Protein AF-0000000073388020 (afdb_homodimer)

Solvent-accessible surface area (backbone atoms only — not comparable to full-atom values): 51069 Å² total; per-residue (Å²): 132,77,73,74,80,65,69,72,65,64,50,61,71,69,60,57,74,54,66,70,73,31,70,64,48,46,31,50,29,31,36,74,65,31,29,63,50,74,63,83,86,48,72,43,29,38,35,32,52,59,41,50,45,26,50,40,59,52,45,38,38,22,41,37,61,72,28,40,35,35,32,27,21,66,46,59,68,28,42,53,48,30,51,49,52,33,56,62,16,66,54,81,40,62,50,75,39,76,39,52,58,81,57,51,60,77,54,95,66,74,66,21,45,31,39,34,31,67,74,43,65,21,48,41,50,73,68,51,47,51,32,47,44,50,28,46,48,74,29,45,36,87,52,12,36,36,38,44,22,31,42,16,42,45,40,38,33,69,44,53,50,56,30,52,51,41,38,47,32,63,74,72,65,50,62,88,83,50,51,62,59,52,46,41,52,50,37,51,51,57,51,47,57,40,46,66,13,78,69,1,44,45,60,72,32,65,69,47,52,52,48,53,54,47,37,66,71,68,29,37,47,54,37,46,50,73,31,48,45,92,42,72,44,69,37,45,56,50,57,54,50,54,59,38,39,78,50,49,29,43,84,66,37,54,44,50,45,37,75,71,35,49,89,80,70,46,54,69,60,39,49,54,52,40,71,72,37,80,54,64,56,58,27,55,35,48,47,25,35,29,55,30,31,40,65,47,43,36,29,30,22,22,68,69,47,74,44,53,70,69,55,29,52,48,54,55,32,63,38,30,29,21,45,63,47,53,79,91,62,60,78,91,46,70,48,58,54,50,37,26,68,73,64,30,58,66,31,40,51,52,52,52,55,56,20,54,76,31,75,38,35,42,50,61,54,37,65,33,82,72,32,52,87,52,59,62,64,59,54,50,47,42,49,30,35,28,34,72,71,59,47,28,38,63,32,51,58,67,71,51,34,62,71,11,48,64,40,31,41,27,39,31,48,39,39,39,73,53,37,28,76,85,49,47,34,60,39,40,22,41,42,38,41,42,65,47,79,53,52,46,69,53,32,38,46,54,49,28,39,70,77,38,80,76,40,31,62,57,24,23,50,46,38,48,59,70,59,66,72,72,72,76,66,52,67,66,56,38,26,52,50,32,45,48,36,63,68,53,50,47,58,48,34,47,65,33,39,42,102,133,78,73,75,77,65,70,73,65,66,51,62,70,69,59,58,74,53,66,69,73,31,68,65,46,47,31,51,28,31,35,76,65,30,29,61,49,73,64,82,88,48,71,44,30,36,36,32,51,59,40,50,45,27,49,39,61,50,46,39,38,22,40,37,61,72,28,41,34,36,33,26,21,66,46,60,68,27,42,52,48,31,53,49,52,32,57,62,17,67,54,82,41,62,49,74,38,75,39,53,59,81,55,51,60,76,53,95,66,74,65,21,45,31,40,36,32,67,74,42,65,21,49,42,49,72,70,52,47,51,30,46,43,49,27,46,48,74,29,45,35,85,53,13,37,35,39,45,22,30,42,16,42,45,39,39,34,68,45,54,50,54,29,50,51,42,38,47,31,62,74,72,65,50,61,88,83,51,52,61,60,52,45,43,50,49,37,50,51,58,52,48,56,40,45,66,12,79,69,1,45,44,60,70,30,63,68,47,52,52,49,53,54,46,37,66,70,69,31,39,47,55,37,44,50,74,31,48,46,90,42,71,45,66,38,42,56,50,58,54,50,54,60,38,39,77,49,50,30,43,86,66,36,54,45,51,46,36,74,71,34,48,88,80,72,46,56,68,59,41,47,54,52,40,72,71,37,79,53,65,57,58,27,56,37,49,48,25,35,31,55,30,30,40,65,47,45,36,29,29,22,23,67,68,48,75,44,54,70,69,55,30,52,50,53,55,33,62,40,30,30,22,45,62,48,52,79,91,62,59,79,91,46,69,48,58,55,49,37,25,67,73,65,30,59,66,30,39,50,52,51,51,55,56,21,56,76,31,74,39,33,41,50,60,54,37,65,33,82,71,29,52,86,51,58,61,64,59,54,49,48,41,49,30,35,28,34,70,72,58,47,28,39,60,34,51,58,67,71,52,33,63,70,10,47,64,40,30,43,28,40,31,49,39,38,40,74,53,35,30,76,84,50,48,34,61,39,41,23,42,41,39,42,42,63,46,79,52,52,45,70,54,32,37,47,53,50,28,38,70,76,37,81,78,41,32,62,57,24,23,50,47,38,49,59,72,60,66,73,71,71,76,64,52,66,66,55,39,26,51,49,32,45,48,35,62,70,53,50,47,58,48,34,47,64,34,38,42,103

Structure (mmCIF, N/CA/C/O backbone):
data_AF-0000000073388020-model_v1
#
loop_
_entity.id
_entity.type
_entity.pdbx_description
1 polymer 'Methyltransferase regulatory domain-containing protein'
#
loop_
_atom_site.group_PDB
_atom_site.id
_atom_site.type_symbol
_atom_site.label_atom_id
_atom_site.label_alt_id
_atom_site.label_comp_id
_atom_site.label_asym_id
_atom_site.label_entity_id
_atom_site.label_seq_id
_atom_site.pdbx_PDB_ins_code
_atom_site.Cartn_x
_atom_site.Cartn_y
_atom_site.Cartn_z
_atom_site.occupancy
_atom_site.B_iso_or_equiv
_atom_site.auth_seq_id
_atom_site.auth_comp_id
_atom_site.auth_asym_id
_atom_site.auth_atom_id
_atom_site.pdbx_PDB_model_num
ATOM 1 N N . MET A 1 1 ? -10.3 -6.869 19.739 1 16.86 1 MET A N 1
ATOM 2 C CA . MET A 1 1 ? -11.425 -7.793 19.623 1 16.86 1 MET A CA 1
ATOM 3 C C . MET A 1 1 ? -11.156 -8.844 18.551 1 16.86 1 MET A C 1
ATOM 5 O O . MET A 1 1 ? -10.805 -8.507 17.419 1 16.86 1 MET A O 1
ATOM 9 N N . SER A 1 2 ? -10.896 -10.079 18.998 1 19.26 2 SER A N 1
ATOM 10 C CA . SER A 1 2 ? -10.616 -11.387 18.414 1 19.26 2 SER A CA 1
ATOM 11 C C . SER A 1 2 ? -11.673 -11.769 17.383 1 19.26 2 SER A C 1
ATOM 13 O O . SER A 1 2 ? -12.868 -11.781 17.686 1 19.26 2 SER A O 1
ATOM 15 N N . LEU A 1 3 ? -11.606 -11.279 16.283 1 25.08 3 LEU A N 1
ATOM 16 C CA . LEU A 1 3 ? -12.665 -11.763 15.405 1 25.08 3 LEU A CA 1
ATOM 17 C C . LEU A 1 3 ? -12.874 -13.263 15.58 1 25.08 3 LEU A C 1
ATOM 19 O O . LEU A 1 3 ? -11.929 -13.995 15.883 1 25.08 3 LEU A O 1
ATOM 23 N N . PRO A 1 4 ? -14.239 -13.668 15.937 1 24.26 4 PRO A N 1
ATOM 24 C CA . PRO A 1 4 ? -14.56 -15.077 16.176 1 24.26 4 PRO A CA 1
ATOM 25 C C . PRO A 1 4 ? -13.849 -16.017 15.205 1 24.26 4 PRO A C 1
ATOM 27 O O . PRO A 1 4 ? -13.556 -15.633 14.07 1 24.26 4 PRO A O 1
ATOM 30 N N . ARG A 1 5 ? -13.22 -17.159 15.616 1 25.04 5 ARG A N 1
ATOM 31 C CA . ARG A 1 5 ? -12.599 -18.397 15.158 1 25.04 5 ARG A CA 1
ATOM 32 C C . ARG A 1 5 ? -13.426 -19.049 14.054 1 25.04 5 ARG A C 1
ATOM 34 O O . ARG A 1 5 ? -13.02 -20.065 13.485 1 25.04 5 ARG A O 1
ATOM 41 N N . THR A 1 6 ? -14.818 -18.812 14.178 1 23.27 6 THR A N 1
ATOM 42 C CA . THR A 1 6 ? -15.771 -19.585 13.39 1 23.27 6 THR A CA 1
ATOM 43 C C . THR A 1 6 ? -15.618 -19.28 11.903 1 23.27 6 THR A C 1
ATOM 45 O O . THR A 1 6 ? -16.074 -20.051 11.056 1 23.27 6 THR A O 1
ATOM 48 N N . ALA A 1 7 ? -15.666 -17.97 11.576 1 26.54 7 ALA A N 1
ATOM 49 C CA . ALA A 1 7 ? -15.976 -17.601 10.197 1 26.54 7 ALA A CA 1
ATOM 50 C C . ALA A 1 7 ? -14.814 -17.935 9.266 1 26.54 7 ALA A C 1
ATOM 52 O O . ALA A 1 7 ? -14.901 -17.721 8.054 1 26.54 7 ALA A O 1
ATOM 53 N N . ALA A 1 8 ? -13.659 -17.934 9.757 1 29.98 8 ALA A N 1
ATOM 54 C CA . ALA A 1 8 ? -12.449 -18.296 9.023 1 29.98 8 ALA A CA 1
ATOM 55 C C . ALA A 1 8 ? -12.564 -19.699 8.435 1 29.98 8 ALA A C 1
ATOM 57 O O . ALA A 1 8 ? -11.867 -20.036 7.475 1 29.98 8 ALA A O 1
ATOM 58 N N . ASN A 1 9 ? -13.119 -20.527 9.146 1 28.51 9 ASN A N 1
ATOM 59 C CA . ASN A 1 9 ? -13.231 -21.965 8.93 1 28.51 9 ASN A CA 1
ATOM 60 C C . ASN A 1 9 ? -14.068 -22.283 7.694 1 28.51 9 ASN A C 1
ATOM 62 O O . ASN A 1 9 ? -13.976 -23.381 7.143 1 28.51 9 ASN A O 1
ATOM 66 N N . GLU A 1 10 ? -15.205 -21.576 7.547 1 31.95 10 GLU A N 1
ATOM 67 C CA . GLU A 1 10 ? -16.181 -22.026 6.559 1 31.95 10 GLU A CA 1
ATOM 68 C C . GLU A 1 10 ? -15.801 -21.56 5.157 1 31.95 10 GLU A C 1
ATOM 70 O O . GLU A 1 10 ? -16.549 -21.777 4.201 1 31.95 10 GLU A O 1
ATOM 75 N N . LEU A 1 11 ? -14.942 -20.605 4.959 1 35.87 11 LEU A N 1
ATOM 76 C CA . LEU A 1 11 ? -14.73 -20.192 3.576 1 35.87 11 LEU A CA 1
ATOM 77 C C . LEU A 1 11 ? -14.03 -21.29 2.783 1 35.87 11 LEU A C 1
ATOM 79 O O . LEU A 1 11 ? -12.851 -21.571 3.011 1 35.87 11 LEU A O 1
ATOM 83 N N . VAL A 1 12 ? -14.728 -22.34 2.461 1 40.34 12 VAL A N 1
ATOM 84 C CA . VAL A 1 12 ? -14.442 -23.487 1.607 1 40.34 12 VAL A CA 1
ATOM 85 C C . VAL A 1 12 ? -13.618 -23.041 0.401 1 40.34 12 VAL A C 1
ATOM 87 O O . VAL A 1 12 ? -14.038 -22.163 -0.356 1 40.34 12 VAL A O 1
ATOM 90 N N . TYR A 1 13 ? -12.346 -23.086 0.399 1 50.29 13 TYR A N 1
ATOM 91 C CA . TYR A 1 13 ? -11.445 -22.942 -0.739 1 50.29 13 TYR A CA 1
ATOM 92 C C . TYR A 1 13 ? -11.975 -23.694 -1.954 1 50.29 13 TYR A C 1
ATOM 94 O O . TYR A 1 13 ? -12.773 -24.625 -1.816 1 50.29 13 TYR A O 1
ATOM 102 N N . THR A 1 14 ? -11.961 -23.25 -3.16 1 57.71 14 THR A N 1
ATOM 103 C CA . THR A 1 14 ? -12.372 -23.821 -4.438 1 57.71 14 THR A CA 1
ATOM 104 C C . THR A 1 14 ? -11.682 -25.161 -4.678 1 57.71 14 THR A C 1
ATOM 106 O O . THR A 1 14 ? -10.647 -25.449 -4.075 1 57.71 14 THR A O 1
ATOM 109 N N . HIS A 1 15 ? -12.39 -26.187 -5.207 1 70.35 15 HIS A N 1
ATOM 110 C CA . HIS A 1 15 ? -11.866 -27.454 -5.705 1 70.35 15 HIS A CA 1
ATOM 111 C C . HIS A 1 15 ? -10.887 -27.232 -6.853 1 70.35 15 HIS A C 1
ATOM 113 O O . HIS A 1 15 ? -10.95 -27.925 -7.871 1 70.35 15 HIS A O 1
ATOM 119 N N . GLY A 1 16 ? -9.933 -26.266 -6.602 1 80.89 16 GLY A N 1
ATOM 120 C CA . GLY A 1 16 ? -9.077 -25.805 -7.684 1 80.89 16 GLY A CA 1
ATOM 121 C C . GLY A 1 16 ? -7.883 -26.709 -7.927 1 80.89 16 GLY A C 1
ATOM 122 O O . GLY A 1 16 ? -7.485 -27.472 -7.044 1 80.89 16 GLY A O 1
ATOM 123 N N . TYR A 1 17 ? -7.391 -26.821 -9.208 1 92.51 17 TYR A N 1
ATOM 124 C CA . TYR A 1 17 ? -6.175 -27.49 -9.654 1 92.51 17 TYR A CA 1
ATOM 125 C C . TYR A 1 17 ? -5.118 -26.476 -10.075 1 92.51 17 TYR A C 1
ATOM 127 O O . TYR A 1 17 ? -5.41 -25.539 -10.822 1 92.51 17 TYR A O 1
ATOM 135 N N . TYR A 1 18 ? -3.932 -26.732 -9.596 1 93.39 18 TYR A N 1
ATOM 136 C CA . TYR A 1 18 ? -2.82 -25.848 -9.927 1 93.39 18 TYR A CA 1
ATOM 137 C C . TYR A 1 18 ? -1.692 -26.618 -10.603 1 93.39 18 TYR A C 1
ATOM 139 O O . TYR A 1 18 ? -0.887 -27.269 -9.933 1 93.39 18 TYR A O 1
ATOM 147 N N . GLU A 1 19 ? -1.571 -26.364 -11.839 1 94.1 19 GLU A N 1
ATOM 148 C CA . GLU A 1 19 ? -0.618 -27.117 -12.648 1 94.1 19 GLU A CA 1
ATOM 149 C C . GLU A 1 19 ? 0.818 -26.837 -12.214 1 94.1 19 GLU A C 1
ATOM 151 O O . GLU A 1 19 ? 1.689 -27.702 -12.335 1 94.1 19 GLU A O 1
ATOM 156 N N . ILE A 1 20 ? 1.042 -25.718 -11.657 1 94.89 20 ILE A N 1
ATOM 157 C CA . ILE A 1 20 ? 2.39 -25.272 -11.321 1 94.89 20 ILE A CA 1
ATOM 158 C C . ILE A 1 20 ? 2.939 -26.11 -10.169 1 94.89 20 ILE A C 1
ATOM 160 O O . ILE A 1 20 ? 4.151 -26.147 -9.943 1 94.89 20 ILE A O 1
ATOM 164 N N . LEU A 1 21 ? 2.089 -26.787 -9.487 1 97.23 21 LEU A N 1
ATOM 165 C CA . LEU A 1 21 ? 2.49 -27.622 -8.36 1 97.23 21 LEU A CA 1
ATOM 166 C C . LEU A 1 21 ? 2.987 -28.982 -8.84 1 97.23 21 LEU A C 1
ATOM 168 O O . LEU A 1 21 ? 3.567 -29.745 -8.064 1 97.23 21 LEU A O 1
ATOM 172 N N . SER A 1 22 ? 2.853 -29.324 -10.078 1 97.12 22 SER A N 1
ATOM 173 C CA . SER A 1 22 ? 3.216 -30.633 -10.612 1 97.12 22 SER A CA 1
ATOM 174 C C . SER A 1 22 ? 4.722 -30.861 -10.542 1 97.12 22 SER A C 1
ATOM 176 O O . SER A 1 22 ? 5.505 -29.998 -10.946 1 97.12 22 SER A O 1
ATOM 178 N N . PRO A 1 23 ? 5.132 -32.044 -10.082 1 97.69 23 PRO A N 1
ATOM 179 C CA . PRO A 1 23 ? 6.562 -32.358 -10.122 1 97.69 23 PRO A CA 1
ATOM 180 C C . PRO A 1 23 ? 7.165 -32.188 -11.514 1 97.69 23 PRO A C 1
ATOM 182 O O . PRO A 1 23 ? 8.3 -31.723 -11.647 1 97.69 23 PRO A O 1
ATOM 185 N N . GLY A 1 24 ? 6.402 -32.529 -12.501 1 96.39 24 GLY A N 1
ATOM 186 C CA . GLY A 1 24 ? 6.874 -32.396 -13.87 1 96.39 24 GLY A CA 1
ATOM 187 C C . GLY A 1 24 ? 7.134 -30.958 -14.275 1 96.39 24 GLY A C 1
ATOM 188 O O . GLY A 1 24 ? 8.149 -30.659 -14.908 1 96.39 24 GLY A O 1
ATOM 189 N N . VAL A 1 25 ? 6.23 -30.105 -13.966 1 96.4 25 VAL A N 1
ATOM 190 C CA . VAL A 1 25 ? 6.369 -28.692 -14.304 1 96.4 25 VAL A CA 1
ATOM 191 C C . VAL A 1 25 ? 7.521 -28.081 -13.509 1 96.4 25 VAL A C 1
ATOM 193 O O . VAL A 1 25 ? 8.306 -27.296 -14.046 1 96.4 25 VAL A O 1
ATOM 196 N N . ILE A 1 26 ? 7.636 -28.438 -12.26 1 98 26 ILE A N 1
ATOM 197 C CA . ILE A 1 26 ? 8.708 -27.952 -11.398 1 98 26 ILE A CA 1
ATOM 198 C C . ILE A 1 26 ? 10.061 -28.367 -11.973 1 98 26 ILE A C 1
ATOM 200 O O . ILE A 1 26 ? 10.975 -27.546 -12.079 1 98 26 ILE A O 1
ATOM 204 N N . ALA A 1 27 ? 10.157 -29.604 -12.368 1 96.89 27 ALA A N 1
ATOM 205 C CA . ALA A 1 27 ? 11.398 -30.092 -12.965 1 96.89 27 ALA A CA 1
ATOM 206 C C . ALA A 1 27 ? 11.724 -29.335 -14.249 1 96.89 27 ALA A C 1
ATOM 208 O O . ALA A 1 27 ? 12.868 -28.93 -14.465 1 96.89 27 ALA A O 1
ATOM 209 N N . ALA A 1 28 ? 10.715 -29.165 -15.063 1 95.8 28 ALA A N 1
ATOM 210 C CA . ALA A 1 28 ? 10.912 -28.44 -16.315 1 95.8 28 ALA A CA 1
ATOM 211 C C . ALA A 1 28 ? 11.383 -27.012 -16.055 1 95.8 28 ALA A C 1
ATOM 213 O O . ALA A 1 28 ? 12.268 -26.507 -16.749 1 95.8 28 ALA A O 1
ATOM 214 N N . ALA A 1 29 ? 10.781 -26.367 -15.132 1 97.1 29 ALA A N 1
ATOM 215 C CA . ALA A 1 29 ? 11.122 -24.985 -14.808 1 97.1 29 ALA A CA 1
ATOM 216 C C . ALA A 1 29 ? 12.561 -24.876 -14.313 1 97.1 29 ALA A C 1
ATOM 218 O O . ALA A 1 29 ? 13.308 -23.995 -14.746 1 97.1 29 ALA A O 1
ATOM 219 N N . LEU A 1 30 ? 12.956 -25.756 -13.434 1 98 30 LEU A N 1
ATOM 220 C CA . LEU A 1 30 ? 14.313 -25.745 -12.899 1 98 30 LEU A CA 1
ATOM 221 C C . LEU A 1 30 ? 15.335 -26.003 -14.002 1 98 30 LEU A C 1
ATOM 223 O O . LEU A 1 30 ? 16.304 -25.254 -14.144 1 98 30 LEU A O 1
ATOM 227 N N . GLU A 1 31 ? 15.086 -26.946 -14.775 1 96.34 31 GLU A N 1
ATOM 228 C CA . GLU A 1 31 ? 16.038 -27.353 -15.803 1 96.34 31 GLU A CA 1
ATOM 229 C C . GLU A 1 31 ? 16.17 -26.286 -16.887 1 96.34 31 GLU A C 1
ATOM 231 O O . GLU A 1 31 ? 17.25 -26.096 -17.45 1 96.34 31 GLU A O 1
ATOM 236 N N . SER A 1 32 ? 15.056 -25.669 -17.149 1 95.3 32 SER A N 1
ATOM 237 C CA . SER A 1 32 ? 15.094 -24.595 -18.137 1 95.3 32 SER A CA 1
ATOM 238 C C . SER A 1 32 ? 16.029 -23.474 -17.698 1 95.3 32 SER A C 1
ATOM 240 O O . SER A 1 32 ? 16.586 -22.759 -18.534 1 95.3 32 SER A O 1
ATOM 242 N N . ARG A 1 33 ? 16.273 -23.352 -16.428 1 95.32 33 ARG A N 1
ATOM 243 C CA . ARG A 1 33 ? 17.137 -22.301 -15.9 1 95.32 33 ARG A CA 1
ATOM 244 C C . ARG A 1 33 ? 18.494 -22.862 -15.488 1 95.32 33 ARG A C 1
ATOM 246 O O . ARG A 1 33 ? 19.256 -22.201 -14.78 1 95.32 33 ARG A O 1
ATOM 253 N N . GLY A 1 34 ? 18.73 -24.059 -15.864 1 96.1 34 GLY A N 1
ATOM 254 C CA . GLY A 1 34 ? 20.032 -24.668 -15.646 1 96.1 34 GLY A CA 1
ATOM 255 C C . GLY A 1 34 ? 20.226 -25.169 -14.227 1 96.1 34 GLY A C 1
ATOM 256 O O . GLY A 1 34 ? 21.355 -25.24 -13.737 1 96.1 34 GLY A O 1
ATOM 257 N N . GLN A 1 35 ? 19.157 -25.441 -13.569 1 97.08 35 GLN A N 1
ATOM 258 C CA . GLN A 1 35 ? 19.213 -25.989 -12.218 1 97.08 35 GLN A CA 1
ATOM 259 C C . GLN A 1 35 ? 18.861 -27.474 -12.211 1 97.08 35 GLN A C 1
ATOM 261 O O . GLN A 1 35 ? 17.959 -27.907 -12.931 1 97.08 35 GLN A O 1
ATOM 266 N N . ARG A 1 36 ? 19.545 -28.202 -11.451 1 96.97 36 ARG A N 1
ATOM 267 C CA . ARG A 1 36 ? 19.23 -29.6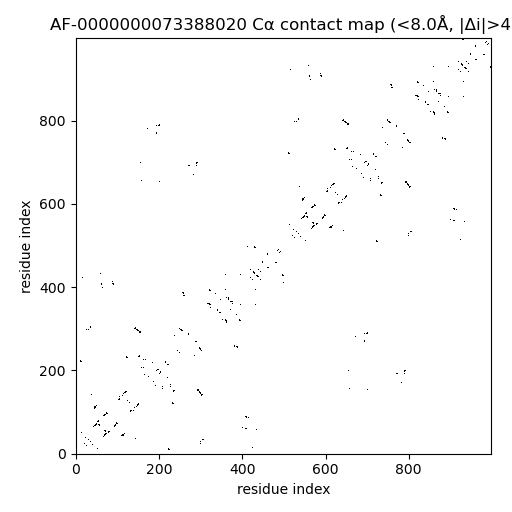2 -11.317 1 96.97 36 ARG A CA 1
ATOM 268 C C . ARG A 1 36 ? 17.922 -29.822 -10.559 1 96.97 36 ARG A C 1
ATOM 270 O O . ARG A 1 36 ? 17.717 -29.231 -9.497 1 96.97 36 ARG A O 1
ATOM 277 N N . ALA A 1 37 ? 17.067 -30.613 -11.135 1 96.73 37 ALA A N 1
ATOM 278 C CA . ALA A 1 37 ? 15.798 -30.963 -10.502 1 96.73 37 ALA A CA 1
ATOM 279 C C . ALA A 1 37 ? 15.846 -32.372 -9.918 1 96.73 37 ALA A C 1
ATOM 281 O O . ALA A 1 37 ? 16.695 -33.18 -10.3 1 96.73 37 ALA A O 1
ATOM 282 N N . PRO A 1 38 ? 14.93 -32.603 -8.98 1 95.79 38 PRO A N 1
ATOM 283 C CA . PRO A 1 38 ? 14.799 -34 -8.559 1 95.79 38 PRO A CA 1
ATOM 284 C C . PRO A 1 38 ? 14.472 -34.937 -9.72 1 95.79 38 PRO A C 1
ATOM 286 O O . PRO A 1 38 ? 13.702 -34.574 -10.613 1 95.79 38 PRO A O 1
ATOM 289 N N . ASP A 1 39 ? 15.044 -36.058 -9.708 1 95.49 39 ASP A N 1
ATOM 290 C CA . ASP A 1 39 ? 14.786 -37.039 -10.758 1 95.49 39 ASP A CA 1
ATOM 291 C C . ASP A 1 39 ? 13.395 -37.651 -10.608 1 95.49 39 ASP A C 1
ATOM 293 O O . ASP A 1 39 ? 13.147 -38.421 -9.678 1 95.49 39 ASP A O 1
ATOM 297 N N . LEU A 1 40 ? 12.535 -37.478 -11.498 1 96.16 40 LEU A N 1
ATOM 298 C CA . LEU A 1 40 ? 11.134 -37.876 -11.415 1 96.16 40 LEU A CA 1
ATOM 299 C C . LEU A 1 40 ? 10.999 -39.395 -11.438 1 96.16 40 LEU A C 1
ATOM 301 O O . LEU A 1 40 ? 9.94 -39.934 -11.106 1 96.16 40 LEU A O 1
ATOM 305 N N . GLN A 1 41 ? 11.976 -40.038 -11.817 1 95.06 41 GLN A N 1
ATOM 306 C CA . GLN A 1 41 ? 11.924 -41.495 -11.87 1 95.06 41 GLN A CA 1
ATOM 307 C C . GLN A 1 41 ? 12.216 -42.106 -10.502 1 95.06 41 GLN A C 1
ATOM 309 O O . GLN A 1 41 ? 11.975 -43.295 -10.283 1 95.06 41 GLN A O 1
ATOM 314 N N . ASP A 1 42 ? 12.729 -41.335 -9.605 1 96.72 42 ASP A N 1
ATOM 315 C CA . ASP A 1 42 ? 13.034 -41.801 -8.256 1 96.72 42 ASP A CA 1
ATOM 316 C C . ASP A 1 42 ? 11.781 -41.809 -7.382 1 96.72 42 ASP A C 1
ATOM 318 O O . ASP A 1 42 ? 10.802 -41.125 -7.685 1 96.72 42 ASP A O 1
ATOM 322 N N . PRO A 1 43 ? 11.78 -42.628 -6.372 1 97.69 43 PRO A N 1
ATOM 323 C CA . PRO A 1 43 ? 10.691 -42.571 -5.394 1 97.69 43 PRO A CA 1
ATOM 324 C C . PRO A 1 43 ? 10.78 -41.349 -4.483 1 97.69 43 PRO A C 1
ATOM 326 O O . PRO A 1 43 ? 11.188 -41.467 -3.324 1 97.69 43 PRO A O 1
ATOM 329 N N . LEU A 1 44 ? 10.322 -40.304 -4.9 1 98.36 44 LEU A N 1
ATOM 330 C CA . LEU A 1 44 ? 10.445 -39.019 -4.22 1 98.36 44 LEU A CA 1
ATOM 331 C C . LEU A 1 44 ? 9.336 -38.842 -3.188 1 98.36 44 LEU A C 1
ATOM 333 O O . LEU A 1 44 ? 8.289 -39.487 -3.279 1 98.36 44 LEU A O 1
ATOM 337 N N . CYS A 1 45 ? 9.604 -38.057 -2.214 1 98.77 45 CYS A N 1
ATOM 338 C CA . CYS A 1 45 ? 8.611 -37.623 -1.237 1 98.77 45 CYS A CA 1
ATOM 339 C C . CYS A 1 45 ? 8.194 -36.179 -1.488 1 98.77 45 CYS A C 1
ATOM 341 O O . CYS A 1 45 ? 9.045 -35.304 -1.659 1 98.77 45 CYS A O 1
ATOM 343 N N . TYR A 1 46 ? 6.942 -35.989 -1.55 1 98.71 46 TYR A N 1
ATOM 344 C CA . TYR A 1 46 ? 6.33 -34.718 -1.924 1 98.71 46 TYR A CA 1
ATOM 345 C C . TYR A 1 46 ? 5.335 -34.26 -0.865 1 98.71 46 TYR A C 1
ATOM 347 O O . TYR A 1 46 ? 4.495 -35.043 -0.413 1 98.71 46 TYR A O 1
ATOM 355 N N . PHE A 1 47 ? 5.441 -32.955 -0.437 1 98.78 47 PHE A N 1
ATOM 356 C CA . PHE A 1 47 ? 4.522 -32.43 0.566 1 98.78 47 PHE A CA 1
ATOM 357 C C . PHE A 1 47 ? 3.833 -31.168 0.061 1 98.78 47 PHE A C 1
ATOM 359 O O . PHE A 1 47 ? 4.496 -30.228 -0.384 1 98.78 47 PHE A O 1
ATOM 366 N N . GLU A 1 48 ? 2.495 -31.119 0.134 1 98.28 48 GLU A N 1
ATOM 367 C CA . GLU A 1 48 ? 1.741 -29.909 -0.176 1 98.28 48 GLU A CA 1
ATOM 368 C C . GLU A 1 48 ? 1.204 -29.253 1.093 1 98.28 48 GLU A C 1
ATOM 370 O O . GLU A 1 48 ? 0.32 -29.801 1.755 1 98.28 48 GLU A O 1
ATOM 375 N N . LEU A 1 49 ? 1.722 -28.067 1.411 1 97.39 49 LEU A N 1
ATOM 376 C CA . LEU A 1 49 ? 1.287 -27.286 2.564 1 97.39 49 LEU A CA 1
ATOM 377 C C . LEU A 1 49 ? -0.006 -26.538 2.257 1 97.39 49 LEU A C 1
ATOM 379 O O . LEU A 1 49 ? -0.042 -25.694 1.359 1 97.39 49 LEU A O 1
ATOM 383 N N . GLY A 1 50 ? -1.033 -26.804 3.064 1 94.72 50 GLY A N 1
ATOM 384 C CA . GLY A 1 50 ? -2.32 -26.193 2.773 1 94.72 50 GLY A CA 1
ATOM 385 C C . GLY A 1 50 ? -2.94 -26.694 1.482 1 94.72 50 GLY A C 1
ATOM 386 O O . GLY A 1 50 ? -3.22 -25.908 0.575 1 94.72 50 GLY A O 1
ATOM 387 N N . MET A 1 51 ? -3.355 -27.912 1.462 1 95.45 51 MET A N 1
ATOM 388 C CA . MET A 1 51 ? -3.695 -28.59 0.215 1 95.45 51 MET A CA 1
ATOM 389 C C . MET A 1 51 ? -5.136 -28.296 -0.189 1 95.45 51 MET A C 1
ATOM 391 O O . MET A 1 51 ? -5.555 -28.632 -1.298 1 95.45 51 MET A O 1
ATOM 395 N N . GLY A 1 52 ? -5.924 -27.732 0.744 1 91.89 52 GLY A N 1
ATOM 396 C CA . GLY A 1 52 ? -7.345 -27.591 0.47 1 91.89 52 GLY A CA 1
ATOM 397 C C . GLY A 1 52 ? -8.049 -28.921 0.273 1 91.89 52 GLY A C 1
ATOM 398 O O . GLY A 1 52 ? -7.883 -29.842 1.076 1 91.89 52 GLY A O 1
ATOM 399 N N . PHE A 1 53 ? -8.815 -29.029 -0.786 1 91.79 53 PHE A N 1
ATOM 400 C CA . PHE A 1 53 ? -9.545 -30.266 -1.041 1 91.79 53 PHE A CA 1
ATOM 401 C C . PHE A 1 53 ? -8.625 -31.322 -1.642 1 91.79 53 PHE A C 1
ATOM 403 O O . PHE A 1 53 ? -9.058 -32.443 -1.92 1 91.79 53 PHE A O 1
ATOM 410 N N . GLY A 1 54 ? -7.383 -30.951 -1.929 1 95.42 54 GLY A N 1
ATOM 411 C CA . GLY A 1 54 ? -6.338 -31.897 -2.289 1 95.42 54 GLY A CA 1
ATOM 412 C C . GLY A 1 54 ? -6.431 -32.369 -3.727 1 95.42 54 GLY A C 1
ATOM 413 O O . GLY A 1 54 ? -5.867 -33.406 -4.083 1 95.42 54 GLY A O 1
ATOM 414 N N . VAL A 1 55 ? -7.109 -31.614 -4.573 1 95.38 55 VAL A N 1
ATOM 415 C CA . VAL A 1 55 ? -7.303 -32.039 -5.955 1 95.38 55 VAL A CA 1
ATOM 416 C C . VAL A 1 55 ? -5.957 -32.086 -6.675 1 95.38 55 VAL A C 1
ATOM 418 O O . VAL A 1 55 ? -5.655 -33.055 -7.377 1 95.38 55 VAL A O 1
ATOM 421 N N . SER A 1 56 ? -5.149 -31.098 -6.499 1 97.08 56 SER A N 1
ATOM 422 C CA . SER A 1 56 ? -3.83 -31.087 -7.123 1 97.08 56 SER A CA 1
ATOM 423 C C . SER A 1 56 ? -2.958 -32.22 -6.593 1 97.08 56 SER A C 1
ATOM 425 O O . SER A 1 56 ? -2.321 -32.935 -7.369 1 97.08 56 SER A O 1
ATOM 427 N N . LEU A 1 57 ? -2.99 -32.347 -5.333 1 98.21 57 LEU A N 1
ATOM 428 C CA . LEU A 1 57 ? -2.176 -33.364 -4.676 1 98.21 57 LEU A CA 1
ATOM 429 C C . LEU A 1 57 ? -2.52 -34.756 -5.196 1 98.21 57 LEU A C 1
ATOM 431 O O . LEU A 1 57 ? -1.627 -35.533 -5.541 1 98.21 57 LEU A O 1
ATOM 435 N N . LEU A 1 58 ? -3.784 -35.049 -5.265 1 98.35 58 LEU A N 1
ATOM 436 C CA . LEU A 1 58 ? -4.239 -36.378 -5.659 1 98.35 58 LEU A CA 1
ATOM 437 C C . LEU A 1 58 ? -4.022 -36.607 -7.151 1 98.35 58 LEU A C 1
ATOM 439 O O . LEU A 1 58 ? -3.681 -37.715 -7.57 1 98.35 58 LEU A O 1
ATOM 443 N N . ALA A 1 59 ? -4.265 -35.549 -7.928 1 97.98 59 ALA A N 1
ATOM 444 C CA . ALA A 1 59 ? -3.99 -35.656 -9.358 1 97.98 59 ALA A CA 1
ATOM 445 C C . ALA A 1 59 ? -2.521 -35.981 -9.611 1 97.98 59 ALA A C 1
ATOM 447 O O . ALA A 1 59 ? -2.201 -36.827 -10.45 1 97.98 59 ALA A O 1
ATOM 448 N N . HIS A 1 60 ? -1.68 -35.359 -8.917 1 98.43 60 HIS A N 1
ATOM 449 C CA . HIS A 1 60 ? -0.251 -35.6 -9.081 1 98.43 60 HIS A CA 1
ATOM 450 C C . HIS A 1 60 ? 0.144 -36.967 -8.53 1 98.43 60 HIS A C 1
ATOM 452 O O . HIS A 1 60 ? 0.993 -37.651 -9.106 1 98.43 60 HIS A O 1
ATOM 458 N N . ALA A 1 61 ? -0.463 -37.343 -7.435 1 98.7 61 ALA A N 1
ATOM 459 C CA . ALA A 1 61 ? -0.201 -38.673 -6.892 1 98.7 61 ALA A CA 1
ATOM 460 C C . ALA A 1 61 ? -0.579 -39.759 -7.895 1 98.7 61 ALA A C 1
ATOM 462 O O . ALA A 1 61 ? 0.1 -40.784 -7.995 1 98.7 61 ALA A O 1
ATOM 463 N N . ALA A 1 62 ? -1.652 -39.53 -8.598 1 98.57 62 ALA A N 1
ATOM 464 C CA . ALA A 1 62 ? -2.089 -40.479 -9.617 1 98.57 62 ALA A CA 1
ATOM 465 C C . ALA A 1 62 ? -1.081 -40.561 -10.759 1 98.57 62 ALA A C 1
ATOM 467 O O . ALA A 1 62 ? -0.869 -41.632 -11.333 1 98.57 62 ALA A O 1
ATOM 468 N N . SER A 1 63 ? -0.43 -39.5 -11.075 1 98.16 63 SER A N 1
ATOM 469 C CA . SER A 1 63 ? 0.485 -39.41 -12.208 1 98.16 63 SER A CA 1
ATOM 470 C C . SER A 1 63 ? 1.849 -40.002 -11.866 1 98.16 63 SER A C 1
ATOM 472 O O . SER A 1 63 ? 2.627 -40.341 -12.76 1 98.16 63 SER A O 1
ATOM 474 N N . PHE A 1 64 ? 2.122 -40.05 -10.564 1 98.29 64 PHE A N 1
ATOM 475 C CA . PHE A 1 64 ? 3.407 -40.56 -10.098 1 98.29 64 PHE A CA 1
ATOM 476 C C . PHE A 1 64 ? 3.211 -41.59 -8.992 1 98.29 64 PHE A C 1
ATOM 478 O O . PHE A 1 64 ? 3.598 -41.357 -7.845 1 98.29 64 PHE A O 1
ATOM 485 N N . PRO A 1 65 ? 2.778 -42.751 -9.324 1 98.17 65 PRO A N 1
ATOM 486 C CA . PRO A 1 65 ? 2.398 -43.744 -8.317 1 98.17 65 PRO A CA 1
ATOM 487 C C . PRO A 1 65 ? 3.592 -44.264 -7.52 1 98.17 65 PRO A C 1
ATOM 489 O O . PRO A 1 65 ? 3.418 -44.829 -6.437 1 98.17 65 PRO A O 1
ATOM 492 N N . HIS A 1 66 ? 4.815 -44.116 -8.042 1 97.78 66 HIS A N 1
ATOM 493 C CA . HIS A 1 66 ? 6.008 -44.608 -7.363 1 97.78 66 HIS A CA 1
ATOM 494 C C . HIS A 1 66 ? 6.501 -43.607 -6.322 1 97.78 66 HIS A C 1
ATOM 496 O O . HIS A 1 66 ? 7.403 -43.913 -5.54 1 97.78 66 HIS A O 1
ATOM 502 N N . MET A 1 67 ? 5.961 -42.407 -6.265 1 98.44 67 MET A N 1
ATOM 503 C CA . MET A 1 67 ? 6.287 -41.376 -5.284 1 98.44 67 MET A CA 1
ATOM 504 C C . MET A 1 67 ? 5.329 -41.429 -4.099 1 98.44 67 MET A C 1
ATOM 506 O O . MET A 1 67 ? 4.286 -42.082 -4.168 1 98.44 67 MET A O 1
ATOM 510 N N . ARG A 1 68 ? 5.712 -40.818 -2.997 1 98.75 68 ARG A N 1
ATOM 511 C CA . ARG A 1 68 ? 4.842 -40.645 -1.838 1 98.75 68 ARG A CA 1
ATOM 512 C C . ARG A 1 68 ? 4.415 -39.189 -1.686 1 98.75 68 ARG A C 1
ATOM 514 O O . ARG A 1 68 ? 5.242 -38.28 -1.781 1 98.75 68 ARG A O 1
ATOM 521 N N . PHE A 1 69 ? 3.135 -39.018 -1.469 1 98.79 69 PHE A N 1
ATOM 522 C CA . PHE A 1 69 ? 2.562 -37.679 -1.399 1 98.79 69 PHE A CA 1
ATOM 523 C C . PHE A 1 69 ? 1.946 -37.425 -0.028 1 98.79 69 PHE A C 1
ATOM 525 O O . PHE A 1 69 ? 1.264 -38.293 0.522 1 98.79 69 PHE A O 1
ATOM 532 N N . PHE A 1 70 ? 2.267 -36.269 0.518 1 98.65 70 PHE A N 1
ATOM 533 C CA . PHE A 1 70 ? 1.742 -35.846 1.811 1 98.65 70 PHE A CA 1
ATOM 534 C C . PHE A 1 70 ? 1.096 -34.469 1.709 1 98.65 70 PHE A C 1
ATOM 536 O O . PHE A 1 70 ? 1.486 -33.656 0.869 1 98.65 70 PHE A O 1
ATOM 543 N N . GLY A 1 71 ? 0.103 -34.197 2.494 1 97.88 71 GLY A N 1
ATOM 544 C CA . GLY A 1 71 ? -0.508 -32.878 2.547 1 97.88 71 GLY A CA 1
ATOM 545 C C . GLY A 1 71 ? -1.2 -32.594 3.867 1 97.88 71 GLY A C 1
ATOM 546 O O . GLY A 1 71 ? -1.53 -33.518 4.612 1 97.88 71 GLY A O 1
ATOM 547 N N . ASN A 1 72 ? -1.327 -31.351 4.191 1 96.5 72 ASN A N 1
ATOM 548 C CA . ASN A 1 72 ? -2.075 -30.956 5.38 1 96.5 72 ASN A CA 1
ATOM 549 C C . ASN A 1 72 ? -3.079 -29.849 5.068 1 96.5 72 ASN A C 1
ATOM 551 O O . ASN A 1 72 ? -2.923 -29.122 4.086 1 96.5 72 ASN A O 1
ATOM 555 N N . ASP A 1 73 ? -4.078 -29.812 5.866 1 93.97 73 ASP A N 1
ATOM 556 C CA . ASP A 1 73 ? -4.991 -28.676 5.958 1 93.97 73 ASP A CA 1
ATOM 557 C C . ASP A 1 73 ? -5.641 -28.605 7.338 1 93.97 73 ASP A C 1
ATOM 559 O O . ASP A 1 73 ? -5.894 -29.637 7.964 1 93.97 73 ASP A O 1
ATOM 563 N N . PHE A 1 74 ? -5.857 -27.435 7.777 1 89.71 74 PHE A N 1
ATOM 564 C CA . PHE A 1 74 ? -6.425 -27.29 9.112 1 89.71 74 PHE A CA 1
ATOM 565 C C . PHE A 1 74 ? -7.931 -27.522 9.088 1 89.71 74 PHE A C 1
ATOM 567 O O . PHE A 1 74 ? -8.549 -27.728 10.135 1 89.71 74 PHE A O 1
ATOM 574 N N . ASN A 1 75 ? -8.568 -27.474 7.939 1 88.17 75 ASN A N 1
ATOM 575 C CA . ASN A 1 75 ? -10.005 -27.687 7.798 1 88.17 75 ASN A CA 1
ATOM 576 C C . ASN A 1 75 ? -10.344 -29.171 7.699 1 88.17 75 ASN A C 1
ATOM 578 O O . ASN A 1 75 ? -9.996 -29.828 6.716 1 88.17 75 ASN A O 1
ATOM 582 N N . PRO A 1 76 ? -11.067 -29.67 8.614 1 92.16 76 PRO A N 1
ATOM 583 C CA . PRO A 1 76 ? -11.367 -31.104 8.604 1 92.16 76 PRO A CA 1
ATOM 584 C C . PRO A 1 76 ? -12.181 -31.528 7.384 1 92.16 76 PRO A C 1
ATOM 586 O O . PRO A 1 76 ? -12.033 -32.653 6.899 1 92.16 76 PRO A O 1
ATOM 589 N N . ALA A 1 77 ? -13.018 -30.649 6.85 1 90.4 77 ALA A N 1
ATOM 590 C CA . ALA A 1 77 ? -13.818 -30.975 5.672 1 90.4 77 ALA A CA 1
ATOM 591 C C . ALA A 1 77 ? -12.931 -31.193 4.449 1 90.4 77 ALA A C 1
ATOM 593 O O . ALA A 1 77 ? -13.216 -32.054 3.614 1 90.4 77 ALA A O 1
ATOM 594 N N . HIS A 1 78 ? -11.897 -30.424 4.355 1 92.12 78 HIS A N 1
ATOM 595 C CA . HIS A 1 78 ? -10.94 -30.576 3.264 1 92.12 78 HIS A CA 1
ATOM 596 C C . HIS A 1 78 ? -10.232 -31.925 3.336 1 92.12 78 HIS A C 1
ATOM 598 O O . HIS A 1 78 ? -10.15 -32.642 2.336 1 92.12 78 HIS A O 1
ATOM 604 N N . VAL A 1 79 ? -9.858 -32.279 4.491 1 95.65 79 VAL A N 1
ATOM 605 C CA . VAL A 1 79 ? -9.104 -33.511 4.698 1 95.65 79 VAL A CA 1
ATOM 606 C C . VAL A 1 79 ? -10.008 -34.717 4.452 1 95.65 79 VAL A C 1
ATOM 608 O O . VAL A 1 79 ? -9.596 -35.689 3.813 1 95.65 79 VAL A O 1
ATOM 611 N N . THR A 1 80 ? -11.207 -34.635 4.978 1 95.87 80 THR A N 1
ATOM 612 C CA . THR A 1 80 ? -12.161 -35.719 4.774 1 95.87 80 THR A CA 1
ATOM 613 C C . THR A 1 80 ? -12.423 -35.937 3.286 1 95.87 80 THR A C 1
ATOM 615 O O . THR A 1 80 ? -12.417 -37.074 2.809 1 95.87 80 THR A O 1
ATOM 618 N N . TYR A 1 81 ? -12.599 -34.903 2.598 1 94.64 81 TYR A N 1
ATOM 619 C CA . TYR A 1 81 ? -12.845 -34.993 1.163 1 94.64 81 TYR A CA 1
ATOM 620 C C . TYR A 1 81 ? -11.658 -35.622 0.445 1 94.64 81 TYR A C 1
ATOM 622 O O . TYR A 1 81 ? -11.831 -36.507 -0.397 1 94.64 81 TYR A O 1
ATOM 630 N N . ALA A 1 82 ? -10.49 -35.174 0.746 1 96.53 82 ALA A N 1
ATOM 631 C CA . ALA A 1 82 ? -9.281 -35.684 0.104 1 96.53 82 ALA A CA 1
ATOM 632 C C . ALA A 1 82 ? -9.115 -37.18 0.355 1 96.53 82 ALA A C 1
ATOM 634 O O . ALA A 1 82 ? -8.76 -37.933 -0.556 1 96.53 82 ALA A O 1
ATOM 635 N N . ARG A 1 83 ? -9.408 -37.593 1.547 1 97.59 83 ARG A N 1
ATOM 636 C CA . ARG A 1 83 ? -9.311 -39.008 1.892 1 97.59 83 ARG A CA 1
ATOM 637 C C . ARG A 1 83 ? -10.323 -39.834 1.105 1 97.59 83 ARG A C 1
ATOM 639 O O . ARG A 1 83 ? -10.001 -40.918 0.614 1 97.59 83 ARG A O 1
ATOM 646 N N . GLU A 1 84 ? -11.465 -39.299 1.021 1 96.77 84 GLU A N 1
ATOM 647 C CA . GLU A 1 84 ? -12.519 -40.001 0.295 1 96.77 84 GLU A CA 1
ATOM 648 C C . GLU A 1 84 ? -12.176 -40.131 -1.187 1 96.77 84 GLU A C 1
ATOM 650 O O . GLU A 1 84 ? -12.337 -41.203 -1.775 1 96.77 84 GLU A O 1
ATOM 655 N N . LEU A 1 85 ? -11.767 -39.08 -1.776 1 96.49 85 LEU A N 1
ATOM 656 C CA . LEU A 1 85 ? -11.406 -39.123 -3.188 1 96.49 85 LEU A CA 1
ATOM 657 C C . LEU A 1 85 ? -10.222 -40.056 -3.419 1 96.49 85 LEU A C 1
ATOM 659 O O . LEU A 1 85 ? -10.183 -40.782 -4.416 1 96.49 85 LEU A O 1
ATOM 663 N N . ALA A 1 86 ? -9.249 -40.034 -2.532 1 98.1 86 ALA A N 1
ATOM 664 C CA . ALA A 1 86 ? -8.105 -40.935 -2.638 1 98.1 86 ALA A CA 1
ATOM 665 C C . ALA A 1 86 ? -8.549 -42.394 -2.585 1 98.1 86 ALA A C 1
ATOM 667 O O . ALA A 1 86 ? -8.075 -43.223 -3.366 1 98.1 86 ALA A O 1
ATOM 668 N N . ARG A 1 87 ? -9.44 -42.613 -1.654 1 97.81 87 ARG A N 1
ATOM 669 C CA . ARG A 1 87 ? -9.973 -43.964 -1.515 1 97.81 87 ARG A CA 1
ATOM 670 C C . ARG A 1 87 ? -10.717 -44.392 -2.775 1 97.81 87 ARG A C 1
ATOM 672 O O . ARG A 1 87 ? -10.462 -45.47 -3.317 1 97.81 87 ARG A O 1
ATOM 679 N N . ASP A 1 88 ? -11.554 -43.54 -3.247 1 97.23 88 ASP A N 1
ATOM 680 C CA . ASP A 1 88 ? -12.351 -43.848 -4.43 1 97.23 88 ASP A CA 1
ATOM 681 C C . ASP A 1 88 ? -11.462 -44.038 -5.657 1 97.23 88 ASP A C 1
ATOM 683 O O . ASP A 1 88 ? -11.797 -44.808 -6.559 1 97.23 88 ASP A O 1
ATOM 687 N N . ALA A 1 89 ? -10.348 -43.375 -5.704 1 97.63 89 ALA A N 1
ATOM 688 C CA . ALA A 1 89 ? -9.428 -43.43 -6.838 1 97.63 89 ALA A CA 1
ATOM 689 C C . ALA A 1 89 ? -8.451 -44.593 -6.695 1 97.63 89 ALA A C 1
ATOM 691 O O . ALA A 1 89 ? -7.694 -44.893 -7.621 1 97.63 89 ALA A O 1
ATOM 692 N N . GLY A 1 90 ? -8.442 -45.168 -5.538 1 97.85 90 GLY A N 1
ATOM 693 C CA . GLY A 1 90 ? -7.546 -46.285 -5.286 1 97.85 90 GLY A CA 1
ATOM 694 C C . GLY A 1 90 ? -6.102 -45.861 -5.094 1 97.85 90 GLY A C 1
ATOM 695 O O . GLY A 1 90 ? -5.18 -46.591 -5.465 1 97.85 90 GLY A O 1
ATOM 696 N N . LEU A 1 91 ? -5.889 -44.695 -4.607 1 98.14 91 LEU A N 1
ATOM 697 C CA . LEU A 1 91 ? -4.537 -44.189 -4.4 1 98.14 91 LEU A CA 1
ATOM 698 C C . LEU A 1 91 ? -3.993 -44.629 -3.045 1 98.14 91 LEU A C 1
ATOM 700 O O . LEU A 1 91 ? -4.598 -44.348 -2.008 1 98.14 91 LEU A O 1
ATOM 704 N N . SER A 1 92 ? -2.872 -45.249 -3.043 1 97.5 92 SER A N 1
ATOM 705 C CA . SER A 1 92 ? -2.283 -45.737 -1.8 1 97.5 92 SER A CA 1
ATOM 706 C C . SER A 1 92 ? -1.019 -44.961 -1.446 1 97.5 92 SER A C 1
ATOM 708 O O . SER A 1 92 ? -0.424 -45.183 -0.389 1 97.5 92 SER A O 1
ATOM 710 N N . ASN A 1 93 ? -0.632 -44.093 -2.26 1 98.49 93 ASN A N 1
ATOM 711 C CA . ASN A 1 93 ? 0.63 -43.383 -2.075 1 98.49 93 ASN A CA 1
ATOM 712 C C . ASN A 1 93 ? 0.407 -41.974 -1.533 1 98.49 93 ASN A C 1
ATOM 714 O O . ASN A 1 93 ? 1.221 -41.079 -1.766 1 98.49 93 ASN A O 1
ATOM 718 N N . VAL A 1 94 ? -0.747 -41.724 -0.898 1 98.43 94 VAL A N 1
ATOM 719 C CA . VAL A 1 94 ? -1.059 -40.387 -0.404 1 98.43 94 VAL A CA 1
ATOM 720 C C . VAL A 1 94 ? -1.438 -40.458 1.074 1 98.43 94 VAL A C 1
ATOM 722 O O . VAL A 1 94 ? -2.14 -41.379 1.498 1 98.43 94 VAL A O 1
ATOM 725 N N . GLU A 1 95 ? -0.924 -39.585 1.845 1 98.04 95 GLU A N 1
ATOM 726 C CA . GLU A 1 95 ? -1.302 -39.391 3.241 1 98.04 95 GLU A CA 1
ATOM 727 C C . GLU A 1 95 ? -1.61 -37.925 3.532 1 98.04 95 GLU A C 1
ATOM 729 O O . GLU A 1 95 ? -0.786 -37.048 3.264 1 98.04 95 GLU A O 1
ATOM 734 N N . VAL A 1 96 ? -2.782 -37.632 4.061 1 97.69 96 VAL A N 1
ATOM 735 C CA . VAL A 1 96 ? -3.165 -36.258 4.367 1 97.69 96 VAL A CA 1
ATOM 736 C C . VAL A 1 96 ? -3.496 -36.132 5.852 1 97.69 96 VAL A C 1
ATOM 738 O O . VAL A 1 96 ? -3.969 -37.087 6.473 1 97.69 96 VAL A O 1
ATOM 741 N N . PHE A 1 97 ? -3.223 -34.89 6.384 1 95.58 97 PHE A N 1
ATOM 742 C CA . PHE A 1 97 ? -3.327 -34.664 7.82 1 95.58 97 PHE A CA 1
ATOM 743 C C . PHE A 1 97 ? -4.162 -33.424 8.114 1 95.58 97 PHE A C 1
ATOM 745 O O . PHE A 1 97 ? -4.083 -32.43 7.389 1 95.58 97 PHE A O 1
ATOM 752 N N . GLU A 1 98 ? -4.996 -33.587 9.18 1 93.61 98 GLU A N 1
ATOM 753 C CA . GLU A 1 98 ? -5.662 -32.404 9.717 1 93.61 98 GLU A CA 1
ATOM 754 C C . GLU A 1 98 ? -4.76 -31.659 10.696 1 93.61 98 GLU A C 1
ATOM 756 O O . GLU A 1 98 ? -4.825 -31.888 11.905 1 93.61 98 GLU A O 1
ATOM 761 N N . ASP A 1 99 ? -3.868 -30.786 10.27 1 90.09 99 ASP A N 1
ATOM 762 C CA . ASP A 1 99 ? -2.904 -30.057 11.089 1 90.09 99 ASP A CA 1
ATOM 763 C C . ASP A 1 99 ? -2.806 -28.597 10.65 1 90.09 99 ASP A C 1
ATOM 765 O O . ASP A 1 99 ? -2.915 -28.292 9.461 1 90.09 99 ASP A O 1
ATOM 769 N N . GLY A 1 100 ? -2.62 -27.81 11.653 1 91.14 100 GLY A N 1
ATOM 770 C CA . GLY A 1 100 ? -2.101 -26.486 11.353 1 91.14 100 GLY A CA 1
ATOM 771 C C . GLY A 1 100 ? -0.599 -26.469 11.136 1 91.14 100 GLY A C 1
ATOM 772 O O . GLY A 1 100 ? 0.079 -27.469 11.377 1 91.14 100 GLY A O 1
ATOM 773 N N . PHE A 1 101 ? -0.05 -25.365 10.686 1 92.83 101 PHE A N 1
ATOM 774 C CA . PHE A 1 101 ? 1.36 -25.266 10.329 1 92.83 101 PHE A CA 1
ATOM 775 C C . PHE A 1 101 ? 2.24 -25.346 11.571 1 92.83 101 PHE A C 1
ATOM 777 O O . PHE A 1 101 ? 3.394 -25.772 11.495 1 92.83 101 PHE A O 1
ATOM 784 N N . GLU A 1 102 ? 1.743 -24.935 12.673 1 92.31 102 GLU A N 1
ATOM 785 C CA . GLU A 1 102 ? 2.508 -24.918 13.916 1 92.31 102 GLU A CA 1
ATOM 786 C C . GLU A 1 102 ? 2.83 -26.334 14.386 1 92.31 102 GLU A C 1
ATOM 788 O O . GLU A 1 102 ? 3.822 -26.551 15.084 1 92.31 102 GLU A O 1
ATOM 793 N N . GLU A 1 103 ? 2.068 -27.293 14.008 1 90.08 103 GLU A N 1
ATOM 794 C CA . GLU A 1 103 ? 2.212 -28.673 14.463 1 90.08 103 GLU A CA 1
ATOM 795 C C . GLU A 1 103 ? 3.148 -29.46 13.55 1 90.08 103 GLU A C 1
ATOM 797 O O . GLU A 1 103 ? 3.689 -30.493 13.949 1 90.08 103 GLU A O 1
ATOM 802 N N . LEU A 1 104 ? 3.385 -28.972 12.398 1 90.18 104 LEU A N 1
ATOM 803 C CA . LEU A 1 104 ? 4.018 -29.74 11.331 1 90.18 104 LEU A CA 1
ATOM 804 C C . LEU A 1 104 ? 5.484 -30.013 11.653 1 90.18 104 LEU A C 1
ATOM 806 O O . LEU A 1 104 ? 5.981 -31.116 11.416 1 90.18 104 LEU A O 1
ATOM 810 N N . PRO A 1 105 ? 6.192 -29.079 12.224 1 87.28 105 PRO A N 1
ATOM 811 C CA . PRO A 1 105 ? 7.622 -29.303 12.445 1 87.28 105 PRO A CA 1
ATOM 812 C C . PRO A 1 105 ? 7.899 -30.5 13.353 1 87.28 105 PRO A C 1
ATOM 814 O O . PRO A 1 105 ? 8.953 -31.131 13.244 1 87.28 105 PRO A O 1
ATOM 817 N N . ASP A 1 106 ? 6.977 -30.902 14.135 1 88.43 106 ASP A N 1
ATOM 818 C CA . ASP A 1 106 ? 7.208 -31.959 15.115 1 88.43 106 ASP A CA 1
ATOM 819 C C . ASP A 1 106 ? 6.59 -33.278 14.656 1 88.43 106 ASP A C 1
ATOM 821 O O . ASP A 1 106 ? 6.721 -34.3 15.332 1 88.43 106 ASP A O 1
ATOM 825 N N . ARG A 1 107 ? 5.963 -33.309 13.552 1 90.91 107 ARG A N 1
ATOM 826 C CA . ARG A 1 107 ? 5.361 -34.53 13.027 1 90.91 107 ARG A CA 1
ATOM 827 C C . ARG A 1 107 ? 6.428 -35.492 12.515 1 90.91 107 ARG A C 1
ATOM 829 O O . ARG A 1 107 ? 7.414 -35.067 11.908 1 90.91 107 ARG A O 1
ATOM 836 N N . ASP A 1 108 ? 6.145 -36.786 12.699 1 93.34 108 ASP A N 1
ATOM 837 C CA . ASP A 1 108 ? 7.059 -37.806 12.194 1 93.34 108 ASP A CA 1
ATOM 838 C C . ASP A 1 108 ? 6.816 -38.075 10.711 1 93.34 108 ASP A C 1
ATOM 840 O O . ASP A 1 108 ? 5.91 -38.829 10.351 1 93.34 108 ASP A O 1
ATOM 844 N N . LEU A 1 109 ? 7.534 -37.464 9.86 1 96.52 109 LEU A N 1
ATOM 845 C CA . LEU A 1 109 ? 7.458 -37.55 8.405 1 96.52 109 LEU A CA 1
ATOM 846 C C . LEU A 1 109 ? 8.832 -37.829 7.805 1 96.52 109 LEU A C 1
ATOM 848 O O . LEU A 1 109 ? 9.857 -37.535 8.426 1 96.52 109 LEU A O 1
ATOM 852 N N . PRO A 1 110 ? 8.879 -38.441 6.707 1 97.52 110 PRO A N 1
ATOM 853 C CA . PRO A 1 110 ? 10.17 -38.574 6.027 1 97.52 110 PRO A CA 1
ATOM 854 C C . PRO A 1 110 ? 10.716 -37.237 5.532 1 97.52 110 PRO A C 1
ATOM 856 O O . PRO A 1 110 ? 10.02 -36.22 5.594 1 97.52 110 PRO A O 1
ATOM 859 N N . MET A 1 111 ? 11.986 -37.288 5.114 1 97.89 111 MET A N 1
ATOM 860 C CA . MET A 1 111 ? 12.541 -36.119 4.438 1 97.89 111 MET A CA 1
ATOM 861 C C . MET A 1 111 ? 11.906 -35.933 3.064 1 97.89 111 MET A C 1
ATOM 863 O O . MET A 1 111 ? 11.616 -36.911 2.372 1 97.89 111 MET A O 1
ATOM 867 N N . MET A 1 112 ? 11.766 -34.712 2.717 1 98.6 112 MET A N 1
ATOM 868 C CA . MET A 1 112 ? 11.033 -34.382 1.499 1 98.6 112 MET A CA 1
ATOM 869 C C . MET A 1 112 ? 11.986 -33.938 0.394 1 98.6 112 MET A C 1
ATOM 871 O O . MET A 1 112 ? 12.995 -33.284 0.664 1 98.6 112 MET A O 1
ATOM 875 N N . ASP A 1 113 ? 11.622 -34.317 -0.839 1 98.74 113 ASP A N 1
ATOM 876 C CA . ASP A 1 113 ? 12.327 -33.826 -2.019 1 98.74 113 ASP A CA 1
ATOM 877 C C . ASP A 1 113 ? 11.687 -32.544 -2.547 1 98.74 113 ASP A C 1
ATOM 879 O O . ASP A 1 113 ? 12.346 -31.746 -3.217 1 98.74 113 ASP A O 1
ATOM 883 N N . CYS A 1 114 ? 10.419 -32.41 -2.289 1 98.69 114 CYS A N 1
ATOM 884 C CA . CYS A 1 114 ? 9.657 -31.259 -2.761 1 98.69 114 CYS A CA 1
ATOM 885 C C . CYS A 1 114 ? 8.608 -30.843 -1.736 1 98.69 114 CYS A C 1
ATOM 887 O O . CYS A 1 114 ? 7.855 -31.681 -1.237 1 98.69 114 CYS A O 1
ATOM 889 N N . ILE A 1 115 ? 8.599 -29.593 -1.381 1 98.82 115 ILE A N 1
ATOM 890 C CA . ILE A 1 115 ? 7.559 -28.99 -0.555 1 98.82 115 ILE A CA 1
ATOM 891 C C . ILE A 1 115 ? 6.919 -27.822 -1.302 1 98.82 115 ILE A C 1
ATOM 893 O O . ILE A 1 115 ? 7.615 -26.908 -1.751 1 98.82 115 ILE A O 1
ATOM 897 N N . VAL A 1 116 ? 5.581 -27.887 -1.428 1 98.6 116 VAL A N 1
ATOM 898 C CA . VAL A 1 116 ? 4.93 -26.857 -2.231 1 98.6 116 VAL A CA 1
ATOM 899 C C . VAL A 1 116 ? 3.82 -26.194 -1.419 1 98.6 116 VAL A C 1
ATOM 901 O O . VAL A 1 116 ? 3.239 -26.815 -0.527 1 98.6 116 VAL A O 1
ATOM 904 N N . MET A 1 117 ? 3.599 -24.937 -1.677 1 97.32 117 MET A N 1
ATOM 905 C CA . MET A 1 117 ? 2.475 -24.2 -1.105 1 97.32 117 MET A CA 1
ATOM 906 C C . MET A 1 117 ? 1.967 -23.141 -2.077 1 97.32 117 MET A C 1
ATOM 908 O O . MET A 1 117 ? 2.748 -22.339 -2.592 1 97.32 117 MET A O 1
ATOM 912 N N . HIS A 1 118 ? 0.743 -23.155 -2.343 1 94.95 118 HIS A N 1
ATOM 913 C CA . HIS A 1 118 ? 0.115 -22.212 -3.261 1 94.95 118 HIS A CA 1
ATOM 914 C C . HIS A 1 118 ? -0.915 -21.347 -2.542 1 94.95 118 HIS A C 1
ATOM 916 O O . HIS A 1 118 ? -1.916 -21.858 -2.034 1 94.95 118 HIS A O 1
ATOM 922 N N . GLY A 1 119 ? -0.644 -20.064 -2.608 1 88.72 119 GLY A N 1
ATOM 923 C CA . GLY A 1 119 ? -1.611 -19.13 -2.053 1 88.72 119 GLY A CA 1
ATOM 924 C C . GLY A 1 119 ? -1.666 -19.158 -0.537 1 88.72 119 GLY A C 1
ATOM 925 O O . GLY A 1 119 ? -2.732 -18.974 0.053 1 88.72 119 GLY A O 1
ATOM 926 N N . VAL A 1 120 ? -0.604 -19.431 0.142 1 91.32 120 VAL A N 1
ATOM 927 C CA . VAL A 1 120 ? -0.593 -19.594 1.592 1 91.32 120 VAL A CA 1
ATOM 928 C C . VAL A 1 120 ? 0.29 -18.521 2.225 1 91.32 120 VAL A C 1
ATOM 930 O O . VAL A 1 120 ? -0.105 -17.879 3.201 1 91.32 120 VAL A O 1
ATOM 933 N N . TYR A 1 121 ? 1.373 -18.242 1.638 1 94.72 121 TYR A N 1
ATOM 934 C CA . TYR A 1 121 ? 2.494 -17.609 2.323 1 94.72 121 TYR A CA 1
ATOM 935 C C . TYR A 1 121 ? 2.168 -16.164 2.684 1 94.72 121 TYR A C 1
ATOM 937 O O . TYR A 1 121 ? 2.553 -15.683 3.752 1 94.72 121 TYR A O 1
ATOM 945 N N . SER A 1 122 ? 1.505 -15.461 1.813 1 92.75 122 SER A N 1
ATOM 946 C CA . SER A 1 122 ? 1.151 -14.074 2.096 1 92.75 122 SER A CA 1
ATOM 947 C C . SER A 1 122 ? -0.167 -13.985 2.857 1 92.75 122 SER A C 1
ATOM 949 O O . SER A 1 122 ? -0.632 -12.889 3.177 1 92.75 122 SER A O 1
ATOM 951 N N . TRP A 1 123 ? -0.75 -15.139 3.206 1 88.13 123 TRP A N 1
ATOM 952 C CA . TRP A 1 123 ? -2.065 -15.161 3.837 1 88.13 123 TRP A CA 1
ATOM 953 C C . TRP A 1 123 ? -1.972 -15.67 5.272 1 88.13 123 TRP A C 1
ATOM 955 O O . TRP A 1 123 ? -2.987 -16.013 5.882 1 88.13 123 TRP A O 1
ATOM 965 N N . VAL A 1 124 ? -0.818 -15.839 5.738 1 89.98 124 VAL A N 1
ATOM 966 C CA . VAL A 1 124 ? -0.629 -16.281 7.116 1 89.98 124 VAL A CA 1
ATOM 967 C C . VAL A 1 124 ? 0.214 -15.259 7.875 1 89.98 124 VAL A C 1
ATOM 969 O O . VAL A 1 124 ? 0.9 -14.436 7.266 1 89.98 124 VAL A O 1
ATOM 972 N N . SER A 1 125 ? 0.211 -15.312 9.143 1 89.01 125 SER A N 1
ATOM 973 C CA . SER A 1 125 ? 0.954 -14.392 9.998 1 89.01 125 SER A CA 1
ATOM 974 C C . SER A 1 125 ? 2.456 -14.636 9.898 1 89.01 125 SER A C 1
ATOM 976 O O . SER A 1 125 ? 2.889 -15.708 9.467 1 89.01 125 SER A O 1
ATOM 978 N N . PRO A 1 126 ? 3.26 -13.632 10.274 1 91.03 126 PRO A N 1
ATOM 979 C CA . PR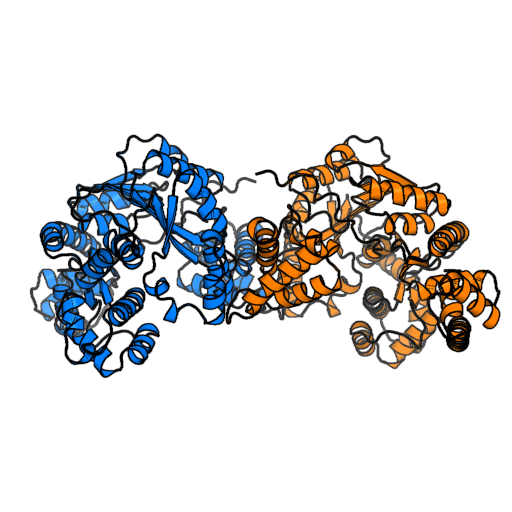O A 1 126 ? 4.709 -13.842 10.299 1 91.03 126 PRO A CA 1
ATOM 980 C C . PRO A 1 126 ? 5.118 -15.038 11.155 1 91.03 126 PRO A C 1
ATOM 982 O O . PRO A 1 126 ? 6.032 -15.781 10.789 1 91.03 126 PRO A O 1
ATOM 985 N N . ALA A 1 127 ? 4.387 -15.228 12.233 1 91.9 127 ALA A N 1
ATOM 986 C CA . ALA A 1 127 ? 4.693 -16.359 13.104 1 91.9 127 ALA A CA 1
ATOM 987 C C . ALA A 1 127 ? 4.442 -17.685 12.391 1 91.9 127 ALA A C 1
ATOM 989 O O . ALA A 1 127 ? 5.227 -18.627 12.524 1 91.9 127 ALA A O 1
ATOM 990 N N . LEU A 1 128 ? 3.391 -17.761 11.676 1 93.55 128 LEU A N 1
ATOM 991 C CA . LEU A 1 128 ? 3.075 -18.978 10.937 1 93.55 128 LEU A CA 1
ATOM 992 C C . LEU A 1 128 ? 4.05 -19.181 9.781 1 93.55 128 LEU A C 1
ATOM 994 O O . LEU A 1 128 ? 4.398 -20.317 9.449 1 93.55 128 LEU A O 1
ATOM 998 N N . ARG A 1 129 ? 4.464 -18.097 9.115 1 96 129 ARG A N 1
ATOM 999 C CA . ARG A 1 129 ? 5.498 -18.226 8.093 1 96 129 ARG A CA 1
ATOM 1000 C C . ARG A 1 129 ? 6.778 -18.81 8.681 1 96 129 ARG A C 1
ATOM 1002 O O . ARG A 1 129 ? 7.434 -19.642 8.049 1 96 129 ARG A O 1
ATOM 1009 N N . GLN A 1 130 ? 7.11 -18.372 9.903 1 95.72 130 GLN A N 1
ATOM 1010 C CA . GLN A 1 130 ? 8.291 -18.916 10.566 1 95.72 130 GLN A CA 1
ATOM 1011 C C . GLN A 1 130 ? 8.138 -20.413 10.819 1 95.72 130 GLN A C 1
ATOM 1013 O O . GLN A 1 130 ? 9.101 -21.172 10.691 1 95.72 130 GLN A O 1
ATOM 1018 N N . ALA A 1 131 ? 6.934 -20.775 11.195 1 96.1 131 ALA A N 1
ATOM 1019 C CA . ALA A 1 131 ? 6.676 -22.198 11.399 1 96.1 131 ALA A CA 1
ATOM 1020 C C . ALA A 1 131 ? 6.866 -22.982 10.103 1 96.1 131 ALA A C 1
ATOM 1022 O O . ALA A 1 131 ? 7.418 -24.085 10.113 1 96.1 131 ALA A O 1
ATOM 1023 N N . ILE A 1 132 ? 6.417 -22.435 9.012 1 97.49 132 ILE A N 1
ATOM 1024 C CA . ILE A 1 132 ? 6.57 -23.058 7.702 1 97.49 132 ILE A CA 1
ATOM 1025 C C . ILE A 1 132 ? 8.053 -23.201 7.368 1 97.49 132 ILE A C 1
ATOM 1027 O O . ILE A 1 132 ? 8.5 -24.269 6.943 1 97.49 132 ILE A O 1
ATOM 1031 N N . VAL A 1 133 ? 8.822 -22.17 7.598 1 98.01 133 VAL A N 1
ATOM 1032 C CA . VAL A 1 133 ? 10.25 -22.176 7.295 1 98.01 133 VAL A CA 1
ATOM 1033 C C . VAL A 1 133 ? 10.959 -23.212 8.165 1 98.01 133 VAL A C 1
ATOM 1035 O O . VAL A 1 133 ? 11.847 -23.925 7.692 1 98.01 133 VAL A O 1
ATOM 1038 N N . ARG A 1 134 ? 10.583 -23.299 9.403 1 96.85 134 ARG A N 1
ATOM 1039 C CA . ARG A 1 134 ? 11.152 -24.306 10.292 1 96.85 134 ARG A CA 1
ATOM 1040 C C . ARG A 1 134 ? 10.861 -25.714 9.783 1 96.85 134 ARG A C 1
ATOM 1042 O O . ARG A 1 134 ? 11.727 -26.589 9.832 1 96.85 134 ARG A O 1
ATOM 1049 N N . PHE A 1 135 ? 9.645 -25.912 9.385 1 97.62 135 PHE A N 1
ATOM 1050 C CA . PHE A 1 135 ? 9.282 -27.203 8.815 1 97.62 135 PHE A CA 1
ATOM 1051 C C . PHE A 1 135 ? 10.162 -27.532 7.615 1 97.62 135 PHE A C 1
ATOM 1053 O O . PHE A 1 135 ? 10.674 -28.648 7.501 1 97.62 135 PHE A O 1
ATOM 1060 N N . ILE A 1 136 ? 10.345 -26.585 6.72 1 98.19 136 ILE A N 1
ATOM 1061 C CA . ILE A 1 136 ? 11.163 -26.765 5.526 1 98.19 136 ILE A CA 1
ATOM 1062 C C . ILE A 1 136 ? 12.601 -27.086 5.928 1 98.19 136 ILE A C 1
ATOM 1064 O O . ILE A 1 136 ? 13.209 -28.016 5.393 1 98.19 136 ILE A O 1
ATOM 1068 N N . GLU A 1 137 ? 13.089 -26.333 6.856 1 96.85 137 GLU A N 1
ATOM 1069 C CA . GLU A 1 137 ? 14.455 -26.533 7.333 1 96.85 137 GLU A CA 1
ATOM 1070 C C . GLU A 1 137 ? 14.653 -27.95 7.862 1 96.85 137 GLU A C 1
ATOM 1072 O O . GLU A 1 137 ? 15.688 -28.572 7.613 1 96.85 137 GLU A O 1
ATOM 1077 N N . ARG A 1 138 ? 13.664 -28.463 8.522 1 96.41 138 ARG A N 1
ATOM 1078 C CA . ARG A 1 138 ? 13.779 -29.744 9.212 1 96.41 138 ARG A CA 1
ATOM 1079 C C . ARG A 1 138 ? 13.496 -30.904 8.263 1 96.41 138 ARG A C 1
ATOM 1081 O O . ARG A 1 138 ? 13.971 -32.02 8.481 1 96.41 138 ARG A O 1
ATOM 1088 N N . ARG A 1 139 ? 12.726 -30.606 7.22 1 97.73 139 ARG A N 1
ATOM 1089 C CA . ARG A 1 139 ? 12.172 -31.758 6.515 1 97.73 139 ARG A CA 1
ATOM 1090 C C . ARG A 1 139 ? 12.612 -31.77 5.055 1 97.73 139 ARG A C 1
ATOM 1092 O O . ARG A 1 139 ? 12.405 -32.758 4.348 1 97.73 139 ARG A O 1
ATOM 1099 N N . LEU A 1 140 ? 13.181 -30.777 4.571 1 98.26 140 LEU A N 1
ATOM 1100 C CA . LEU A 1 140 ? 13.581 -30.743 3.168 1 98.26 140 LEU A CA 1
ATOM 1101 C C . LEU A 1 140 ? 14.987 -31.306 2.99 1 98.26 140 LEU A C 1
ATOM 1103 O O . LEU A 1 140 ? 15.911 -30.919 3.709 1 98.26 140 LEU A O 1
ATOM 1107 N N . LYS A 1 141 ? 15.176 -32.2 2.05 1 97.87 141 LYS A N 1
ATOM 1108 C CA . LYS A 1 141 ? 16.472 -32.795 1.734 1 97.87 141 LYS A CA 1
ATOM 1109 C C . LYS A 1 141 ? 17.406 -31.77 1.097 1 97.87 141 LYS A C 1
ATOM 1111 O O . LYS A 1 141 ? 16.95 -30.79 0.505 1 97.87 141 LYS A O 1
ATOM 1116 N N . PRO A 1 142 ? 18.726 -31.985 1.271 1 96.37 142 PRO A N 1
ATOM 1117 C CA . PRO A 1 142 ? 19.621 -31.244 0.38 1 96.37 142 PRO A CA 1
ATOM 1118 C C . PRO A 1 142 ? 19.289 -31.451 -1.096 1 96.37 142 PRO A C 1
ATOM 1120 O O . PRO A 1 142 ? 19.035 -32.58 -1.523 1 96.37 142 PRO A O 1
ATOM 1123 N N . GLY A 1 143 ? 19.219 -30.402 -1.802 1 96.55 143 GLY A N 1
ATOM 1124 C CA . GLY A 1 143 ? 18.828 -30.482 -3.2 1 96.55 143 GLY A CA 1
ATOM 1125 C C . GLY A 1 143 ? 17.326 -30.42 -3.405 1 96.55 143 GLY A C 1
ATOM 1126 O O . GLY A 1 143 ? 16.851 -30.374 -4.541 1 96.55 143 GLY A O 1
ATOM 1127 N N . GLY A 1 144 ? 16.631 -30.423 -2.279 1 98.19 144 GLY A N 1
ATOM 1128 C CA . GLY A 1 144 ? 15.18 -30.354 -2.346 1 98.19 144 GLY A CA 1
ATOM 1129 C C . GLY A 1 144 ? 14.669 -29.022 -2.86 1 98.19 144 GLY A C 1
ATOM 1130 O O . GLY A 1 144 ? 15.421 -28.048 -2.931 1 98.19 144 GLY A O 1
ATOM 1131 N N . VAL A 1 145 ? 13.383 -29.019 -3.258 1 98.62 145 VAL A N 1
ATOM 1132 C CA . VAL A 1 145 ? 12.792 -27.861 -3.919 1 98.62 145 VAL A CA 1
ATOM 1133 C C . VAL A 1 145 ? 11.576 -27.381 -3.131 1 98.62 145 VAL A C 1
ATOM 1135 O O . VAL A 1 145 ? 10.813 -28.191 -2.599 1 98.62 145 VAL A O 1
ATOM 1138 N N . VAL A 1 146 ? 11.461 -26.05 -3.054 1 98.85 146 VAL A N 1
ATOM 1139 C CA . VAL A 1 146 ? 10.274 -25.432 -2.472 1 98.85 146 VAL A CA 1
ATOM 1140 C C . VAL A 1 146 ? 9.573 -24.572 -3.521 1 98.85 146 VAL A C 1
ATOM 1142 O O . VAL A 1 146 ? 10.2 -23.72 -4.156 1 98.85 146 VAL A O 1
ATOM 1145 N N . TYR A 1 147 ? 8.32 -24.835 -3.749 1 98.66 147 TYR A N 1
ATOM 1146 C CA . TYR A 1 147 ? 7.476 -23.911 -4.499 1 98.66 147 TYR A CA 1
ATOM 1147 C C . TYR A 1 147 ? 6.653 -23.039 -3.558 1 98.66 147 TYR A C 1
ATOM 1149 O O . TYR A 1 147 ? 6.017 -23.545 -2.63 1 98.66 147 TYR A O 1
ATOM 1157 N N . VAL A 1 148 ? 6.642 -21.764 -3.862 1 98.45 148 VAL A N 1
ATOM 1158 C CA . VAL A 1 148 ? 5.863 -20.836 -3.05 1 98.45 148 VAL A CA 1
ATOM 1159 C C . VAL A 1 148 ? 5.243 -19.763 -3.942 1 98.45 148 VAL A C 1
ATOM 1161 O O . VAL A 1 148 ? 5.888 -19.27 -4.871 1 98.45 148 VAL A O 1
ATOM 1164 N N . SER A 1 149 ? 3.997 -19.52 -3.755 1 97.02 149 SER A N 1
ATOM 1165 C CA . SER A 1 149 ? 3.365 -18.365 -4.384 1 97.02 149 SER A CA 1
ATOM 1166 C C . SER A 1 149 ? 2.866 -17.371 -3.34 1 97.02 149 SER A C 1
ATOM 1168 O O . SER A 1 149 ? 2.498 -17.761 -2.23 1 97.02 149 SER A O 1
ATOM 1170 N N . TYR A 1 150 ? 2.896 -16.136 -3.656 1 95.37 150 TYR A N 1
ATOM 1171 C CA . TYR A 1 150 ? 2.499 -15.111 -2.697 1 95.37 150 TYR A CA 1
ATOM 1172 C C . TYR A 1 150 ? 2.222 -13.786 -3.398 1 95.37 150 TYR A C 1
ATOM 1174 O O . TYR A 1 150 ? 2.755 -13.525 -4.479 1 95.37 150 TYR A O 1
ATOM 1182 N N . ASN A 1 151 ? 1.341 -12.995 -2.875 1 93.77 151 ASN A N 1
ATOM 1183 C CA . ASN A 1 151 ? 1.168 -11.609 -3.295 1 93.77 151 ASN A CA 1
ATOM 1184 C C . ASN A 1 151 ? 2.424 -10.783 -3.036 1 93.77 151 ASN A C 1
ATOM 1186 O O . ASN A 1 151 ? 3.058 -10.921 -1.988 1 93.77 151 ASN A O 1
ATOM 1190 N N . THR A 1 152 ? 2.741 -10.016 -4.019 1 96.63 152 THR A N 1
ATOM 1191 C CA . THR A 1 152 ? 4.03 -9.347 -3.878 1 96.63 152 THR A CA 1
ATOM 1192 C C . THR A 1 152 ? 3.887 -7.845 -4.107 1 96.63 152 THR A C 1
ATOM 1194 O O . THR A 1 152 ? 2.926 -7.396 -4.734 1 96.63 152 THR A O 1
ATOM 1197 N N . LEU A 1 153 ? 4.707 -7.135 -3.45 1 96.82 153 LEU A N 1
ATOM 1198 C CA . LEU A 1 153 ? 4.888 -5.709 -3.701 1 96.82 153 LEU A CA 1
ATOM 1199 C C . LEU A 1 153 ? 5.96 -5.476 -4.761 1 96.82 153 LEU A C 1
ATOM 1201 O O . LEU A 1 153 ? 6.872 -6.291 -4.917 1 96.82 153 LEU A O 1
ATOM 1205 N N . PRO A 1 154 ? 5.851 -4.427 -5.596 1 96.05 154 PRO A N 1
ATOM 1206 C CA . PRO A 1 154 ? 5.012 -3.246 -5.376 1 96.05 154 PRO A CA 1
ATOM 1207 C C . PRO A 1 154 ? 3.615 -3.396 -5.975 1 96.05 154 PRO A C 1
ATOM 1209 O O . PRO A 1 154 ? 2.717 -2.612 -5.658 1 96.05 154 PRO A O 1
ATOM 1212 N N . GLY A 1 155 ? 3.326 -4.35 -6.825 1 94.2 155 GLY A N 1
ATOM 1213 C CA . GLY A 1 155 ? 2.101 -4.423 -7.606 1 94.2 155 GLY A CA 1
ATOM 1214 C C . GLY A 1 155 ? 0.851 -4.49 -6.749 1 94.2 155 GLY A C 1
ATOM 1215 O O . GLY A 1 155 ? -0.209 -4.006 -7.15 1 94.2 155 GLY A O 1
ATOM 1216 N N . TRP A 1 156 ? 0.983 -5.019 -5.59 1 93.17 156 TRP A N 1
ATOM 1217 C CA . TRP A 1 156 ? -0.171 -5.228 -4.721 1 93.17 156 TRP A CA 1
ATOM 1218 C C . TRP A 1 156 ? -0.447 -3.99 -3.875 1 93.17 156 TRP A C 1
ATOM 1220 O O . TRP A 1 156 ? -1.473 -3.911 -3.196 1 93.17 156 TRP A O 1
ATOM 1230 N N . ALA A 1 157 ? 0.358 -3.013 -3.848 1 93.6 157 ALA A N 1
ATOM 1231 C CA . ALA A 1 157 ? 0.293 -1.872 -2.938 1 93.6 157 ALA A CA 1
ATOM 1232 C C . ALA A 1 157 ? -1.041 -1.141 -3.07 1 93.6 157 ALA A C 1
ATOM 1234 O O . ALA A 1 157 ? -1.726 -0.903 -2.073 1 93.6 157 ALA A O 1
ATOM 1235 N N . PRO A 1 158 ? -1.488 -0.822 -4.278 1 91.2 158 PRO A N 1
ATOM 1236 C CA . PRO A 1 158 ? -2.747 -0.082 -4.397 1 91.2 158 PRO A CA 1
ATOM 1237 C C . PRO A 1 158 ? -3.959 -0.91 -3.978 1 91.2 158 PRO A C 1
ATOM 1239 O O . PRO A 1 158 ? -5.055 -0.367 -3.815 1 91.2 158 PRO A O 1
ATOM 1242 N N . LEU A 1 159 ? -3.807 -2.189 -3.798 1 91.44 159 LEU A N 1
ATOM 1243 C CA . LEU A 1 159 ? -4.92 -3.075 -3.475 1 91.44 159 LEU A CA 1
ATOM 1244 C C . LEU A 1 159 ? -5.091 -3.204 -1.965 1 91.44 159 LEU A C 1
ATOM 1246 O O . LEU A 1 159 ? -6.122 -3.687 -1.492 1 91.44 159 LEU A O 1
ATOM 1250 N N . LEU A 1 160 ? -4.129 -2.791 -1.217 1 91.95 160 LEU A N 1
ATOM 1251 C CA . LEU A 1 160 ? -4.167 -2.924 0.236 1 91.95 160 LEU A CA 1
ATOM 1252 C C . LEU A 1 160 ? -5.396 -2.23 0.813 1 91.95 160 LEU A C 1
ATOM 1254 O O . LEU A 1 160 ? -6.129 -2.819 1.611 1 91.95 160 LEU A O 1
ATOM 1258 N N . PRO A 1 161 ? -5.677 -1.032 0.348 1 94.42 161 PRO A N 1
ATOM 1259 C CA . PRO A 1 161 ? -6.857 -0.369 0.909 1 94.42 161 PRO A CA 1
ATOM 1260 C C . PRO A 1 161 ? -8.164 -1.042 0.496 1 94.42 161 PRO A C 1
ATOM 1262 O O . PRO A 1 161 ? -9.185 -0.881 1.17 1 94.42 161 PRO A O 1
ATOM 1265 N N . LEU A 1 162 ? -8.22 -1.668 -0.672 1 92.38 162 LEU A N 1
ATOM 1266 C CA . LEU A 1 162 ? -9.409 -2.405 -1.085 1 92.38 162 LEU A CA 1
ATOM 1267 C C . LEU A 1 162 ? -9.766 -3.478 -0.062 1 92.38 162 LEU A C 1
ATOM 1269 O O . LEU A 1 162 ? -10.937 -3.645 0.286 1 92.38 162 LEU A O 1
ATOM 1273 N N . ARG A 1 163 ? -8.791 -4.19 0.338 1 90.09 163 ARG A N 1
ATOM 1274 C CA . ARG A 1 163 ? -9.013 -5.205 1.362 1 90.09 163 ARG A CA 1
ATOM 1275 C C . ARG A 1 163 ? -9.615 -4.591 2.621 1 90.09 163 ARG A C 1
ATOM 1277 O O . ARG A 1 163 ? -10.523 -5.165 3.226 1 90.09 163 ARG A O 1
ATOM 1284 N N . GLU A 1 164 ? -9.066 -3.488 3.022 1 92.45 164 GLU A N 1
ATOM 1285 C CA . GLU A 1 164 ? -9.577 -2.812 4.21 1 92.45 164 GLU A CA 1
ATOM 1286 C C . GLU A 1 164 ? -11.04 -2.416 4.034 1 92.45 164 GLU A C 1
ATOM 1288 O O . GLU A 1 164 ? -11.815 -2.441 4.993 1 92.45 164 GLU A O 1
ATOM 1293 N N . LEU A 1 165 ? -11.474 -2.028 2.851 1 92.98 165 LEU A N 1
ATOM 1294 C CA . LEU A 1 165 ? -12.868 -1.691 2.583 1 92.98 165 LEU A CA 1
ATOM 1295 C C . LEU A 1 165 ? -13.772 -2.898 2.806 1 92.98 165 LEU A C 1
ATOM 1297 O O . LEU A 1 165 ? -14.857 -2.77 3.377 1 92.98 165 LEU A O 1
ATOM 1301 N N . PHE A 1 166 ? -13.301 -4.019 2.315 1 89.83 166 PHE A N 1
ATOM 1302 C CA . PHE A 1 166 ? -14.063 -5.24 2.551 1 89.83 166 PHE A CA 1
ATOM 1303 C C . PHE A 1 166 ? -14.199 -5.513 4.044 1 89.83 166 PHE A C 1
ATOM 1305 O O . PHE A 1 166 ? -15.276 -5.883 4.517 1 89.83 166 PHE A O 1
ATOM 1312 N N . HIS A 1 167 ? -13.124 -5.358 4.759 1 88.08 167 HIS A N 1
ATOM 1313 C CA . HIS A 1 167 ? -13.139 -5.567 6.202 1 88.08 167 HIS A CA 1
ATOM 1314 C C . HIS A 1 167 ? -14.094 -4.597 6.889 1 88.08 167 HIS A C 1
ATOM 1316 O O . HIS A 1 167 ? -14.869 -4.996 7.761 1 88.08 167 HIS A O 1
ATOM 1322 N N . LEU A 1 168 ? -14.015 -3.356 6.532 1 91.76 168 LEU A N 1
ATOM 1323 C CA . LEU A 1 168 ? -14.878 -2.334 7.116 1 91.76 168 LEU A CA 1
ATOM 1324 C C . LEU A 1 168 ? -16.346 -2.642 6.844 1 91.76 168 LEU A C 1
ATOM 1326 O O . LEU A 1 168 ? -17.191 -2.487 7.728 1 91.76 168 LEU A O 1
ATOM 1330 N N . HIS A 1 169 ? -16.664 -3.007 5.608 1 90.83 169 HIS A N 1
ATOM 1331 C CA . HIS A 1 169 ? -18.04 -3.38 5.301 1 90.83 169 HIS A CA 1
ATOM 1332 C C . HIS A 1 169 ? -18.504 -4.541 6.175 1 90.83 169 HIS A C 1
ATOM 1334 O O . HIS A 1 169 ? -19.602 -4.501 6.735 1 90.83 169 HIS A O 1
ATOM 1340 N N . ALA A 1 170 ? -17.672 -5.538 6.289 1 85.91 170 ALA A N 1
ATOM 1341 C CA . ALA A 1 170 ? -18.02 -6.738 7.045 1 85.91 170 ALA A CA 1
ATOM 1342 C C . ALA A 1 170 ? -18.21 -6.419 8.525 1 85.91 170 ALA A C 1
ATOM 1344 O O . ALA A 1 170 ? -19.107 -6.963 9.174 1 85.91 170 ALA A O 1
ATOM 1345 N N . SER A 1 171 ? -17.431 -5.529 9.056 1 86.06 171 SER A N 1
ATOM 1346 C CA . SER A 1 171 ? -17.405 -5.298 10.497 1 86.06 171 SER A CA 1
ATOM 1347 C C . SER A 1 171 ? -18.38 -4.196 10.897 1 86.06 171 SER A C 1
ATOM 1349 O O . SER A 1 171 ? -18.892 -4.19 12.019 1 86.06 171 SER A O 1
ATOM 1351 N N . ARG A 1 172 ? -18.717 -3.284 9.984 1 89 172 ARG A N 1
ATOM 1352 C CA . ARG A 1 172 ? -19.409 -2.082 10.44 1 89 172 ARG A CA 1
ATOM 1353 C C . ARG A 1 172 ? -20.706 -1.87 9.666 1 89 172 ARG A C 1
ATOM 1355 O O . ARG A 1 172 ? -21.579 -1.118 10.102 1 89 172 ARG A O 1
ATOM 1362 N N . VAL A 1 173 ? -20.813 -2.449 8.519 1 88.05 173 VAL A N 1
ATOM 1363 C CA . VAL A 1 173 ? -21.929 -2.095 7.649 1 88.05 173 VAL A CA 1
ATOM 1364 C C . VAL A 1 173 ? -22.846 -3.303 7.467 1 88.05 173 VAL A C 1
ATOM 1366 O O . VAL A 1 173 ? -24.071 -3.175 7.528 1 88.05 173 VAL A O 1
ATOM 1369 N N . ALA A 1 174 ? -22.23 -4.469 7.256 1 84.95 174 ALA A N 1
ATOM 1370 C CA . ALA A 1 174 ? -22.95 -5.671 6.845 1 84.95 174 ALA A CA 1
ATOM 1371 C C . ALA A 1 174 ? -23.941 -6.111 7.919 1 84.95 174 ALA A C 1
ATOM 1373 O O . ALA A 1 174 ? -23.681 -5.952 9.114 1 84.95 174 ALA A O 1
ATOM 1374 N N . ASP A 1 175 ? -24.966 -6.555 7.403 1 83.29 175 ASP A N 1
ATOM 1375 C CA . ASP A 1 175 ? -25.931 -7.217 8.275 1 83.29 175 ASP A CA 1
ATOM 1376 C C . ASP A 1 175 ? -25.386 -8.548 8.789 1 83.29 175 ASP A C 1
ATOM 1378 O O . ASP A 1 175 ? -25.05 -9.433 7.999 1 83.29 175 ASP A O 1
ATOM 1382 N N . PRO A 1 176 ? -25.298 -8.634 10.07 1 78.49 176 PRO A N 1
ATOM 1383 C CA . PRO A 1 176 ? -24.749 -9.873 10.628 1 78.49 176 PRO A CA 1
ATOM 1384 C C . PRO A 1 176 ? -25.498 -11.116 10.152 1 78.49 176 PRO A C 1
ATOM 1386 O O . PRO A 1 176 ? -24.942 -12.217 10.163 1 78.49 176 PRO A O 1
ATOM 1389 N N . GLY A 1 177 ? -26.696 -11.008 9.699 1 81.6 177 GLY A N 1
ATOM 1390 C CA . GLY A 1 177 ? -27.495 -12.155 9.299 1 81.6 177 GLY A CA 1
ATOM 1391 C C . GLY A 1 177 ? -27.361 -12.491 7.826 1 81.6 177 GLY A C 1
ATOM 1392 O O . GLY A 1 177 ? -27.938 -13.472 7.353 1 81.6 177 GLY A O 1
ATOM 1393 N N . SER A 1 178 ? -26.612 -11.74 7.154 1 83.65 178 SER A N 1
ATOM 1394 C CA . SER A 1 178 ? -26.467 -11.979 5.722 1 83.65 178 SER A CA 1
ATOM 1395 C C . SER A 1 178 ? -25.579 -13.188 5.45 1 83.65 178 SER A C 1
ATOM 1397 O O . SER A 1 178 ? -24.616 -13.434 6.179 1 83.65 178 SER A O 1
ATOM 1399 N N . ASP A 1 179 ? -25.963 -13.965 4.472 1 83.08 179 ASP A N 1
ATOM 1400 C CA . ASP A 1 179 ? -25.099 -15.064 4.051 1 83.08 179 ASP A CA 1
ATOM 1401 C C . ASP A 1 179 ? -23.916 -14.551 3.234 1 83.08 179 ASP A C 1
ATOM 1403 O O . ASP A 1 179 ? -23.742 -13.341 3.077 1 83.08 179 ASP A O 1
ATOM 1407 N N . ALA A 1 180 ? -23.09 -15.462 2.768 1 79.1 180 ALA A N 1
ATOM 1408 C CA . ALA A 1 180 ? -21.853 -15.102 2.078 1 79.1 180 ALA A CA 1
ATOM 1409 C C . ALA A 1 180 ? -22.145 -14.315 0.804 1 79.1 180 ALA A C 1
ATOM 1411 O O . ALA A 1 180 ? -21.46 -13.335 0.501 1 79.1 180 ALA A O 1
ATOM 1412 N N . ALA A 1 181 ? -23.125 -14.709 0.048 1 82.99 181 ALA A N 1
ATOM 1413 C CA . ALA A 1 181 ? -23.489 -14.022 -1.188 1 82.99 181 ALA A CA 1
ATOM 1414 C C . ALA A 1 181 ? -23.992 -12.61 -0.903 1 82.99 181 ALA A C 1
ATOM 1416 O O . ALA A 1 181 ? -23.63 -11.662 -1.605 1 82.99 181 ALA A O 1
ATOM 1417 N N . GLY A 1 182 ? -24.765 -12.551 0.08 1 85.44 182 GLY A N 1
ATOM 1418 C CA . GLY A 1 182 ? -25.269 -11.248 0.485 1 85.44 182 GLY A CA 1
ATOM 1419 C C . GLY A 1 182 ? -24.184 -10.321 0.999 1 85.44 182 GLY A C 1
ATOM 1420 O O . GLY A 1 182 ? -24.202 -9.121 0.72 1 85.44 182 GLY A O 1
ATOM 1421 N N . GLN A 1 183 ? -23.306 -10.915 1.685 1 85.34 183 GLN A N 1
ATOM 1422 C CA . GLN A 1 183 ? -22.184 -10.137 2.201 1 85.34 183 GLN A CA 1
ATOM 1423 C C . GLN A 1 183 ? -21.316 -9.603 1.065 1 85.34 183 GLN A C 1
ATOM 1425 O O . GLN A 1 183 ? -20.915 -8.438 1.079 1 85.34 183 GLN A O 1
ATOM 1430 N N . LEU A 1 184 ? -21.044 -10.47 0.133 1 86.6 184 LEU A N 1
ATOM 1431 C CA . LEU A 1 184 ? -20.22 -10.048 -0.994 1 86.6 184 LEU A CA 1
ATOM 1432 C C . LEU A 1 184 ? -20.92 -8.96 -1.802 1 86.6 184 LEU A C 1
ATOM 1434 O O . LEU A 1 184 ? -20.316 -7.934 -2.123 1 86.6 184 LEU A O 1
ATOM 1438 N N . GLN A 1 185 ? -22.178 -9.176 -2.11 1 88.44 185 GLN A N 1
ATOM 1439 C CA . GLN A 1 185 ? -22.918 -8.186 -2.886 1 88.44 185 GLN A CA 1
ATOM 1440 C C . GLN A 1 185 ? -22.99 -6.852 -2.15 1 88.44 185 GLN A C 1
ATOM 1442 O O . GLN A 1 185 ? -22.85 -5.791 -2.762 1 88.44 185 GLN A O 1
ATOM 1447 N N . GLY A 1 186 ? -23.27 -6.989 -0.916 1 89.84 186 GLY A N 1
ATOM 1448 C CA . GLY A 1 186 ? -23.29 -5.778 -0.112 1 89.84 186 GLY A CA 1
ATOM 1449 C C . GLY A 1 186 ? -21.977 -5.018 -0.144 1 89.84 186 GLY A C 1
ATOM 1450 O O . GLY A 1 186 ? -21.967 -3.79 -0.25 1 89.84 186 GLY A O 1
ATOM 1451 N N . ALA A 1 187 ? -20.933 -5.794 -0.022 1 90.02 187 ALA A N 1
ATOM 1452 C CA . ALA A 1 187 ? -19.606 -5.185 -0.066 1 90.02 187 ALA A CA 1
ATOM 1453 C C . ALA A 1 187 ? -19.345 -4.536 -1.422 1 90.02 187 ALA A C 1
ATOM 1455 O O . ALA A 1 187 ? -18.81 -3.427 -1.494 1 90.02 187 ALA A O 1
ATOM 1456 N N . LEU A 1 188 ? -19.697 -5.216 -2.47 1 90.44 188 LEU A N 1
ATOM 1457 C CA . LEU A 1 188 ? -19.488 -4.697 -3.817 1 90.44 188 LEU A CA 1
ATOM 1458 C C . LEU A 1 188 ? -20.309 -3.433 -4.047 1 90.44 188 LEU A C 1
ATOM 1460 O O . LEU A 1 188 ? -19.827 -2.477 -4.658 1 90.44 188 LEU A O 1
ATOM 1464 N N . ASP A 1 189 ? -21.501 -3.4 -3.532 1 89.84 189 ASP A N 1
ATOM 1465 C CA . ASP A 1 189 ? -22.347 -2.214 -3.623 1 89.84 189 ASP A CA 1
ATOM 1466 C C . ASP A 1 189 ? -21.749 -1.052 -2.833 1 89.84 189 ASP A C 1
ATOM 1468 O O . ASP A 1 189 ? -21.758 0.09 -3.297 1 89.84 189 ASP A O 1
ATOM 1472 N N . PHE A 1 190 ? -21.388 -1.414 -1.699 1 90.41 190 PHE A N 1
ATOM 1473 C CA . PHE A 1 190 ? -20.756 -0.451 -0.806 1 90.41 190 PHE A CA 1
ATOM 1474 C C . PHE A 1 190 ? -19.543 0.189 -1.47 1 90.41 190 PHE A C 1
ATOM 1476 O O . PHE A 1 190 ? -19.421 1.415 -1.505 1 90.41 190 PHE A O 1
ATOM 1483 N N . ILE A 1 191 ? -18.637 -0.622 -2.087 1 91.82 191 ILE A N 1
ATOM 1484 C CA . ILE A 1 191 ? -17.424 -0.149 -2.745 1 91.82 191 ILE A CA 1
ATOM 1485 C C . ILE A 1 191 ? -17.787 0.556 -4.05 1 91.82 191 ILE A C 1
ATOM 1487 O O . ILE A 1 191 ? -17.138 1.531 -4.437 1 91.82 191 ILE A O 1
ATOM 1491 N N . GLY A 1 192 ? -18.831 0.075 -4.689 1 90.16 192 GLY A N 1
ATOM 1492 C CA . GLY A 1 192 ? -19.323 0.7 -5.907 1 90.16 192 GLY A CA 1
ATOM 1493 C C . GLY A 1 192 ? -19.713 2.154 -5.715 1 90.16 192 GLY A C 1
ATOM 14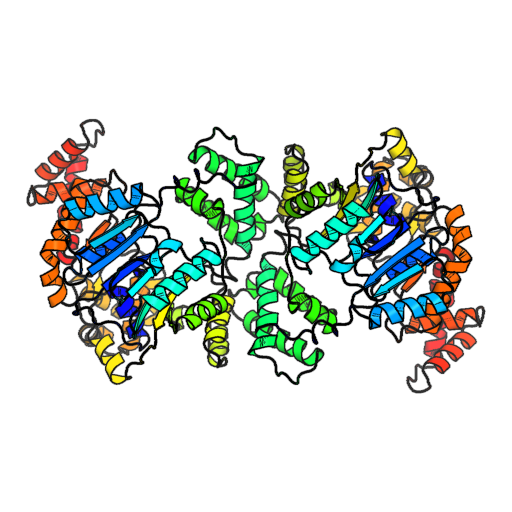94 O O . GLY A 1 192 ? -19.504 2.98 -6.605 1 90.16 192 GLY A O 1
ATOM 1495 N N . ARG A 1 193 ? -20.238 2.477 -4.598 1 90.81 193 ARG A N 1
ATOM 1496 C CA . ARG A 1 193 ? -20.602 3.858 -4.296 1 90.81 193 ARG A CA 1
ATOM 1497 C C . ARG A 1 193 ? -19.366 4.751 -4.244 1 90.81 193 ARG A C 1
ATOM 1499 O O . ARG A 1 193 ? -19.42 5.916 -4.641 1 90.81 193 ARG A O 1
ATOM 1506 N N . LEU A 1 194 ? -18.299 4.216 -3.76 1 91.57 194 LEU A N 1
ATOM 1507 C CA . LEU A 1 194 ? -17.044 4.958 -3.726 1 91.57 194 LEU A CA 1
ATOM 1508 C C . LEU A 1 194 ? -16.46 5.103 -5.127 1 91.57 194 LEU A C 1
ATOM 1510 O O . LEU A 1 194 ? -15.795 6.098 -5.427 1 91.57 194 LEU A O 1
ATOM 1514 N N . ALA A 1 195 ? -16.704 4.054 -5.939 1 90.21 195 ALA A N 1
ATOM 1515 C CA . ALA A 1 195 ? -16.174 4.047 -7.299 1 90.21 195 ALA A CA 1
ATOM 1516 C C . ALA A 1 195 ? -16.755 5.195 -8.12 1 90.21 195 ALA A C 1
ATOM 1518 O O . ALA A 1 195 ? -16.138 5.65 -9.086 1 90.21 195 ALA A O 1
ATOM 1519 N N . ALA A 1 196 ? -17.885 5.713 -7.711 1 86.96 196 ALA A N 1
ATOM 1520 C CA . ALA A 1 196 ? -18.569 6.787 -8.427 1 86.96 196 ALA A CA 1
ATOM 1521 C C . ALA A 1 196 ? -17.972 8.147 -8.077 1 86.96 196 ALA A C 1
ATOM 1523 O O . ALA A 1 196 ? -18.229 9.14 -8.761 1 86.96 196 ALA A O 1
ATOM 1524 N N . CYS A 1 197 ? -17.177 8.168 -7.07 1 88.33 197 CYS A N 1
ATOM 1525 C CA . CYS A 1 197 ? -16.605 9.432 -6.621 1 88.33 197 CYS A CA 1
ATOM 1526 C C . CYS A 1 197 ? -15.427 9.839 -7.498 1 88.33 197 CYS A C 1
ATOM 1528 O O . CYS A 1 197 ? -14.422 9.13 -7.564 1 88.33 197 CYS A O 1
ATOM 1530 N N . GLU A 1 198 ? -15.494 10.954 -8.042 1 85.99 198 GLU A N 1
ATOM 1531 C CA . GLU A 1 198 ? -14.439 11.449 -8.921 1 85.99 198 GLU A CA 1
ATOM 1532 C C . GLU A 1 198 ? -13.152 11.713 -8.145 1 85.99 198 GLU A C 1
ATOM 1534 O O . GLU A 1 198 ? -13.17 12.39 -7.115 1 85.99 198 GLU A O 1
ATOM 1539 N N . GLY A 1 199 ? -12.112 11.118 -8.622 1 85.6 199 GLY A N 1
ATOM 1540 C CA . GLY A 1 199 ? -10.812 11.36 -8.017 1 85.6 199 GLY A CA 1
ATOM 1541 C C . GLY A 1 199 ? -10.566 10.52 -6.777 1 85.6 199 GLY A C 1
ATOM 1542 O O . GLY A 1 199 ? -9.513 10.631 -6.145 1 85.6 199 GLY A O 1
ATOM 1543 N N . GLY A 1 200 ? -11.525 9.668 -6.5 1 92.87 200 GLY A N 1
ATOM 1544 C CA . GLY A 1 200 ? -11.394 8.822 -5.324 1 92.87 200 GLY A CA 1
ATOM 1545 C C . GLY A 1 200 ? -10.464 7.643 -5.538 1 92.87 200 GLY A C 1
ATOM 1546 O O . GLY A 1 200 ? -9.916 7.467 -6.629 1 92.87 200 GLY A O 1
ATOM 1547 N N . TYR A 1 201 ? -10.283 6.884 -4.498 1 94.58 201 TYR A N 1
ATOM 1548 C CA . TYR A 1 201 ? -9.37 5.748 -4.423 1 94.58 201 TYR A CA 1
ATOM 1549 C C . TYR A 1 201 ? -9.629 4.765 -5.558 1 94.58 201 TYR A C 1
ATOM 1551 O O . TYR A 1 201 ? -8.699 4.358 -6.259 1 94.58 201 TYR A O 1
ATOM 1559 N N . VAL A 1 202 ? -10.877 4.397 -5.844 1 92.32 202 VAL A N 1
ATOM 1560 C CA . VAL A 1 202 ? -11.204 3.361 -6.818 1 92.32 202 VAL A CA 1
ATOM 1561 C C . VAL A 1 202 ? -10.899 3.862 -8.228 1 92.32 202 VAL A C 1
ATOM 1563 O O . VAL A 1 202 ? -10.314 3.139 -9.037 1 92.32 202 VAL A O 1
ATOM 1566 N N . GLN A 1 203 ? -11.158 5.102 -8.522 1 89.28 203 GLN A N 1
ATOM 1567 C CA . GLN A 1 203 ? -10.917 5.674 -9.842 1 89.28 203 GLN A CA 1
ATOM 1568 C C . GLN A 1 203 ? -9.427 5.898 -10.081 1 89.28 203 GLN A C 1
ATOM 1570 O O . GLN A 1 203 ? -8.95 5.786 -11.213 1 89.28 203 GLN A O 1
ATOM 1575 N N . ALA A 1 204 ? -8.783 6.165 -9.024 1 89.25 204 ALA A N 1
ATOM 1576 C CA . ALA A 1 204 ? -7.365 6.497 -9.14 1 89.25 204 ALA A CA 1
ATOM 1577 C C . ALA A 1 204 ? -6.53 5.248 -9.409 1 89.25 204 ALA A C 1
ATOM 1579 O O . ALA A 1 204 ? -5.375 5.345 -9.832 1 89.25 204 ALA A O 1
ATOM 1580 N N . HIS A 1 205 ? -7.127 4.062 -9.196 1 88.52 205 HIS A N 1
ATOM 1581 C CA . HIS A 1 205 ? -6.361 2.828 -9.335 1 88.52 205 HIS A CA 1
ATOM 1582 C C . HIS A 1 205 ? -7.097 1.819 -10.21 1 88.52 205 HIS A C 1
ATOM 1584 O O . HIS A 1 205 ? -7.915 1.041 -9.714 1 88.52 205 HIS A O 1
ATOM 1590 N N . PRO A 1 206 ? -6.721 1.704 -11.36 1 83.58 206 PRO A N 1
ATOM 1591 C CA . PRO A 1 206 ? -7.393 0.799 -12.294 1 83.58 206 PRO A CA 1
ATOM 1592 C C . PRO A 1 206 ? -7.339 -0.66 -11.845 1 83.58 206 PRO A C 1
ATOM 1594 O O . PRO A 1 206 ? -8.281 -1.419 -12.086 1 83.58 206 PRO A O 1
ATOM 1597 N N . ALA A 1 207 ? -6.31 -1.013 -11.248 1 84.9 207 ALA A N 1
ATOM 1598 C CA . ALA A 1 207 ? -6.163 -2.386 -10.772 1 84.9 207 ALA A CA 1
ATOM 1599 C C . ALA A 1 207 ? -7.266 -2.744 -9.78 1 84.9 207 ALA A C 1
ATOM 1601 O O . ALA A 1 207 ? -7.68 -3.902 -9.693 1 84.9 207 ALA A O 1
ATOM 1602 N N . VAL A 1 208 ? -7.735 -1.786 -9.039 1 88.4 208 VAL A N 1
ATOM 1603 C CA . VAL A 1 208 ? -8.797 -2.003 -8.062 1 88.4 208 VAL A CA 1
ATOM 1604 C C . VAL A 1 208 ? -10.096 -2.36 -8.78 1 88.4 208 VAL A C 1
ATOM 1606 O O . VAL A 1 208 ? -10.784 -3.309 -8.397 1 88.4 208 VAL A O 1
ATOM 1609 N N . ALA A 1 209 ? -10.379 -1.639 -9.816 1 84.4 209 ALA A N 1
ATOM 1610 C CA . ALA A 1 209 ? -11.585 -1.908 -10.594 1 84.4 209 ALA A CA 1
ATOM 1611 C C . ALA A 1 209 ? -11.545 -3.306 -11.202 1 84.4 209 ALA A C 1
ATOM 1613 O O . ALA A 1 209 ? -12.555 -4.015 -11.213 1 84.4 209 ALA A O 1
ATOM 1614 N N . GLU A 1 210 ? -10.422 -3.619 -11.646 1 84.95 210 GLU A N 1
ATOM 1615 C CA . GLU A 1 210 ? -10.252 -4.945 -12.233 1 84.95 210 GLU A CA 1
ATOM 1616 C C . GLU A 1 210 ? -10.461 -6.041 -11.191 1 84.95 210 GLU A C 1
ATOM 1618 O O . GLU A 1 210 ? -11.106 -7.054 -11.469 1 84.95 210 GLU A O 1
ATOM 1623 N N . ARG A 1 211 ? -9.942 -5.848 -10.08 1 85.25 211 ARG A N 1
ATOM 1624 C CA . ARG A 1 211 ? -10.079 -6.832 -9.012 1 85.25 211 ARG A CA 1
ATOM 1625 C C . ARG A 1 211 ? -11.532 -6.956 -8.565 1 85.25 211 ARG A C 1
ATOM 1627 O O . ARG A 1 211 ? -11.991 -8.048 -8.224 1 85.25 211 ARG A O 1
ATOM 1634 N N . LEU A 1 212 ? -12.232 -5.893 -8.529 1 85.15 212 LEU A N 1
ATOM 1635 C CA . LEU A 1 212 ? -13.642 -5.914 -8.154 1 85.15 212 LEU A CA 1
ATOM 1636 C C . LEU A 1 212 ? -14.462 -6.707 -9.167 1 85.15 212 LEU A C 1
ATOM 1638 O O . LEU A 1 212 ? -15.353 -7.471 -8.788 1 85.15 212 LEU A O 1
ATOM 1642 N N . ARG A 1 213 ? -14.108 -6.562 -10.361 1 82.62 213 ARG A N 1
ATOM 1643 C CA . ARG A 1 213 ? -14.775 -7.341 -11.399 1 82.62 213 ARG A CA 1
ATOM 1644 C C . ARG A 1 213 ? -14.49 -8.83 -11.233 1 82.62 213 ARG A C 1
ATOM 1646 O O . ARG A 1 213 ? -15.393 -9.659 -11.369 1 82.62 213 ARG A O 1
ATOM 1653 N N . HIS A 1 214 ? -13.305 -9.088 -10.926 1 80.2 214 HIS A N 1
ATOM 1654 C CA . HIS A 1 214 ? -12.907 -10.477 -10.731 1 80.2 214 HIS A CA 1
ATOM 1655 C C . HIS A 1 214 ? -13.607 -11.088 -9.522 1 80.2 214 HIS A C 1
ATOM 1657 O O . HIS A 1 214 ? -14.001 -12.256 -9.551 1 80.2 214 HIS A O 1
ATOM 1663 N N . ALA A 1 215 ? -13.697 -10.352 -8.479 1 79.73 215 ALA A N 1
ATOM 1664 C CA . ALA A 1 215 ? -14.372 -10.822 -7.272 1 79.73 215 ALA A CA 1
ATOM 1665 C C . ALA A 1 215 ? -15.819 -11.206 -7.567 1 79.73 215 ALA A C 1
ATOM 1667 O O . ALA A 1 215 ? -16.332 -12.186 -7.02 1 79.73 215 ALA A O 1
ATOM 1668 N N . GLN A 1 216 ? -16.382 -10.491 -8.414 1 77.23 216 GLN A N 1
ATOM 1669 C CA . GLN A 1 216 ? -17.762 -10.769 -8.798 1 77.23 216 GLN A CA 1
ATOM 1670 C C . GLN A 1 216 ? -17.866 -12.083 -9.566 1 77.23 216 GLN A C 1
ATOM 1672 O O . GLN A 1 216 ? -18.807 -12.853 -9.366 1 77.23 216 GLN A O 1
ATOM 1677 N N . VAL A 1 217 ? -16.864 -12.408 -10.272 1 74.25 217 VAL A N 1
ATOM 1678 C CA . VAL A 1 217 ? -16.876 -13.573 -11.151 1 74.25 217 VAL A CA 1
ATOM 1679 C C . VAL A 1 217 ? -16.501 -14.823 -10.357 1 74.25 217 VAL A C 1
ATOM 1681 O O . VAL A 1 217 ? -17.088 -15.89 -10.553 1 74.25 217 VAL A O 1
ATOM 1684 N N . GLU A 1 218 ? -15.548 -14.683 -9.434 1 72.25 218 GLU A N 1
ATOM 1685 C CA . GLU A 1 218 ? -15.009 -15.834 -8.717 1 72.25 218 GLU A CA 1
ATOM 1686 C C . GLU A 1 218 ? -15.97 -16.307 -7.629 1 72.25 218 GLU A C 1
ATOM 1688 O O . GLU A 1 218 ? -15.884 -17.448 -7.171 1 72.25 218 GLU A O 1
ATOM 1693 N N . GLY A 1 219 ? -16.902 -15.442 -7.209 1 72.97 219 GLY A N 1
ATOM 1694 C CA . GLY A 1 219 ? -17.912 -15.867 -6.253 1 72.97 219 GLY A CA 1
ATOM 1695 C C . GLY A 1 219 ? -17.603 -15.443 -4.83 1 72.97 219 GLY A C 1
ATOM 1696 O O . GLY A 1 219 ? -16.483 -15.024 -4.531 1 72.97 219 GLY A O 1
ATOM 1697 N N . PRO A 1 220 ? -18.556 -15.576 -4.002 1 73.63 220 PRO A N 1
ATOM 1698 C CA . PRO A 1 220 ? -18.514 -14.967 -2.67 1 73.63 220 PRO A CA 1
ATOM 1699 C C . PRO A 1 220 ? -17.483 -15.624 -1.754 1 73.63 220 PRO A C 1
ATOM 1701 O O . PRO A 1 220 ? -16.792 -14.933 -1.001 1 73.63 220 PRO A O 1
ATOM 1704 N N . ASN A 1 221 ? -17.282 -16.909 -1.858 1 68.66 221 ASN A N 1
ATOM 1705 C CA . ASN A 1 221 ? -16.377 -17.588 -0.937 1 68.66 221 ASN A CA 1
ATOM 1706 C C . ASN A 1 221 ? -14.922 -17.214 -1.201 1 68.66 221 ASN A C 1
ATOM 1708 O O . ASN A 1 221 ? -14.164 -16.951 -0.266 1 68.66 221 ASN A O 1
ATOM 1712 N N . TYR A 1 222 ? -14.607 -17.198 -2.392 1 67.22 222 TYR A N 1
ATOM 1713 C CA . TYR A 1 222 ? -13.254 -16.796 -2.758 1 67.22 222 TYR A CA 1
ATOM 1714 C C . TYR A 1 222 ? -12.992 -15.345 -2.369 1 67.22 222 TYR A C 1
ATOM 1716 O O . TYR A 1 222 ? -11.974 -15.037 -1.745 1 67.22 222 TYR A O 1
ATOM 1724 N N . ALA A 1 223 ? -13.944 -14.557 -2.711 1 71.5 223 ALA A N 1
ATOM 1725 C CA . ALA A 1 223 ? -13.775 -13.123 -2.495 1 71.5 223 ALA A CA 1
ATOM 1726 C C . ALA A 1 223 ? -13.645 -12.803 -1.009 1 71.5 223 ALA A C 1
ATOM 1728 O O . ALA A 1 223 ? -12.785 -12.013 -0.61 1 71.5 223 ALA A O 1
ATOM 1729 N N . LEU A 1 224 ? -14.424 -13.399 -0.226 1 72.63 224 LEU A N 1
ATOM 1730 C CA . LEU A 1 224 ? -14.399 -13.121 1.206 1 72.63 224 LEU A CA 1
ATOM 1731 C C . LEU A 1 224 ? -13.113 -13.641 1.839 1 72.63 224 LEU A C 1
ATOM 1733 O O . LEU A 1 224 ? -12.56 -13.008 2.741 1 72.63 224 LEU A O 1
ATOM 1737 N N . HIS A 1 225 ? -12.622 -14.712 1.297 1 67.64 225 HIS A N 1
ATOM 1738 C CA . HIS A 1 225 ? -11.34 -15.231 1.758 1 67.64 225 HIS A CA 1
ATOM 1739 C C . HIS A 1 225 ? -10.203 -14.273 1.419 1 67.64 225 HIS A C 1
ATOM 1741 O O . HIS A 1 225 ? -9.349 -13.992 2.263 1 67.64 225 HIS A O 1
ATOM 1747 N N . GLU A 1 226 ? -10.31 -13.848 0.224 1 67.42 226 GLU A N 1
ATOM 1748 C CA . GLU A 1 226 ? -9.242 -12.998 -0.293 1 67.42 226 GLU A CA 1
ATOM 1749 C C . GLU A 1 226 ? -9.221 -11.645 0.414 1 67.42 226 GLU A C 1
ATOM 1751 O O . GLU A 1 226 ? -8.151 -11.1 0.692 1 67.42 226 GLU A O 1
ATOM 1756 N N . TYR A 1 227 ? -10.389 -11.197 0.775 1 69.93 227 TYR A N 1
ATOM 1757 C CA . TYR A 1 227 ? -10.421 -9.782 1.131 1 69.93 227 TYR A CA 1
ATOM 1758 C C . TYR A 1 227 ? -10.8 -9.597 2.595 1 69.93 227 TYR A C 1
ATOM 1760 O O . TYR A 1 227 ? -10.555 -8.538 3.177 1 69.93 227 TYR A O 1
ATOM 1768 N N . VAL A 1 228 ? -11.387 -10.541 3.169 1 67.51 228 VAL A N 1
ATOM 1769 C CA . VAL A 1 228 ? -11.888 -10.343 4.525 1 67.51 228 VAL A CA 1
ATOM 1770 C C . VAL A 1 228 ? -11.039 -11.142 5.512 1 67.51 228 VAL A C 1
ATOM 1772 O O . VAL A 1 228 ? -11.059 -10.875 6.716 1 67.51 228 VAL A O 1
ATOM 1775 N N . GLY A 1 229 ? -10.23 -12.04 4.963 1 66.51 229 GLY A N 1
ATOM 1776 C CA . GLY A 1 229 ? -9.409 -12.818 5.877 1 66.51 229 GLY A CA 1
ATOM 1777 C C . GLY A 1 229 ? -8.484 -11.963 6.723 1 66.51 229 GLY A C 1
ATOM 1778 O O . GLY A 1 229 ? -8.112 -10.858 6.322 1 66.51 229 GLY A O 1
ATOM 1779 N N . PRO A 1 230 ? -8.232 -12.336 7.914 1 60.84 230 PRO A N 1
ATOM 1780 C CA . PRO A 1 230 ? -7.54 -11.51 8.905 1 60.84 230 PRO A CA 1
ATOM 1781 C C . PRO A 1 230 ? -6.094 -11.211 8.517 1 60.84 230 PRO A C 1
ATOM 1783 O O . PRO A 1 230 ? -5.542 -10.184 8.922 1 60.84 230 PRO A O 1
ATOM 1786 N N . ASP A 1 231 ? -5.572 -12.217 7.805 1 73.48 231 ASP A N 1
ATOM 1787 C CA . ASP A 1 231 ? -4.145 -12.015 7.576 1 73.48 231 ASP A CA 1
ATOM 1788 C C . ASP A 1 231 ? -3.843 -11.875 6.085 1 73.48 231 ASP A C 1
ATOM 1790 O O . ASP A 1 231 ? -4.32 -12.669 5.273 1 73.48 231 ASP A O 1
ATOM 1794 N N . SER A 1 232 ? -3.42 -10.874 5.636 1 78.11 232 SER A N 1
ATOM 1795 C CA . SER A 1 232 ? -2.885 -10.654 4.296 1 78.11 232 SER A CA 1
ATOM 1796 C C . SER A 1 232 ? -1.667 -9.737 4.331 1 78.11 232 SER A C 1
ATOM 1798 O O . SER A 1 232 ? -1.78 -8.559 4.677 1 78.11 232 SER A O 1
ATOM 1800 N N . HIS A 1 233 ? -0.597 -10.322 3.959 1 87.39 233 HIS A N 1
ATOM 1801 C CA . HIS A 1 233 ? 0.672 -9.605 4.016 1 87.39 233 HIS A CA 1
ATOM 1802 C C . HIS A 1 233 ? 1.429 -9.718 2.697 1 87.39 233 HIS A C 1
ATOM 1804 O O . HIS A 1 233 ? 2.291 -10.586 2.543 1 87.39 233 HIS A O 1
ATOM 1810 N N . PRO A 1 234 ? 1.101 -8.874 1.77 1 92.85 234 PRO A N 1
ATOM 1811 C CA . PRO A 1 234 ? 1.981 -8.895 0.599 1 92.85 234 PRO A CA 1
ATOM 1812 C C . PRO A 1 234 ? 3.447 -8.663 0.957 1 92.85 234 PRO A C 1
ATOM 1814 O O . PRO A 1 234 ? 3.747 -7.894 1.874 1 92.85 234 PRO A O 1
ATOM 1817 N N . LEU A 1 235 ? 4.323 -9.295 0.262 1 96.94 235 LEU A N 1
ATOM 1818 C CA . LEU A 1 235 ? 5.737 -9.295 0.619 1 96.94 235 LEU A CA 1
ATOM 1819 C C . LEU A 1 235 ? 6.596 -8.863 -0.565 1 96.94 235 LEU A C 1
ATOM 1821 O O . LEU A 1 235 ? 6.223 -9.081 -1.72 1 96.94 235 LEU A O 1
ATOM 1825 N N . TYR A 1 236 ? 7.731 -8.233 -0.31 1 97.64 236 TYR A N 1
ATOM 1826 C CA . TYR A 1 236 ? 8.755 -8.047 -1.332 1 97.64 236 TYR A CA 1
ATOM 1827 C C . TYR A 1 236 ? 9.539 -9.334 -1.559 1 97.64 236 TYR A C 1
ATOM 1829 O O . TYR A 1 236 ? 9.73 -10.124 -0.632 1 97.64 236 TYR A O 1
ATOM 1837 N N . PHE A 1 237 ? 10.035 -9.503 -2.747 1 98.29 237 PHE A N 1
ATOM 1838 C CA . PHE A 1 237 ? 10.806 -10.702 -3.053 1 98.29 237 PHE A CA 1
ATOM 1839 C C . PHE A 1 237 ? 11.979 -10.851 -2.091 1 98.29 237 PHE A C 1
ATOM 1841 O O . PHE A 1 237 ? 12.235 -11.943 -1.58 1 98.29 237 PHE A O 1
ATOM 1848 N N . HIS A 1 238 ? 12.717 -9.78 -1.836 1 97.77 238 HIS A N 1
ATOM 1849 C CA . HIS A 1 238 ? 13.925 -9.878 -1.023 1 97.77 238 HIS A CA 1
ATOM 1850 C C . HIS A 1 238 ? 13.596 -10.308 0.403 1 97.77 238 HIS A C 1
ATOM 1852 O O . HIS A 1 238 ? 14.418 -10.94 1.07 1 97.77 238 HIS A O 1
ATOM 1858 N N . GLN A 1 239 ? 12.422 -9.97 0.895 1 96.65 239 GLN A N 1
ATOM 1859 C CA . GLN A 1 239 ? 12.008 -10.409 2.224 1 96.65 239 GLN A CA 1
ATOM 1860 C C . GLN A 1 239 ? 11.788 -11.919 2.261 1 96.65 239 GLN A C 1
ATOM 1862 O O . GLN A 1 239 ? 12.233 -12.594 3.192 1 96.65 239 GLN A O 1
ATOM 1867 N N . VAL A 1 240 ? 11.084 -12.43 1.257 1 98.09 240 VAL A N 1
ATOM 1868 C CA . VAL A 1 240 ? 10.842 -13.867 1.168 1 98.09 240 VAL A CA 1
ATOM 1869 C C . VAL A 1 240 ? 12.171 -14.607 1.028 1 98.09 240 VAL A C 1
ATOM 1871 O O . VAL A 1 240 ? 12.402 -15.613 1.702 1 98.09 240 VAL A O 1
ATOM 1874 N N . ALA A 1 241 ? 13.036 -14.08 0.124 1 98.08 241 ALA A N 1
ATOM 1875 C CA . ALA A 1 241 ? 14.355 -14.679 -0.064 1 98.08 241 ALA A CA 1
ATOM 1876 C C . ALA A 1 241 ? 15.125 -14.735 1.252 1 98.08 241 ALA A C 1
ATOM 1878 O O . ALA A 1 241 ? 15.776 -15.738 1.556 1 98.08 241 ALA A O 1
ATOM 1879 N N . ALA A 1 242 ? 15.049 -13.675 2.03 1 96.82 242 ALA A N 1
ATOM 1880 C CA . ALA A 1 242 ? 15.748 -13.625 3.312 1 96.82 242 ALA A CA 1
ATOM 1881 C C . ALA A 1 242 ? 15.193 -14.665 4.281 1 96.82 242 ALA A C 1
ATOM 1883 O O . ALA A 1 242 ? 15.952 -15.318 5.002 1 96.82 242 ALA A O 1
ATOM 1884 N N . GLU A 1 243 ? 13.893 -14.795 4.358 1 97.38 243 GLU A N 1
ATOM 1885 C CA . GLU A 1 243 ? 13.273 -15.792 5.225 1 97.38 243 GLU A CA 1
ATOM 1886 C C . GLU A 1 243 ? 13.713 -17.203 4.845 1 97.38 243 GLU A C 1
ATOM 1888 O O . GLU A 1 243 ? 13.988 -18.029 5.718 1 97.38 243 GLU A O 1
ATOM 1893 N N . PHE A 1 244 ? 13.79 -17.468 3.591 1 98.23 244 PHE A N 1
ATOM 1894 C CA . PHE A 1 244 ? 14.117 -18.805 3.111 1 98.23 244 PHE A CA 1
ATOM 1895 C C . PHE A 1 244 ? 15.615 -19.068 3.22 1 98.23 244 PHE A C 1
ATOM 1897 O O . PHE A 1 244 ? 16.043 -20.22 3.309 1 98.23 244 PHE A O 1
ATOM 1904 N N . GLU A 1 245 ? 16.423 -17.987 3.146 1 96.56 245 GLU A N 1
ATOM 1905 C CA . GLU A 1 245 ? 17.87 -18.131 3.279 1 96.56 245 GLU A CA 1
ATOM 1906 C C . GLU A 1 245 ? 18.24 -18.788 4.605 1 96.56 245 GLU A C 1
ATOM 1908 O O . GLU A 1 245 ? 19.206 -19.551 4.678 1 96.56 245 GLU A O 1
ATOM 1913 N N . SER A 1 246 ? 17.47 -18.477 5.604 1 92.02 246 SER A N 1
ATOM 1914 C CA . SER A 1 246 ? 17.721 -19.054 6.921 1 92.02 246 SER A CA 1
ATOM 1915 C C . SER A 1 246 ? 17.592 -20.573 6.892 1 92.02 246 SER A C 1
ATOM 1917 O O . SER A 1 246 ? 18.175 -21.267 7.728 1 92.02 246 SER A O 1
ATOM 1919 N N . ALA A 1 247 ? 16.86 -21.123 5.962 1 94.83 247 ALA A N 1
ATOM 1920 C CA . ALA A 1 247 ? 16.675 -22.562 5.798 1 94.83 247 ALA A CA 1
ATOM 1921 C C . ALA A 1 247 ? 17.603 -23.116 4.722 1 94.83 247 ALA A C 1
ATOM 1923 O O . ALA A 1 247 ? 17.441 -24.256 4.28 1 94.83 247 ALA A O 1
ATOM 1924 N N . GLY A 1 248 ? 18.538 -22.261 4.244 1 96.37 248 GLY A N 1
ATOM 1925 C CA . GLY A 1 248 ? 19.515 -22.691 3.256 1 96.37 248 GLY A CA 1
ATOM 1926 C C . GLY A 1 248 ? 18.973 -22.686 1.84 1 96.37 248 GLY A C 1
ATOM 1927 O O . GLY A 1 248 ? 19.511 -23.363 0.961 1 96.37 248 GLY A O 1
ATOM 1928 N N . LEU A 1 249 ? 17.924 -21.985 1.617 1 98.16 249 LEU A N 1
ATOM 1929 C CA . LEU A 1 249 ? 17.29 -21.961 0.304 1 98.16 249 LEU A CA 1
ATOM 1930 C C . LEU A 1 249 ? 17.717 -20.726 -0.483 1 98.16 249 LEU A C 1
ATOM 1932 O O . LEU A 1 249 ? 17.959 -19.666 0.1 1 98.16 249 LEU A O 1
ATOM 1936 N N . SER A 1 250 ? 17.801 -20.881 -1.786 1 97.89 250 SER A N 1
ATOM 1937 C CA . SER A 1 250 ? 18.044 -19.775 -2.706 1 97.89 250 SER A CA 1
ATOM 1938 C C . SER A 1 250 ? 17.066 -19.803 -3.876 1 97.89 250 SER A C 1
ATOM 1940 O O . SER A 1 250 ? 16.598 -20.872 -4.274 1 97.89 250 SER A O 1
ATOM 1942 N N . PHE A 1 251 ? 16.822 -18.692 -4.352 1 98.16 251 PHE A N 1
ATOM 1943 C CA . PHE A 1 251 ? 15.932 -18.582 -5.502 1 98.16 251 PHE A CA 1
ATOM 1944 C C . PHE A 1 251 ? 16.535 -19.269 -6.722 1 98.16 251 PHE A C 1
ATOM 1946 O O . PHE A 1 251 ? 17.699 -19.04 -7.057 1 98.16 251 PHE A O 1
ATOM 1953 N N . ALA A 1 252 ? 15.675 -20.072 -7.367 1 97.97 252 ALA A N 1
ATOM 1954 C CA . ALA A 1 252 ? 16.18 -20.839 -8.503 1 97.97 252 ALA A CA 1
ATOM 1955 C C . ALA A 1 252 ? 15.534 -20.38 -9.806 1 97.97 252 ALA A C 1
ATOM 1957 O O . ALA A 1 252 ? 16.215 -20.217 -10.821 1 97.97 252 ALA A O 1
ATOM 1958 N N . ALA A 1 253 ? 14.162 -20.192 -9.757 1 96.76 253 ALA A N 1
ATOM 1959 C CA . ALA A 1 253 ? 13.454 -19.845 -10.987 1 96.76 253 ALA A CA 1
ATOM 1960 C C . ALA A 1 253 ? 12.008 -19.453 -10.695 1 96.76 253 ALA A C 1
ATOM 1962 O O . ALA A 1 253 ? 11.418 -19.917 -9.716 1 96.76 253 ALA A O 1
ATOM 1963 N N . PRO A 1 254 ? 11.477 -18.596 -11.601 1 96.43 254 PRO A N 1
ATOM 1964 C CA . PRO A 1 254 ? 10.013 -18.537 -11.611 1 96.43 254 PRO A CA 1
ATOM 1965 C C . PRO A 1 254 ? 9.372 -19.868 -11.998 1 96.43 254 PRO A C 1
ATOM 1967 O O . PRO A 1 254 ? 9.885 -20.575 -12.869 1 96.43 254 PRO A O 1
ATOM 1970 N N . ALA A 1 255 ? 8.313 -20.173 -11.347 1 96.91 255 ALA A N 1
ATOM 1971 C CA . ALA A 1 255 ? 7.659 -21.451 -11.613 1 96.91 255 ALA A CA 1
ATOM 1972 C C . ALA A 1 255 ? 6.822 -21.384 -12.888 1 96.91 255 ALA A C 1
ATOM 1974 O O . ALA A 1 255 ? 6.628 -22.397 -13.564 1 96.91 255 ALA A O 1
ATOM 1975 N N . LEU A 1 256 ? 6.268 -20.26 -13.158 1 95.23 256 LEU A N 1
ATOM 1976 C CA . LEU A 1 256 ? 5.54 -20.093 -14.412 1 95.23 256 LEU A CA 1
ATOM 1977 C C . LEU A 1 256 ? 6.5 -20.041 -15.595 1 95.23 256 LEU A C 1
ATOM 1979 O O . LEU A 1 256 ? 7.299 -19.109 -15.712 1 95.23 256 LEU A O 1
ATOM 1983 N N . LEU A 1 257 ? 6.386 -20.919 -16.44 1 95.87 257 LEU A N 1
ATOM 1984 C CA . LEU A 1 257 ? 7.363 -21.127 -17.503 1 95.87 257 LEU A CA 1
ATOM 1985 C C . LEU A 1 257 ? 7.439 -19.908 -18.417 1 95.87 257 LEU A C 1
ATOM 1987 O O . LEU A 1 257 ? 8.528 -19.508 -18.835 1 95.87 257 LEU A O 1
ATOM 1991 N N . ALA A 1 258 ? 6.36 -19.277 -18.715 1 94.56 258 ALA A N 1
ATOM 1992 C CA . ALA A 1 258 ? 6.34 -18.12 -19.606 1 94.56 258 ALA A CA 1
ATOM 1993 C C . ALA A 1 258 ? 7.174 -16.975 -19.038 1 94.56 258 ALA A C 1
ATOM 1995 O O . ALA A 1 258 ? 7.756 -16.19 -19.791 1 94.56 258 ALA A O 1
ATOM 1996 N N . GLU A 1 259 ? 7.271 -16.888 -17.733 1 94.59 259 GLU A N 1
ATOM 1997 C CA . GLU A 1 259 ? 7.991 -15.805 -17.07 1 94.59 259 GLU A CA 1
ATOM 1998 C C . GLU A 1 259 ? 9.5 -15.98 -17.206 1 94.59 259 GLU A C 1
ATOM 2000 O O . GLU A 1 259 ? 10.269 -15.078 -16.866 1 94.59 259 GLU A O 1
ATOM 2005 N N . GLN A 1 260 ? 9.895 -17.117 -17.731 1 95.63 260 GLN A N 1
ATOM 2006 C CA . GLN A 1 260 ? 11.321 -17.388 -17.883 1 95.63 260 GLN A CA 1
ATOM 2007 C C . GLN A 1 260 ? 11.828 -16.913 -19.242 1 95.63 260 GLN A C 1
ATOM 2009 O O . GLN A 1 260 ? 13.024 -16.999 -19.529 1 95.63 260 GLN A O 1
ATOM 2014 N N . VAL A 1 261 ? 10.912 -16.389 -20.05 1 95.57 261 VAL A N 1
ATOM 2015 C CA . VAL A 1 261 ? 11.289 -15.878 -21.364 1 95.57 261 VAL A CA 1
ATOM 2016 C C . VAL A 1 261 ? 11.465 -14.362 -21.298 1 95.57 261 VAL A C 1
ATOM 2018 O O . VAL A 1 261 ? 10.57 -13.609 -21.689 1 95.57 261 VAL A O 1
ATOM 2021 N N . ASP A 1 262 ? 12.597 -13.916 -20.975 1 93.86 262 ASP A N 1
ATOM 2022 C CA . ASP A 1 262 ? 12.877 -12.506 -20.72 1 93.86 262 ASP A CA 1
ATOM 2023 C C . ASP A 1 262 ? 12.601 -11.658 -21.96 1 93.86 262 ASP A C 1
ATOM 2025 O O . ASP A 1 262 ? 12.09 -10.542 -21.853 1 93.86 262 ASP A O 1
ATOM 2029 N N . ALA A 1 263 ? 12.901 -12.203 -23.121 1 91.01 263 ALA A N 1
ATOM 2030 C CA . ALA A 1 263 ? 12.726 -11.464 -24.369 1 91.01 263 ALA A CA 1
ATOM 2031 C C . ALA A 1 263 ? 11.263 -11.087 -24.583 1 91.01 263 ALA A C 1
ATOM 2033 O O . ALA A 1 263 ? 10.962 -10.097 -25.255 1 91.01 263 ALA A O 1
ATOM 2034 N N . ALA A 1 264 ? 10.42 -11.885 -23.96 1 90.75 264 ALA A N 1
ATOM 2035 C CA . ALA A 1 264 ? 8.989 -11.643 -24.125 1 90.75 264 ALA A CA 1
ATOM 2036 C C . ALA A 1 264 ? 8.438 -10.809 -22.972 1 90.75 264 ALA A C 1
ATOM 2038 O O . ALA A 1 264 ? 7.445 -10.095 -23.134 1 90.75 264 ALA A O 1
ATOM 2039 N N . CYS A 1 265 ? 9.099 -10.839 -21.836 1 90.23 265 CYS A N 1
ATOM 2040 C CA . CYS A 1 265 ? 8.437 -10.352 -20.631 1 90.23 265 CYS A CA 1
ATOM 2041 C C . CYS A 1 265 ? 9.137 -9.111 -20.088 1 90.23 265 CYS A C 1
ATOM 2043 O O . CYS A 1 265 ? 8.556 -8.359 -19.304 1 90.23 265 CYS A O 1
ATOM 2045 N N . VAL A 1 266 ? 10.382 -8.86 -20.508 1 93.47 266 VAL A N 1
ATOM 2046 C CA . VAL A 1 266 ? 11.184 -7.823 -19.867 1 93.47 266 VAL A CA 1
ATOM 2047 C C . VAL A 1 266 ? 11.516 -6.727 -20.878 1 93.47 266 VAL A C 1
ATOM 2049 O O . VAL A 1 266 ? 12.218 -6.973 -21.861 1 93.47 266 VAL A O 1
ATOM 2052 N N . PRO A 1 267 ? 11.074 -5.544 -20.646 1 92.26 267 PRO A N 1
ATOM 2053 C CA . PRO A 1 267 ? 11.446 -4.43 -21.522 1 92.26 267 PRO A CA 1
ATOM 2054 C C . PRO A 1 267 ? 12.951 -4.172 -21.542 1 92.26 267 PRO A C 1
ATOM 2056 O O . PRO A 1 267 ? 13.647 -4.483 -20.573 1 92.26 267 PRO A O 1
ATOM 2059 N N . GLU A 1 268 ? 13.389 -3.585 -22.576 1 92.62 268 GLU A N 1
ATOM 2060 C CA . GLU A 1 268 ? 14.816 -3.405 -22.824 1 92.62 268 GLU A CA 1
ATOM 2061 C C . GLU A 1 268 ? 15.479 -2.624 -21.693 1 92.62 268 GLU A C 1
ATOM 2063 O O . GLU A 1 268 ? 16.566 -2.985 -21.236 1 92.62 268 GLU A O 1
ATOM 2068 N N . GLU A 1 269 ? 14.834 -1.574 -21.283 1 93.11 269 GLU A N 1
ATOM 2069 C CA . GLU A 1 269 ? 15.412 -0.744 -20.23 1 93.11 269 GLU A CA 1
ATOM 2070 C C . GLU A 1 269 ? 15.572 -1.532 -18.932 1 93.11 269 GLU A C 1
ATOM 2072 O O . GLU A 1 269 ? 16.569 -1.377 -18.225 1 93.11 269 GLU A O 1
ATOM 2077 N N . LEU A 1 270 ? 14.572 -2.31 -18.688 1 94.79 270 LEU A N 1
ATOM 2078 C CA . LEU A 1 270 ? 14.642 -3.14 -17.49 1 94.79 270 LEU A CA 1
ATOM 2079 C C . LEU A 1 270 ? 15.729 -4.201 -17.627 1 94.79 270 LEU A C 1
ATOM 2081 O O . LEU A 1 270 ? 16.458 -4.476 -16.671 1 94.79 270 LEU A O 1
ATOM 2085 N N . ALA A 1 271 ? 15.847 -4.785 -18.782 1 95.36 271 ALA A N 1
ATOM 2086 C CA . ALA A 1 271 ? 16.877 -5.794 -19.012 1 95.36 271 ALA A CA 1
ATOM 2087 C C . ALA A 1 271 ? 18.268 -5.233 -18.73 1 95.36 271 ALA A C 1
ATOM 2089 O O . ALA A 1 271 ? 19.095 -5.893 -18.097 1 95.36 271 ALA A O 1
ATOM 2090 N N . ALA A 1 272 ? 18.49 -4.027 -19.187 1 94.16 272 ALA A N 1
ATOM 2091 C CA . ALA A 1 272 ? 19.779 -3.373 -18.976 1 94.16 272 ALA A CA 1
ATOM 2092 C C . ALA A 1 272 ? 20.042 -3.146 -17.49 1 94.16 272 ALA A C 1
ATOM 2094 O O . ALA A 1 272 ? 21.157 -3.362 -17.011 1 94.16 272 ALA A O 1
ATOM 2095 N N . LEU A 1 273 ? 19.004 -2.719 -16.814 1 93.36 273 LEU A N 1
ATOM 2096 C CA . LEU A 1 273 ? 19.123 -2.497 -15.377 1 93.36 273 LEU A CA 1
ATOM 2097 C C . LEU A 1 273 ? 19.432 -3.801 -14.649 1 93.36 273 LEU A C 1
ATOM 2099 O O . LEU A 1 273 ? 20.307 -3.84 -13.782 1 93.36 273 LEU A O 1
ATOM 2103 N N . LEU A 1 274 ? 18.746 -4.82 -14.981 1 95.48 274 LEU A N 1
ATOM 2104 C CA . LEU A 1 274 ? 18.938 -6.115 -14.336 1 95.48 274 LEU A CA 1
ATOM 2105 C C . LEU A 1 274 ? 20.341 -6.65 -14.599 1 95.48 274 LEU A C 1
ATOM 2107 O O . LEU A 1 274 ? 20.988 -7.181 -13.693 1 95.48 274 LEU A O 1
ATOM 2111 N N . GLU A 1 275 ? 20.826 -6.486 -15.786 1 94.79 275 GLU A N 1
ATOM 2112 C CA . GLU A 1 275 ? 22.157 -6.955 -16.157 1 94.79 275 GLU A CA 1
ATOM 2113 C C . GLU A 1 275 ? 23.239 -6.228 -15.364 1 94.79 275 GLU A C 1
ATOM 2115 O O . GLU A 1 275 ? 24.275 -6.812 -15.037 1 94.79 275 GLU A O 1
ATOM 2120 N N . SER A 1 276 ? 22.974 -5.011 -15.027 1 92.35 276 SER A N 1
ATOM 2121 C CA . SER A 1 276 ? 23.967 -4.194 -14.338 1 92.35 276 SER A CA 1
ATOM 2122 C C . SER A 1 276 ? 23.898 -4.395 -12.828 1 92.35 276 SER A C 1
ATOM 2124 O O . SER A 1 276 ? 24.74 -3.882 -12.088 1 92.35 276 SER A O 1
ATOM 2126 N N . THR A 1 277 ? 22.913 -5.088 -12.393 1 94.24 277 THR A N 1
ATOM 2127 C CA . THR A 1 277 ? 22.751 -5.326 -10.963 1 94.24 277 THR A CA 1
ATOM 2128 C C . THR A 1 277 ? 23.383 -6.656 -10.561 1 94.24 277 THR A C 1
ATOM 2130 O O . THR A 1 277 ? 22.867 -7.722 -10.902 1 94.24 277 THR A O 1
ATOM 2133 N N . LEU A 1 278 ? 24.39 -6.676 -9.807 1 92.67 278 LEU A N 1
ATOM 2134 C CA . LEU A 1 278 ? 25.185 -7.86 -9.499 1 92.67 278 LEU A CA 1
ATOM 2135 C C . LEU A 1 278 ? 24.511 -8.702 -8.421 1 92.67 278 LEU A C 1
ATOM 2137 O O . LEU A 1 278 ? 24.503 -9.933 -8.503 1 92.67 278 LEU A O 1
ATOM 2141 N N . ASP A 1 279 ? 23.93 -8.06 -7.406 1 94.54 279 ASP A N 1
ATOM 2142 C CA . ASP A 1 279 ? 23.242 -8.772 -6.334 1 94.54 279 ASP A CA 1
ATOM 2143 C C . ASP A 1 279 ? 21.992 -9.476 -6.856 1 94.54 279 ASP A C 1
ATOM 2145 O O . ASP A 1 279 ? 21.023 -8.823 -7.248 1 94.54 279 ASP A O 1
ATOM 2149 N N . PRO A 1 280 ? 21.968 -10.794 -6.846 1 94.94 280 PRO A N 1
ATOM 2150 C CA . PRO A 1 280 ? 20.853 -11.519 -7.459 1 94.94 280 PRO A CA 1
ATOM 2151 C C . PRO A 1 280 ? 19.52 -11.249 -6.765 1 94.94 280 PRO A C 1
ATOM 2153 O O . PRO A 1 280 ? 18.472 -11.234 -7.416 1 94.94 280 PRO A O 1
ATOM 2156 N N . VAL A 1 281 ? 19.565 -11.076 -5.462 1 96.88 281 VAL A N 1
ATOM 2157 C CA . VAL A 1 281 ? 18.334 -10.813 -4.724 1 96.88 281 VAL A CA 1
ATOM 2158 C C . VAL A 1 281 ? 17.801 -9.428 -5.083 1 96.88 281 VAL A C 1
ATOM 2160 O O . VAL A 1 281 ? 16.604 -9.262 -5.332 1 96.88 281 VAL A O 1
ATOM 2163 N N . LEU A 1 282 ? 18.693 -8.433 -5.129 1 96.95 282 LEU A N 1
ATOM 2164 C CA . LEU A 1 282 ? 18.284 -7.097 -5.547 1 96.95 282 LEU A CA 1
ATOM 2165 C C . LEU A 1 282 ? 17.793 -7.105 -6.991 1 96.95 282 LEU A C 1
ATOM 2167 O O . LEU A 1 282 ? 16.803 -6.448 -7.318 1 96.95 282 LEU A O 1
ATOM 2171 N N . ARG A 1 283 ? 18.466 -7.802 -7.848 1 96.93 283 ARG A N 1
ATOM 2172 C CA . ARG A 1 283 ? 18.101 -7.903 -9.257 1 96.93 283 ARG A CA 1
ATOM 2173 C C . ARG A 1 283 ? 16.667 -8.394 -9.418 1 96.93 283 ARG A C 1
ATOM 2175 O O . ARG A 1 283 ? 15.878 -7.795 -10.152 1 96.93 283 ARG A O 1
ATOM 2182 N N . GLU A 1 284 ? 16.328 -9.459 -8.692 1 97.36 284 GLU A N 1
ATOM 2183 C CA . GLU A 1 284 ? 14.98 -10.011 -8.783 1 97.36 284 GLU A CA 1
ATOM 2184 C C . GLU A 1 284 ? 13.955 -9.066 -8.161 1 97.36 284 GLU A C 1
ATOM 2186 O O . GLU A 1 284 ? 12.818 -8.979 -8.631 1 97.36 284 GLU A O 1
ATOM 2191 N N . THR A 1 285 ? 14.335 -8.392 -7.105 1 98.06 285 THR A N 1
ATOM 2192 C CA . THR A 1 285 ? 13.454 -7.402 -6.496 1 98.06 285 THR A CA 1
ATOM 2193 C C . THR A 1 285 ? 13.173 -6.258 -7.466 1 98.06 285 THR A C 1
ATOM 2195 O O . THR A 1 285 ? 12.025 -5.834 -7.618 1 98.06 285 THR A O 1
ATOM 2198 N N . LEU A 1 286 ? 14.227 -5.789 -8.159 1 97.19 286 LEU A N 1
ATOM 2199 C CA . LEU A 1 286 ? 14.073 -4.709 -9.128 1 97.19 286 LEU A CA 1
ATOM 2200 C C . LEU A 1 286 ? 13.245 -5.166 -10.324 1 97.19 286 LEU A C 1
ATOM 2202 O O . LEU A 1 286 ? 12.511 -4.372 -10.916 1 97.19 286 LEU A O 1
ATOM 2206 N N . ARG A 1 287 ? 13.353 -6.422 -10.645 1 97.5 287 ARG A N 1
ATOM 2207 C CA . ARG A 1 287 ? 12.505 -6.98 -11.694 1 97.5 287 ARG A CA 1
ATOM 2208 C C . ARG A 1 287 ? 11.029 -6.783 -11.367 1 97.5 287 ARG A C 1
ATOM 2210 O O . ARG A 1 287 ? 10.236 -6.428 -12.242 1 97.5 287 ARG A O 1
ATOM 2217 N N . ASP A 1 288 ? 10.674 -6.996 -10.127 1 97.79 288 ASP A N 1
ATOM 2218 C CA . ASP A 1 288 ? 9.289 -6.81 -9.706 1 97.79 288 ASP A CA 1
ATOM 2219 C C . ASP A 1 288 ? 8.867 -5.348 -9.836 1 97.79 288 ASP A C 1
ATOM 2221 O O . ASP A 1 288 ? 7.734 -5.055 -10.222 1 97.79 288 ASP A O 1
ATOM 2225 N N . TYR A 1 289 ? 9.783 -4.438 -9.49 1 97.32 289 TYR A N 1
ATOM 2226 C CA . TYR A 1 289 ? 9.49 -3.017 -9.637 1 97.32 289 TYR A CA 1
ATOM 2227 C C . TYR A 1 289 ? 9.33 -2.642 -11.106 1 97.32 289 TYR A C 1
ATOM 2229 O O . TYR A 1 289 ? 8.435 -1.872 -11.463 1 97.32 289 TYR A O 1
ATOM 2237 N N . GLY A 1 290 ? 10.227 -3.182 -11.926 1 96.48 290 GLY A N 1
ATOM 2238 C CA . GLY A 1 290 ? 10.194 -2.863 -13.345 1 96.48 290 GLY A CA 1
ATOM 2239 C C . GLY A 1 290 ? 8.983 -3.435 -14.057 1 96.48 290 GLY A C 1
ATOM 2240 O O . GLY A 1 290 ? 8.587 -2.94 -15.114 1 96.48 290 GLY A O 1
ATOM 2241 N N . LEU A 1 291 ? 8.388 -4.481 -13.46 1 95.51 291 LEU A N 1
ATOM 2242 C CA . LEU A 1 291 ? 7.228 -5.118 -14.074 1 95.51 291 LEU A CA 1
ATOM 2243 C C . LEU A 1 291 ? 5.959 -4.81 -13.286 1 95.51 291 LEU A C 1
ATOM 2245 O O . LEU A 1 291 ? 4.872 -5.263 -13.651 1 95.51 291 LEU A O 1
ATOM 2249 N N . ASN A 1 292 ? 6.135 -4.063 -12.189 1 94.48 292 ASN A N 1
ATOM 2250 C CA . ASN A 1 292 ? 5.035 -3.803 -11.266 1 94.48 292 ASN A CA 1
ATOM 2251 C C . ASN A 1 292 ? 4.277 -5.083 -10.923 1 94.48 292 ASN A C 1
ATOM 2253 O O . ASN A 1 292 ? 3.052 -5.135 -11.042 1 94.48 292 ASN A O 1
ATOM 2257 N N . ARG A 1 293 ? 4.998 -6.077 -10.448 1 95.5 293 ARG A N 1
ATOM 2258 C CA . ARG A 1 293 ? 4.49 -7.428 -10.233 1 95.5 293 ARG A CA 1
ATOM 2259 C C . ARG A 1 293 ? 3.62 -7.493 -8.983 1 95.5 293 ARG A C 1
ATOM 2261 O O . ARG A 1 293 ? 3.96 -6.91 -7.952 1 95.5 293 ARG A O 1
ATOM 2268 N N . ALA A 1 294 ? 2.499 -8.248 -9.113 1 93.97 294 ALA A N 1
ATOM 2269 C CA . ALA A 1 294 ? 1.554 -8.315 -8.002 1 93.97 294 ALA A CA 1
ATOM 2270 C C . ALA A 1 294 ? 1.476 -9.729 -7.433 1 93.97 294 ALA A C 1
ATOM 2272 O O . ALA A 1 294 ? 0.9 -9.943 -6.364 1 93.97 294 ALA A O 1
ATOM 2273 N N . PHE A 1 295 ? 2.035 -10.69 -8.073 1 94 295 PHE A N 1
ATOM 2274 C CA . PHE A 1 295 ? 1.949 -12.084 -7.654 1 94 295 PHE A CA 1
ATOM 2275 C C . PHE A 1 295 ? 3.168 -12.867 -8.125 1 94 295 PHE A C 1
ATOM 2277 O O . PHE A 1 295 ? 3.581 -12.747 -9.28 1 94 295 PHE A O 1
ATOM 2284 N N . ARG A 1 296 ? 3.729 -13.596 -7.241 1 96.96 296 ARG A N 1
ATOM 2285 C CA . ARG A 1 296 ? 4.913 -14.386 -7.563 1 96.96 296 ARG A CA 1
ATOM 2286 C C . ARG A 1 296 ? 4.634 -15.878 -7.408 1 96.96 296 ARG A C 1
ATOM 2288 O O . ARG A 1 296 ? 3.839 -16.281 -6.557 1 96.96 296 ARG A O 1
ATOM 2295 N N . ARG A 1 297 ? 5.178 -16.627 -8.177 1 97.57 297 ARG A N 1
ATOM 2296 C CA . ARG A 1 297 ? 5.285 -18.082 -8.141 1 97.57 297 ARG A CA 1
ATOM 2297 C C . ARG A 1 297 ? 6.735 -18.529 -8.295 1 97.57 297 ARG A C 1
ATOM 2299 O O . ARG A 1 297 ? 7.258 -18.582 -9.41 1 97.57 297 ARG A O 1
ATOM 2306 N N . ASP A 1 298 ? 7.328 -18.944 -7.237 1 98.45 298 ASP A N 1
ATOM 2307 C CA . ASP A 1 298 ? 8.781 -19.08 -7.246 1 98.45 298 ASP A CA 1
ATOM 2308 C C . ASP A 1 298 ? 9.203 -20.489 -6.834 1 98.45 298 ASP A C 1
ATOM 2310 O O . ASP A 1 298 ? 8.495 -21.159 -6.078 1 98.45 298 ASP A O 1
ATOM 2314 N N . LEU A 1 299 ? 10.314 -20.856 -7.312 1 98.74 299 LEU A N 1
ATOM 2315 C CA . LEU A 1 299 ? 11.008 -22.067 -6.887 1 98.74 299 LEU A CA 1
ATOM 2316 C C . LEU A 1 299 ? 12.292 -21.723 -6.139 1 98.74 299 LEU A C 1
ATOM 2318 O O . LEU A 1 299 ? 13.103 -20.93 -6.621 1 98.74 299 LEU A O 1
ATOM 2322 N N . PHE A 1 300 ? 12.428 -22.25 -4.998 1 98.79 300 PHE A N 1
ATOM 2323 C CA . PHE A 1 300 ? 13.652 -22.173 -4.209 1 98.79 300 PHE A CA 1
ATOM 2324 C C . PHE A 1 300 ? 14.279 -23.552 -4.045 1 98.79 300 PHE A C 1
ATOM 2326 O O . PHE A 1 300 ? 13.569 -24.558 -3.977 1 98.79 300 PHE A O 1
ATOM 2333 N N . VAL A 1 301 ? 15.599 -23.606 -3.944 1 98.54 301 VAL A N 1
ATOM 2334 C CA . VAL A 1 301 ? 16.287 -24.887 -3.825 1 98.54 301 VAL A CA 1
ATOM 2335 C C . VAL A 1 301 ? 17.262 -24.843 -2.65 1 98.54 301 VAL A C 1
ATOM 2337 O O . VAL A 1 301 ? 17.866 -23.803 -2.375 1 98.54 301 VAL A O 1
ATOM 2340 N N . ARG A 1 302 ? 17.341 -25.879 -1.973 1 98.1 302 ARG A N 1
ATOM 2341 C CA . ARG A 1 302 ? 18.287 -26.009 -0.869 1 98.1 302 ARG A CA 1
ATOM 2342 C C . ARG A 1 302 ? 19.643 -26.499 -1.364 1 98.1 302 ARG A C 1
ATOM 2344 O O . ARG A 1 302 ? 19.801 -27.677 -1.693 1 98.1 302 ARG A O 1
ATOM 2351 N N . GLY A 1 303 ? 20.613 -25.619 -1.416 1 95.68 303 GLY A N 1
ATOM 2352 C CA . GLY A 1 303 ? 21.906 -26.004 -1.959 1 95.68 303 GLY A CA 1
ATOM 2353 C C . GLY A 1 303 ? 21.855 -26.342 -3.438 1 95.68 303 GLY A C 1
ATOM 2354 O O . GLY A 1 303 ? 22.378 -27.374 -3.862 1 95.68 303 GLY A O 1
ATOM 2355 N N . GLY A 1 304 ? 21.315 -25.564 -4.194 1 92.82 304 GLY A N 1
ATOM 2356 C CA . GLY A 1 304 ? 21.098 -25.784 -5.615 1 92.82 304 GLY A CA 1
ATOM 2357 C C . GLY A 1 304 ? 22.376 -26.088 -6.374 1 92.82 304 GLY A C 1
ATOM 2358 O O . GLY A 1 304 ? 23.45 -25.605 -6.01 1 92.82 304 GLY A O 1
ATOM 2359 N N . GLN A 1 305 ? 22.248 -26.941 -7.359 1 93.96 305 GLN A N 1
ATOM 2360 C CA . GLN A 1 305 ? 23.358 -27.306 -8.234 1 93.96 305 GLN A CA 1
ATOM 2361 C C . GLN A 1 305 ? 23.093 -26.866 -9.671 1 93.96 305 GLN A C 1
ATOM 2363 O O . GLN A 1 305 ? 22.053 -27.195 -10.244 1 93.96 305 GLN A O 1
ATOM 2368 N N . ALA A 1 306 ? 24.03 -26.268 -10.211 1 95.62 306 ALA A N 1
ATOM 2369 C CA . ALA A 1 306 ? 23.925 -25.845 -11.605 1 95.62 306 ALA A CA 1
ATOM 2370 C C . ALA A 1 306 ? 24.238 -26.998 -12.553 1 95.62 306 ALA A C 1
ATOM 2372 O O . ALA A 1 306 ? 25.143 -27.795 -12.294 1 95.62 306 ALA A O 1
ATOM 2373 N N . LEU A 1 307 ? 23.476 -27.035 -13.571 1 96.66 307 LEU A N 1
ATOM 2374 C CA . LEU A 1 307 ? 23.77 -27.984 -14.639 1 96.66 307 LEU A CA 1
ATOM 2375 C C . LEU A 1 307 ? 24.904 -27.473 -15.522 1 96.66 307 LEU A C 1
ATOM 2377 O O . LEU A 1 307 ? 24.982 -26.276 -15.809 1 96.66 307 LEU A O 1
ATOM 2381 N N . ALA A 1 308 ? 25.69 -28.429 -15.964 1 96.48 308 ALA A N 1
ATOM 2382 C CA . ALA A 1 308 ? 26.623 -28.061 -17.026 1 96.48 308 ALA A CA 1
ATOM 2383 C C . ALA A 1 308 ? 25.878 -27.624 -18.284 1 96.48 308 ALA A C 1
ATOM 2385 O O . ALA A 1 308 ? 24.818 -28.166 -18.605 1 96.48 308 ALA A O 1
ATOM 2386 N N . PRO A 1 309 ? 26.431 -26.698 -18.993 1 94.95 309 PRO A N 1
ATOM 2387 C CA . PRO A 1 309 ? 25.733 -26.177 -20.171 1 94.95 309 PRO A CA 1
ATOM 2388 C C . PRO A 1 309 ? 25.325 -27.276 -21.149 1 94.95 309 PRO A C 1
ATOM 2390 O O . PRO A 1 309 ? 24.2 -27.27 -21.656 1 94.95 309 PRO A O 1
ATOM 2393 N N . ALA A 1 310 ? 26.19 -28.225 -21.325 1 96.31 310 ALA A N 1
ATOM 2394 C CA . ALA A 1 310 ? 25.895 -29.315 -22.25 1 96.31 310 ALA A CA 1
ATOM 2395 C C . ALA A 1 310 ? 24.743 -30.174 -21.736 1 96.31 310 ALA A C 1
ATOM 2397 O O . ALA A 1 310 ? 23.908 -30.636 -22.518 1 96.31 310 ALA A O 1
ATOM 2398 N N . GLU A 1 311 ? 24.777 -30.355 -20.464 1 96.52 311 GLU A N 1
ATOM 2399 C CA . GLU A 1 311 ? 23.71 -31.149 -19.863 1 96.52 311 GLU A CA 1
ATOM 2400 C C . GLU A 1 311 ? 22.372 -30.419 -19.933 1 96.52 311 GLU A C 1
ATOM 2402 O O . GLU A 1 311 ? 21.333 -31.037 -20.173 1 96.52 311 GLU A O 1
ATOM 2407 N N . GLN A 1 312 ? 22.417 -29.163 -19.698 1 96.06 312 GLN A N 1
ATOM 2408 C CA . GLN A 1 312 ? 21.2 -28.365 -19.798 1 96.06 312 GLN A CA 1
ATOM 2409 C C . GLN A 1 312 ? 20.597 -28.454 -21.198 1 96.06 312 GLN A C 1
ATOM 2411 O O . GLN A 1 312 ? 19.39 -28.654 -21.348 1 96.06 312 GLN A O 1
ATOM 2416 N N . VAL A 1 313 ? 21.414 -28.314 -22.197 1 96.63 313 VAL A N 1
ATOM 2417 C CA . VAL A 1 313 ? 20.964 -28.379 -23.583 1 96.63 313 VAL A CA 1
ATOM 2418 C C . VAL A 1 313 ? 20.407 -29.769 -23.882 1 96.63 313 VAL A C 1
ATOM 2420 O O . VAL A 1 313 ? 19.372 -29.901 -24.54 1 96.63 313 VAL A O 1
ATOM 2423 N N . ALA A 1 314 ? 21.061 -30.762 -23.369 1 96.8 314 ALA A N 1
ATOM 2424 C CA . ALA A 1 314 ? 20.615 -32.133 -23.599 1 96.8 314 ALA A CA 1
ATOM 2425 C C . ALA A 1 314 ? 19.23 -32.367 -23.004 1 96.8 314 ALA A C 1
ATOM 2427 O O . ALA A 1 314 ? 18.367 -32.975 -23.643 1 96.8 314 ALA A O 1
ATOM 2428 N N . ARG A 1 315 ? 19.061 -31.925 -21.848 1 95.51 315 ARG A N 1
ATOM 2429 C CA . ARG A 1 315 ? 17.774 -32.092 -21.181 1 95.51 315 ARG A CA 1
ATOM 2430 C C . ARG A 1 315 ? 16.675 -31.326 -21.91 1 95.51 315 ARG A C 1
ATOM 2432 O O . ARG A 1 315 ? 15.551 -31.815 -22.041 1 95.51 315 ARG A O 1
ATOM 2439 N N . MET A 1 316 ? 17.024 -30.148 -22.339 1 96.08 316 MET A N 1
ATOM 2440 C CA . MET A 1 316 ? 16.082 -29.342 -23.11 1 96.08 316 MET A CA 1
ATOM 2441 C C . MET A 1 316 ? 15.664 -30.065 -24.386 1 96.08 316 MET A C 1
ATOM 2443 O O . MET A 1 316 ? 14.474 -30.154 -24.693 1 96.08 316 MET A O 1
ATOM 2447 N N . LEU A 1 317 ? 16.581 -30.649 -25.048 1 97.17 317 LEU A N 1
ATOM 2448 C CA . LEU A 1 317 ? 16.345 -31.293 -26.336 1 97.17 317 LEU A CA 1
ATOM 2449 C C . LEU A 1 317 ? 15.553 -32.584 -26.161 1 97.17 317 LEU A C 1
ATOM 2451 O O . LEU A 1 317 ? 14.789 -32.974 -27.047 1 97.17 317 LEU A O 1
ATOM 2455 N N . GLU A 1 318 ? 15.692 -33.187 -25.007 1 96.38 318 GLU A N 1
ATOM 2456 C CA . GLU A 1 318 ? 15.062 -34.486 -24.789 1 96.38 318 GLU A CA 1
ATOM 2457 C C . GLU A 1 318 ? 13.66 -34.328 -24.206 1 96.38 318 GLU A C 1
ATOM 2459 O O . GLU A 1 318 ? 12.883 -35.284 -24.176 1 96.38 318 GLU A O 1
ATOM 2464 N N . ARG A 1 319 ? 13.332 -33.171 -23.836 1 96.09 319 ARG A N 1
ATOM 2465 C CA . ARG A 1 319 ? 12.009 -32.947 -23.263 1 96.09 319 ARG A CA 1
ATOM 2466 C C . ARG A 1 319 ? 10.923 -33.065 -24.327 1 96.09 319 ARG A C 1
ATOM 2468 O O . ARG A 1 319 ? 11.083 -32.566 -25.443 1 96.09 319 ARG A O 1
ATOM 2475 N N . GLU A 1 320 ? 9.859 -33.692 -23.938 1 97.16 320 GLU A N 1
ATOM 2476 C CA . GLU A 1 320 ? 8.728 -33.877 -24.843 1 97.16 320 GLU A CA 1
ATOM 2477 C C . GLU A 1 320 ? 7.607 -32.889 -24.534 1 97.16 320 GLU A C 1
ATOM 2479 O O . GLU A 1 320 ? 7.411 -32.506 -23.378 1 97.16 320 GLU A O 1
ATOM 2484 N N . TRP A 1 321 ? 6.944 -32.514 -25.595 1 97.64 321 TRP A N 1
ATOM 2485 C CA . TRP A 1 321 ? 5.82 -31.587 -25.512 1 97.64 321 TRP A CA 1
ATOM 2486 C C . TRP A 1 321 ? 4.63 -32.1 -26.315 1 97.64 321 TRP A C 1
ATOM 2488 O O . TRP A 1 321 ? 4.789 -32.936 -27.208 1 97.64 321 TRP A O 1
ATOM 2498 N N . LEU A 1 322 ? 3.461 -31.634 -26.005 1 96.95 322 LEU A N 1
ATOM 2499 C CA . LEU A 1 322 ? 2.268 -31.988 -26.766 1 96.95 322 LEU A CA 1
ATOM 2500 C C . LEU A 1 322 ? 1.24 -30.863 -26.72 1 96.95 322 LEU A C 1
ATOM 2502 O O . LEU A 1 322 ? 1.339 -29.96 -25.886 1 96.95 322 LEU A O 1
ATOM 2506 N N . LEU A 1 323 ? 0.345 -30.904 -27.62 1 95.75 323 LEU A N 1
ATOM 2507 C CA . LEU A 1 323 ? -0.741 -29.931 -27.651 1 95.75 323 LEU A CA 1
ATOM 2508 C C . LEU A 1 323 ? -1.767 -30.227 -26.562 1 95.75 323 LEU A C 1
ATOM 2510 O O . LEU A 1 323 ? -2.112 -31.388 -26.328 1 95.75 323 LEU A O 1
ATOM 2514 N N . ALA A 1 324 ? -2.294 -29.222 -25.95 1 92.95 324 ALA A N 1
ATOM 2515 C CA . ALA A 1 324 ? -3.241 -29.377 -24.848 1 92.95 324 ALA A CA 1
ATOM 2516 C C . ALA A 1 324 ? -4.68 -29.363 -25.356 1 92.95 324 ALA A C 1
ATOM 2518 O O . ALA A 1 324 ? -5.607 -29.715 -24.622 1 92.95 324 ALA A O 1
ATOM 2519 N N . ALA A 1 325 ? -4.882 -29.009 -26.578 1 90.58 325 ALA A N 1
ATOM 2520 C CA . ALA A 1 325 ? -6.2 -28.89 -27.196 1 90.58 325 ALA A CA 1
ATOM 2521 C C . ALA A 1 325 ? -6.17 -29.367 -28.645 1 90.58 325 ALA A C 1
ATOM 2523 O O . ALA A 1 325 ? -5.097 -29.593 -29.21 1 90.58 325 ALA A O 1
ATOM 2524 N N . PRO A 1 326 ? -7.388 -29.516 -29.151 1 89.85 326 PRO A N 1
ATOM 2525 C CA . PRO A 1 326 ? -7.402 -29.855 -30.576 1 89.85 326 PRO A CA 1
ATOM 2526 C C . PRO A 1 326 ? -6.818 -28.748 -31.451 1 89.85 326 PRO A C 1
ATOM 2528 O O . PRO A 1 326 ? -7.031 -27.564 -31.179 1 89.85 326 PRO A O 1
ATOM 2531 N N . ARG A 1 327 ? -6.129 -29.197 -32.508 1 91.82 327 ARG A N 1
ATOM 2532 C CA . ARG A 1 327 ? -5.444 -28.271 -33.403 1 91.82 327 ARG A CA 1
ATOM 2533 C C . ARG A 1 327 ? -6.409 -27.227 -33.955 1 91.82 327 ARG A C 1
ATOM 2535 O O . ARG A 1 327 ? -6.04 -26.064 -34.129 1 91.82 327 ARG A O 1
ATOM 2542 N N . ASP A 1 328 ? -7.645 -27.539 -34.165 1 88.56 328 ASP A N 1
ATOM 2543 C CA . ASP A 1 328 ? -8.619 -26.657 -34.801 1 88.56 328 ASP A CA 1
ATOM 2544 C C . ASP A 1 328 ? -9.367 -25.826 -33.761 1 88.56 328 ASP A C 1
ATOM 2546 O O . ASP A 1 328 ? -10.195 -24.982 -34.113 1 88.56 328 ASP A O 1
ATOM 2550 N N . ALA A 1 329 ? -9.021 -25.996 -32.509 1 88.12 329 ALA A N 1
ATOM 2551 C CA . ALA A 1 329 ? -9.729 -25.28 -31.45 1 88.12 329 ALA A CA 1
ATOM 2552 C C . ALA A 1 329 ? -8.748 -24.608 -30.493 1 88.12 329 ALA A C 1
ATOM 2554 O O . ALA A 1 329 ? -9.002 -24.53 -29.288 1 88.12 329 ALA A O 1
ATOM 2555 N N . LEU A 1 330 ? -7.67 -24.23 -30.988 1 89.88 330 LEU A N 1
ATOM 2556 C CA . LEU A 1 330 ? -6.698 -23.537 -30.151 1 89.88 330 LEU A CA 1
ATOM 2557 C C . LEU A 1 330 ? -7.194 -22.142 -29.782 1 89.88 330 LEU A C 1
ATOM 2559 O O . LEU A 1 330 ? -7.808 -21.46 -30.605 1 89.88 330 LEU A O 1
ATOM 2563 N N . PRO A 1 331 ? -7.004 -21.765 -28.581 1 85.25 331 PRO A N 1
ATOM 2564 C CA . PRO A 1 331 ? -7.417 -20.418 -28.18 1 85.25 331 PRO A CA 1
ATOM 2565 C C . PRO A 1 331 ? -6.601 -19.323 -28.862 1 85.25 331 PRO A C 1
ATOM 2567 O O . PRO A 1 331 ? -5.397 -19.488 -29.078 1 85.25 331 PRO A O 1
ATOM 2570 N N . GLN A 1 332 ? -7.275 -18.232 -29.169 1 86.42 332 GLN A N 1
ATOM 2571 C CA . GLN A 1 332 ? -6.563 -17.047 -29.632 1 86.42 332 GLN A CA 1
ATOM 2572 C C . GLN A 1 332 ? -5.975 -16.265 -28.46 1 86.42 332 GLN A C 1
ATOM 2574 O O . GLN A 1 332 ? -6.712 -15.765 -27.608 1 86.42 332 GLN A O 1
ATOM 2579 N N . CYS A 1 333 ? -4.704 -16.313 -28.381 1 88.71 333 CYS A N 1
ATOM 2580 C CA . CYS A 1 333 ? -4.079 -15.639 -27.248 1 88.71 333 CYS A CA 1
ATOM 2581 C C . CYS A 1 333 ? -2.82 -14.898 -27.681 1 88.71 333 CYS A C 1
ATOM 2583 O O . CYS A 1 333 ? -2.325 -15.101 -28.791 1 88.71 333 CYS A O 1
ATOM 2585 N N . ALA A 1 334 ? -2.347 -14.071 -26.839 1 88.71 334 ALA A N 1
ATOM 2586 C CA . ALA A 1 334 ? -1.183 -13.232 -27.113 1 88.71 334 ALA A CA 1
ATOM 2587 C C . ALA A 1 334 ? 0.07 -14.08 -27.31 1 88.71 334 ALA A C 1
ATOM 2589 O O . ALA A 1 334 ? 0.94 -13.736 -28.114 1 88.71 334 ALA A O 1
ATOM 2590 N N . ALA A 1 335 ? 0.119 -15.195 -26.606 1 91.83 335 ALA A N 1
ATOM 2591 C CA . ALA A 1 335 ? 1.293 -16.058 -26.7 1 91.83 335 ALA A CA 1
ATOM 2592 C C . ALA A 1 335 ? 1.427 -16.653 -28.099 1 91.83 335 ALA A C 1
ATOM 2594 O O . ALA A 1 335 ? 2.522 -16.687 -28.664 1 91.83 335 ALA A O 1
ATOM 2595 N N . LEU A 1 336 ? 0.312 -17.066 -28.593 1 93.73 336 LEU A N 1
ATOM 2596 C CA . LEU A 1 336 ? 0.327 -17.65 -29.93 1 93.73 336 LEU A CA 1
ATOM 2597 C C . LEU A 1 336 ? 0.732 -16.611 -30.971 1 93.73 336 LEU A C 1
ATOM 2599 O O . LEU A 1 336 ? 1.5 -16.912 -31.888 1 93.73 336 LEU A O 1
ATOM 2603 N N . ARG A 1 337 ? 0.218 -15.384 -30.844 1 94.17 337 ARG A N 1
ATOM 2604 C CA . ARG A 1 337 ? 0.566 -14.304 -31.761 1 94.17 337 ARG A CA 1
ATOM 2605 C C . ARG A 1 337 ? 2.051 -13.969 -31.675 1 94.17 337 ARG A C 1
ATOM 2607 O O . ARG A 1 337 ? 2.718 -13.812 -32.7 1 94.17 337 ARG A O 1
ATOM 2614 N N . LEU A 1 338 ? 2.506 -13.93 -30.513 1 94.1 338 LEU A N 1
ATOM 2615 C CA . LEU A 1 338 ? 3.91 -13.594 -30.301 1 94.1 338 LEU A CA 1
ATOM 2616 C C . LEU A 1 338 ? 4.821 -14.672 -30.878 1 94.1 338 LEU A C 1
ATOM 2618 O O . LEU A 1 338 ? 5.822 -14.363 -31.529 1 94.1 338 LEU A O 1
ATOM 2622 N N . VAL A 1 339 ? 4.512 -15.887 -30.654 1 95.82 339 VAL A N 1
ATOM 2623 C CA . VAL A 1 339 ? 5.317 -16.998 -31.149 1 95.82 339 VAL A CA 1
ATOM 2624 C C . VAL A 1 339 ? 5.277 -17.026 -32.675 1 95.82 339 VAL A C 1
ATOM 2626 O O . VAL A 1 339 ? 6.291 -17.292 -33.325 1 95.82 339 VAL A O 1
ATOM 2629 N N . GLY A 1 340 ? 4.103 -16.722 -33.217 1 95.72 340 GLY A N 1
ATOM 2630 C CA . GLY A 1 340 ? 4.006 -16.605 -34.663 1 95.72 340 GLY A CA 1
ATOM 2631 C C . GLY A 1 340 ? 4.915 -15.534 -35.237 1 95.72 340 GLY A C 1
ATOM 2632 O O . GLY A 1 340 ? 5.499 -15.717 -36.307 1 95.72 340 GLY A O 1
ATOM 2633 N N . GLN A 1 341 ? 5.044 -14.523 -34.562 1 94.63 341 GLN A N 1
ATOM 2634 C CA . GLN A 1 341 ? 5.912 -13.432 -34.994 1 94.63 341 GLN A CA 1
ATOM 2635 C C . GLN A 1 341 ? 7.383 -13.801 -34.832 1 94.63 341 GLN A C 1
ATOM 2637 O O . GLN A 1 341 ? 8.214 -13.444 -35.669 1 94.63 341 GLN A O 1
ATOM 2642 N N . TRP A 1 342 ? 7.685 -14.5 -33.795 1 93.83 342 TRP A N 1
ATOM 2643 C CA . TRP A 1 342 ? 9.065 -14.834 -33.462 1 93.83 342 TRP A CA 1
ATOM 2644 C C . TRP A 1 342 ? 9.606 -15.91 -34.398 1 93.83 342 TRP A C 1
ATOM 2646 O O . TRP A 1 342 ? 10.721 -15.793 -34.91 1 93.83 342 TRP A O 1
ATOM 2656 N N . LEU A 1 343 ? 8.799 -16.935 -34.621 1 95.5 343 LEU A N 1
ATOM 2657 C CA . LEU A 1 343 ? 9.277 -18.09 -35.373 1 95.5 343 LEU A CA 1
ATOM 2658 C C . LEU A 1 343 ? 8.9 -17.974 -36.846 1 95.5 343 LEU A C 1
ATOM 2660 O O . LEU A 1 343 ? 9.503 -18.628 -37.7 1 95.5 343 LEU A O 1
ATOM 2664 N N . GLY A 1 344 ? 7.869 -17.187 -37.155 1 95.26 344 GLY A N 1
ATOM 2665 C CA . GLY A 1 344 ? 7.21 -17.214 -38.451 1 95.26 344 GLY A CA 1
ATOM 2666 C C . GLY A 1 344 ? 5.941 -18.045 -38.459 1 95.26 344 GLY A C 1
ATOM 2667 O O . GLY A 1 344 ? 5.877 -19.094 -37.816 1 95.26 344 GLY A O 1
ATOM 2668 N N . GLU A 1 345 ? 5.003 -17.641 -39.2 1 94.89 345 GLU A N 1
ATOM 2669 C CA . GLU A 1 345 ? 3.684 -18.266 -39.21 1 94.89 345 GLU A CA 1
ATOM 2670 C C . GLU A 1 345 ? 3.765 -19.72 -39.668 1 94.89 345 GLU A C 1
ATOM 2672 O O . GLU A 1 345 ? 3.113 -20.594 -39.093 1 94.89 345 GLU A O 1
ATOM 2677 N N . ALA A 1 346 ? 4.535 -19.936 -40.6 1 95.6 346 ALA A N 1
ATOM 2678 C CA . ALA A 1 346 ? 4.648 -21.285 -41.148 1 95.6 346 ALA A CA 1
ATOM 2679 C C . ALA A 1 346 ? 5.311 -22.229 -40.149 1 95.6 346 ALA A C 1
ATOM 2681 O O . ALA A 1 346 ? 4.865 -23.364 -39.968 1 95.6 346 ALA A O 1
ATOM 2682 N N . ALA A 1 347 ? 6.389 -21.76 -39.581 1 96.55 347 ALA A N 1
ATOM 2683 C CA . ALA A 1 347 ? 7.095 -22.569 -38.59 1 96.55 347 ALA A CA 1
ATOM 2684 C C . ALA A 1 347 ? 6.211 -22.843 -37.376 1 96.55 347 ALA A C 1
ATOM 2686 O O . ALA A 1 347 ? 6.222 -23.949 -36.83 1 96.55 347 ALA A O 1
ATOM 2687 N N . CYS A 1 348 ? 5.481 -21.841 -36.972 1 96.47 348 CYS A N 1
ATOM 2688 C CA . CYS A 1 348 ? 4.568 -22 -35.844 1 96.47 348 CYS A CA 1
ATOM 2689 C C . CYS A 1 348 ? 3.484 -23.024 -36.16 1 96.47 348 CYS A C 1
ATOM 2691 O O . CYS A 1 348 ? 3.19 -23.896 -35.341 1 96.47 348 CYS A O 1
ATOM 2693 N N . ALA A 1 349 ? 2.95 -22.915 -37.327 1 96.02 349 ALA A N 1
ATOM 2694 C CA . ALA A 1 349 ? 1.901 -23.847 -37.734 1 96.02 349 ALA A CA 1
ATOM 2695 C C . ALA A 1 349 ? 2.425 -25.279 -37.776 1 96.02 349 ALA A C 1
ATOM 2697 O O . ALA A 1 349 ? 1.754 -26.206 -37.316 1 96.02 349 ALA A O 1
ATOM 2698 N N . ASP A 1 350 ? 3.536 -25.441 -38.347 1 96.96 350 ASP A N 1
ATOM 2699 C CA . ASP A 1 350 ? 4.151 -26.762 -38.436 1 96.96 350 ASP A CA 1
ATOM 2700 C C . ASP A 1 350 ? 4.43 -27.333 -37.048 1 96.96 350 ASP A C 1
ATOM 2702 O O . ASP A 1 350 ? 4.245 -28.529 -36.814 1 96.96 350 ASP A O 1
ATOM 2706 N N . LEU A 1 351 ? 4.927 -26.507 -36.213 1 96.78 351 LEU A N 1
ATOM 2707 C CA . LEU A 1 351 ? 5.19 -26.892 -34.831 1 96.78 351 LEU A CA 1
ATOM 2708 C C . LEU A 1 351 ? 3.919 -27.393 -34.154 1 96.78 351 LEU A C 1
ATOM 2710 O O . LEU A 1 351 ? 3.919 -28.458 -33.533 1 96.78 351 LEU A O 1
ATOM 2714 N N . LEU A 1 352 ? 2.852 -26.673 -34.285 1 96.85 352 LEU A N 1
ATOM 2715 C CA . LEU A 1 352 ? 1.582 -27.028 -33.66 1 96.85 352 LEU A CA 1
ATOM 2716 C C . LEU A 1 352 ? 1.014 -28.304 -34.271 1 96.85 352 LEU A C 1
ATOM 2718 O O . LEU A 1 352 ? 0.418 -29.123 -33.566 1 96.85 352 LEU A O 1
ATOM 2722 N N . ASP A 1 353 ? 1.207 -28.483 -35.555 1 96.54 353 ASP A N 1
ATOM 2723 C CA . ASP A 1 353 ? 0.768 -29.706 -36.221 1 96.54 353 ASP A CA 1
ATOM 2724 C C . ASP A 1 353 ? 1.492 -30.927 -35.66 1 96.54 353 ASP A C 1
ATOM 2726 O O . ASP A 1 353 ? 0.87 -31.96 -35.402 1 96.54 353 ASP A O 1
ATOM 2730 N N . ALA A 1 354 ? 2.753 -30.796 -35.506 1 96.68 354 ALA A N 1
ATOM 2731 C CA . ALA A 1 354 ? 3.548 -31.898 -34.97 1 96.68 354 ALA A CA 1
ATOM 2732 C C . ALA A 1 354 ? 3.116 -32.245 -33.548 1 96.68 354 ALA A C 1
ATOM 2734 O O . ALA A 1 354 ? 2.997 -33.422 -33.199 1 96.68 354 ALA A O 1
ATOM 2735 N N . LEU A 1 355 ? 2.88 -31.241 -32.769 1 96.85 355 LEU A N 1
ATOM 2736 C CA . LEU A 1 355 ? 2.499 -31.434 -31.374 1 96.85 355 LEU A CA 1
ATOM 2737 C C . LEU A 1 355 ? 1.096 -32.021 -31.271 1 96.85 355 LEU A C 1
ATOM 2739 O O . LEU A 1 355 ? 0.733 -32.597 -30.242 1 96.85 355 LEU A O 1
ATOM 2743 N N . GLY A 1 356 ? 0.296 -31.848 -32.269 1 94.78 356 GLY A N 1
ATOM 2744 C CA . GLY A 1 356 ? -1.069 -32.35 -32.294 1 94.78 356 GLY A CA 1
ATOM 2745 C C . GLY A 1 356 ? -1.149 -33.856 -32.454 1 94.78 356 GLY A C 1
ATOM 2746 O O . GLY A 1 356 ? -2.198 -34.457 -32.214 1 94.78 356 GLY A O 1
ATOM 2747 N N . GLU A 1 357 ? -0.133 -34.478 -32.762 1 92.04 357 GLU A N 1
ATOM 2748 C CA . GLU A 1 357 ? -0.123 -35.918 -33.006 1 92.04 357 GLU A CA 1
ATOM 2749 C C . GLU A 1 357 ? 0.268 -36.688 -31.749 1 92.04 357 GLU A C 1
ATOM 2751 O O . GLU A 1 357 ? 0.106 -37.909 -31.687 1 92.04 357 GLU A O 1
ATOM 2756 N N . GLY A 1 358 ? 0.75 -36.017 -30.802 1 92.53 358 GLY A N 1
ATOM 2757 C CA . GLY A 1 358 ? 1.213 -36.626 -29.565 1 92.53 358 GLY A CA 1
ATOM 2758 C C . GLY A 1 358 ? 2.477 -35.987 -29.022 1 92.53 358 GLY A C 1
ATOM 2759 O O . GLY A 1 358 ? 2.889 -34.922 -29.485 1 92.53 358 GLY A O 1
ATOM 2760 N N . PRO A 1 359 ? 3.058 -36.649 -28.033 1 96.63 359 PRO A N 1
ATOM 2761 C CA . PRO A 1 359 ? 4.292 -36.116 -27.45 1 96.63 359 PRO A CA 1
ATOM 2762 C C . PRO A 1 359 ? 5.468 -36.152 -28.422 1 96.63 359 PRO A C 1
ATOM 2764 O O . PRO A 1 359 ? 5.717 -37.179 -29.059 1 96.63 359 PRO A O 1
ATOM 2767 N N . VAL A 1 360 ? 6.175 -35.027 -28.563 1 97.24 360 VAL A N 1
ATOM 2768 C CA . VAL A 1 360 ? 7.323 -34.917 -29.457 1 97.24 360 VAL A CA 1
ATOM 2769 C C . VAL A 1 360 ? 8.494 -34.274 -28.718 1 97.24 360 VAL A C 1
ATOM 2771 O O . VAL A 1 360 ? 8.309 -33.313 -27.968 1 97.24 360 VAL A O 1
ATOM 2774 N N . ARG A 1 361 ? 9.685 -34.82 -28.928 1 97.79 361 ARG A N 1
ATOM 2775 C CA . ARG A 1 361 ? 10.887 -34.243 -28.335 1 97.79 361 ARG A CA 1
ATOM 2776 C C . ARG A 1 361 ? 11.253 -32.927 -29.013 1 97.79 361 ARG A C 1
ATOM 2778 O O . ARG A 1 361 ? 11.048 -32.764 -30.217 1 97.79 361 ARG A O 1
ATOM 2785 N N . LEU A 1 362 ? 11.794 -32.075 -28.245 1 97.67 362 LEU A N 1
ATOM 2786 C CA . LEU A 1 362 ? 12.233 -30.803 -28.809 1 97.67 362 LEU A CA 1
ATOM 2787 C C . LEU A 1 362 ? 13.247 -31.025 -29.926 1 97.67 362 LEU A C 1
ATOM 2789 O O . LEU A 1 362 ? 13.22 -30.327 -30.942 1 97.67 362 LEU A O 1
ATOM 2793 N N . ARG A 1 363 ? 14.138 -32.023 -29.718 1 97.38 363 ARG A N 1
ATOM 2794 C CA . ARG A 1 363 ? 15.133 -32.327 -30.741 1 97.38 363 ARG A CA 1
ATOM 2795 C C . ARG A 1 363 ? 14.466 -32.646 -32.075 1 97.38 363 ARG A C 1
ATOM 2797 O O . ARG A 1 363 ? 14.944 -32.223 -33.13 1 97.38 363 ARG A O 1
ATOM 2804 N N . ASP A 1 364 ? 13.417 -33.385 -32.068 1 97.25 364 ASP A N 1
ATOM 2805 C CA . ASP A 1 364 ? 12.708 -33.791 -33.277 1 97.25 364 ASP A CA 1
ATOM 2806 C C . ASP A 1 364 ? 11.942 -32.617 -33.885 1 97.25 364 ASP A C 1
ATOM 2808 O O . ASP A 1 364 ? 11.833 -32.507 -35.108 1 97.25 364 ASP A O 1
ATOM 2812 N N . LEU A 1 365 ? 11.421 -31.788 -33.056 1 97.16 365 LEU A N 1
ATOM 2813 C CA . LEU A 1 365 ? 10.764 -30.577 -33.537 1 97.16 365 LEU A CA 1
ATOM 2814 C C . LEU A 1 365 ? 11.753 -29.674 -34.265 1 97.16 365 LEU A C 1
ATOM 2816 O O . LEU A 1 365 ? 11.444 -29.14 -35.332 1 97.16 365 LEU A O 1
ATOM 2820 N N . ALA A 1 366 ? 12.917 -29.531 -33.67 1 96.35 366 ALA A N 1
ATOM 2821 C CA . ALA A 1 366 ? 13.946 -28.649 -34.215 1 96.35 366 ALA A CA 1
ATOM 2822 C C . ALA A 1 366 ? 14.485 -29.186 -35.537 1 96.35 366 ALA A C 1
ATOM 2824 O O . ALA A 1 366 ? 15.007 -28.427 -36.357 1 96.35 366 ALA A O 1
ATOM 2825 N N . ALA A 1 367 ? 14.316 -30.488 -35.764 1 95.91 367 ALA A N 1
ATOM 2826 C CA . ALA A 1 367 ? 14.855 -31.131 -36.96 1 95.91 367 ALA A CA 1
ATOM 2827 C C . ALA A 1 367 ? 13.882 -31.014 -38.13 1 95.91 367 ALA A C 1
ATOM 2829 O O . ALA A 1 367 ? 14.239 -31.31 -39.273 1 95.91 367 ALA A O 1
ATOM 2830 N N . ARG A 1 368 ? 12.716 -30.512 -37.896 1 95.72 368 ARG A N 1
ATOM 2831 C CA . ARG A 1 368 ? 11.731 -30.378 -38.963 1 95.72 368 ARG A CA 1
ATOM 2832 C C . ARG A 1 368 ? 12.134 -29.284 -39.946 1 95.72 368 ARG A C 1
ATOM 2834 O O . ARG A 1 368 ? 12.758 -28.294 -39.56 1 95.72 368 ARG A O 1
ATOM 2841 N N . PRO A 1 369 ? 11.69 -29.371 -41.177 1 93.35 369 PRO A N 1
ATOM 2842 C CA . PRO A 1 369 ? 12.157 -28.475 -42.237 1 93.35 369 PRO A CA 1
ATOM 2843 C C . PRO A 1 369 ? 11.85 -27.008 -41.948 1 93.35 369 PRO A C 1
ATOM 2845 O O . PRO A 1 369 ? 12.688 -26.137 -42.196 1 93.35 369 PRO A O 1
ATOM 2848 N N . GLN A 1 370 ? 10.715 -26.73 -41.415 1 92.52 370 GLN A N 1
ATOM 2849 C CA . GLN A 1 370 ? 10.326 -25.343 -41.181 1 92.52 370 GLN A CA 1
ATOM 2850 C C . GLN A 1 370 ? 11.076 -24.754 -39.99 1 92.52 370 GLN A C 1
ATOM 2852 O O . GLN A 1 370 ? 11.167 -23.533 -39.849 1 92.52 370 GLN A O 1
ATOM 2857 N N . GLN A 1 371 ? 11.618 -25.65 -39.107 1 91.42 371 GLN A N 1
ATOM 2858 C CA . GLN A 1 371 ? 12.281 -25.208 -37.885 1 91.42 371 GLN A CA 1
ATOM 2859 C C . GLN A 1 371 ? 13.799 -25.272 -38.027 1 91.42 371 GLN A C 1
ATOM 2861 O O . GLN A 1 371 ? 14.528 -24.685 -37.225 1 91.42 371 GLN A O 1
ATOM 2866 N N . ALA A 1 372 ? 14.247 -25.845 -39.074 1 88.59 372 ALA A N 1
ATOM 2867 C CA . ALA A 1 372 ? 15.651 -26.227 -39.196 1 88.59 372 ALA A CA 1
ATOM 2868 C C . ALA A 1 372 ? 16.559 -25 -39.151 1 88.59 372 ALA A C 1
ATOM 2870 O O . ALA A 1 372 ? 17.715 -25.091 -38.732 1 88.59 372 ALA A O 1
ATOM 2871 N N . ARG A 1 373 ? 16.101 -23.867 -39.495 1 90.99 373 ARG A N 1
ATOM 2872 C CA . ARG A 1 373 ? 16.933 -22.669 -39.528 1 90.99 373 ARG A CA 1
ATOM 2873 C C . ARG A 1 373 ? 16.846 -21.905 -38.212 1 90.99 373 ARG A C 1
ATOM 2875 O O . ARG A 1 373 ? 17.58 -20.937 -37.999 1 90.99 373 ARG A O 1
ATOM 2882 N N . LEU A 1 374 ? 16.039 -22.333 -37.311 1 94.52 374 LEU A N 1
ATOM 2883 C CA . LEU A 1 374 ? 15.851 -21.647 -36.038 1 94.52 374 LEU A CA 1
ATOM 2884 C C . LEU A 1 374 ? 16.701 -22.285 -34.944 1 94.52 374 LEU A C 1
ATOM 2886 O O . LEU A 1 374 ? 16.877 -23.505 -34.922 1 94.52 374 LEU A O 1
ATOM 2890 N N . PRO A 1 375 ? 17.246 -21.45 -34.094 1 94.89 375 PRO A N 1
ATOM 2891 C CA . PRO A 1 375 ? 17.912 -22.038 -32.929 1 94.89 375 PRO A CA 1
ATOM 2892 C C . PRO A 1 375 ? 16.96 -22.847 -32.051 1 94.89 375 PRO A C 1
ATOM 2894 O O . PRO A 1 375 ? 15.819 -22.433 -31.827 1 94.89 375 PRO A O 1
ATOM 2897 N N . ALA A 1 376 ? 17.41 -23.977 -31.51 1 95.79 376 ALA A N 1
ATOM 2898 C CA . ALA A 1 376 ? 16.6 -24.824 -30.638 1 95.79 376 ALA A CA 1
ATOM 2899 C C . ALA A 1 376 ? 16.094 -24.041 -29.43 1 95.79 376 ALA A C 1
ATOM 2901 O O . ALA A 1 376 ? 14.985 -24.282 -28.947 1 95.79 376 ALA A O 1
ATOM 2902 N N . GLN A 1 377 ? 16.905 -23.116 -29.067 1 95.21 377 GLN A N 1
ATOM 2903 C CA . GLN A 1 377 ? 16.548 -22.289 -27.919 1 95.21 377 GLN A CA 1
ATOM 2904 C C . GLN A 1 377 ? 15.305 -21.454 -28.208 1 95.21 377 GLN A C 1
ATOM 2906 O O . GLN A 1 377 ? 14.472 -21.245 -27.323 1 95.21 377 GLN A O 1
ATOM 2911 N N . SER A 1 378 ? 15.194 -20.964 -29.363 1 96.24 378 SER A N 1
ATOM 2912 C CA . SER A 1 378 ? 14.034 -20.164 -29.743 1 96.24 378 SER A CA 1
ATOM 2913 C C . SER A 1 378 ? 12.76 -21.001 -29.739 1 96.24 378 SER A C 1
ATOM 2915 O O . SER A 1 378 ? 11.698 -20.524 -29.333 1 96.24 378 SER A O 1
ATOM 2917 N N . ILE A 1 379 ? 12.904 -22.212 -30.157 1 97.28 379 ILE A N 1
ATOM 2918 C CA . ILE A 1 379 ? 11.764 -23.123 -30.156 1 97.28 379 ILE A CA 1
ATOM 2919 C C . ILE A 1 379 ? 11.372 -23.457 -28.718 1 97.28 379 ILE A C 1
ATOM 2921 O O . ILE A 1 379 ? 10.186 -23.495 -28.384 1 97.28 379 ILE A O 1
ATOM 2925 N N . HIS A 1 380 ? 12.37 -23.686 -27.984 1 97.39 380 HIS A N 1
ATOM 2926 C CA . HIS A 1 380 ? 12.123 -23.973 -26.575 1 97.39 380 HIS A CA 1
ATOM 2927 C C . HIS A 1 380 ? 11.387 -22.821 -25.899 1 97.39 380 HIS A C 1
ATOM 2929 O O . HIS A 1 380 ? 10.412 -23.04 -25.177 1 97.39 380 HIS A O 1
ATOM 2935 N N . GLU A 1 381 ? 11.817 -21.626 -26.109 1 96.45 381 GLU A N 1
ATOM 2936 C CA . GLU A 1 381 ? 11.195 -20.441 -25.525 1 96.45 381 GLU A CA 1
ATOM 2937 C C . GLU A 1 381 ? 9.757 -20.277 -26.009 1 96.45 381 GLU A C 1
ATOM 2939 O O . GLU A 1 381 ? 8.881 -19.872 -25.242 1 96.45 381 GLU A O 1
ATOM 2944 N N . ALA A 1 382 ? 9.549 -20.57 -27.226 1 97 382 ALA A N 1
ATOM 2945 C CA . ALA A 1 382 ? 8.191 -20.546 -27.764 1 97 382 ALA A CA 1
ATOM 2946 C C . ALA A 1 382 ? 7.286 -21.52 -27.014 1 97 382 ALA A C 1
ATOM 2948 O O . ALA A 1 382 ? 6.147 -21.186 -26.679 1 97 382 ALA A O 1
ATOM 2949 N N . LEU A 1 383 ? 7.814 -22.662 -26.769 1 97.44 383 LEU A N 1
ATOM 2950 C CA . LEU A 1 383 ? 7.042 -23.682 -26.068 1 97.44 383 LEU A CA 1
ATOM 2951 C C . LEU A 1 383 ? 6.759 -23.258 -24.631 1 97.44 383 LEU A C 1
ATOM 2953 O O . LEU A 1 383 ? 5.663 -23.49 -24.115 1 97.44 383 LEU A O 1
ATOM 2957 N N . LEU A 1 384 ? 7.731 -22.657 -24.006 1 96.54 384 LEU A N 1
ATOM 2958 C CA . LEU A 1 384 ? 7.53 -22.148 -22.654 1 96.54 384 LEU A CA 1
ATOM 2959 C C . LEU A 1 384 ? 6.403 -21.121 -22.621 1 96.54 384 LEU A C 1
ATOM 2961 O O . LEU A 1 384 ? 5.551 -21.156 -21.731 1 96.54 384 LEU A O 1
ATOM 2965 N N . LEU A 1 385 ? 6.328 -20.256 -23.597 1 95.43 385 LEU A N 1
ATOM 2966 C CA . LEU A 1 385 ? 5.301 -19.223 -23.678 1 95.43 385 LEU A CA 1
ATOM 2967 C C . LEU A 1 385 ? 3.923 -19.84 -23.891 1 95.43 385 LEU A C 1
ATOM 2969 O O . LEU A 1 385 ? 2.951 -19.436 -23.25 1 95.43 385 LEU A O 1
ATOM 2973 N N . LEU A 1 386 ? 3.878 -20.788 -24.747 1 95.53 386 LEU A N 1
ATOM 2974 C CA . LEU A 1 386 ? 2.607 -21.408 -25.106 1 95.53 386 LEU A CA 1
ATOM 2975 C C . LEU A 1 386 ? 2.072 -22.256 -23.956 1 95.53 386 LEU A C 1
ATOM 2977 O O . LEU A 1 386 ? 0.862 -22.46 -23.841 1 95.53 386 LEU A O 1
ATOM 2981 N N . SER A 1 387 ? 2.938 -22.787 -23.176 1 93.84 387 SER A N 1
ATOM 2982 C CA . SER A 1 387 ? 2.535 -23.661 -22.08 1 93.84 387 SER A CA 1
ATOM 2983 C C . SER A 1 387 ? 1.71 -22.904 -21.044 1 93.84 387 SER A C 1
ATOM 2985 O O . SER A 1 387 ? 0.778 -23.46 -20.459 1 93.84 387 SER A O 1
ATOM 2987 N N . SER A 1 388 ? 1.971 -21.66 -20.815 1 86.72 388 SER A N 1
ATOM 2988 C CA . SER A 1 388 ? 1.295 -20.88 -19.783 1 86.72 388 SER A CA 1
ATOM 2989 C C . SER A 1 388 ? -0.075 -20.407 -20.258 1 86.72 388 SER A C 1
ATOM 2991 O O . SER A 1 388 ? -0.85 -19.851 -19.477 1 86.72 388 SER A O 1
ATOM 2993 N N . SER A 1 389 ? -0.398 -20.66 -21.568 1 86.36 389 SER A N 1
ATOM 2994 C CA . SER A 1 389 ? -1.684 -20.242 -22.117 1 86.36 389 SER A CA 1
ATOM 2995 C C . SER A 1 389 ? -2.589 -21.44 -22.381 1 86.36 389 SER A C 1
ATOM 2997 O O . SER A 1 389 ? -3.617 -21.314 -23.049 1 86.36 389 SER A O 1
ATOM 2999 N N . GLY A 1 390 ? -2.122 -22.614 -21.99 1 85.66 390 GLY A N 1
ATOM 3000 C CA . GLY A 1 390 ? -2.936 -23.809 -22.138 1 85.66 390 GLY A CA 1
ATOM 3001 C C . GLY A 1 390 ? -2.902 -24.384 -23.542 1 85.66 390 GLY A C 1
ATOM 3002 O O . GLY A 1 390 ? -3.747 -25.207 -23.902 1 85.66 390 GLY A O 1
ATOM 3003 N N . VAL A 1 391 ? -1.941 -23.95 -24.333 1 92.72 391 VAL A N 1
ATOM 3004 C CA . VAL A 1 391 ? -1.841 -24.428 -25.708 1 92.72 391 VAL A CA 1
ATOM 3005 C C . VAL A 1 391 ? -1.007 -25.707 -25.752 1 92.72 391 VAL A C 1
ATOM 3007 O O . VAL A 1 391 ? -1.375 -26.673 -26.424 1 92.72 391 VAL A O 1
ATOM 3010 N N . VAL A 1 392 ? 0.096 -25.629 -25.044 1 95.71 392 VAL A N 1
ATOM 3011 C CA . VAL A 1 392 ? 1.027 -26.752 -25.031 1 95.71 392 VAL A CA 1
ATOM 3012 C C . VAL A 1 392 ? 1.304 -27.176 -23.59 1 95.71 392 VAL A C 1
ATOM 3014 O O . VAL A 1 392 ? 1.083 -26.403 -22.655 1 95.71 392 VAL A O 1
ATOM 3017 N N . MET A 1 393 ? 1.665 -28.421 -23.419 1 95.14 393 MET A N 1
ATOM 3018 C CA . MET A 1 393 ? 2.074 -28.925 -22.111 1 95.14 393 MET A CA 1
ATOM 3019 C C . MET A 1 393 ? 3.326 -29.787 -22.227 1 95.14 393 MET A C 1
ATOM 3021 O O . MET A 1 393 ? 3.53 -30.46 -23.239 1 95.14 393 MET A O 1
ATOM 3025 N N . PRO A 1 394 ? 4.129 -29.689 -21.23 1 96.19 394 PRO A N 1
ATOM 3026 C CA . PRO A 1 394 ? 5.196 -30.692 -21.21 1 96.19 394 PRO A CA 1
ATOM 3027 C C . PRO A 1 394 ? 4.665 -32.114 -21.04 1 96.19 394 PRO A C 1
ATOM 3029 O O . PRO A 1 394 ? 3.71 -32.335 -20.291 1 96.19 394 PRO A O 1
ATOM 3032 N N . ALA A 1 395 ? 5.234 -33.043 -21.697 1 96.98 395 ALA A N 1
ATOM 3033 C CA . ALA A 1 395 ? 4.838 -34.445 -21.585 1 96.98 395 ALA A CA 1
ATOM 3034 C C . ALA A 1 395 ? 5.749 -35.197 -20.619 1 96.98 395 ALA A C 1
ATOM 3036 O O . ALA A 1 395 ? 6.889 -34.789 -20.387 1 96.98 395 ALA A O 1
ATOM 3037 N N . LEU A 1 396 ? 5.236 -36.252 -20.058 1 96.16 396 LEU A N 1
ATOM 3038 C CA . LEU A 1 396 ? 6.055 -37.15 -19.25 1 96.16 396 LEU A CA 1
ATOM 3039 C C . LEU A 1 396 ? 6.741 -38.194 -20.124 1 96.16 396 LEU A C 1
ATOM 3041 O O . LEU A 1 396 ? 6.237 -38.543 -21.194 1 96.16 396 LEU A O 1
ATOM 3045 N N . PRO A 1 397 ? 7.858 -38.638 -19.657 1 93.54 397 PRO A N 1
ATOM 3046 C CA . PRO A 1 397 ? 8.492 -39.745 -20.378 1 93.54 397 PRO A CA 1
ATOM 3047 C C . PRO A 1 397 ? 7.598 -40.979 -20.468 1 93.54 397 PRO A C 1
ATOM 3049 O O . PRO A 1 397 ? 6.813 -41.246 -19.555 1 93.54 397 PRO A O 1
ATOM 3052 N N . ALA A 1 398 ? 7.788 -41.735 -21.48 1 93.91 398 ALA A N 1
ATOM 3053 C CA . ALA A 1 398 ? 6.945 -42.888 -21.786 1 93.91 398 ALA A CA 1
ATOM 3054 C C . ALA A 1 398 ? 6.917 -43.871 -20.619 1 93.91 398 ALA A C 1
ATOM 3056 O O . ALA A 1 398 ? 5.876 -44.465 -20.325 1 93.91 398 ALA A O 1
ATOM 3057 N N . ALA A 1 399 ? 8.037 -44.056 -20.012 1 94.47 399 ALA A N 1
ATOM 3058 C CA . ALA A 1 399 ? 8.127 -45.016 -18.915 1 94.47 399 ALA A CA 1
ATOM 3059 C C . ALA A 1 399 ? 7.234 -44.602 -17.749 1 94.47 399 ALA A C 1
ATOM 3061 O O . ALA A 1 399 ? 6.574 -45.443 -17.135 1 94.47 399 ALA A O 1
ATOM 3062 N N . LEU A 1 400 ? 7.201 -43.38 -17.461 1 96.08 400 LEU A N 1
ATOM 3063 C CA . LEU A 1 400 ? 6.376 -42.872 -16.37 1 96.08 400 LEU A CA 1
ATOM 3064 C C . LEU A 1 400 ? 4.895 -42.95 -16.727 1 96.08 400 LEU A C 1
ATOM 3066 O O . LEU A 1 400 ? 4.063 -43.272 -15.875 1 96.08 400 LEU A O 1
ATOM 3070 N N . ARG A 1 401 ? 4.561 -42.679 -17.98 1 96.55 401 ARG A N 1
ATOM 3071 C CA . ARG A 1 401 ? 3.176 -42.761 -18.433 1 96.55 401 ARG A CA 1
ATOM 3072 C C . ARG A 1 401 ? 2.637 -44.18 -18.289 1 96.55 401 ARG A C 1
ATOM 3074 O O . ARG A 1 401 ? 1.515 -44.379 -17.816 1 96.55 401 ARG A O 1
ATOM 3081 N N . ALA A 1 402 ? 3.457 -45.058 -18.655 1 96.06 402 ALA A N 1
ATOM 3082 C CA . ALA A 1 402 ? 3.054 -46.462 -18.621 1 96.06 402 ALA A CA 1
ATOM 3083 C C . ALA A 1 402 ? 2.785 -46.921 -17.191 1 96.06 402 ALA A C 1
ATOM 3085 O O . ALA A 1 402 ? 1.806 -47.624 -16.932 1 96.06 402 ALA A O 1
ATOM 3086 N N . THR A 1 403 ? 3.601 -46.516 -16.332 1 95.58 403 THR A N 1
ATOM 3087 C CA . THR A 1 403 ? 3.48 -46.942 -14.941 1 95.58 403 THR A CA 1
ATOM 3088 C C . THR A 1 403 ? 2.283 -46.272 -14.273 1 95.58 403 THR A C 1
ATOM 3090 O O . THR A 1 403 ? 1.699 -46.824 -13.338 1 95.58 403 THR A O 1
ATOM 3093 N N . ALA A 1 404 ? 1.862 -45.153 -14.772 1 97.39 404 ALA A N 1
ATOM 3094 C CA . ALA A 1 404 ? 0.832 -44.359 -14.108 1 97.39 404 ALA A CA 1
ATOM 3095 C C . ALA A 1 404 ? -0.543 -44.628 -14.712 1 97.39 404 ALA A C 1
ATOM 3097 O O . ALA A 1 404 ? -1.558 -44.15 -14.199 1 97.39 404 ALA A O 1
ATOM 3098 N N . ARG A 1 405 ? -0.644 -45.378 -15.764 1 97.13 405 ARG A N 1
ATOM 3099 C CA . ARG A 1 405 ? -1.871 -45.549 -16.536 1 97.13 405 ARG A CA 1
ATOM 3100 C C . ARG A 1 405 ? -3.028 -45.974 -15.638 1 97.13 405 ARG A C 1
ATOM 3102 O O . ARG A 1 405 ? -4.107 -45.381 -15.685 1 97.13 405 ARG A O 1
ATOM 3109 N N . ALA A 1 406 ? -2.8 -46.971 -14.813 1 97.47 406 ALA A N 1
ATOM 3110 C CA . ALA A 1 406 ? -3.866 -47.514 -13.975 1 97.47 406 ALA A CA 1
ATOM 3111 C C . ALA A 1 406 ? -4.323 -46.493 -12.937 1 97.47 406 ALA A C 1
ATOM 3113 O O . ALA A 1 406 ? -5.522 -46.336 -12.698 1 97.47 406 ALA A O 1
ATOM 3114 N N . SER A 1 407 ? -3.369 -45.899 -12.285 1 98.15 407 SER A N 1
ATOM 3115 C CA . SER A 1 407 ? -3.711 -44.933 -11.246 1 98.15 407 SER A CA 1
ATOM 3116 C C . SER A 1 407 ? -4.402 -43.708 -11.836 1 98.15 407 SER A C 1
ATOM 3118 O O . SER A 1 407 ? -5.323 -43.156 -11.23 1 98.15 407 SER A O 1
ATOM 3120 N N . VAL A 1 408 ? -3.986 -43.23 -12.996 1 98.23 408 VAL A N 1
ATOM 3121 C CA . VAL A 1 408 ? -4.63 -42.111 -13.676 1 98.23 408 VAL A CA 1
ATOM 3122 C C . VAL A 1 408 ? -6.076 -42.472 -14.01 1 98.23 408 VAL A C 1
ATOM 3124 O O . VAL A 1 408 ? -6.991 -41.68 -13.774 1 98.23 408 VAL A O 1
ATOM 3127 N N . GLN A 1 409 ? -6.256 -43.662 -14.517 1 96.95 409 GLN A N 1
ATOM 3128 C CA . GLN A 1 409 ? -7.605 -44.117 -14.834 1 96.95 409 GLN A CA 1
ATOM 3129 C C . GLN A 1 409 ? -8.47 -44.193 -13.579 1 96.95 409 GLN A C 1
ATOM 3131 O O . GLN A 1 409 ? -9.653 -43.846 -13.612 1 96.95 409 GLN A O 1
ATOM 3136 N N . GLY A 1 410 ? -7.867 -44.725 -12.521 1 97.51 410 GLY A N 1
ATOM 3137 C CA . GLY A 1 410 ? -8.592 -44.776 -11.261 1 97.51 410 GLY A CA 1
ATOM 3138 C C . GLY A 1 410 ? -9.058 -43.413 -10.786 1 97.51 410 GLY A C 1
ATOM 3139 O O . GLY A 1 410 ? -10.213 -43.25 -10.387 1 97.51 410 GLY A O 1
ATOM 3140 N N . PHE A 1 411 ? -8.2 -42.494 -10.828 1 97.91 411 PHE A N 1
ATOM 3141 C CA . PHE A 1 411 ? -8.53 -41.134 -10.416 1 97.91 411 PHE A CA 1
ATOM 3142 C C . PHE A 1 411 ? -9.623 -40.55 -11.303 1 97.91 411 PHE A C 1
ATOM 3144 O O . PHE A 1 411 ? -10.601 -39.99 -10.804 1 97.91 411 PHE A O 1
ATOM 3151 N N . ASN A 1 412 ? -9.439 -40.629 -12.634 1 97.51 412 ASN A N 1
ATOM 3152 C CA . ASN A 1 412 ? -10.411 -40.069 -13.567 1 97.51 412 ASN A CA 1
ATOM 3153 C C . ASN A 1 412 ? -11.782 -40.722 -13.407 1 97.51 412 ASN A C 1
ATOM 3155 O O . ASN A 1 412 ? -12.809 -40.045 -13.484 1 97.51 412 ASN A O 1
ATOM 3159 N N . THR A 1 413 ? -11.755 -42.018 -13.176 1 96.25 413 THR A N 1
ATOM 3160 C CA . THR A 1 413 ? -13.013 -42.721 -12.949 1 96.25 413 THR A CA 1
ATOM 3161 C C . THR A 1 413 ? -13.714 -42.187 -11.703 1 96.25 413 THR A C 1
ATOM 3163 O O . THR A 1 413 ? -14.928 -41.976 -11.71 1 96.25 413 THR A O 1
ATOM 3166 N N . ALA A 1 414 ? -12.972 -42.015 -10.679 1 96.09 414 ALA A N 1
ATOM 3167 C CA . ALA A 1 414 ? -13.541 -41.495 -9.438 1 96.09 414 ALA A CA 1
ATOM 3168 C C . ALA A 1 414 ? -14.15 -40.112 -9.65 1 96.09 414 ALA A C 1
ATOM 3170 O O . ALA A 1 414 ? -15.224 -39.812 -9.123 1 96.09 414 ALA A O 1
ATOM 3171 N N . VAL A 1 415 ? -13.494 -39.23 -10.368 1 95.41 415 VAL A N 1
ATOM 3172 C CA . VAL A 1 415 ? -13.987 -37.884 -10.644 1 95.41 415 VAL A CA 1
ATOM 3173 C C . VAL A 1 415 ? -15.242 -37.961 -11.51 1 95.41 415 VAL A C 1
ATOM 3175 O O . VAL A 1 415 ? -16.225 -37.261 -11.253 1 95.41 415 VAL A O 1
ATOM 3178 N N . LEU A 1 416 ? -15.221 -38.778 -12.527 1 94.32 416 LEU A N 1
ATOM 3179 C CA . LEU A 1 416 ? -16.357 -38.928 -13.429 1 94.32 416 LEU A CA 1
ATOM 3180 C C . LEU A 1 416 ? -17.587 -39.425 -12.676 1 94.32 416 LEU A C 1
ATOM 3182 O O . LEU A 1 416 ? -18.712 -39.026 -12.984 1 94.32 416 LEU A O 1
ATOM 3186 N N . GLN A 1 417 ? -17.347 -40.268 -11.747 1 92.32 417 GLN A N 1
ATOM 3187 C CA . GLN A 1 417 ? -18.456 -40.798 -10.961 1 92.32 417 GLN A CA 1
ATOM 3188 C C . GLN A 1 417 ? -19.112 -39.702 -10.126 1 92.32 417 GLN A C 1
ATOM 3190 O O . GLN A 1 417 ? -20.319 -39.742 -9.879 1 92.32 417 GLN A O 1
ATOM 3195 N N . ARG A 1 418 ? -18.358 -38.73 -9.778 1 89.48 418 ARG A N 1
ATOM 3196 C CA . ARG A 1 418 ? -18.873 -37.622 -8.98 1 89.48 418 ARG A CA 1
ATOM 3197 C C . ARG A 1 418 ? -19.601 -36.607 -9.855 1 89.48 418 ARG A C 1
ATOM 3199 O O . ARG A 1 418 ? -20.415 -35.824 -9.362 1 89.48 418 ARG A O 1
ATOM 3206 N N . GLY A 1 419 ? -19.292 -36.538 -11.15 1 83.6 419 GLY A N 1
ATOM 3207 C CA . GLY A 1 419 ? -20.012 -35.75 -12.137 1 83.6 419 GLY A CA 1
ATOM 3208 C C . GLY A 1 419 ? -19.815 -34.256 -11.967 1 83.6 419 GLY A C 1
ATOM 3209 O O . GLY A 1 419 ? -20.629 -33.459 -12.438 1 83.6 419 GLY A O 1
ATOM 3210 N N . GLY A 1 420 ? -18.905 -33.918 -11.169 1 81.87 420 GLY A N 1
ATOM 3211 C CA . GLY A 1 420 ? -18.632 -32.501 -10.988 1 81.87 420 GLY A CA 1
ATOM 3212 C C . GLY A 1 420 ? -19.545 -31.843 -9.971 1 81.87 420 GLY A C 1
ATOM 3213 O O . GLY A 1 420 ? -19.428 -30.644 -9.707 1 81.87 420 GLY A O 1
ATOM 3214 N N . ALA A 1 421 ? -20.464 -32.51 -9.396 1 77.97 421 ALA A N 1
ATOM 3215 C CA . ALA A 1 421 ? -21.47 -31.991 -8.473 1 77.97 421 ALA A CA 1
ATOM 3216 C C . ALA A 1 421 ? -20.818 -31.407 -7.223 1 77.97 421 ALA A C 1
ATOM 3218 O O . ALA A 1 421 ? -21.298 -30.414 -6.671 1 77.97 421 ALA A O 1
ATOM 3219 N N . ASP A 1 422 ? -19.75 -31.964 -6.897 1 79.58 422 ASP A N 1
ATOM 3220 C CA . ASP A 1 422 ? -19.081 -31.516 -5.68 1 79.58 422 ASP A CA 1
ATOM 3221 C C . ASP A 1 422 ? -18.035 -30.447 -5.99 1 79.58 422 ASP A C 1
ATOM 3223 O O . ASP A 1 422 ? -17.298 -30.016 -5.101 1 79.58 422 ASP A O 1
ATOM 3227 N N . GLY A 1 423 ? -17.86 -30.092 -7.284 1 82.03 423 GLY A N 1
ATOM 3228 C CA . GLY A 1 423 ? -16.92 -29.05 -7.665 1 82.03 423 GLY A CA 1
ATOM 3229 C C . GLY A 1 423 ? -15.644 -29.595 -8.281 1 82.03 423 GLY A C 1
ATOM 3230 O O . GLY A 1 423 ? -14.883 -28.852 -8.904 1 82.03 423 GLY A O 1
ATOM 3231 N N . THR A 1 424 ? -15.39 -30.865 -8.136 1 89.37 424 THR A N 1
ATOM 3232 C CA . THR A 1 424 ? -14.212 -31.466 -8.751 1 89.37 424 THR A CA 1
ATOM 3233 C C . THR A 1 424 ? -14.444 -31.713 -10.239 1 89.37 424 THR A C 1
ATOM 3235 O O . THR A 1 424 ? -15.262 -32.556 -10.613 1 89.37 424 THR A O 1
ATOM 3238 N N . ARG A 1 425 ? -13.648 -31.006 -11.029 1 91.57 425 ARG A N 1
ATOM 3239 C CA . ARG A 1 425 ? -13.928 -31.015 -12.461 1 91.57 425 ARG A CA 1
ATOM 3240 C C . ARG A 1 425 ? -12.654 -31.246 -13.267 1 91.57 425 ARG A C 1
ATOM 3242 O O . ARG A 1 425 ? -12.6 -30.93 -14.458 1 91.57 425 ARG A O 1
ATOM 3249 N N . HIS A 1 426 ? -11.676 -31.808 -12.575 1 95.12 426 HIS A N 1
ATOM 3250 C CA . HIS A 1 426 ? -10.4 -31.943 -13.268 1 95.12 426 HIS A CA 1
ATOM 3251 C C . HIS A 1 426 ? -10.076 -33.407 -13.544 1 95.12 426 HIS A C 1
ATOM 3253 O O . HIS A 1 426 ? -10.156 -34.246 -12.643 1 95.12 426 HIS A O 1
ATOM 3259 N N . LEU A 1 427 ? -9.781 -33.675 -14.811 1 96.5 427 LEU A N 1
ATOM 3260 C CA . LEU A 1 427 ? -9.308 -35.001 -15.196 1 96.5 427 LEU A CA 1
ATOM 3261 C C . LEU A 1 427 ? -7.822 -34.97 -15.537 1 96.5 427 LEU A C 1
ATOM 3263 O O . LEU A 1 427 ? -7.345 -34.023 -16.165 1 96.5 427 LEU A O 1
ATOM 3267 N N . VAL A 1 428 ? -7.126 -36.014 -15.118 1 97.96 428 VAL A N 1
ATOM 3268 C CA . VAL A 1 428 ? -5.683 -36.081 -15.324 1 97.96 428 VAL A CA 1
ATOM 3269 C C . VAL A 1 428 ? -5.385 -36.535 -16.751 1 97.96 428 VAL A C 1
ATOM 3271 O O . VAL A 1 428 ? -6.016 -37.465 -17.258 1 97.96 428 VAL A O 1
ATOM 3274 N N . CYS A 1 429 ? -4.469 -35.81 -17.355 1 97.04 429 CYS A N 1
ATOM 3275 C CA . CYS A 1 429 ? -3.876 -36.2 -18.629 1 97.04 429 CYS A CA 1
ATOM 3276 C C . CYS A 1 429 ? -2.66 -37.093 -18.414 1 97.04 429 CYS A C 1
ATOM 3278 O O . CYS A 1 429 ? -1.581 -36.607 -18.073 1 97.04 429 CYS A O 1
ATOM 3280 N N . GLY A 1 430 ? -2.818 -38.332 -18.72 1 97.33 430 GLY A N 1
ATOM 3281 C CA . GLY A 1 430 ? -1.737 -39.278 -18.488 1 97.33 430 GLY A CA 1
ATOM 3282 C C . GLY A 1 430 ? -0.472 -38.938 -19.254 1 97.33 430 GLY A C 1
ATOM 3283 O O . GLY A 1 430 ? 0.635 -39.216 -18.788 1 97.33 430 GLY A O 1
ATOM 3284 N N . ALA A 1 431 ? -0.603 -38.29 -20.364 1 96.99 431 ALA A N 1
ATOM 3285 C CA . ALA A 1 431 ? 0.533 -37.957 -21.221 1 96.99 431 ALA A CA 1
ATOM 3286 C C . ALA A 1 431 ? 1.415 -36.894 -20.573 1 96.99 431 ALA A C 1
ATOM 3288 O O . ALA A 1 431 ? 2.622 -36.845 -20.822 1 96.99 431 ALA A O 1
ATOM 3289 N N . SER A 1 432 ? 0.845 -36.081 -19.739 1 96.68 432 SER A N 1
ATOM 3290 C CA . SER A 1 432 ? 1.588 -34.947 -19.198 1 96.68 432 SER A CA 1
ATOM 3291 C C . SER A 1 432 ? 1.642 -34.999 -17.675 1 96.68 432 SER A C 1
ATOM 3293 O O . SER A 1 432 ? 2.46 -34.316 -17.054 1 96.68 432 SER A O 1
ATOM 3295 N N . GLY A 1 433 ? 0.738 -35.736 -17.094 1 95.98 433 GLY A N 1
ATOM 3296 C CA . GLY A 1 433 ? 0.625 -35.731 -15.644 1 95.98 433 GLY A CA 1
ATOM 3297 C C . GLY A 1 433 ? -0.1 -34.512 -15.107 1 95.98 433 GLY A C 1
ATOM 3298 O O . GLY A 1 433 ? -0.232 -34.346 -13.892 1 95.98 433 GLY A O 1
ATOM 3299 N N . LEU A 1 434 ? -0.609 -33.619 -15.965 1 96.25 434 LEU A N 1
ATOM 3300 C CA . LEU A 1 434 ? -1.402 -32.452 -15.596 1 96.25 434 LEU A CA 1
ATOM 3301 C C . LEU A 1 434 ? -2.893 -32.746 -15.72 1 96.25 434 LEU A C 1
ATOM 3303 O O . LEU A 1 434 ? -3.282 -33.784 -16.261 1 96.25 434 LEU A O 1
ATOM 3307 N N . ALA A 1 435 ? -3.681 -31.837 -15.136 1 95.68 435 ALA A N 1
ATOM 3308 C CA . ALA A 1 435 ? -5.124 -32.041 -15.225 1 95.68 435 ALA A CA 1
ATOM 3309 C C . ALA A 1 435 ? -5.8 -30.877 -15.944 1 95.68 435 ALA A C 1
ATOM 3311 O O . ALA A 1 435 ? -5.266 -29.765 -15.976 1 95.68 435 ALA A O 1
ATOM 3312 N N . THR A 1 436 ? -6.881 -31.18 -16.56 1 91.91 436 THR A N 1
ATOM 3313 C CA . THR A 1 436 ? -7.665 -30.167 -17.258 1 91.91 436 THR A CA 1
ATOM 3314 C C . THR A 1 436 ? -9.09 -30.116 -16.714 1 91.91 436 THR A C 1
ATOM 3316 O O . THR A 1 436 ? -9.646 -31.142 -16.318 1 91.91 436 THR A O 1
ATOM 3319 N N . GLU A 1 437 ? -9.582 -28.992 -16.72 1 89.89 437 GLU A N 1
ATOM 3320 C CA . GLU A 1 437 ? -10.925 -28.778 -16.191 1 89.89 437 GLU A CA 1
ATOM 3321 C C . GLU A 1 437 ? -11.987 -29.059 -17.251 1 89.89 437 GLU A C 1
ATOM 3323 O O . GLU A 1 437 ? -11.795 -28.746 -18.428 1 89.89 437 GLU A O 1
ATOM 3328 N N . TRP A 1 438 ? -13.154 -29.576 -16.805 1 90.01 438 TRP A N 1
ATOM 3329 C CA . TRP A 1 438 ? -14.282 -29.88 -17.679 1 90.01 438 TRP A CA 1
ATOM 3330 C C . TRP A 1 438 ? -15.594 -29.411 -17.059 1 90.01 438 TRP A C 1
ATOM 3332 O O . TRP A 1 438 ? -15.724 -29.356 -15.834 1 90.01 438 TRP A O 1
ATOM 3342 N N . THR A 1 439 ? -16.504 -29.111 -17.909 1 86.24 439 THR A N 1
ATOM 3343 C CA . THR A 1 439 ? -17.832 -28.77 -17.412 1 86.24 439 THR A CA 1
ATOM 3344 C C . THR A 1 439 ? -18.564 -30.017 -16.925 1 86.24 439 THR A C 1
ATOM 3346 O O . THR A 1 439 ? -18.256 -31.131 -17.353 1 86.24 439 THR A O 1
ATOM 3349 N N . PRO A 1 440 ? -19.515 -29.815 -16.098 1 86.92 440 PRO A N 1
ATOM 3350 C CA . PRO A 1 440 ? -20.311 -30.965 -15.662 1 86.92 440 PRO A CA 1
ATOM 3351 C C . PRO A 1 440 ? -20.953 -31.715 -16.827 1 86.92 440 PRO A C 1
ATOM 3353 O O . PRO A 1 440 ? -20.99 -32.948 -16.827 1 86.92 440 PRO A O 1
ATOM 3356 N N . ALA A 1 441 ? -21.442 -31.017 -17.811 1 84.22 441 ALA A N 1
ATOM 3357 C CA . ALA A 1 441 ? -22.044 -31.642 -18.986 1 84.22 441 ALA A CA 1
ATOM 3358 C C . ALA A 1 441 ? -21.031 -32.513 -19.723 1 84.22 441 ALA A C 1
ATOM 3360 O O . ALA A 1 441 ? -21.354 -33.623 -20.153 1 84.22 441 ALA A O 1
ATOM 3361 N N . ALA A 1 442 ? -19.809 -31.981 -19.837 1 88.21 442 ALA A N 1
ATOM 3362 C CA . ALA A 1 442 ? -18.756 -32.734 -20.514 1 88.21 442 ALA A CA 1
ATOM 3363 C C . ALA A 1 442 ? -18.377 -33.98 -19.72 1 88.21 442 ALA A C 1
ATOM 3365 O O . ALA A 1 442 ? -18.129 -35.041 -20.298 1 88.21 442 ALA A O 1
ATOM 3366 N N . LEU A 1 443 ? -18.357 -33.884 -18.437 1 91.95 443 LEU A N 1
ATOM 3367 C CA . LEU A 1 443 ? -18.009 -35.017 -17.587 1 91.95 443 LEU A CA 1
ATOM 3368 C C . LEU A 1 443 ? -19.039 -36.133 -17.72 1 91.95 443 LEU A C 1
ATOM 3370 O O . LEU A 1 443 ? -18.68 -37.311 -17.786 1 91.95 443 LEU A O 1
ATOM 3374 N N . ARG A 1 444 ? -20.275 -35.76 -17.77 1 89.23 444 ARG A N 1
ATOM 3375 C CA . ARG A 1 444 ? -21.337 -36.747 -17.935 1 89.23 444 ARG A CA 1
ATOM 3376 C C . ARG A 1 444 ? -21.229 -37.447 -19.286 1 89.23 444 ARG A C 1
ATOM 3378 O O . ARG A 1 444 ? -21.44 -38.657 -19.382 1 89.23 444 ARG A O 1
ATOM 3385 N N . GLN A 1 445 ? -20.953 -36.659 -20.22 1 89.72 445 GLN A N 1
ATOM 3386 C CA . GLN A 1 445 ? -20.808 -37.218 -21.561 1 89.72 445 GLN A CA 1
ATOM 3387 C C . GLN A 1 445 ? -19.626 -38.181 -21.631 1 89.72 445 GLN A C 1
ATOM 3389 O O . GLN A 1 445 ? -19.719 -39.242 -22.25 1 89.72 445 GLN A O 1
ATOM 3394 N N . ILE A 1 446 ? -18.536 -37.811 -21.034 1 91.56 446 ILE A N 1
ATOM 3395 C CA . ILE A 1 446 ? -17.34 -38.647 -21.019 1 91.56 446 ILE A CA 1
ATOM 3396 C C . ILE A 1 446 ? -17.636 -39.957 -20.292 1 91.56 446 ILE A C 1
ATOM 3398 O O . ILE A 1 446 ? -17.264 -41.034 -20.764 1 91.56 446 ILE A O 1
ATOM 3402 N N . ARG A 1 447 ? -18.298 -39.896 -19.214 1 91.5 447 ARG A N 1
ATOM 3403 C CA . ARG A 1 447 ? -18.663 -41.085 -18.451 1 91.5 447 ARG A CA 1
ATOM 3404 C C . ARG A 1 447 ? -19.567 -42.003 -19.267 1 91.5 447 ARG A C 1
ATOM 3406 O O . ARG A 1 447 ? -19.35 -43.215 -19.315 1 91.5 447 ARG A O 1
ATOM 3413 N N . ALA A 1 448 ? -20.566 -41.411 -19.89 1 89.94 448 ALA A N 1
ATOM 3414 C CA . ALA A 1 448 ? -21.507 -42.184 -20.696 1 89.94 448 ALA A CA 1
ATOM 3415 C C . ALA A 1 448 ? -20.796 -42.874 -21.857 1 89.94 448 ALA A C 1
ATOM 3417 O O . ALA A 1 448 ? -21.132 -44.005 -22.215 1 89.94 448 ALA A O 1
ATOM 3418 N N . ALA A 1 449 ? -19.846 -42.229 -22.417 1 90 449 ALA A N 1
ATOM 3419 C CA . ALA A 1 449 ? -19.122 -42.748 -23.574 1 90 449 ALA A CA 1
ATOM 3420 C C . ALA A 1 449 ? -18.256 -43.944 -23.188 1 90 449 ALA A C 1
ATOM 3422 O O . ALA A 1 449 ? -17.959 -44.799 -24.025 1 90 449 ALA A O 1
ATOM 3423 N N . GLN A 1 450 ? -17.854 -43.982 -21.968 1 86.92 450 GLN A N 1
ATOM 3424 C CA . GLN A 1 450 ? -17.033 -45.098 -21.511 1 86.92 450 GLN A CA 1
ATOM 3425 C C . GLN A 1 450 ? -17.818 -46.407 -21.541 1 86.92 450 GLN A C 1
ATOM 3427 O O . GLN A 1 450 ? -17.247 -47.475 -21.77 1 86.92 450 GLN A O 1
ATOM 3432 N N . SER A 1 451 ? -19.092 -46.3 -21.342 1 83.36 451 SER A N 1
ATOM 3433 C CA . SER A 1 451 ? -19.92 -47.5 -21.273 1 83.36 451 SER A CA 1
ATOM 3434 C C . SER A 1 451 ? -20.538 -47.824 -22.629 1 83.36 451 SER A C 1
ATOM 3436 O O . SER A 1 451 ? -20.975 -48.953 -22.864 1 83.36 451 SER A O 1
ATOM 3438 N N . HIS A 1 452 ? -20.612 -46.839 -23.525 1 81.64 452 HIS A N 1
ATOM 3439 C CA . HIS A 1 452 ? -21.417 -47.065 -24.72 1 81.64 452 HIS A CA 1
ATOM 3440 C C . HIS A 1 452 ? -20.593 -46.859 -25.986 1 81.64 452 HIS A C 1
ATOM 3442 O O . HIS A 1 452 ? -21.15 -46.681 -27.072 1 81.64 452 HIS A O 1
ATOM 3448 N N . ALA A 1 453 ? -19.361 -47.235 -25.922 1 67.93 453 ALA A N 1
ATOM 3449 C CA . ALA A 1 453 ? -18.257 -47.418 -26.86 1 67.93 453 ALA A CA 1
ATOM 3450 C C . ALA A 1 453 ? -18.576 -46.787 -28.212 1 67.93 453 ALA A C 1
ATOM 3452 O O . ALA A 1 453 ? -18.197 -47.32 -29.258 1 67.93 453 ALA A O 1
ATOM 3453 N N . GLY A 1 454 ? -19.349 -45.595 -28.432 1 76.72 454 GLY A N 1
ATOM 3454 C CA . GLY A 1 454 ? -19.379 -44.944 -29.732 1 76.72 454 GLY A CA 1
ATOM 3455 C C . GLY A 1 454 ? -20.785 -44.741 -30.265 1 76.72 454 GLY A C 1
ATOM 3456 O O . GLY A 1 454 ? -20.966 -44.29 -31.398 1 76.72 454 GLY A O 1
ATOM 3457 N N . ASP A 1 455 ? -21.693 -45.15 -29.608 1 86.9 455 ASP A N 1
ATOM 3458 C CA . ASP A 1 455 ? -23.079 -44.948 -30.019 1 86.9 455 ASP A CA 1
ATOM 3459 C C . ASP A 1 455 ? -23.618 -43.618 -29.496 1 86.9 455 ASP A C 1
ATOM 3461 O O . ASP A 1 455 ? -23.988 -43.509 -28.326 1 86.9 455 ASP A O 1
ATOM 3465 N N . PRO A 1 456 ? -23.745 -42.723 -30.421 1 88.47 456 PRO A N 1
ATOM 3466 C CA . PRO A 1 456 ? -24.16 -41.39 -29.979 1 88.47 456 PRO A CA 1
ATOM 3467 C C . PRO A 1 456 ? -25.528 -41.391 -29.3 1 88.47 456 PRO A C 1
ATOM 3469 O O . PRO A 1 456 ? -25.75 -40.637 -28.349 1 88.47 456 PRO A O 1
ATOM 3472 N N . ASP A 1 457 ? -26.347 -42.241 -29.813 1 87.81 457 ASP A N 1
ATOM 3473 C CA . ASP A 1 457 ? -27.693 -42.277 -29.248 1 87.81 457 ASP A CA 1
ATOM 3474 C C . ASP A 1 457 ? -27.684 -42.887 -27.848 1 87.81 457 ASP A C 1
ATOM 3476 O O . ASP A 1 457 ? -28.41 -42.431 -26.963 1 87.81 457 ASP A O 1
ATOM 3480 N N . ALA A 1 458 ? -26.922 -43.866 -27.722 1 89.12 458 ALA A N 1
ATOM 3481 C CA . ALA A 1 458 ? -26.805 -44.489 -26.406 1 89.12 458 ALA A CA 1
ATOM 3482 C C . ALA A 1 458 ? -26.172 -43.531 -25.4 1 89.12 458 ALA A C 1
ATOM 3484 O O . ALA A 1 458 ? -26.586 -43.477 -24.24 1 89.12 458 ALA A O 1
ATOM 3485 N N . ILE A 1 459 ? -25.226 -42.814 -25.831 1 90.02 459 ILE A N 1
ATOM 3486 C CA . ILE A 1 459 ? -24.563 -41.829 -24.983 1 90.02 459 ILE A CA 1
ATOM 3487 C C . ILE A 1 459 ? -25.558 -40.746 -24.574 1 90.02 459 ILE A C 1
ATOM 3489 O O . ILE A 1 459 ? -25.639 -40.381 -23.398 1 90.02 459 ILE A O 1
ATOM 3493 N N . ALA A 1 460 ? -26.32 -40.277 -25.552 1 88.46 460 ALA A N 1
ATOM 3494 C CA . ALA A 1 460 ? -27.313 -39.235 -25.306 1 88.46 460 ALA A CA 1
ATOM 3495 C C . ALA A 1 460 ? -28.344 -39.692 -24.277 1 88.46 460 ALA A C 1
ATOM 3497 O O . ALA A 1 460 ? -28.733 -38.924 -23.395 1 88.46 460 ALA A O 1
ATOM 3498 N N . ARG A 1 461 ? -28.726 -40.899 -24.467 1 86.7 461 ARG A N 1
ATOM 3499 C CA . ARG A 1 461 ? -29.716 -41.452 -23.548 1 86.7 461 ARG A CA 1
ATOM 3500 C C . ARG A 1 461 ? -29.154 -41.556 -22.135 1 86.7 461 ARG A C 1
ATOM 3502 O O . ARG A 1 461 ? -29.841 -41.235 -21.163 1 86.7 461 ARG A O 1
ATOM 3509 N N . ALA A 1 462 ? -27.997 -41.974 -22.045 1 87.13 462 ALA A N 1
ATOM 3510 C CA . ALA A 1 462 ? -27.354 -42.12 -20.742 1 87.13 462 ALA A CA 1
ATOM 3511 C C . ALA A 1 462 ? -27.19 -40.767 -20.056 1 87.13 462 ALA A C 1
ATOM 3513 O O . ALA A 1 462 ? -27.364 -40.656 -18.84 1 87.13 462 ALA A O 1
ATOM 3514 N N . VAL A 1 463 ? -26.849 -39.754 -20.79 1 87.1 463 VAL A N 1
ATOM 3515 C CA . VAL A 1 463 ? -26.686 -38.408 -20.25 1 87.1 463 VAL A CA 1
ATOM 3516 C C . VAL A 1 463 ? -28.035 -37.874 -19.775 1 87.1 463 VAL A C 1
ATOM 3518 O O . VAL A 1 463 ? -28.128 -37.269 -18.705 1 87.1 463 VAL A O 1
ATOM 3521 N N . ALA A 1 464 ? -29.027 -38.066 -20.588 1 85.6 464 ALA A N 1
ATOM 3522 C CA . ALA A 1 464 ? -30.375 -37.633 -20.232 1 85.6 464 ALA A CA 1
ATOM 3523 C C . ALA A 1 464 ? -30.831 -38.276 -18.925 1 85.6 464 ALA A C 1
ATOM 3525 O O . ALA A 1 464 ? -31.458 -37.621 -18.089 1 85.6 464 ALA A O 1
ATOM 3526 N N . GLU A 1 465 ? -30.587 -39.503 -18.819 1 83.24 465 GLU A N 1
ATOM 3527 C CA . GLU A 1 465 ? -30.962 -40.245 -17.619 1 83.24 465 GLU A CA 1
ATOM 3528 C C . GLU A 1 465 ? -30.253 -39.695 -16.385 1 83.24 465 GLU A C 1
ATOM 3530 O O . GLU A 1 465 ? -30.829 -39.657 -15.296 1 83.24 465 GLU A O 1
ATOM 3535 N N . SER A 1 466 ? -29.04 -39.364 -16.566 1 80.56 466 SER A N 1
ATOM 3536 C CA . SER A 1 466 ? -28.252 -38.857 -15.447 1 80.56 466 SER A CA 1
ATOM 3537 C C . SER A 1 466 ? -28.753 -37.49 -14.992 1 80.56 466 SER A C 1
ATOM 3539 O O . SER A 1 466 ? -28.521 -37.087 -13.851 1 80.56 466 SER A O 1
ATOM 3541 N N . LEU A 1 467 ? -29.375 -36.697 -15.815 1 75.99 467 LEU A N 1
ATOM 3542 C CA . LEU A 1 467 ? -29.884 -35.369 -15.489 1 75.99 467 LEU A CA 1
ATOM 3543 C C . LEU A 1 467 ? -31.256 -35.46 -14.829 1 75.99 467 LEU A C 1
ATOM 3545 O O . LEU A 1 467 ? -31.746 -34.476 -14.27 1 75.99 467 LEU A O 1
ATOM 3549 N N . GLY A 1 468 ? -31.794 -36.636 -14.347 1 62.37 468 GLY A N 1
ATOM 3550 C CA . GLY A 1 468 ? -33.03 -36.89 -13.625 1 62.37 468 GLY A CA 1
ATOM 3551 C C . GLY A 1 468 ? -34.262 -36.396 -14.359 1 62.37 468 GLY A C 1
ATOM 3552 O O . GLY A 1 468 ? -35.276 -36.076 -13.735 1 62.37 468 GLY A O 1
ATOM 3553 N N . GLY A 1 469 ? -34.481 -36.367 -15.643 1 52.99 469 GLY A N 1
ATOM 3554 C CA . GLY A 1 469 ? -35.726 -36.008 -16.302 1 52.99 469 GLY A CA 1
ATOM 3555 C C . GLY A 1 469 ? -35.959 -34.51 -16.362 1 52.99 469 GLY A C 1
ATOM 3556 O O . GLY A 1 469 ? -36.861 -34.045 -17.062 1 52.99 469 GLY A O 1
ATOM 3557 N N . ASP A 1 470 ? -35.603 -33.802 -15.359 1 49.82 470 ASP A N 1
ATOM 3558 C CA . ASP A 1 470 ? -36.063 -32.424 -15.216 1 49.82 470 ASP A CA 1
ATOM 3559 C C . ASP A 1 470 ? -35.459 -31.529 -16.296 1 49.82 470 ASP A C 1
ATOM 3561 O O . ASP A 1 470 ? -35.948 -30.423 -16.538 1 49.82 470 ASP A O 1
ATOM 3565 N N . GLY A 1 471 ? -34.277 -31.517 -16.702 1 50.51 471 GLY A N 1
ATOM 3566 C CA . GLY A 1 471 ? -33.727 -30.581 -17.67 1 50.51 471 GLY A CA 1
ATOM 3567 C C . GLY A 1 471 ? -33.808 -31.084 -19.099 1 50.51 471 GLY A C 1
ATOM 3568 O O . GLY A 1 471 ? -33.093 -32.015 -19.476 1 50.51 471 GLY A O 1
ATOM 3569 N N . VAL A 1 472 ? -34.98 -30.897 -19.694 1 51.75 472 VAL A N 1
ATOM 3570 C CA . VAL A 1 472 ? -35.559 -31.295 -20.973 1 51.75 472 VAL A CA 1
ATOM 3571 C C . VAL A 1 472 ? -34.568 -31.009 -22.1 1 51.75 472 VAL A C 1
ATOM 3573 O O . VAL A 1 472 ? -34.496 -29.885 -22.601 1 51.75 472 VAL A O 1
ATOM 3576 N N . LEU A 1 473 ? -33.225 -31.203 -21.866 1 60.16 473 LEU A N 1
ATOM 3577 C CA . LEU A 1 473 ? -32.571 -31.01 -23.156 1 60.16 473 LEU A CA 1
ATOM 3578 C C . LEU A 1 473 ? -33.167 -31.936 -24.211 1 60.16 473 LEU A C 1
ATOM 3580 O O . LEU A 1 473 ? -33.6 -33.047 -23.895 1 60.16 473 LEU A O 1
ATOM 3584 N N . ASP A 1 474 ? -33.51 -31.384 -25.344 1 73.18 474 ASP A N 1
ATOM 3585 C CA . ASP A 1 474 ? -33.997 -32.038 -26.554 1 73.18 474 ASP A CA 1
ATOM 3586 C C . ASP A 1 474 ? -33.092 -33.2 -26.953 1 73.18 474 ASP A C 1
ATOM 3588 O O . ASP A 1 474 ? -31.866 -33.07 -26.946 1 73.18 474 ASP A O 1
ATOM 3592 N N . ALA A 1 475 ? -33.656 -34.453 -26.833 1 75.87 475 ALA A N 1
ATOM 3593 C CA . ALA A 1 475 ? -32.953 -35.669 -27.233 1 75.87 475 ALA A CA 1
ATOM 3594 C C . ALA A 1 475 ? -32.097 -35.425 -28.472 1 75.87 475 ALA A C 1
ATOM 3596 O O . ALA A 1 475 ? -30.986 -35.95 -28.58 1 75.87 475 ALA A O 1
ATOM 3597 N N . ALA A 1 476 ? -32.591 -34.593 -29.266 1 80.87 476 ALA A N 1
ATOM 3598 C CA . ALA A 1 476 ? -31.864 -34.291 -30.497 1 80.87 476 ALA A CA 1
ATOM 3599 C C . ALA A 1 476 ? -30.603 -33.483 -30.205 1 80.87 476 ALA A C 1
ATOM 3601 O O . ALA A 1 476 ? -29.556 -33.712 -30.816 1 80.87 476 ALA A O 1
ATOM 3602 N N . GLU A 1 477 ? -30.747 -32.638 -29.281 1 83.74 477 GLU A N 1
ATOM 3603 C CA . GLU A 1 477 ? -29.599 -31.814 -28.915 1 83.74 477 GLU A CA 1
ATOM 3604 C C . GLU A 1 477 ? -28.525 -32.642 -28.216 1 83.74 477 GLU A C 1
ATOM 3606 O O . GLU A 1 477 ? -27.331 -32.445 -28.452 1 83.74 477 GLU A O 1
ATOM 3611 N N . LEU A 1 478 ? -28.98 -33.533 -27.468 1 86.08 478 LEU A N 1
ATOM 3612 C CA . LEU A 1 478 ? -28.045 -34.392 -26.749 1 86.08 478 LEU A CA 1
ATOM 3613 C C . LEU A 1 478 ? -27.338 -35.346 -27.705 1 86.08 478 LEU A C 1
ATOM 3615 O O . LEU A 1 478 ? -26.148 -35.626 -27.543 1 86.08 478 LEU A O 1
ATOM 3619 N N . ALA A 1 479 ? -28.056 -35.804 -28.645 1 86.54 479 ALA A N 1
ATOM 3620 C CA . ALA A 1 479 ? -27.451 -36.687 -29.638 1 86.54 479 ALA A CA 1
ATOM 3621 C C . ALA A 1 479 ? -26.418 -35.941 -30.479 1 86.54 479 ALA A C 1
ATOM 3623 O O . ALA A 1 479 ? -25.361 -36.488 -30.803 1 86.54 479 ALA A O 1
ATOM 3624 N N . GLU A 1 480 ? -26.781 -34.801 -30.794 1 87.27 480 GLU A N 1
ATOM 3625 C CA . GLU A 1 480 ? -25.836 -33.985 -31.55 1 87.27 480 GLU A CA 1
ATOM 3626 C C . GLU A 1 480 ? -24.585 -33.686 -30.729 1 87.27 480 GLU A C 1
ATOM 3628 O O . GLU A 1 480 ? -23.47 -33.712 -31.254 1 87.27 480 GLU A O 1
ATOM 3633 N N . SER A 1 481 ? -24.829 -33.418 -29.515 1 86.59 481 SER A N 1
ATOM 3634 C CA . SER A 1 481 ? -23.7 -33.189 -28.619 1 86.59 481 SER A CA 1
ATOM 3635 C C . SER A 1 481 ? -22.823 -34.432 -28.505 1 86.59 481 SER A C 1
ATOM 3637 O O . SER A 1 481 ? -21.595 -34.329 -28.467 1 86.59 481 SER A O 1
ATOM 3639 N N . ALA A 1 482 ? -23.429 -35.507 -28.464 1 87.45 482 ALA A N 1
ATOM 3640 C CA . ALA A 1 482 ? -22.698 -36.768 -28.382 1 87.45 482 ALA A CA 1
ATOM 3641 C C . ALA A 1 482 ? -21.886 -37.014 -29.651 1 87.45 482 ALA A C 1
ATOM 3643 O O . ALA A 1 482 ? -20.762 -37.519 -29.588 1 87.45 482 ALA A O 1
ATOM 3644 N N . ARG A 1 483 ? -22.46 -36.704 -30.758 1 87.98 483 ARG A N 1
ATOM 3645 C CA . ARG A 1 483 ? -21.735 -36.841 -32.017 1 87.98 483 ARG A CA 1
ATOM 3646 C C . ARG A 1 483 ? -20.519 -35.921 -32.052 1 87.98 483 ARG A C 1
ATOM 3648 O O . ARG A 1 483 ? -19.445 -36.321 -32.506 1 87.98 483 ARG A O 1
ATOM 3655 N N . GLN A 1 484 ? -20.75 -34.801 -31.609 1 84.29 484 GLN A N 1
ATOM 3656 C CA . GLN A 1 484 ? -19.647 -33.847 -31.554 1 84.29 484 GLN A CA 1
ATOM 3657 C C . GLN A 1 484 ? -18.555 -34.322 -30.601 1 84.29 484 GLN A C 1
ATOM 3659 O O . GLN A 1 484 ? -17.365 -34.167 -30.884 1 84.29 484 GLN A O 1
ATOM 3664 N N . TYR A 1 485 ? -18.982 -34.82 -29.535 1 83.97 485 TYR A N 1
ATOM 3665 C CA . TYR A 1 485 ? -18.041 -35.403 -28.586 1 83.97 485 TYR A CA 1
ATOM 3666 C C . TYR A 1 485 ? -17.209 -36.496 -29.245 1 83.97 485 TYR A C 1
ATOM 3668 O O . TYR A 1 485 ? -15.98 -36.499 -29.139 1 83.97 485 TYR A O 1
ATOM 3676 N N . LEU A 1 486 ? -17.823 -37.419 -29.905 1 85.96 486 LEU A N 1
ATOM 3677 C CA . LEU A 1 486 ? -17.125 -38.552 -30.504 1 85.96 486 LEU A CA 1
ATOM 3678 C C . LEU A 1 486 ? -16.184 -38.087 -31.61 1 85.96 486 LEU A C 1
ATOM 3680 O O . LEU A 1 486 ? -15.119 -38.676 -31.812 1 85.96 486 LEU A O 1
ATOM 3684 N N . ALA A 1 487 ? -16.556 -36.963 -32.221 1 83.55 487 ALA A N 1
ATOM 3685 C CA . ALA A 1 487 ? -15.787 -36.477 -33.363 1 83.55 487 ALA A CA 1
ATOM 3686 C C . ALA A 1 487 ? -14.602 -35.63 -32.905 1 83.55 487 ALA A C 1
ATOM 3688 O O . ALA A 1 487 ? -13.533 -35.665 -33.519 1 83.55 487 ALA A O 1
ATOM 3689 N N . GLN A 1 488 ? -14.747 -34.972 -31.859 1 83.34 488 GLN A N 1
ATOM 3690 C CA . GLN A 1 488 ? -13.74 -33.965 -31.542 1 83.34 488 GLN A CA 1
ATOM 3691 C C . GLN A 1 488 ? -13.107 -34.231 -30.179 1 83.34 488 GLN A C 1
ATOM 3693 O O . GLN A 1 488 ? -11.881 -34.271 -30.055 1 83.34 488 GLN A O 1
ATOM 3698 N N . ARG A 1 489 ? -13.878 -34.503 -29.214 1 86.72 489 ARG A N 1
ATOM 3699 C CA . ARG A 1 489 ? -13.381 -34.596 -27.845 1 86.72 489 ARG A CA 1
ATOM 3700 C C . ARG A 1 489 ? -12.762 -35.964 -27.579 1 86.72 489 ARG A C 1
ATOM 3702 O O . ARG A 1 489 ? -11.732 -36.066 -26.91 1 86.72 489 ARG A O 1
ATOM 3709 N N . ALA A 1 490 ? -13.396 -36.982 -28.107 1 89.75 490 ALA A N 1
ATOM 3710 C CA . ALA A 1 490 ? -12.925 -38.338 -27.834 1 89.75 490 ALA A CA 1
ATOM 3711 C C . ALA A 1 490 ? -11.501 -38.537 -28.345 1 89.75 490 ALA A C 1
ATOM 3713 O O . ALA A 1 490 ? -10.65 -39.076 -27.634 1 89.75 490 ALA A O 1
ATOM 3714 N N . PRO A 1 491 ? -11.171 -38.086 -29.562 1 89.39 491 PRO A N 1
ATOM 3715 C CA . PRO A 1 491 ? -9.789 -38.225 -30.026 1 89.39 491 PRO A CA 1
ATOM 3716 C C . PRO A 1 491 ? -8.796 -37.452 -29.161 1 89.39 491 PRO A C 1
ATOM 3718 O O . PRO A 1 491 ? -7.68 -37.923 -28.925 1 89.39 491 PRO A O 1
ATOM 3721 N N . LEU A 1 492 ? -9.145 -36.322 -28.756 1 91.1 492 LEU A N 1
ATOM 3722 C CA . LEU A 1 492 ? -8.287 -35.53 -27.882 1 91.1 492 LEU A CA 1
ATOM 3723 C C . LEU A 1 492 ? -8.031 -36.257 -26.566 1 91.1 492 LEU A C 1
ATOM 3725 O O . LEU A 1 492 ? -6.891 -36.325 -26.101 1 91.1 492 LEU A O 1
ATOM 3729 N N . LEU A 1 493 ? -9.082 -36.805 -25.97 1 92.78 493 LEU A N 1
ATOM 3730 C CA . LEU A 1 493 ? -8.97 -37.496 -24.69 1 92.78 493 LEU A CA 1
ATOM 3731 C C . LEU A 1 493 ? -8.06 -38.714 -24.807 1 92.78 493 LEU A C 1
ATOM 3733 O O . LEU A 1 493 ? -7.3 -39.017 -23.885 1 92.78 493 LEU A O 1
ATOM 3737 N N . ARG A 1 494 ? -8.126 -39.352 -25.908 1 92.11 494 ARG A N 1
ATOM 3738 C CA . ARG A 1 494 ? -7.257 -40.501 -26.142 1 92.11 494 ARG A CA 1
ATOM 3739 C C . ARG A 1 494 ? -5.802 -40.067 -26.283 1 92.11 494 ARG A C 1
ATOM 3741 O O . ARG A 1 494 ? -4.907 -40.68 -25.698 1 92.11 494 ARG A O 1
ATOM 3748 N N . ARG A 1 495 ? -5.629 -39.034 -26.988 1 92.3 495 ARG A N 1
ATOM 3749 C CA . ARG A 1 495 ? -4.278 -38.53 -27.21 1 92.3 495 ARG A CA 1
ATOM 3750 C C . ARG A 1 495 ? -3.651 -38.052 -25.904 1 92.3 495 ARG A C 1
ATOM 3752 O O . ARG A 1 495 ? -2.46 -38.264 -25.667 1 92.3 495 ARG A O 1
ATOM 3759 N N . LEU A 1 496 ? -4.462 -37.478 -25.068 1 94.67 496 LEU A N 1
ATOM 3760 C CA . LEU A 1 496 ? -3.982 -36.966 -23.789 1 94.67 496 LEU A CA 1
ATOM 3761 C C . LEU A 1 496 ? -3.951 -38.07 -22.738 1 94.67 496 LEU A C 1
ATOM 3763 O O . LEU A 1 496 ? -3.543 -37.837 -21.598 1 94.67 496 LEU A O 1
ATOM 3767 N N . GLU A 1 497 ? -4.449 -39.23 -23.129 1 95.28 497 GLU A N 1
ATOM 3768 C CA . GLU A 1 497 ? -4.471 -40.408 -22.267 1 95.28 497 GLU A CA 1
ATOM 3769 C C . GLU A 1 497 ? -5.319 -40.165 -21.022 1 95.28 497 GLU A C 1
ATOM 3771 O O . GLU A 1 497 ? -4.899 -40.48 -19.907 1 95.28 497 GLU A O 1
ATOM 3776 N N . VAL A 1 498 ? -6.434 -39.556 -21.212 1 93.51 498 VAL A N 1
ATOM 3777 C CA . VAL A 1 498 ? -7.384 -39.311 -20.132 1 93.51 498 VAL A CA 1
ATOM 3778 C C . VAL A 1 498 ? -8.261 -40.544 -19.925 1 93.51 498 VAL A C 1
ATOM 3780 O O . VAL A 1 498 ? -8.64 -40.861 -18.795 1 93.51 498 VAL A O 1
ATOM 3783 N N . VAL A 1 499 ? -8.708 -41.136 -21.099 1 87.66 499 VAL A N 1
ATOM 3784 C CA . VAL A 1 499 ? -9.535 -42.338 -21.085 1 87.66 499 VAL A CA 1
ATOM 3785 C C . VAL A 1 499 ? -8.837 -43.454 -21.859 1 87.66 499 VAL A C 1
ATOM 3787 O O . VAL A 1 499 ? -7.996 -43.189 -22.721 1 87.66 499 VAL A O 1
ATOM 3790 N N . MET B 1 1 ? 19.21 -7.681 11.786 1 16.92 1 MET B N 1
ATOM 3791 C CA . MET B 1 1 ? 20.308 -6.723 11.873 1 16.92 1 MET B CA 1
ATOM 3792 C C . MET B 1 1 ? 19.782 -5.314 12.127 1 16.92 1 MET B C 1
ATOM 3794 O O . MET B 1 1 ? 18.908 -4.834 11.404 1 16.92 1 MET B O 1
ATOM 3798 N N . SER B 1 2 ? 19.99 -4.836 13.349 1 18.75 2 SER B N 1
ATOM 3799 C CA . SER B 1 2 ? 19.684 -3.591 14.047 1 18.75 2 SER B CA 1
ATOM 3800 C C . SER B 1 2 ? 20.196 -2.382 13.272 1 18.75 2 SER B C 1
ATOM 3802 O O . SER B 1 2 ? 21.374 -2.321 12.914 1 18.75 2 SER B O 1
ATOM 3804 N N . LEU B 1 3 ? 19.53 -1.958 12.329 1 24.71 3 LEU B N 1
ATOM 3805 C CA . LEU B 1 3 ? 20.098 -0.743 11.755 1 24.71 3 LEU B CA 1
ATOM 3806 C C . LEU B 1 3 ? 20.646 0.169 12.848 1 24.71 3 LEU B C 1
ATOM 3808 O O . LEU B 1 3 ? 20.088 0.233 13.946 1 24.71 3 LEU B O 1
ATOM 3812 N N . PRO B 1 4 ? 22.007 0.493 12.795 1 23.27 4 PRO B N 1
ATOM 3813 C CA . PRO B 1 4 ? 22.668 1.351 13.781 1 23.27 4 PRO B CA 1
ATOM 3814 C C . PRO B 1 4 ? 21.844 2.588 14.134 1 23.27 4 PRO B C 1
ATOM 3816 O O . PRO B 1 4 ? 21.059 3.066 13.312 1 23.27 4 PRO B O 1
ATOM 3819 N N . ARG B 1 5 ? 21.613 2.952 15.389 1 26.66 5 ARG B N 1
ATOM 3820 C CA . ARG B 1 5 ? 21.082 4.036 16.208 1 26.66 5 ARG B CA 1
ATOM 3821 C C . ARG B 1 5 ? 21.467 5.395 15.635 1 26.66 5 ARG B C 1
ATOM 3823 O O . ARG B 1 5 ? 21.061 6.434 16.16 1 26.66 5 ARG B O 1
ATOM 3830 N N . THR B 1 6 ? 22.77 5.449 15.037 1 23.79 6 THR B N 1
ATOM 3831 C CA . THR B 1 6 ? 23.434 6.712 14.738 1 23.79 6 THR B CA 1
ATOM 3832 C C . THR B 1 6 ? 22.634 7.517 13.718 1 23.79 6 THR B C 1
ATOM 3834 O O . THR B 1 6 ? 22.794 8.735 13.616 1 23.79 6 THR B O 1
ATOM 3837 N N . ALA B 1 7 ? 22.335 6.816 12.582 1 26.48 7 ALA B N 1
ATOM 3838 C CA . ALA B 1 7 ? 21.99 7.635 11.423 1 26.48 7 ALA B CA 1
ATOM 3839 C C . ALA B 1 7 ? 20.634 8.309 11.611 1 26.48 7 ALA B C 1
ATOM 3841 O O . ALA B 1 7 ? 20.176 9.052 10.74 1 26.48 7 ALA B O 1
ATOM 3842 N N . ALA B 1 8 ? 19.823 7.777 12.372 1 29.65 8 ALA B N 1
ATOM 3843 C CA . ALA B 1 8 ? 18.505 8.307 12.711 1 29.65 8 ALA B CA 1
ATOM 3844 C C . ALA B 1 8 ? 18.62 9.672 13.384 1 29.65 8 ALA B C 1
ATOM 3846 O O . ALA B 1 8 ? 17.661 10.448 13.395 1 29.65 8 ALA B O 1
ATOM 3847 N N . ASN B 1 9 ? 19.564 9.829 14.127 1 28.16 9 ASN B N 1
ATOM 3848 C CA . ASN B 1 9 ? 19.868 10.958 15.001 1 28.16 9 ASN B CA 1
ATOM 3849 C C . ASN B 1 9 ? 20.203 12.212 14.2 1 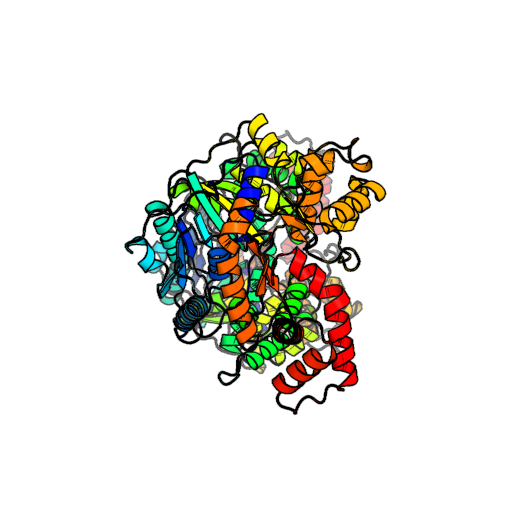28.16 9 ASN B C 1
ATOM 3851 O O . ASN B 1 9 ? 20.111 13.327 14.717 1 28.16 9 ASN B O 1
ATOM 3855 N N . GLU B 1 10 ? 21.086 12.049 13.172 1 31.57 10 GLU B N 1
ATOM 3856 C CA . GLU B 1 10 ? 21.664 13.236 12.551 1 31.57 10 GLU B CA 1
ATOM 3857 C C . GLU B 1 10 ? 20.694 13.866 11.556 1 31.57 10 GLU B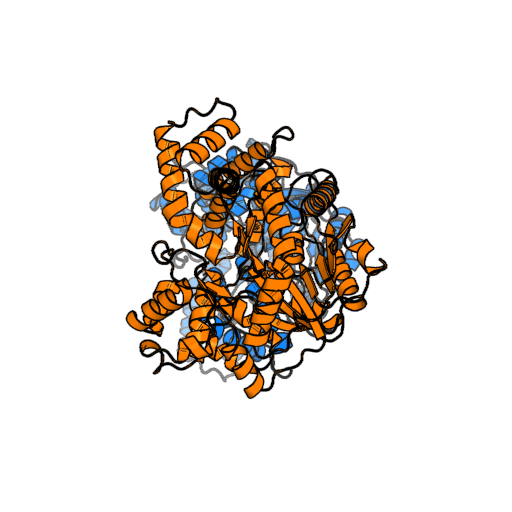 C 1
ATOM 3859 O O . GLU B 1 10 ? 21.035 14.838 10.879 1 31.57 10 GLU B O 1
ATOM 3864 N N . LEU B 1 11 ? 19.686 13.201 11.061 1 35.5 11 LEU B N 1
ATOM 3865 C CA . LEU B 1 11 ? 18.876 13.878 10.054 1 35.5 11 LEU B CA 1
ATOM 3866 C C . LEU B 1 11 ? 18.106 15.043 10.669 1 35.5 11 LEU B C 1
ATOM 3868 O O . LEU B 1 11 ? 17.186 14.834 11.462 1 35.5 11 LEU B O 1
ATOM 3872 N N . VAL B 1 12 ? 18.779 16.123 10.988 1 40.06 12 VAL B N 1
ATOM 3873 C CA . VAL B 1 12 ? 18.376 17.455 11.427 1 40.06 12 VAL B CA 1
ATOM 3874 C C . VAL B 1 12 ? 17.064 17.847 10.753 1 40.06 12 VAL B C 1
ATOM 3876 O O . VAL B 1 12 ? 16.974 17.871 9.523 1 40.06 12 VAL B O 1
ATOM 3879 N N . TYR B 1 13 ? 15.949 17.584 11.293 1 50.2 13 TYR B N 1
ATOM 3880 C CA . TYR B 1 13 ? 14.651 18.118 10.896 1 50.2 13 TYR B CA 1
ATOM 3881 C C . TYR B 1 13 ? 14.757 19.592 10.526 1 50.2 13 TYR B C 1
ATOM 3883 O O . TYR B 1 13 ? 15.687 20.28 10.952 1 50.2 13 TYR B O 1
ATOM 3891 N N . THR B 1 14 ? 14.165 20.122 9.514 1 57.79 14 THR B N 1
ATOM 3892 C CA . THR B 1 14 ? 14.108 21.492 9.016 1 57.79 14 THR B CA 1
ATOM 3893 C C . THR B 1 14 ? 13.636 22.445 10.111 1 57.79 14 THR B C 1
ATOM 3895 O O . THR B 1 14 ? 13.024 22.019 11.092 1 57.79 14 THR B O 1
ATOM 3898 N N . HIS B 1 15 ? 14.243 23.639 10.245 1 69.62 15 HIS B N 1
ATOM 3899 C CA . HIS B 1 15 ? 13.801 24.757 11.071 1 69.62 15 HIS B CA 1
ATOM 3900 C C . HIS B 1 15 ? 12.413 25.234 10.657 1 69.62 15 HIS B C 1
ATOM 3902 O O . HIS B 1 15 ? 12.171 26.438 10.553 1 69.62 15 HIS B O 1
ATOM 3908 N N . GLY B 1 16 ? 11.502 24.212 10.501 1 80.91 16 GLY B N 1
ATOM 3909 C CA . GLY B 1 16 ? 10.208 24.509 9.906 1 80.91 16 GLY B CA 1
ATOM 3910 C C . GLY B 1 16 ? 9.209 25.071 10.9 1 80.91 16 GLY B C 1
ATOM 3911 O O . GLY B 1 16 ? 9.358 24.886 12.109 1 80.91 16 GLY B O 1
ATOM 3912 N N . TYR B 1 17 ? 8.264 25.965 10.451 1 92.56 17 TYR B N 1
ATOM 3913 C CA . TYR B 1 17 ? 7.119 26.51 11.171 1 92.56 17 TYR B CA 1
ATOM 3914 C C . TYR B 1 17 ? 5.815 25.921 10.647 1 92.56 17 TYR B C 1
ATOM 3916 O O . TYR B 1 17 ? 5.597 25.857 9.435 1 92.56 17 TYR B O 1
ATOM 3924 N N . TYR B 1 18 ? 5.005 25.532 11.595 1 93.45 18 TYR B N 1
ATOM 3925 C CA . TYR B 1 18 ? 3.713 24.956 11.239 1 93.45 18 TYR B CA 1
ATOM 3926 C C . TYR B 1 18 ? 2.571 25.751 11.86 1 93.45 18 TYR B C 1
ATOM 3928 O O . TYR B 1 18 ? 2.24 25.561 13.033 1 93.45 18 TYR B O 1
ATOM 3936 N N . GLU B 1 19 ? 1.901 26.438 11.015 1 94.15 19 GLU B N 1
ATOM 3937 C CA . GLU B 1 19 ? 0.858 27.349 11.476 1 94.15 19 GLU B CA 1
ATOM 3938 C C . GLU B 1 19 ? -0.3 26.586 12.113 1 94.15 19 GLU B C 1
ATOM 3940 O O . GLU B 1 19 ? -0.967 27.098 13.014 1 94.15 19 GLU B O 1
ATOM 3945 N N . ILE B 1 20 ? -0.48 25.386 11.73 1 94.91 20 ILE B N 1
ATOM 3946 C CA . ILE B 1 20 ? -1.63 24.595 12.156 1 94.91 20 ILE B CA 1
ATOM 3947 C C . ILE B 1 20 ? -1.495 24.244 13.636 1 94.91 20 ILE B C 1
ATOM 3949 O O . ILE B 1 20 ? -2.48 23.888 14.288 1 94.91 20 ILE B O 1
ATOM 3953 N N . LEU B 1 21 ? -0.328 24.38 14.166 1 97.24 21 LEU B N 1
ATOM 3954 C CA . LEU B 1 21 ? -0.072 24.075 15.569 1 97.24 21 LEU B CA 1
ATOM 3955 C C . LEU B 1 21 ? -0.463 25.248 16.461 1 97.24 21 LEU B C 1
ATOM 3957 O O . LEU B 1 21 ? -0.534 25.107 17.684 1 97.24 21 LEU B O 1
ATOM 3961 N N . SER B 1 22 ? -0.782 26.383 15.933 1 97.15 22 SER B N 1
ATOM 3962 C CA . SER B 1 22 ? -1.083 27.586 16.702 1 97.15 22 SER B CA 1
ATOM 3963 C C . SER B 1 22 ? -2.358 27.415 17.52 1 97.15 22 SER B C 1
ATOM 3965 O O . SER B 1 22 ? -3.38 26.964 16.999 1 97.15 22 SER B O 1
ATOM 3967 N N . PRO B 1 23 ? -2.322 27.814 18.791 1 97.69 23 PRO B N 1
ATOM 3968 C CA . PRO B 1 23 ? -3.558 27.791 19.578 1 97.69 23 PRO B CA 1
ATOM 3969 C C . PRO B 1 23 ? -4.7 28.549 18.905 1 97.69 23 PRO B C 1
ATOM 3971 O O . PRO B 1 23 ? -5.853 28.117 18.967 1 97.69 23 PRO B O 1
ATOM 3974 N N . GLY B 1 24 ? -4.359 29.623 18.269 1 96.39 24 GLY B N 1
ATOM 3975 C CA . GLY B 1 24 ? -5.368 30.414 17.582 1 96.39 24 GLY B CA 1
ATOM 3976 C C . GLY B 1 24 ? -6.03 29.672 16.436 1 96.39 24 GLY B C 1
ATOM 3977 O O . GLY B 1 24 ? -7.25 29.733 16.273 1 96.39 24 GLY B O 1
ATOM 3978 N N . VAL B 1 25 ? -5.253 29.038 15.636 1 96.39 25 VAL B N 1
ATOM 3979 C CA . VAL B 1 25 ? -5.775 28.288 14.498 1 96.39 25 VAL B CA 1
ATOM 3980 C C . VAL B 1 25 ? -6.591 27.097 14.995 1 96.39 25 VAL B C 1
ATOM 3982 O O . VAL B 1 25 ? -7.656 26.796 14.452 1 96.39 25 VAL B O 1
ATOM 3985 N N . ILE B 1 26 ? -6.108 26.429 16.014 1 98.01 26 ILE B N 1
ATOM 3986 C CA . ILE B 1 26 ? -6.802 25.289 16.604 1 98.01 26 ILE B CA 1
ATOM 3987 C C . ILE B 1 26 ? -8.17 25.727 17.119 1 98.01 26 ILE B C 1
ATOM 3989 O O . ILE B 1 26 ? -9.18 25.07 16.855 1 98.01 26 ILE B O 1
ATOM 3993 N N . ALA B 1 27 ? -8.195 26.842 17.819 1 96.87 27 ALA B N 1
ATOM 3994 C CA . ALA B 1 27 ? -9.46 27.366 18.329 1 96.87 27 ALA B CA 1
ATOM 3995 C C . ALA B 1 27 ? -10.416 27.699 17.187 1 96.87 27 ALA B C 1
ATOM 3997 O O . ALA B 1 27 ? -11.602 27.365 17.245 1 96.87 27 ALA B O 1
ATOM 3998 N N . ALA B 1 28 ? -9.877 28.34 16.181 1 95.78 28 ALA B N 1
ATOM 3999 C CA . ALA B 1 28 ? -10.701 28.696 15.028 1 95.78 28 ALA B CA 1
ATOM 4000 C C . ALA B 1 28 ? -11.274 27.45 14.358 1 95.78 28 ALA B C 1
ATOM 4002 O O . ALA B 1 28 ? -12.441 27.435 13.958 1 95.78 28 ALA B O 1
ATOM 4003 N N . ALA B 1 29 ? -10.477 26.466 14.183 1 97.11 29 ALA B N 1
ATOM 4004 C CA . ALA B 1 29 ? -10.9 25.231 13.528 1 97.11 29 ALA B CA 1
ATOM 4005 C C . ALA B 1 29 ? -12.003 24.539 14.324 1 97.11 29 ALA B C 1
ATOM 4007 O O . ALA B 1 29 ? -13.006 24.101 13.755 1 97.11 29 ALA B O 1
ATOM 4008 N N . LEU B 1 30 ? -11.835 24.447 15.619 1 98.01 30 LEU B N 1
ATOM 4009 C CA . LEU B 1 30 ? -12.83 23.807 16.472 1 98.01 30 LEU B CA 1
ATOM 4010 C C . LEU B 1 30 ? -14.148 24.574 16.439 1 98.01 30 LEU B C 1
ATOM 4012 O O . LEU B 1 30 ? -15.209 23.984 16.225 1 98.01 30 LEU B O 1
ATOM 4016 N N . GLU B 1 31 ? -14.078 25.817 16.571 1 96.34 31 GLU B N 1
ATOM 4017 C CA . GLU B 1 31 ? -15.276 26.646 16.656 1 96.34 31 GLU B CA 1
ATOM 4018 C C . GLU B 1 31 ? -16.034 26.659 15.332 1 96.34 31 GLU B C 1
ATOM 4020 O O . GLU B 1 31 ? -17.265 26.724 15.315 1 96.34 31 GLU B O 1
ATOM 4025 N N . SER B 1 32 ? -15.255 26.637 14.283 1 95.33 32 SER B N 1
ATOM 4026 C CA . SER B 1 32 ? -15.892 26.596 12.971 1 95.33 32 SER B CA 1
ATOM 4027 C C . SER B 1 32 ? -16.749 25.345 12.811 1 95.33 32 SER B C 1
ATOM 4029 O O . SER B 1 32 ? -17.725 25.347 12.058 1 95.33 32 SER B O 1
ATOM 4031 N N . ARG B 1 33 ? -16.465 24.318 13.553 1 95.39 33 ARG B N 1
ATOM 4032 C CA . ARG B 1 33 ? -17.209 23.065 13.464 1 95.39 33 ARG B CA 1
ATOM 4033 C C . ARG B 1 33 ? -18.148 22.901 14.654 1 95.39 33 ARG B C 1
ATOM 4035 O O . ARG B 1 33 ? -18.653 21.805 14.906 1 95.39 33 ARG B O 1
ATOM 4042 N N . GLY B 1 34 ? -18.292 23.936 15.381 1 96.16 34 GLY B N 1
ATOM 4043 C CA . GLY B 1 34 ? -19.255 23.953 16.47 1 96.16 34 GLY B CA 1
ATOM 4044 C C . GLY B 1 34 ? -18.754 23.255 17.72 1 96.16 34 GLY B C 1
ATOM 4045 O O . GLY B 1 34 ? -19.548 22.746 18.514 1 96.16 34 GLY B O 1
ATOM 4046 N N . GLN B 1 35 ? -17.484 23.174 17.852 1 97.11 35 GLN B N 1
ATOM 4047 C CA . GLN B 1 35 ? -16.878 22.58 19.039 1 97.11 35 GLN B CA 1
ATOM 4048 C C . GLN B 1 35 ? -16.292 23.652 19.953 1 97.11 35 GLN B C 1
ATOM 4050 O O . GLN B 1 35 ? -15.709 24.629 19.478 1 97.11 35 GLN B O 1
ATOM 4055 N N . ARG B 1 36 ? -16.453 23.482 21.188 1 96.98 36 ARG B N 1
ATOM 4056 C CA . ARG B 1 36 ? -15.858 24.411 22.142 1 96.98 36 ARG B CA 1
ATOM 4057 C C . ARG B 1 36 ? -14.341 24.256 22.184 1 96.98 36 ARG B C 1
ATOM 4059 O O . ARG B 1 36 ? -13.829 23.14 22.289 1 96.98 36 ARG B O 1
ATOM 4066 N N . ALA B 1 37 ? -13.676 25.357 22.063 1 96.73 37 ALA B N 1
ATOM 4067 C CA . ALA B 1 37 ? -12.218 25.386 22.155 1 96.73 37 ALA B CA 1
ATOM 4068 C C . ALA B 1 37 ? -11.764 25.924 23.508 1 96.73 37 ALA B C 1
ATOM 4070 O O . ALA B 1 37 ? -12.532 26.588 24.208 1 96.73 37 ALA B O 1
ATOM 4071 N N . PRO B 1 38 ? -10.521 25.593 23.835 1 95.8 38 PRO B N 1
ATOM 4072 C CA . PRO B 1 38 ? -9.978 26.272 25.013 1 95.8 38 PRO B CA 1
ATOM 4073 C C . PRO B 1 38 ? -9.99 27.793 24.876 1 95.8 38 PRO B C 1
ATOM 4075 O O . PRO B 1 38 ? -9.731 28.32 23.791 1 95.8 38 PRO B O 1
ATOM 4078 N N . ASP B 1 39 ? -10.283 28.444 25.916 1 95.47 39 ASP B N 1
ATOM 4079 C CA . ASP B 1 39 ? -10.302 29.904 25.902 1 95.47 39 ASP B CA 1
ATOM 4080 C C . ASP B 1 39 ? -8.885 30.472 25.851 1 95.47 39 ASP B C 1
ATOM 4082 O O . ASP B 1 39 ? -8.14 30.382 26.828 1 95.47 39 ASP B O 1
ATOM 4086 N N . LEU B 1 40 ? -8.521 31.145 24.862 1 96.18 40 LEU B N 1
ATOM 4087 C CA . LEU B 1 40 ? -7.162 31.618 24.618 1 96.18 40 LEU B CA 1
ATOM 4088 C C . LEU B 1 40 ? -6.77 32.691 25.628 1 96.18 40 LEU B C 1
ATOM 4090 O O . LEU B 1 40 ? -5.588 33.011 25.773 1 96.18 40 LEU B O 1
ATOM 4094 N N . GLN B 1 41 ? -7.675 33.217 26.27 1 95.09 41 GLN B N 1
ATOM 4095 C CA . GLN B 1 41 ? -7.383 34.256 27.252 1 95.09 41 GLN B CA 1
ATOM 4096 C C . GLN B 1 41 ? -6.969 33.647 28.589 1 95.09 41 GLN B C 1
ATOM 4098 O O . GLN B 1 41 ? -6.436 34.344 29.455 1 95.09 41 GLN B O 1
ATOM 4103 N N . ASP B 1 42 ? -7.196 32.383 28.767 1 96.74 42 ASP B N 1
ATOM 4104 C CA . ASP B 1 42 ? -6.829 31.688 29.997 1 96.74 42 ASP B CA 1
ATOM 4105 C C . ASP B 1 42 ? -5.35 31.307 29.992 1 96.74 42 ASP B C 1
ATOM 4107 O O . ASP B 1 42 ? -4.725 31.239 28.932 1 96.74 42 ASP B O 1
ATOM 4111 N N . PRO B 1 43 ? -4.789 31.155 31.149 1 97.71 43 PRO B N 1
ATOM 4112 C CA . PRO B 1 43 ? -3.422 30.634 31.225 1 97.71 43 PRO B CA 1
ATOM 4113 C C . PRO B 1 43 ? -3.343 29.14 30.92 1 97.71 43 PRO B C 1
ATOM 4115 O O . PRO B 1 43 ? -3.189 28.326 31.834 1 97.71 43 PRO B O 1
ATOM 4118 N N . LEU B 1 44 ? -3.316 28.807 29.749 1 98.36 44 LEU B N 1
ATOM 4119 C CA . LEU B 1 44 ? -3.381 27.426 29.282 1 98.36 44 LEU B CA 1
ATOM 4120 C C . LEU B 1 44 ? -1.998 26.783 29.295 1 98.36 44 LEU B C 1
ATOM 4122 O O . LEU B 1 44 ? -0.983 27.482 29.27 1 98.36 44 LEU B O 1
ATOM 4126 N N . CYS B 1 45 ? -1.982 25.505 29.407 1 98.77 45 CYS B N 1
ATOM 4127 C CA . CYS B 1 45 ? -0.773 24.704 29.253 1 98.77 45 CYS B CA 1
ATOM 4128 C C . CYS B 1 45 ? -0.769 23.975 27.914 1 98.77 45 CYS B C 1
ATOM 4130 O O . CYS B 1 45 ? -1.758 23.341 27.544 1 98.77 45 CYS B O 1
ATOM 4132 N N . TYR B 1 46 ? 0.293 24.123 27.23 1 98.7 46 TYR B N 1
ATOM 4133 C CA . TYR B 1 46 ? 0.452 23.637 25.863 1 98.7 46 TYR B CA 1
ATOM 4134 C C . TYR B 1 46 ? 1.693 22.761 25.737 1 98.7 46 TYR B C 1
ATOM 4136 O O . TYR B 1 46 ? 2.77 23.127 26.213 1 98.7 46 TYR B O 1
ATOM 4144 N N . PHE B 1 47 ? 1.542 21.547 25.095 1 98.77 47 PHE B N 1
ATOM 4145 C CA . PHE B 1 47 ? 2.68 20.651 24.924 1 98.77 47 PHE B CA 1
ATOM 4146 C C . PHE B 1 47 ? 2.859 20.278 23.457 1 98.77 47 PHE B C 1
ATOM 4148 O O . PHE B 1 47 ? 1.915 19.822 22.808 1 98.77 47 PHE B O 1
ATOM 4155 N N . GLU B 1 48 ? 4.067 20.441 22.919 1 98.3 48 GLU B N 1
ATOM 4156 C CA . GLU B 1 48 ? 4.392 19.975 21.574 1 98.3 48 GLU B CA 1
ATOM 4157 C C . GLU B 1 48 ? 5.274 18.73 21.62 1 98.3 48 GLU B C 1
ATOM 4159 O O . GLU B 1 48 ? 6.436 18.801 22.025 1 98.3 48 GLU B O 1
ATOM 4164 N N . LEU B 1 49 ? 4.73 17.609 21.174 1 97.44 49 LEU B N 1
ATOM 4165 C CA . LEU B 1 49 ? 5.448 16.341 21.106 1 97.44 49 LEU B CA 1
ATOM 4166 C C . LEU B 1 49 ? 6.336 16.285 19.867 1 97.44 49 LEU B C 1
ATOM 4168 O O . LEU B 1 49 ? 5.842 16.352 18.74 1 97.44 49 LEU B O 1
ATOM 4172 N N . GLY B 1 50 ? 7.632 16.073 20.1 1 94.77 50 GLY B N 1
ATOM 4173 C CA . GLY B 1 50 ? 8.548 16.099 18.97 1 94.77 50 GLY B CA 1
ATOM 4174 C C . GLY B 1 50 ? 8.668 17.469 18.33 1 94.77 50 GLY B C 1
ATOM 4175 O O . GLY B 1 50 ? 8.401 17.627 17.137 1 94.77 50 GLY B O 1
ATOM 4176 N N . MET B 1 51 ? 9.251 18.392 19.019 1 95.48 51 MET B N 1
ATOM 4177 C CA . MET B 1 51 ? 9.17 19.801 18.644 1 95.48 51 MET B CA 1
ATOM 4178 C C . MET B 1 51 ? 10.239 20.153 17.614 1 95.48 51 MET B C 1
ATOM 4180 O O . MET B 1 51 ? 10.22 21.243 17.041 1 95.48 51 MET B O 1
ATOM 4184 N N . GLY B 1 52 ? 11.219 19.255 17.416 1 91.92 52 GLY B N 1
ATOM 4185 C CA . GLY B 1 52 ? 12.351 19.618 16.578 1 91.92 52 GLY B CA 1
ATOM 4186 C C . GLY B 1 52 ? 13.141 20.793 17.121 1 91.92 52 GLY B C 1
ATOM 4187 O O . GLY B 1 52 ? 13.492 20.821 18.302 1 91.92 52 GLY B O 1
ATOM 4188 N N . PHE B 1 53 ? 13.408 21.769 16.277 1 91.78 53 PHE B N 1
ATOM 4189 C CA . PHE B 1 53 ? 14.179 22.93 16.707 1 91.78 53 PHE B CA 1
ATOM 4190 C C . PHE B 1 53 ? 13.304 23.901 17.491 1 91.78 53 PHE B C 1
ATOM 4192 O O . PHE B 1 53 ? 13.783 24.936 17.96 1 91.78 53 PHE B O 1
ATOM 4199 N N . GLY B 1 54 ? 12.003 23.617 17.574 1 95.42 54 GLY B N 1
ATOM 4200 C CA . GLY B 1 54 ? 11.096 24.324 18.464 1 95.42 54 GLY B CA 1
ATOM 4201 C C . GLY B 1 54 ? 10.675 25.68 17.932 1 95.42 54 GLY B C 1
ATOM 4202 O O . GLY B 1 54 ? 10.218 26.537 18.692 1 95.42 54 GLY B O 1
ATOM 4203 N N . VAL B 1 55 ? 10.798 25.888 16.629 1 95.38 55 VAL B N 1
ATOM 4204 C CA . VAL B 1 55 ? 10.48 27.191 16.056 1 95.38 55 VAL B CA 1
ATOM 4205 C C . VAL B 1 55 ? 8.991 27.483 16.228 1 95.38 55 VAL B C 1
ATOM 4207 O O . VAL B 1 55 ? 8.611 28.584 16.634 1 95.38 55 VAL B O 1
ATOM 4210 N N . SER B 1 56 ? 8.158 26.533 15.962 1 97.1 56 SER B N 1
ATOM 4211 C CA . SER B 1 56 ? 6.722 26.723 16.137 1 97.1 56 SER B CA 1
ATOM 4212 C C . SER B 1 56 ? 6.37 26.958 17.602 1 97.1 56 SER B C 1
ATOM 4214 O O . SER B 1 56 ? 5.611 27.874 17.924 1 97.1 56 SER B O 1
ATOM 4216 N N . LEU B 1 57 ? 6.941 26.165 18.403 1 98.22 57 LEU B N 1
ATOM 4217 C CA . LEU B 1 57 ? 6.672 26.242 19.834 1 98.22 57 LEU B CA 1
ATOM 4218 C C . LEU B 1 57 ? 7.021 27.623 20.38 1 98.22 57 LEU B C 1
ATOM 4220 O O . LEU B 1 57 ? 6.225 28.231 21.098 1 98.22 57 LEU B O 1
ATOM 4224 N N . LEU B 1 58 ? 8.176 28.104 20.03 1 98.37 58 LEU B N 1
ATOM 4225 C CA . LEU B 1 58 ? 8.665 29.373 20.558 1 98.37 58 LEU B CA 1
ATOM 4226 C C . LEU B 1 58 ? 7.901 30.545 19.951 1 98.37 58 LEU B C 1
ATOM 4228 O O . LEU B 1 58 ? 7.631 31.536 20.634 1 98.37 58 LEU B O 1
ATOM 4232 N N . ALA B 1 59 ? 7.599 30.421 18.652 1 98 59 ALA B N 1
ATOM 4233 C CA . ALA B 1 59 ? 6.786 31.457 18.019 1 98 59 ALA B CA 1
ATOM 4234 C C . ALA B 1 59 ? 5.429 31.585 18.706 1 98 59 ALA B C 1
ATOM 4236 O O . ALA B 1 59 ? 4.953 32.696 18.95 1 98 59 ALA B O 1
ATOM 4237 N N . HIS B 1 60 ? 4.851 30.506 19.019 1 98.44 60 HIS B N 1
ATOM 4238 C CA . HIS B 1 60 ? 3.552 30.521 19.682 1 98.44 60 HIS B CA 1
ATOM 4239 C C . HIS B 1 60 ? 3.677 30.988 21.128 1 98.44 60 HIS B C 1
ATOM 4241 O O . HIS B 1 60 ? 2.806 31.701 21.632 1 98.44 60 HIS B O 1
ATOM 4247 N N . ALA B 1 61 ? 4.737 30.589 21.774 1 98.71 61 ALA B N 1
ATOM 4248 C CA . ALA B 1 61 ? 4.971 31.062 23.136 1 98.71 61 ALA B CA 1
ATOM 4249 C C . ALA B 1 61 ? 5.096 32.582 23.175 1 98.71 61 ALA B C 1
ATOM 4251 O O . ALA B 1 61 ? 4.641 33.224 24.124 1 98.71 61 ALA B O 1
ATOM 4252 N N . ALA B 1 62 ? 5.724 33.126 22.163 1 98.59 62 ALA B N 1
ATOM 4253 C CA . ALA B 1 62 ? 5.87 34.576 22.071 1 98.59 62 ALA B CA 1
ATOM 4254 C C . ALA B 1 62 ? 4.515 35.254 21.887 1 98.59 62 ALA B C 1
ATOM 4256 O O . ALA B 1 62 ? 4.289 36.353 22.397 1 98.59 62 ALA B O 1
ATOM 4257 N N . SER B 1 63 ? 3.603 34.623 21.223 1 98.17 63 SER B N 1
ATOM 4258 C CA . SER B 1 63 ? 2.304 35.194 20.885 1 98.17 63 SER B CA 1
ATOM 4259 C C . SER B 1 63 ? 1.336 35.1 22.06 1 98.17 63 SER B C 1
ATOM 4261 O O . SER B 1 63 ? 0.335 35.817 22.106 1 98.17 63 SER B O 1
ATOM 4263 N N . PHE B 1 64 ? 1.642 34.164 22.959 1 98.31 64 PHE B N 1
ATOM 4264 C CA . PHE B 1 64 ? 0.78 33.94 24.113 1 98.31 64 PHE B CA 1
ATOM 4265 C C . PHE B 1 64 ? 1.596 33.897 25.399 1 98.31 64 PHE B C 1
ATOM 4267 O O . PHE B 1 64 ? 1.681 32.855 26.052 1 98.31 64 PHE B O 1
ATOM 4274 N N . PRO B 1 65 ? 2.059 35.011 25.854 1 98.2 65 PRO B N 1
ATOM 4275 C CA . PRO B 1 65 ? 2.993 35.047 26.982 1 98.2 65 PRO B CA 1
ATOM 4276 C C . PRO B 1 65 ? 2.347 34.617 28.297 1 98.2 65 PRO B C 1
ATOM 4278 O O . PRO B 1 65 ? 3.05 34.268 29.249 1 98.2 65 PRO B O 1
ATOM 4281 N N . HIS B 1 66 ? 1.014 34.656 28.394 1 97.8 66 HIS B N 1
ATOM 4282 C CA . HIS B 1 66 ? 0.315 34.29 29.621 1 97.8 66 HIS B CA 1
ATOM 4283 C C . HIS B 1 66 ? 0.119 32.781 29.714 1 97.8 66 HIS B C 1
ATOM 4285 O O . HIS B 1 66 ? -0.317 32.27 30.748 1 97.8 66 HIS B O 1
ATOM 4291 N N . MET B 1 67 ? 0.413 32.017 28.67 1 98.43 67 MET B N 1
ATOM 4292 C CA . MET B 1 67 ? 0.333 30.559 28.638 1 98.43 67 MET B CA 1
ATOM 4293 C C . MET B 1 67 ? 1.685 29.933 28.962 1 98.43 67 MET B C 1
ATOM 4295 O O . MET B 1 67 ? 2.709 30.618 28.959 1 98.43 67 MET B O 1
ATOM 4299 N N . ARG B 1 68 ? 1.69 28.671 29.322 1 98.75 68 ARG B N 1
ATOM 4300 C CA . ARG B 1 68 ? 2.911 27.893 29.508 1 98.75 68 ARG B CA 1
ATOM 4301 C C . ARG B 1 68 ? 3.087 26.876 28.386 1 98.75 68 ARG B C 1
ATOM 4303 O O . ARG B 1 68 ? 2.143 26.17 28.027 1 98.75 68 ARG B O 1
ATOM 4310 N N . PHE B 1 69 ? 4.283 26.836 27.858 1 98.79 69 PHE B N 1
ATOM 4311 C CA . PHE B 1 69 ? 4.578 25.981 26.714 1 98.79 69 PHE B CA 1
ATOM 4312 C C . PHE B 1 69 ? 5.646 24.952 27.068 1 98.79 69 PHE B C 1
ATOM 4314 O O . PHE B 1 69 ? 6.637 25.279 27.723 1 98.79 69 PHE B O 1
ATOM 4321 N N . PHE B 1 70 ? 5.374 23.72 26.693 1 98.65 70 PHE B N 1
ATOM 4322 C CA . PHE B 1 70 ? 6.297 22.614 26.921 1 98.65 70 PHE B CA 1
ATOM 4323 C C . PHE B 1 70 ? 6.582 21.87 25.622 1 98.65 70 PHE B C 1
ATOM 4325 O O . PHE B 1 70 ? 5.741 21.838 24.721 1 98.65 70 PHE B O 1
ATOM 4332 N N . GLY B 1 71 ? 7.733 21.307 25.475 1 97.91 71 GLY B N 1
ATOM 4333 C CA . GLY B 1 71 ? 8.059 20.485 24.32 1 97.91 71 GLY B CA 1
ATOM 4334 C C . GLY B 1 71 ? 9.166 19.484 24.595 1 97.91 71 GLY B C 1
ATOM 4335 O O . GLY B 1 71 ? 9.937 19.64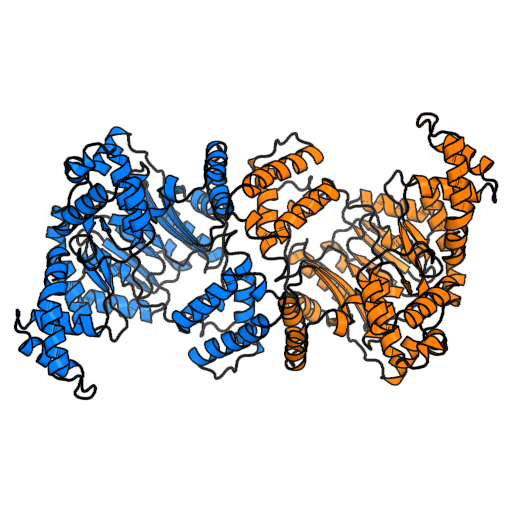8 25.542 1 97.91 71 GLY B O 1
ATOM 4336 N N . ASN B 1 72 ? 9.191 18.433 23.853 1 96.54 72 ASN B N 1
ATOM 4337 C CA . ASN B 1 72 ? 10.275 17.462 23.949 1 96.54 72 ASN B CA 1
ATOM 4338 C C . ASN B 1 72 ? 10.841 17.115 22.575 1 96.54 72 ASN B C 1
ATOM 4340 O O . ASN B 1 72 ? 10.166 17.29 21.559 1 96.54 72 ASN B O 1
ATOM 4344 N N . ASP B 1 73 ? 12.047 16.703 22.586 1 93.97 73 ASP B N 1
ATOM 4345 C CA . ASP B 1 73 ? 12.695 16.035 21.461 1 93.97 73 ASP B CA 1
ATOM 4346 C C . ASP B 1 73 ? 13.83 15.132 21.938 1 93.97 73 ASP B C 1
ATOM 4348 O O . ASP B 1 73 ? 14.501 15.439 22.926 1 93.97 73 ASP B O 1
ATOM 4352 N N . PHE B 1 74 ? 14.008 14.08 21.273 1 89.81 74 PHE B N 1
ATOM 4353 C CA . PHE B 1 74 ? 15.037 13.142 21.706 1 89.81 74 PHE B CA 1
ATOM 4354 C C . PHE B 1 74 ? 16.415 13.599 21.244 1 89.81 74 PHE B C 1
ATOM 4356 O O . PHE B 1 74 ? 17.435 13.122 21.746 1 89.81 74 PHE B O 1
ATOM 4363 N N . ASN B 1 75 ? 16.493 14.49 20.284 1 88.11 75 ASN B N 1
ATOM 4364 C CA . ASN B 1 75 ? 17.756 15.005 19.766 1 88.11 75 ASN B CA 1
ATOM 4365 C C . ASN B 1 75 ? 18.29 16.148 20.624 1 88.11 75 ASN B C 1
ATOM 4367 O O . ASN B 1 75 ? 17.692 17.225 20.674 1 88.11 75 ASN B O 1
ATOM 4371 N N . PRO B 1 76 ? 19.404 15.976 21.211 1 92.13 76 PRO B N 1
ATOM 4372 C CA . PRO B 1 76 ? 19.929 17.015 22.099 1 92.13 76 PRO B CA 1
ATOM 4373 C C . PRO B 1 76 ? 20.234 18.319 21.366 1 92.13 76 PRO B C 1
ATOM 4375 O O . PRO B 1 76 ? 20.107 19.401 21.945 1 92.13 76 PRO B O 1
ATOM 4378 N N . ALA B 1 77 ? 20.601 18.251 20.092 1 90.29 77 ALA B N 1
ATOM 4379 C CA . ALA B 1 77 ? 20.891 19.456 19.318 1 90.29 77 ALA B CA 1
ATOM 4380 C C . ALA B 1 77 ? 19.636 20.304 19.132 1 90.29 77 ALA B C 1
ATOM 4382 O O . ALA B 1 77 ? 19.705 21.535 19.142 1 90.29 77 ALA B O 1
ATOM 4383 N N . HIS B 1 78 ? 18.531 19.646 18.952 1 92.18 78 HIS B N 1
ATOM 4384 C CA . HIS B 1 78 ? 17.256 20.344 18.823 1 92.18 78 HIS B CA 1
ATOM 4385 C C . HIS B 1 78 ? 16.897 21.077 20.111 1 92.18 78 HIS B C 1
ATOM 4387 O O . HIS B 1 78 ? 16.542 22.258 20.08 1 92.18 78 HIS B O 1
ATOM 4393 N N . VAL B 1 79 ? 17.105 20.436 21.182 1 95.64 79 VAL B N 1
ATOM 4394 C CA . VAL B 1 79 ? 16.741 20.986 22.483 1 95.64 79 VAL B CA 1
ATOM 4395 C C . VAL B 1 79 ? 17.665 22.152 22.828 1 95.64 79 VAL B C 1
ATOM 4397 O O . VAL B 1 79 ? 17.21 23.189 23.318 1 95.64 79 VAL B O 1
ATOM 4400 N N . THR B 1 80 ? 18.934 21.953 22.583 1 95.83 80 THR B N 1
ATOM 4401 C CA . THR B 1 80 ? 19.9 23.014 22.846 1 95.83 80 THR B CA 1
ATOM 4402 C C . THR B 1 80 ? 19.563 24.264 22.038 1 95.83 80 THR B C 1
ATOM 4404 O O . THR B 1 80 ? 19.569 25.375 22.572 1 95.83 80 THR B O 1
ATOM 4407 N N . TYR B 1 81 ? 19.246 24.073 20.831 1 94.6 81 TYR B N 1
ATOM 4408 C CA . TYR B 1 81 ? 18.892 25.194 19.968 1 94.6 81 TYR B CA 1
ATOM 4409 C C . TYR B 1 81 ? 17.652 25.912 20.487 1 94.6 81 TYR B C 1
ATOM 4411 O O . TYR B 1 81 ? 17.623 27.142 20.559 1 94.6 81 TYR B O 1
ATOM 4419 N N . ALA B 1 82 ? 16.655 25.18 20.826 1 96.5 82 ALA B N 1
ATOM 4420 C CA . ALA B 1 82 ? 15.405 25.757 21.313 1 96.5 82 ALA B CA 1
ATOM 4421 C C . ALA B 1 82 ? 15.633 26.568 22.585 1 96.5 82 ALA B C 1
ATOM 4423 O O . ALA B 1 82 ? 15.076 27.657 22.744 1 96.5 82 ALA B O 1
ATOM 4424 N N . ARG B 1 83 ? 16.457 26.064 23.443 1 97.57 83 ARG B N 1
ATOM 4425 C CA . ARG B 1 83 ? 16.77 26.765 24.684 1 97.57 83 ARG B CA 1
ATOM 4426 C C . ARG B 1 83 ? 17.5 28.074 24.403 1 97.57 83 ARG B C 1
ATOM 4428 O O . ARG B 1 83 ? 17.207 29.1 25.021 1 97.57 83 ARG B O 1
ATOM 4435 N N . GLU B 1 84 ? 18.388 27.99 23.503 1 96.74 84 GLU B N 1
ATOM 4436 C CA . GLU B 1 84 ? 19.159 29.179 23.153 1 96.74 84 GLU B CA 1
ATOM 4437 C C . GLU B 1 84 ? 18.267 30.251 22.532 1 96.74 84 GLU B C 1
ATOM 4439 O O . GLU B 1 84 ? 18.365 31.428 22.886 1 96.74 84 GLU B O 1
ATOM 4444 N N . LEU B 1 85 ? 17.462 29.861 21.616 1 96.49 85 LEU B N 1
ATOM 4445 C CA . LEU B 1 85 ? 16.566 30.822 20.981 1 96.49 85 LEU B CA 1
ATOM 4446 C C . LEU B 1 85 ? 15.584 31.4 21.994 1 96.49 85 LEU B C 1
ATOM 4448 O O . LEU B 1 85 ? 15.268 32.591 21.949 1 96.49 85 LEU B O 1
ATOM 4452 N N . ALA B 1 86 ? 15.085 30.585 22.887 1 98.09 86 ALA B N 1
ATOM 4453 C CA . ALA B 1 86 ? 14.183 31.061 23.933 1 98.09 86 ALA B CA 1
ATOM 4454 C C . ALA B 1 86 ? 14.867 32.1 24.816 1 98.09 86 ALA B C 1
ATOM 4456 O O . ALA B 1 86 ? 14.272 33.127 25.152 1 98.09 86 ALA B O 1
ATOM 4457 N N . ARG B 1 87 ? 16.079 31.757 25.144 1 97.8 87 ARG B N 1
ATOM 4458 C CA . ARG B 1 87 ? 16.858 32.679 25.964 1 97.8 87 ARG B CA 1
ATOM 4459 C C . ARG B 1 87 ? 17.082 34.001 25.239 1 97.8 87 ARG B C 1
ATOM 4461 O O . ARG B 1 87 ? 16.83 35.071 25.796 1 97.8 87 ARG B O 1
ATOM 4468 N N . ASP B 1 88 ? 17.483 33.908 24.019 1 97.22 88 ASP B N 1
ATOM 4469 C CA . ASP B 1 88 ? 17.765 35.104 23.231 1 97.22 88 ASP B CA 1
ATOM 4470 C C . ASP B 1 88 ? 16.502 35.936 23.024 1 97.22 88 ASP B C 1
ATOM 4472 O O . ASP B 1 88 ? 16.571 37.162 22.912 1 97.22 88 ASP B O 1
ATOM 4476 N N . ALA B 1 89 ? 15.361 35.315 22.988 1 97.63 89 ALA B N 1
ATOM 4477 C CA . ALA B 1 89 ? 14.084 35.984 22.754 1 97.63 89 ALA B CA 1
ATOM 4478 C C . ALA B 1 89 ? 13.483 36.492 24.062 1 97.63 89 ALA B C 1
ATOM 4480 O O . ALA B 1 89 ? 12.483 37.213 24.053 1 97.63 89 ALA B O 1
ATOM 4481 N N . GLY B 1 90 ? 14.062 36.077 25.125 1 97.85 90 GLY B N 1
ATOM 4482 C CA . GLY B 1 90 ? 13.573 36.494 26.429 1 97.85 90 GLY B CA 1
ATOM 4483 C C . GLY B 1 90 ? 12.287 35.798 26.835 1 97.85 90 GLY B C 1
ATOM 4484 O O . GLY B 1 90 ? 11.451 36.382 27.528 1 97.85 90 GLY B O 1
ATOM 4485 N N . LEU B 1 91 ? 12.082 34.607 26.378 1 98.13 91 LEU B N 1
ATOM 4486 C CA . LEU B 1 91 ? 10.869 33.862 26.695 1 98.13 91 LEU B CA 1
ATOM 4487 C C . LEU B 1 91 ? 11.023 33.104 28.009 1 98.13 91 LEU B C 1
ATOM 4489 O O . LEU B 1 91 ? 11.947 32.302 28.162 1 98.13 91 LEU B O 1
ATOM 4493 N N . SER B 1 92 ? 10.139 33.318 28.916 1 97.49 92 SER B N 1
ATOM 4494 C CA . SER B 1 92 ? 10.214 32.662 30.218 1 97.49 92 SER B CA 1
ATOM 4495 C C . SER B 1 92 ? 9.092 31.644 30.389 1 97.49 92 SER B C 1
ATOM 4497 O O . SER B 1 92 ? 9.037 30.936 31.397 1 97.49 92 SER B O 1
ATOM 4499 N N . ASN B 1 93 ? 8.248 31.554 29.462 1 98.49 93 ASN B N 1
ATOM 4500 C CA . ASN B 1 93 ? 7.07 30.702 29.583 1 98.49 93 ASN B CA 1
ATOM 4501 C C . ASN B 1 93 ? 7.236 29.401 28.805 1 98.49 93 ASN B C 1
ATOM 4503 O O . ASN B 1 93 ? 6.25 28.801 28.373 1 98.49 93 ASN B O 1
ATOM 4507 N N . VAL B 1 94 ? 8.476 28.987 28.516 1 98.42 94 VAL B N 1
ATOM 4508 C CA . VAL B 1 94 ? 8.715 27.784 27.726 1 98.42 94 VAL B CA 1
ATOM 4509 C C . VAL B 1 94 ? 9.673 26.857 28.47 1 98.42 94 VAL B C 1
ATOM 4511 O O . VAL B 1 94 ? 10.642 27.316 29.08 1 98.42 94 VAL B O 1
ATOM 4514 N N . GLU B 1 95 ? 9.378 25.624 28.505 1 98.04 95 GLU B N 1
ATOM 4515 C CA . GLU B 1 95 ? 10.255 24.575 29.014 1 98.04 95 GLU B CA 1
ATOM 4516 C C . GLU B 1 95 ? 10.379 23.427 28.016 1 98.04 95 GLU B C 1
ATOM 4518 O O . GLU B 1 95 ? 9.372 22.864 27.581 1 98.04 95 GLU B O 1
ATOM 4523 N N . VAL B 1 96 ? 11.586 23.071 27.632 1 97.69 96 VAL B N 1
ATOM 4524 C CA . VAL B 1 96 ? 11.802 21.99 26.676 1 97.69 96 VAL B CA 1
ATOM 4525 C C . VAL B 1 96 ? 12.685 20.913 27.304 1 97.69 96 VAL B C 1
ATOM 4527 O O . VAL B 1 96 ? 13.536 21.212 28.145 1 97.69 96 VAL B O 1
ATOM 4530 N N . PHE B 1 97 ? 12.433 19.641 26.839 1 95.6 97 PHE B N 1
ATOM 4531 C CA . PHE B 1 97 ? 13.075 18.489 27.462 1 95.6 97 PHE B CA 1
ATOM 4532 C C . PHE B 1 97 ? 13.712 17.59 26.41 1 95.6 97 PHE B C 1
ATOM 4534 O O . PHE B 1 97 ? 13.16 17.411 25.322 1 95.6 97 PHE B O 1
ATOM 4541 N N . GLU B 1 98 ? 14.922 17.091 26.802 1 93.58 98 GLU B N 1
ATOM 4542 C CA . GLU B 1 98 ? 15.523 16.031 25.997 1 93.58 98 GLU B CA 1
ATOM 4543 C C . GLU B 1 98 ? 14.985 14.661 26.398 1 93.58 98 GLU B C 1
ATOM 4545 O O . GLU B 1 98 ? 15.588 13.967 27.219 1 93.58 98 GLU B O 1
ATOM 4550 N N . ASP B 1 99 ? 13.857 14.203 25.906 1 89.91 99 ASP B N 1
ATOM 4551 C CA . ASP B 1 99 ? 13.199 12.947 26.25 1 89.91 99 ASP B CA 1
ATOM 4552 C C . ASP B 1 99 ? 12.659 12.25 25.004 1 89.91 99 ASP B C 1
ATOM 4554 O O . ASP B 1 99 ? 12.207 12.909 24.065 1 89.91 99 ASP B O 1
ATOM 4558 N N . GLY B 1 100 ? 12.76 10.965 25.094 1 91.19 100 GLY B N 1
ATOM 4559 C CA . GLY B 1 100 ? 11.926 10.181 24.197 1 91.19 100 GLY B CA 1
ATOM 4560 C C . GLY B 1 100 ? 10.495 10.043 24.68 1 91.19 100 GLY B C 1
ATOM 4561 O O . GLY B 1 100 ? 10.175 10.427 25.807 1 91.19 100 GLY B O 1
ATOM 4562 N N . PHE B 1 101 ? 9.62 9.517 23.864 1 92.83 101 PHE B N 1
ATOM 4563 C CA . PHE B 1 101 ? 8.196 9.442 24.169 1 92.83 101 PHE B CA 1
ATOM 4564 C C . PHE B 1 101 ? 7.937 8.457 25.304 1 92.83 101 PHE B C 1
ATOM 4566 O O . PHE B 1 101 ? 6.955 8.593 26.037 1 92.83 101 PHE B O 1
ATOM 4573 N N . GLU B 1 102 ? 8.754 7.485 25.446 1 92.24 102 GLU B N 1
ATOM 4574 C CA . GLU B 1 102 ? 8.579 6.452 26.463 1 92.24 102 GLU B CA 1
ATOM 4575 C C . GLU B 1 102 ? 8.752 7.025 27.867 1 92.24 102 GLU B C 1
ATOM 4577 O O . GLU B 1 102 ? 8.197 6.495 28.832 1 92.24 102 GLU B O 1
ATOM 4582 N N . GLU B 1 103 ? 9.456 8.087 28.017 1 89.95 103 GLU B N 1
ATOM 4583 C CA . GLU B 1 103 ? 9.771 8.679 29.314 1 89.95 103 GLU B CA 1
ATOM 4584 C C . GLU B 1 103 ? 8.705 9.687 29.734 1 89.95 103 GLU B C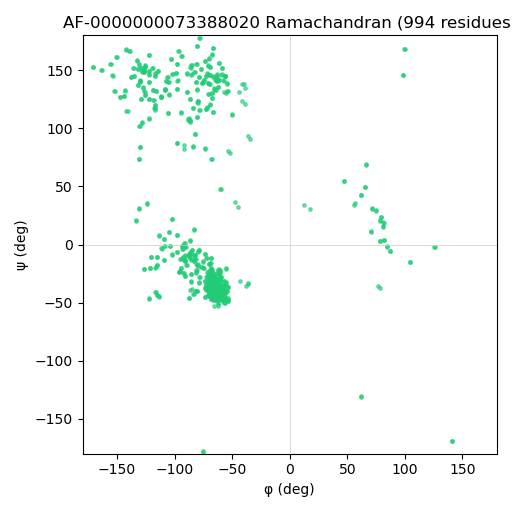 1
ATOM 4586 O O . GLU B 1 103 ? 8.579 10.007 30.918 1 89.95 103 GLU B O 1
ATOM 4591 N N . LEU B 1 104 ? 7.924 10.123 28.823 1 90.04 104 LEU B N 1
ATOM 4592 C CA . LEU B 1 104 ? 7.062 11.284 29.016 1 90.04 104 LEU B CA 1
ATOM 4593 C C . LEU B 1 104 ? 5.938 10.97 29.997 1 90.04 104 LEU B C 1
ATOM 4595 O O . LEU B 1 104 ? 5.601 11.797 30.848 1 90.04 104 LEU B O 1
ATOM 4599 N N . PRO B 1 105 ? 5.371 9.796 29.958 1 87.11 105 PRO B N 1
ATOM 4600 C CA . PRO B 1 105 ? 4.227 9.525 30.83 1 87.11 105 PRO B CA 1
ATOM 4601 C C . PRO B 1 105 ? 4.573 9.645 32.313 1 87.11 105 PRO B C 1
ATOM 4603 O O . PRO B 1 105 ? 3.704 9.957 33.13 1 87.11 105 PRO B O 1
ATOM 4606 N N . ASP B 1 106 ? 5.787 9.539 32.651 1 88.21 106 ASP B N 1
ATOM 4607 C CA . ASP B 1 106 ? 6.178 9.521 34.057 1 88.21 106 ASP B CA 1
ATOM 4608 C C . ASP B 1 106 ? 6.781 10.859 34.477 1 88.21 106 ASP B C 1
ATOM 4610 O O . ASP B 1 106 ? 7.126 11.052 35.645 1 88.21 106 ASP B O 1
ATOM 4614 N N . ARG B 1 107 ? 6.899 11.78 33.609 1 90.92 107 ARG B N 1
ATOM 4615 C CA . ARG B 1 107 ? 7.441 13.096 33.929 1 90.92 107 ARG B CA 1
ATOM 4616 C C . ARG B 1 107 ? 6.448 13.913 34.75 1 90.92 107 ARG B C 1
ATOM 4618 O O . ARG B 1 107 ? 5.242 13.869 34.498 1 90.92 107 ARG B O 1
ATOM 4625 N N . ASP B 1 108 ? 7.004 14.721 35.672 1 93.34 108 ASP B N 1
ATOM 4626 C CA . ASP B 1 108 ? 6.162 15.601 36.476 1 93.34 108 ASP B CA 1
ATOM 4627 C C . ASP B 1 108 ? 5.821 16.881 35.716 1 93.34 108 ASP B C 1
ATOM 4629 O O . ASP B 1 108 ? 6.616 17.822 35.686 1 93.34 108 ASP B O 1
ATOM 4633 N N . LEU B 1 109 ? 4.724 16.932 35.076 1 96.52 109 LEU B N 1
ATOM 4634 C CA . LEU B 1 109 ? 4.212 18.035 34.27 1 96.52 109 LEU B CA 1
ATOM 4635 C C . LEU B 1 109 ? 2.788 18.394 34.683 1 96.52 109 LEU B C 1
ATOM 4637 O O . LEU B 1 109 ? 2.073 17.564 35.248 1 96.52 109 LEU B O 1
ATOM 4641 N N . PRO B 1 110 ? 2.413 19.58 34.514 1 97.52 110 PRO B N 1
ATOM 4642 C CA . PRO B 1 110 ? 1.005 19.912 34.743 1 97.52 110 PRO B CA 1
ATOM 4643 C C . PRO B 1 110 ? 0.071 19.251 33.733 1 97.52 110 PRO B C 1
ATOM 4645 O O . PRO B 1 110 ? 0.534 18.647 32.762 1 97.52 110 PRO B O 1
ATOM 4648 N N . MET B 1 111 ? -1.235 19.343 34.051 1 97.89 111 MET B N 1
ATOM 4649 C CA . MET B 1 111 ? -2.22 18.922 33.059 1 97.89 111 MET B CA 1
ATOM 4650 C C . MET B 1 111 ? -2.25 19.887 31.878 1 97.89 111 MET B C 1
ATOM 4652 O O . MET B 1 111 ? -2.091 21.096 32.055 1 97.89 111 MET B O 1
ATOM 4656 N N . MET B 1 112 ? -2.487 19.328 30.747 1 98.58 112 MET B N 1
ATOM 4657 C CA . MET B 1 112 ? -2.394 20.104 29.514 1 98.58 112 MET B CA 1
ATOM 4658 C C . MET B 1 112 ? -3.781 20.407 28.956 1 98.58 112 MET B C 1
ATOM 4660 O O . MET B 1 112 ? -4.693 19.586 29.069 1 98.58 112 MET B O 1
ATOM 4664 N N . ASP B 1 113 ? -3.897 21.607 28.367 1 98.74 113 ASP B N 1
ATOM 4665 C CA . ASP B 1 113 ? -5.102 21.976 27.631 1 98.74 113 ASP B CA 1
ATOM 4666 C C . ASP B 1 113 ? -4.983 21.596 26.157 1 98.74 113 ASP B C 1
ATOM 4668 O O . ASP B 1 113 ? -5.993 21.398 25.478 1 98.74 113 ASP B O 1
ATOM 4672 N N . CYS B 1 114 ? -3.773 21.557 25.687 1 98.69 114 CYS B N 1
ATOM 4673 C CA . CYS B 1 114 ? -3.496 21.246 24.289 1 98.69 114 CYS B CA 1
ATOM 4674 C C . CYS B 1 114 ? -2.214 20.433 24.155 1 98.69 114 CYS B C 1
ATOM 4676 O O . CYS B 1 114 ? -1.181 20.797 24.72 1 98.69 114 CYS B O 1
ATOM 4678 N N . ILE B 1 115 ? -2.284 19.331 23.469 1 98.81 115 ILE B N 1
ATOM 4679 C CA . ILE B 1 115 ? -1.125 18.53 23.09 1 98.81 115 ILE B CA 1
ATOM 4680 C C . ILE B 1 115 ? -1.074 18.383 21.571 1 98.81 115 ILE B C 1
ATOM 4682 O O . ILE B 1 115 ? -2.044 17.941 20.951 1 98.81 115 ILE B O 1
ATOM 4686 N N . VAL B 1 116 ? 0.076 18.767 20.995 1 98.61 116 VAL B N 1
ATOM 4687 C CA . VAL B 1 116 ? 0.141 18.757 19.537 1 98.61 116 VAL B CA 1
ATOM 4688 C C . VAL B 1 116 ? 1.344 17.937 19.078 1 98.61 116 VAL B C 1
ATOM 4690 O O . VAL B 1 116 ? 2.342 17.834 19.796 1 98.61 116 VAL B O 1
ATOM 4693 N N . MET B 1 117 ? 1.217 17.306 17.952 1 97.36 117 MET B N 1
ATOM 4694 C CA . MET B 1 117 ? 2.321 16.608 17.3 1 97.36 117 MET B CA 1
ATOM 4695 C C . MET B 1 117 ? 2.182 16.669 15.782 1 97.36 117 MET B C 1
ATOM 4697 O O . MET B 1 117 ? 1.125 16.347 15.238 1 97.36 117 MET B O 1
ATOM 4701 N N . HIS B 1 118 ? 3.166 17.088 15.144 1 95.06 118 HIS B N 1
ATOM 4702 C CA . HIS B 1 118 ? 3.175 17.212 13.691 1 95.06 118 HIS B CA 1
ATOM 4703 C C . HIS B 1 118 ? 4.228 16.303 13.067 1 95.06 118 HIS B C 1
ATOM 4705 O O . HIS B 1 118 ? 5.425 16.477 13.307 1 95.06 118 HIS B O 1
ATOM 4711 N N . GLY B 1 119 ? 3.733 15.426 12.231 1 88.66 119 GLY B N 1
ATOM 4712 C CA . GLY B 1 119 ? 4.649 14.577 11.487 1 88.66 119 GLY B CA 1
ATOM 4713 C C . GLY B 1 119 ? 5.323 13.526 12.349 1 88.66 119 GLY B C 1
ATOM 4714 O O . GLY B 1 119 ? 6.475 13.162 12.106 1 88.66 119 GLY B O 1
ATOM 4715 N N . VAL B 1 120 ? 4.708 13.044 13.376 1 91.33 120 VAL B N 1
ATOM 4716 C CA . VAL B 1 120 ? 5.323 12.121 14.324 1 91.33 120 VAL B CA 1
ATOM 4717 C C . VAL B 1 120 ? 4.599 10.778 14.283 1 91.33 120 VAL B C 1
ATOM 4719 O O . VAL B 1 120 ? 5.236 9.723 14.221 1 91.33 120 VAL B O 1
ATOM 4722 N N . TYR B 1 121 ? 3.339 10.801 14.198 1 94.72 121 TYR B N 1
ATOM 4723 C CA . TYR B 1 121 ? 2.502 9.675 14.597 1 94.72 121 TYR B CA 1
ATOM 4724 C C . TYR B 1 121 ? 2.682 8.498 13.645 1 94.72 121 TYR B C 1
ATOM 4726 O O . TYR B 1 121 ? 2.694 7.342 14.072 1 94.72 121 TYR B O 1
ATOM 4734 N N . SER B 1 122 ? 2.788 8.763 12.367 1 92.73 122 SER B N 1
ATOM 4735 C CA . SER B 1 122 ? 2.969 7.685 11.399 1 92.73 122 SER B CA 1
ATOM 4736 C C . SER B 1 122 ? 4.443 7.33 11.238 1 92.73 122 SER B C 1
ATOM 4738 O O . SER B 1 122 ? 4.792 6.446 10.453 1 92.73 122 SER B O 1
ATOM 4740 N N . TRP B 1 123 ? 5.319 7.972 12.024 1 88.05 123 TRP B N 1
ATOM 4741 C CA . TRP B 1 123 ? 6.758 7.785 11.865 1 88.05 123 TRP B CA 1
ATOM 4742 C C . TRP B 1 123 ? 7.355 7.094 13.086 1 88.05 123 TRP B C 1
ATOM 4744 O O . TRP B 1 123 ? 8.575 7.081 13.265 1 88.05 123 TRP B O 1
ATOM 4754 N N . VAL B 1 124 ? 6.547 6.659 13.952 1 89.94 124 VAL B N 1
ATOM 4755 C CA . VAL B 1 124 ? 7.024 5.947 15.133 1 89.94 124 VAL B CA 1
ATOM 4756 C C . VAL B 1 124 ? 6.392 4.558 15.189 1 89.94 124 VAL B C 1
ATOM 4758 O O . VAL B 1 124 ? 5.375 4.306 14.539 1 89.94 124 VAL B O 1
ATOM 4761 N N . SER B 1 125 ? 6.929 3.702 15.948 1 89.01 125 SER B N 1
ATOM 4762 C CA . SER B 1 125 ? 6.447 2.332 16.091 1 89.01 125 SER B CA 1
ATOM 4763 C C . SER B 1 125 ? 5.109 2.29 16.822 1 89.01 125 SER B C 1
ATOM 4765 O O . SER B 1 125 ? 4.739 3.246 17.507 1 89.01 125 SER B O 1
ATOM 4767 N N . PRO B 1 126 ? 4.37 1.182 16.663 1 91.08 126 PRO B N 1
ATOM 4768 C CA . PRO B 1 126 ? 3.124 1.037 17.42 1 91.08 126 PRO B CA 1
ATOM 4769 C C . PRO B 1 126 ? 3.33 1.17 18.927 1 91.08 126 PRO B C 1
ATOM 4771 O O . PRO B 1 126 ? 2.497 1.763 19.618 1 91.08 126 PRO B O 1
ATOM 4774 N N . ALA B 1 127 ? 4.454 0.672 19.38 1 92 127 ALA B N 1
ATOM 4775 C CA . ALA B 1 127 ? 4.746 0.769 20.808 1 92 127 ALA B CA 1
ATOM 4776 C C . ALA B 1 127 ? 4.919 2.224 21.235 1 92 127 ALA B C 1
ATOM 4778 O O . ALA B 1 127 ? 4.449 2.624 22.302 1 92 127 ALA B O 1
ATOM 4779 N N . LEU B 1 128 ? 5.569 2.98 20.442 1 93.61 128 LEU B N 1
ATOM 4780 C CA . LEU B 1 128 ? 5.769 4.392 20.752 1 93.61 128 LEU B CA 1
ATOM 4781 C C . LEU B 1 128 ? 4.461 5.166 20.63 1 93.61 128 LEU B C 1
ATOM 4783 O O . LEU B 1 128 ? 4.222 6.112 21.385 1 93.61 128 LEU B O 1
ATOM 4787 N N . ARG B 1 129 ? 3.625 4.826 19.654 1 96.03 129 ARG B N 1
ATOM 4788 C CA . ARG B 1 129 ? 2.305 5.443 19.581 1 96.03 129 ARG B CA 1
ATOM 4789 C C . ARG B 1 129 ? 1.508 5.185 20.855 1 96.03 129 ARG B C 1
ATOM 4791 O O . ARG B 1 129 ? 0.813 6.075 21.35 1 96.03 129 ARG B O 1
ATOM 4798 N N . GLN B 1 130 ? 1.632 3.962 21.379 1 95.76 130 GLN B N 1
ATOM 4799 C CA . GLN B 1 130 ? 0.952 3.643 22.63 1 95.76 130 GLN B CA 1
ATOM 4800 C C . GLN B 1 130 ? 1.464 4.514 23.773 1 95.76 130 GLN B C 1
ATOM 4802 O O . GLN B 1 130 ? 0.689 4.942 24.63 1 95.76 130 GLN B O 1
ATOM 4807 N N . ALA B 1 131 ? 2.76 4.719 23.761 1 96.09 131 ALA B N 1
ATOM 4808 C CA . ALA B 1 131 ? 3.335 5.593 24.781 1 96.09 131 ALA B CA 1
ATOM 4809 C C . ALA B 1 131 ? 2.777 7.008 24.669 1 96.09 131 ALA B C 1
ATOM 4811 O O . ALA B 1 131 ? 2.493 7.652 25.682 1 96.09 131 ALA B O 1
ATOM 4812 N N . ILE B 1 132 ? 2.626 7.496 23.462 1 97.5 132 ILE B N 1
ATOM 4813 C CA . ILE B 1 132 ? 2.066 8.819 23.213 1 97.5 132 ILE B CA 1
ATOM 4814 C C . ILE B 1 132 ? 0.63 8.878 23.729 1 97.5 132 ILE B C 1
ATOM 4816 O O . ILE B 1 132 ? 0.249 9.827 24.418 1 97.5 132 ILE B O 1
ATOM 4820 N N . VAL B 1 133 ? -0.15 7.87 23.456 1 98 133 VAL B N 1
ATOM 4821 C CA . VAL B 1 133 ? -1.548 7.823 23.871 1 98 133 VAL B CA 1
ATOM 4822 C C . VAL B 1 133 ? -1.634 7.781 25.395 1 98 133 VAL B C 1
ATOM 4824 O O . VAL B 1 133 ? -2.493 8.433 25.992 1 98 133 VAL B O 1
ATOM 4827 N N . ARG B 1 134 ? -0.782 7.04 26.01 1 96.85 134 ARG B N 1
ATOM 4828 C CA . ARG B 1 134 ? -0.74 6.989 27.468 1 96.85 134 ARG B CA 1
ATOM 4829 C C . ARG B 1 134 ? -0.431 8.362 28.055 1 96.85 134 ARG B C 1
ATOM 4831 O O . ARG B 1 134 ? -1.024 8.762 29.059 1 96.85 134 ARG B O 1
ATOM 4838 N N . PHE B 1 135 ? 0.534 9.002 27.47 1 97.58 135 PHE B N 1
ATOM 4839 C CA . PHE B 1 135 ? 0.861 10.353 27.911 1 97.58 135 PHE B CA 1
ATOM 4840 C C . PHE B 1 135 ? -0.358 11.263 27.816 1 97.58 135 PHE B C 1
ATOM 4842 O O . PHE B 1 135 ? -0.657 12.008 28.751 1 97.58 135 PHE B O 1
ATOM 4849 N N . ILE B 1 136 ? -1.057 11.218 26.703 1 98.17 136 ILE B N 1
ATOM 4850 C CA . ILE B 1 136 ? -2.245 12.035 26.48 1 98.17 136 ILE B CA 1
ATOM 4851 C C . ILE B 1 136 ? -3.305 11.701 27.528 1 98.17 136 ILE B C 1
ATOM 4853 O O . ILE B 1 136 ? -3.9 12.601 28.127 1 98.17 136 ILE B O 1
ATOM 4857 N N . GLU B 1 137 ? -3.5 10.44 27.731 1 96.81 137 GLU B N 1
ATOM 4858 C CA . GLU B 1 137 ? -4.487 9.984 28.705 1 96.81 137 GLU B CA 1
ATOM 4859 C C . GLU B 1 137 ? -4.188 10.536 30.095 1 96.81 137 GLU B C 1
ATOM 4861 O O . GLU B 1 137 ? -5.101 10.941 30.818 1 96.81 137 GLU B O 1
ATOM 4866 N N . ARG B 1 138 ? -2.945 10.602 30.424 1 96.4 138 ARG B N 1
ATOM 4867 C CA . ARG B 1 138 ? -2.529 10.963 31.775 1 96.4 138 ARG B CA 1
ATOM 4868 C C . ARG B 1 138 ? -2.452 12.477 31.939 1 96.4 138 ARG B C 1
ATOM 4870 O O . ARG B 1 138 ? -2.582 12.994 33.05 1 96.4 138 ARG B O 1
ATOM 4877 N N . ARG B 1 139 ? -2.244 13.161 30.821 1 97.72 139 ARG B N 1
ATOM 4878 C CA . ARG B 1 139 ? -1.827 14.547 31.006 1 97.72 139 ARG B CA 1
ATOM 4879 C C . ARG B 1 139 ? -2.819 15.508 30.358 1 97.72 139 ARG B C 1
ATOM 4881 O O . ARG B 1 139 ? -2.745 16.72 30.569 1 97.72 139 ARG B O 1
ATOM 4888 N N . LEU B 1 140 ? -3.715 15.066 29.608 1 98.24 140 LEU B N 1
ATOM 4889 C CA . LEU B 1 140 ? -4.654 15.962 28.941 1 98.24 140 LEU B CA 1
ATOM 4890 C C . LEU B 1 140 ? -5.879 16.212 29.814 1 98.24 140 LEU B C 1
ATOM 4892 O O . LEU B 1 140 ? -6.482 15.268 30.331 1 98.24 140 LEU B O 1
ATOM 4896 N N . LYS B 1 141 ? -6.266 17.453 29.985 1 97.88 141 LYS B N 1
ATOM 4897 C CA . LYS B 1 141 ? -7.444 17.842 30.755 1 97.88 141 LYS B CA 1
ATOM 4898 C C . LYS B 1 141 ? -8.728 17.421 30.046 1 97.88 141 LYS B C 1
ATOM 4900 O O . LYS B 1 141 ? -8.742 17.249 28.826 1 97.88 141 LYS B O 1
ATOM 4905 N N . PRO B 1 142 ? -9.802 17.195 30.834 1 96.38 142 PRO B N 1
ATOM 4906 C CA . PRO B 1 142 ? -11.103 17.153 30.163 1 96.38 142 PRO B CA 1
ATOM 4907 C C . PRO B 1 142 ? -11.374 18.4 29.324 1 96.38 142 PRO B C 1
ATOM 4909 O O . PRO B 1 142 ? -11.119 19.519 29.775 1 96.38 142 PRO B O 1
ATOM 4912 N N . GLY B 1 143 ? -11.792 18.2 28.15 1 96.56 143 GLY B N 1
ATOM 4913 C CA . GLY B 1 143 ? -12.001 19.316 27.242 1 96.56 143 GLY B CA 1
ATOM 4914 C C . GLY B 1 143 ? -10.754 19.696 26.467 1 96.56 143 GLY B C 1
ATOM 4915 O O . GLY B 1 143 ? -10.802 20.557 25.586 1 96.56 143 GLY B O 1
ATOM 4916 N N . GLY B 1 144 ? -9.67 19.031 26.834 1 98.19 144 GLY B N 1
ATOM 4917 C CA . GLY B 1 144 ? -8.413 19.3 26.154 1 98.19 144 GLY B CA 1
ATOM 4918 C C . GLY B 1 144 ? -8.411 18.855 24.704 1 98.19 144 GLY B C 1
ATOM 4919 O O . GLY B 1 144 ? -9.286 18.097 24.281 1 98.19 144 GLY B O 1
ATOM 4920 N N . VAL B 1 145 ? -7.433 19.383 23.948 1 98.62 145 VAL B N 1
ATOM 4921 C CA . VAL B 1 145 ? -7.388 19.174 22.504 1 98.62 145 VAL B CA 1
ATOM 4922 C C . VAL B 1 145 ? -6.066 18.515 22.118 1 98.62 145 VAL B C 1
ATOM 4924 O O . VAL B 1 145 ? -5.018 18.832 22.685 1 98.62 145 VAL B O 1
ATOM 4927 N N . VAL B 1 146 ? -6.172 17.568 21.172 1 98.85 146 VAL B N 1
ATOM 4928 C CA . VAL B 1 146 ? -4.986 16.957 20.581 1 98.85 146 VAL B CA 1
ATOM 4929 C C . VAL B 1 146 ? -4.947 17.246 19.083 1 98.85 146 VAL B C 1
ATOM 4931 O O . VAL B 1 146 ? -5.922 16.994 18.37 1 98.85 146 VAL B O 1
ATOM 4934 N N . TYR B 1 147 ? -3.873 17.821 18.625 1 98.67 147 TYR B N 1
ATOM 4935 C CA . TYR B 1 147 ? -3.597 17.881 17.194 1 98.67 147 TYR B CA 1
ATOM 4936 C C . TYR B 1 147 ? -2.635 16.775 16.777 1 98.67 147 TYR B C 1
ATOM 4938 O O . TYR B 1 147 ? -1.592 16.581 17.406 1 98.67 147 TYR B O 1
ATOM 4946 N N . VAL B 1 148 ? -2.981 16.123 15.696 1 98.47 148 VAL B N 1
ATOM 4947 C CA . VAL B 1 148 ? -2.12 15.062 15.183 1 98.47 148 VAL B CA 1
ATOM 4948 C C . VAL B 1 148 ? -2.132 15.079 13.656 1 98.47 148 VAL B C 1
ATOM 4950 O O . VAL B 1 148 ? -3.18 15.289 13.04 1 98.47 148 VAL B O 1
ATOM 4953 N N . SER B 1 149 ? -0.993 15 13.083 1 97.07 149 SER B N 1
ATOM 4954 C CA . SER B 1 149 ? -0.903 14.776 11.644 1 97.07 149 SER B CA 1
ATOM 4955 C C . SER B 1 149 ? -0.21 13.454 11.332 1 97.07 149 SER B C 1
ATOM 4957 O O . SER B 1 149 ? 0.646 13.001 12.095 1 97.07 149 SER B O 1
ATOM 4959 N N . TYR B 1 150 ? -0.588 12.834 10.277 1 95.32 150 TYR B N 1
ATOM 4960 C CA . TYR B 1 150 ? -0.029 11.531 9.937 1 95.32 150 TYR B CA 1
ATOM 4961 C C . TYR B 1 150 ? -0.31 11.181 8.48 1 95.32 150 TYR B C 1
ATOM 4963 O O . TYR B 1 150 ? -1.276 11.672 7.893 1 95.32 150 TYR B O 1
ATOM 4971 N N . ASN B 1 151 ? 0.548 10.43 7.865 1 93.69 151 ASN B N 1
ATOM 4972 C CA . ASN B 1 151 ? 0.276 9.816 6.57 1 93.69 151 ASN B CA 1
ATOM 4973 C C . ASN B 1 151 ? -0.892 8.837 6.647 1 93.69 151 ASN B C 1
ATOM 4975 O O . ASN B 1 151 ? -1 8.069 7.604 1 93.69 151 ASN B O 1
ATOM 4979 N N . THR B 1 152 ? -1.721 8.957 5.667 1 96.62 152 THR B N 1
ATOM 4980 C CA . THR B 1 152 ? -2.937 8.163 5.8 1 96.62 152 THR B CA 1
ATOM 4981 C C . THR B 1 152 ? -3.179 7.329 4.545 1 96.62 152 THR B C 1
ATOM 4983 O O . THR B 1 152 ? -2.66 7.647 3.473 1 96.62 152 THR B O 1
ATOM 4986 N N . LEU B 1 153 ? -3.766 6.227 4.763 1 96.81 153 LEU B N 1
ATOM 4987 C CA . LEU B 1 153 ? -4.295 5.397 3.686 1 96.81 153 LEU B CA 1
ATOM 4988 C C . LEU B 1 153 ? -5.731 5.789 3.354 1 96.81 153 LEU B C 1
ATOM 4990 O O . LEU B 1 153 ? -6.458 6.29 4.215 1 96.81 153 LEU B O 1
ATOM 4994 N N . PRO B 1 154 ? -6.169 5.69 2.076 1 96.03 154 PRO B N 1
ATOM 4995 C CA . PRO B 1 154 ? -5.547 4.887 1.02 1 96.03 154 PRO B CA 1
ATOM 4996 C C . PRO B 1 154 ? -4.518 5.673 0.211 1 96.03 154 PRO B C 1
ATOM 4998 O O . PRO B 1 154 ? -3.73 5.082 -0.532 1 96.03 154 PRO B O 1
ATOM 5001 N N . GLY B 1 155 ? -4.436 6.967 0.285 1 94.12 155 GLY B N 1
ATOM 5002 C CA . GLY B 1 155 ? -3.65 7.799 -0.612 1 94.12 155 GLY B CA 1
ATOM 5003 C C . GLY B 1 155 ? -2.169 7.471 -0.586 1 94.12 155 GLY B C 1
ATOM 5004 O O . GLY B 1 155 ? -1.477 7.622 -1.595 1 94.12 155 GLY B O 1
ATOM 5005 N N . TRP B 1 156 ? -1.71 6.979 0.509 1 93.12 156 TRP B N 1
ATOM 5006 C CA . TRP B 1 156 ? -0.285 6.72 0.681 1 93.12 156 TRP B CA 1
ATOM 5007 C C . TRP B 1 156 ? 0.081 5.329 0.173 1 93.12 156 TRP B C 1
ATOM 5009 O O . TRP B 1 156 ? 1.262 4.986 0.083 1 93.12 156 TRP B O 1
ATOM 5019 N N . ALA B 1 157 ? -0.811 4.49 -0.175 1 93.59 157 ALA B N 1
ATOM 5020 C CA . ALA B 1 157 ? -0.59 3.081 -0.49 1 93.59 157 ALA B CA 1
ATOM 5021 C C . ALA B 1 157 ? 0.413 2.925 -1.63 1 93.59 157 ALA B C 1
ATOM 5023 O O . ALA B 1 157 ? 1.391 2.184 -1.508 1 93.59 157 ALA B O 1
ATOM 5024 N N . PRO B 1 158 ? 0.255 3.644 -2.732 1 91.03 158 PRO B N 1
ATOM 5025 C CA . PRO B 1 158 ? 1.193 3.457 -3.841 1 91.03 158 PRO B CA 1
ATOM 5026 C C . PRO B 1 158 ? 2.601 3.949 -3.512 1 91.03 158 PRO B C 1
ATOM 5028 O O . PRO B 1 158 ? 3.547 3.665 -4.252 1 91.03 158 PRO B O 1
ATOM 5031 N N . LEU B 1 159 ? 2.781 4.674 -2.439 1 91.31 159 LEU B N 1
ATOM 5032 C CA . LEU B 1 159 ? 4.071 5.255 -2.082 1 91.31 159 LEU B CA 1
ATOM 5033 C C . LEU B 1 159 ? 4.867 4.306 -1.192 1 91.31 159 LEU B C 1
ATOM 5035 O O . LEU B 1 159 ? 6.072 4.49 -1.003 1 91.31 159 LEU B O 1
ATOM 5039 N N . LEU B 1 160 ? 4.233 3.313 -0.662 1 91.83 160 LEU B N 1
ATOM 5040 C CA . LEU B 1 160 ? 4.887 2.384 0.253 1 91.83 160 LEU B CA 1
ATOM 5041 C C . LEU B 1 160 ? 6.094 1.728 -0.408 1 91.83 160 LEU B C 1
ATOM 5043 O O . LEU B 1 160 ? 7.184 1.7 0.167 1 91.83 160 LEU B O 1
ATOM 5047 N N . PRO B 1 161 ? 5.94 1.297 -1.632 1 94.4 161 PRO B N 1
ATOM 5048 C CA . PRO B 1 161 ? 7.099 0.659 -2.261 1 94.4 161 PRO B CA 1
ATOM 5049 C C . PRO B 1 161 ? 8.224 1.646 -2.563 1 94.4 161 PRO B C 1
ATOM 5051 O O . PRO B 1 161 ? 9.38 1.243 -2.715 1 94.4 161 PRO B O 1
ATOM 5054 N N . LEU B 1 162 ? 7.909 2.913 -2.818 1 92.28 162 LEU B N 1
ATOM 5055 C CA . LEU B 1 162 ? 8.941 3.924 -3.025 1 92.28 162 LEU B CA 1
ATOM 5056 C C . LEU B 1 162 ? 9.881 3.995 -1.826 1 92.28 162 LEU B C 1
ATOM 5058 O O . LEU B 1 162 ? 11.1 4.078 -1.992 1 92.28 162 LEU B O 1
ATOM 5062 N N . ARG B 1 163 ? 9.311 4.014 -0.692 1 89.81 163 ARG B N 1
ATOM 5063 C CA . ARG B 1 163 ? 10.121 4.024 0.521 1 89.81 163 ARG B CA 1
ATOM 5064 C C . ARG B 1 163 ? 11.061 2.824 0.561 1 89.81 163 ARG B C 1
ATOM 5066 O O . ARG B 1 163 ? 12.227 2.955 0.94 1 89.81 163 ARG B O 1
ATOM 5073 N N . GLU B 1 164 ? 10.532 1.695 0.238 1 92.31 164 GLU B N 1
ATOM 5074 C CA . GLU B 1 164 ? 11.35 0.486 0.231 1 92.31 164 GLU B CA 1
ATOM 5075 C C . GLU B 1 164 ? 12.508 0.609 -0.755 1 92.31 164 GLU B C 1
ATOM 5077 O O . GLU B 1 164 ? 13.597 0.085 -0.509 1 92.31 164 GLU B O 1
ATOM 5082 N N . LEU B 1 165 ? 12.333 1.26 -1.88 1 92.86 165 LEU B N 1
ATOM 5083 C CA . LEU B 1 165 ? 13.403 1.476 -2.847 1 92.86 165 LEU B CA 1
ATOM 5084 C C . LEU B 1 165 ? 14.528 2.305 -2.237 1 92.86 165 LEU B C 1
ATOM 5086 O O . LEU B 1 165 ? 15.707 2.01 -2.446 1 92.86 165 LEU B O 1
ATOM 5090 N N . PHE B 1 166 ? 14.119 3.336 -1.533 1 89.64 166 PHE B N 1
ATOM 5091 C CA . PHE B 1 166 ? 15.125 4.138 -0.847 1 89.64 166 PHE B CA 1
ATOM 5092 C C . PHE B 1 166 ? 15.907 3.29 0.148 1 89.64 166 PHE B C 1
ATOM 5094 O O . PHE B 1 166 ? 17.132 3.401 0.238 1 89.64 166 PHE B O 1
ATOM 5101 N N . HIS B 1 167 ? 15.214 2.476 0.889 1 88 167 HIS B N 1
ATOM 5102 C CA . HIS B 1 167 ? 15.857 1.599 1.861 1 88 167 HIS B CA 1
ATOM 5103 C C . HIS B 1 167 ? 16.809 0.624 1.177 1 88 167 HIS B C 1
ATOM 5105 O O . HIS B 1 167 ? 17.932 0.417 1.642 1 88 167 HIS B O 1
ATOM 5111 N N . LEU B 1 168 ? 16.357 0.025 0.127 1 91.73 168 LEU B N 1
ATOM 5112 C CA . LEU B 1 168 ? 17.176 -0.926 -0.617 1 91.73 168 LEU B CA 1
ATOM 5113 C C . LEU B 1 168 ? 18.435 -0.254 -1.156 1 91.73 168 LEU B C 1
ATOM 5115 O O . LEU B 1 168 ? 19.523 -0.832 -1.104 1 91.73 168 LEU B O 1
ATOM 5119 N N . HIS B 1 169 ? 18.283 0.922 -1.739 1 90.7 169 HIS B N 1
ATOM 5120 C CA . HIS B 1 169 ? 19.457 1.646 -2.214 1 90.7 169 HIS B CA 1
ATOM 5121 C C . HIS B 1 169 ? 20.444 1.901 -1.08 1 90.7 169 HIS B C 1
ATOM 5123 O O . HIS B 1 169 ? 21.646 1.678 -1.236 1 90.7 169 HIS B O 1
ATOM 5129 N N . ALA B 1 170 ? 19.928 2.344 0.034 1 85.71 170 ALA B N 1
ATOM 5130 C CA . ALA B 1 170 ? 20.771 2.69 1.175 1 85.71 170 ALA B CA 1
ATOM 5131 C C . ALA B 1 170 ? 21.487 1.458 1.722 1 85.71 170 ALA B C 1
ATOM 5133 O O . ALA B 1 170 ? 22.655 1.533 2.112 1 85.71 170 ALA B O 1
ATOM 5134 N N . SER B 1 171 ? 20.849 0.336 1.714 1 85.88 171 SER B N 1
ATOM 5135 C CA . SER B 1 171 ? 21.373 -0.847 2.388 1 85.88 171 SER B CA 1
ATOM 5136 C C . SER B 1 171 ? 22.2 -1.705 1.436 1 85.88 171 SER B C 1
ATOM 5138 O O . SER B 1 171 ? 23.114 -2.413 1.865 1 85.88 171 SER B O 1
ATOM 5140 N N . ARG B 1 172 ? 21.96 -1.619 0.13 1 88.94 172 ARG B N 1
ATOM 5141 C CA . ARG B 1 172 ? 22.539 -2.635 -0.743 1 88.94 172 ARG B CA 1
ATOM 5142 C C . ARG B 1 172 ? 23.341 -1.995 -1.871 1 88.94 172 ARG B C 1
ATOM 5144 O O . ARG B 1 172 ? 24.157 -2.658 -2.514 1 88.94 172 ARG B O 1
ATOM 5151 N N . VAL B 1 173 ? 23.077 -0.762 -2.162 1 87.82 173 VAL B N 1
ATOM 5152 C CA . VAL B 1 173 ? 23.653 -0.182 -3.37 1 87.82 173 VAL B CA 1
ATOM 5153 C C . VAL B 1 173 ? 24.622 0.937 -2.995 1 87.82 173 VAL B C 1
ATOM 5155 O O . VAL B 1 173 ? 25.719 1.029 -3.551 1 87.82 173 VAL B O 1
ATOM 5158 N N . ALA B 1 174 ? 24.202 1.765 -2.03 1 84.77 174 ALA B N 1
ATOM 5159 C CA . ALA B 1 174 ? 24.9 3.008 -1.711 1 84.77 174 ALA B CA 1
ATOM 5160 C C . ALA B 1 174 ? 26.307 2.728 -1.19 1 84.77 174 ALA B C 1
ATOM 5162 O O . ALA B 1 174 ? 26.535 1.726 -0.507 1 84.77 174 ALA B O 1
ATOM 5163 N N . ASP B 1 175 ? 27.096 3.582 -1.592 1 83.19 175 ASP B N 1
ATOM 5164 C CA . ASP B 1 175 ? 28.439 3.594 -1.019 1 83.19 175 ASP B CA 1
ATOM 5165 C C . ASP B 1 175 ? 28.408 4.036 0.443 1 83.19 175 ASP B C 1
ATOM 5167 O O . ASP B 1 175 ? 27.951 5.138 0.753 1 83.19 175 ASP B O 1
ATOM 5171 N N . PRO B 1 176 ? 28.874 3.168 1.269 1 78.46 176 PRO B N 1
ATOM 5172 C CA . PRO B 1 176 ? 28.841 3.514 2.692 1 78.46 176 PRO B CA 1
ATOM 5173 C C . PRO B 1 176 ? 29.546 4.834 2.994 1 78.46 176 PRO B C 1
ATOM 5175 O O . PRO B 1 176 ? 29.256 5.475 4.007 1 78.46 176 PRO B O 1
ATOM 5178 N N . GLY B 1 177 ? 30.408 5.315 2.166 1 81.47 177 GLY B N 1
ATOM 5179 C CA . GLY B 1 177 ? 31.171 6.525 2.424 1 81.47 177 GLY B CA 1
ATOM 5180 C C . GLY B 1 177 ? 30.512 7.775 1.872 1 81.47 177 GLY B C 1
ATOM 5181 O O . GLY B 1 177 ? 31.015 8.884 2.063 1 81.47 177 GLY B O 1
ATOM 5182 N N . SER B 1 178 ? 29.426 7.602 1.256 1 83.47 178 SER B N 1
ATOM 5183 C CA . SER B 1 178 ? 28.756 8.755 0.663 1 83.47 178 SER B CA 1
ATOM 5184 C C . SER B 1 178 ? 28.075 9.607 1.729 1 83.47 178 SER B C 1
ATOM 5186 O O . SER B 1 178 ? 27.552 9.079 2.712 1 83.47 178 SER B O 1
ATOM 5188 N N . ASP B 1 179 ? 28.168 10.901 1.557 1 82.94 179 ASP B N 1
ATOM 5189 C CA . ASP B 1 179 ? 27.428 11.788 2.45 1 82.94 179 ASP B CA 1
ATOM 5190 C C . ASP B 1 179 ? 25.941 11.799 2.103 1 82.94 179 ASP B C 1
ATOM 5192 O O . ASP B 1 179 ? 25.497 11.055 1.226 1 82.94 179 ASP B O 1
ATOM 5196 N N . ALA B 1 180 ? 25.183 12.603 2.812 1 78.76 180 ALA B N 1
ATOM 5197 C CA . ALA B 1 180 ? 23.729 12.621 2.67 1 78.76 180 ALA B CA 1
ATOM 5198 C C . ALA B 1 180 ? 23.322 13.039 1.26 1 78.76 180 ALA B C 1
ATOM 5200 O O . ALA B 1 180 ? 22.408 12.456 0.672 1 78.76 180 ALA B O 1
ATOM 5201 N N . ALA B 1 181 ? 23.957 14.026 0.699 1 82.83 181 ALA B N 1
ATOM 5202 C CA . ALA B 1 181 ? 23.647 14.499 -0.647 1 82.83 181 ALA B CA 1
ATOM 5203 C C . ALA B 1 181 ? 23.95 13.425 -1.689 1 82.83 181 ALA B C 1
ATOM 5205 O O . ALA B 1 181 ? 23.164 13.21 -2.615 1 82.83 181 ALA B O 1
ATOM 5206 N N . GLY B 1 182 ? 25.028 12.826 -1.482 1 85.35 182 GLY B N 1
ATOM 5207 C CA . GLY B 1 182 ? 25.401 11.743 -2.378 1 85.35 182 GLY B CA 1
ATOM 5208 C C . GLY B 1 182 ? 24.471 10.548 -2.29 1 85.35 182 GLY B C 1
ATOM 5209 O O . GLY B 1 182 ? 24.15 9.928 -3.306 1 85.35 182 GLY B O 1
ATOM 5210 N N . GLN B 1 183 ? 24.086 10.312 -1.118 1 85.26 183 GLN B N 1
ATOM 5211 C CA . GLN B 1 183 ? 23.151 9.211 -0.909 1 85.26 183 GLN B CA 1
ATOM 5212 C C . GLN B 1 183 ? 21.811 9.492 -1.583 1 85.26 183 GLN B C 1
ATOM 5214 O O . GLN B 1 183 ? 21.241 8.613 -2.234 1 85.26 183 GLN B O 1
ATOM 5219 N N . LEU B 1 184 ? 21.341 10.688 -1.396 1 86.43 184 LEU B N 1
ATOM 5220 C CA . LEU B 1 184 ? 20.065 11.048 -2.004 1 86.43 184 LEU B CA 1
ATOM 5221 C C . LEU B 1 184 ? 20.156 11.007 -3.525 1 86.43 184 LEU B C 1
ATOM 5223 O O . LEU B 1 184 ? 19.296 10.423 -4.188 1 86.43 184 LEU B O 1
ATOM 5227 N N . GLN B 1 185 ? 21.199 11.612 -4.055 1 88.27 185 GLN B N 1
ATOM 5228 C CA . GLN B 1 185 ? 21.357 11.624 -5.506 1 88.27 185 GLN B CA 1
ATOM 5229 C C . GLN B 1 185 ? 21.475 10.206 -6.058 1 88.27 185 GLN B C 1
ATOM 5231 O O . GLN B 1 185 ? 20.903 9.892 -7.103 1 88.27 185 GLN B O 1
ATOM 5236 N N . GLY B 1 186 ? 22.256 9.464 -5.372 1 89.71 186 GLY B N 1
ATOM 5237 C CA . GLY B 1 186 ? 22.379 8.073 -5.776 1 89.71 186 GLY B CA 1
ATOM 5238 C C . GLY B 1 186 ? 21.052 7.338 -5.794 1 89.71 186 GLY B C 1
ATOM 5239 O O . GLY B 1 186 ? 20.772 6.573 -6.719 1 89.71 186 GLY B O 1
ATOM 5240 N N . ALA B 1 187 ? 20.314 7.586 -4.747 1 89.86 187 ALA B N 1
ATOM 5241 C CA . ALA B 1 187 ? 18.998 6.958 -4.658 1 89.86 187 ALA B CA 1
ATOM 5242 C C . ALA B 1 187 ? 18.088 7.43 -5.788 1 89.86 187 ALA B C 1
ATOM 5244 O O . ALA B 1 187 ? 17.374 6.628 -6.395 1 89.86 187 ALA B O 1
ATOM 5245 N N . LEU B 1 188 ? 18.093 8.705 -6.048 1 90.3 188 LEU B N 1
ATOM 5246 C CA . LEU B 1 188 ? 17.256 9.268 -7.102 1 90.3 188 LEU B CA 1
ATOM 5247 C C . LEU B 1 188 ? 17.66 8.721 -8.467 1 90.3 188 LEU B C 1
ATOM 5249 O O . LEU B 1 188 ? 16.801 8.411 -9.296 1 90.3 188 LEU B O 1
ATOM 5253 N N . ASP B 1 189 ? 18.932 8.561 -8.681 1 89.71 189 ASP B N 1
ATOM 5254 C CA . ASP B 1 189 ? 19.429 7.974 -9.922 1 89.71 189 ASP B CA 1
ATOM 5255 C C . ASP B 1 189 ? 19.003 6.513 -10.048 1 89.71 189 ASP B C 1
ATOM 5257 O O . ASP B 1 189 ? 18.607 6.068 -11.127 1 89.71 189 ASP B O 1
ATOM 5261 N N . PHE B 1 190 ? 19.212 5.887 -8.997 1 90.17 190 PHE B N 1
ATOM 5262 C CA . PHE B 1 190 ? 18.834 4.482 -8.909 1 90.17 190 PHE B CA 1
ATOM 5263 C C . PHE B 1 190 ? 17.359 4.295 -9.244 1 90.17 190 PHE B C 1
ATOM 5265 O O . PHE B 1 190 ? 17.008 3.463 -10.084 1 90.17 190 PHE B O 1
ATOM 5272 N N . ILE B 1 191 ? 16.453 5.108 -8.651 1 91.75 191 ILE B N 1
ATOM 5273 C CA . ILE B 1 191 ? 15.012 5.028 -8.864 1 91.75 191 ILE B CA 1
ATOM 5274 C C . ILE B 1 191 ? 14.668 5.539 -10.262 1 91.75 191 ILE B C 1
ATOM 5276 O O . ILE B 1 191 ? 13.749 5.029 -10.907 1 91.75 191 ILE B O 1
ATOM 5280 N N . GLY B 1 192 ? 15.422 6.516 -10.715 1 90.01 192 GLY B N 1
ATOM 5281 C CA . GLY B 1 192 ? 15.243 7.044 -12.058 1 90.01 192 GLY B CA 1
ATOM 5282 C C . GLY B 1 192 ? 15.402 5.991 -13.139 1 90.01 192 GLY B C 1
ATOM 5283 O O . GLY B 1 192 ? 14.695 6.018 -14.148 1 90.01 192 GLY B O 1
ATOM 5284 N N . ARG B 1 193 ? 16.272 5.073 -12.945 1 90.7 193 ARG B N 1
ATOM 5285 C CA . ARG B 1 193 ? 16.465 3.986 -13.899 1 90.7 193 ARG B CA 1
ATOM 5286 C C . ARG B 1 193 ? 15.219 3.112 -13.993 1 90.7 193 ARG B C 1
ATOM 5288 O O . ARG B 1 193 ? 14.888 2.606 -15.067 1 90.7 193 ARG B O 1
ATOM 5295 N N . LEU B 1 194 ? 14.561 2.942 -12.903 1 91.55 194 LEU B N 1
ATOM 5296 C CA . LEU B 1 194 ? 13.317 2.18 -12.891 1 91.55 194 LEU B CA 1
ATOM 5297 C C . LEU B 1 194 ? 12.192 2.965 -13.558 1 91.55 194 LEU B C 1
ATOM 5299 O O . LEU B 1 194 ? 11.293 2.376 -14.162 1 91.55 194 LEU B O 1
ATOM 5303 N N . ALA B 1 195 ? 12.273 4.303 -13.371 1 90.04 195 ALA B N 1
ATOM 5304 C CA . ALA B 1 195 ? 11.239 5.172 -13.927 1 90.04 195 ALA B CA 1
ATOM 5305 C C . ALA B 1 195 ? 11.208 5.082 -15.45 1 90.04 195 ALA B C 1
ATOM 5307 O O . ALA B 1 195 ? 10.175 5.339 -16.072 1 90.04 195 ALA B O 1
ATOM 5308 N N . ALA B 1 196 ? 12.291 4.656 -16.045 1 86.84 196 ALA B N 1
ATOM 5309 C CA . ALA B 1 196 ? 12.407 4.562 -17.498 1 86.84 196 ALA B CA 1
ATOM 5310 C C . ALA B 1 196 ? 11.769 3.277 -18.017 1 86.84 196 ALA B C 1
ATOM 5312 O O . ALA B 1 196 ? 11.534 3.134 -19.219 1 86.84 196 ALA B O 1
ATOM 5313 N N . CYS B 1 197 ? 11.464 2.391 -17.129 1 88.31 197 CYS B N 1
ATOM 5314 C CA . CYS B 1 197 ? 10.906 1.106 -17.533 1 88.31 197 CYS B CA 1
ATOM 5315 C C . CYS B 1 197 ? 9.42 1.231 -17.846 1 88.31 197 CYS B C 1
ATOM 5317 O O . CYS B 1 197 ? 8.624 1.58 -16.971 1 88.31 197 CYS B O 1
ATOM 5319 N N . GLU B 1 198 ? 9.066 0.866 -18.973 1 86.05 198 GLU B N 1
ATOM 5320 C CA . GLU B 1 198 ? 7.672 0.954 -19.398 1 86.05 198 GLU B CA 1
ATOM 5321 C C . GLU B 1 198 ? 6.794 -0.015 -18.61 1 86.05 198 GLU B C 1
ATOM 5323 O O . GLU B 1 198 ? 7.11 -1.201 -18.504 1 86.05 198 GLU B O 1
ATOM 5328 N N . GLY B 1 199 ? 5.773 0.537 -18.044 1 85.6 199 GLY B N 1
ATOM 5329 C CA . GLY B 1 199 ? 4.815 -0.296 -17.335 1 85.6 199 GLY B CA 1
ATOM 5330 C C . GLY B 1 199 ? 5.256 -0.645 -15.926 1 85.6 199 GLY B C 1
ATOM 5331 O O . GLY B 1 199 ? 4.555 -1.364 -15.211 1 85.6 199 GLY B O 1
ATOM 5332 N N . GLY B 1 200 ? 6.376 -0.082 -15.551 1 92.88 200 GLY B N 1
ATOM 5333 C CA . GLY B 1 200 ? 6.896 -0.362 -14.222 1 92.88 200 GLY B CA 1
ATOM 5334 C C . GLY B 1 200 ? 6.191 0.419 -13.129 1 92.88 200 GLY B C 1
ATOM 5335 O O . GLY B 1 200 ? 5.284 1.206 -13.408 1 92.88 200 GLY B O 1
ATOM 5336 N N . TYR B 1 201 ? 6.598 0.167 -11.925 1 94.61 201 TYR B N 1
ATOM 5337 C CA . TYR B 1 201 ? 6.021 0.718 -10.704 1 94.61 201 TYR B CA 1
ATOM 5338 C C . TYR B 1 201 ? 5.967 2.24 -10.765 1 94.61 201 TYR B C 1
ATOM 5340 O O . TYR B 1 201 ? 4.923 2.841 -10.501 1 94.61 201 TYR B O 1
ATOM 5348 N N . VAL B 1 202 ? 7.032 2.93 -11.175 1 92.31 202 VAL B N 1
ATOM 5349 C CA . VAL B 1 202 ? 7.115 4.387 -11.135 1 92.31 202 VAL B CA 1
ATOM 5350 C C . VAL B 1 202 ? 6.173 4.987 -12.176 1 92.31 202 VAL B C 1
ATOM 5352 O O . VAL B 1 202 ? 5.451 5.944 -11.89 1 92.31 202 VAL B O 1
ATOM 5355 N N . GLN B 1 203 ? 6.057 4.394 -13.331 1 89.24 203 GLN B N 1
ATOM 5356 C CA . GLN B 1 203 ? 5.195 4.896 -14.396 1 89.24 203 GLN B CA 1
ATOM 5357 C C . GLN B 1 203 ? 3.724 4.639 -14.08 1 89.24 203 GLN B C 1
ATOM 5359 O O . GLN B 1 203 ? 2.856 5.429 -14.454 1 89.24 203 GLN B O 1
ATOM 5364 N N . ALA B 1 204 ? 3.533 3.587 -13.399 1 89.23 204 ALA B N 1
ATOM 5365 C CA . ALA B 1 204 ? 2.158 3.183 -13.118 1 89.23 204 ALA B CA 1
ATOM 5366 C C . ALA B 1 204 ? 1.535 4.068 -12.042 1 89.23 204 ALA B C 1
ATOM 5368 O O . ALA B 1 204 ? 0.313 4.09 -11.878 1 89.23 204 ALA B O 1
ATOM 5369 N N . HIS B 1 205 ? 2.373 4.83 -11.329 1 88.45 205 HIS B N 1
ATOM 5370 C CA . HIS B 1 205 ? 1.864 5.627 -10.219 1 88.45 205 HIS B CA 1
ATOM 5371 C C . HIS B 1 205 ? 2.346 7.071 -10.312 1 88.45 205 HIS B C 1
ATOM 5373 O O . HIS B 1 205 ? 3.425 7.403 -9.816 1 88.45 205 HIS B O 1
ATOM 5379 N N . PRO B 1 206 ? 1.553 7.898 -10.733 1 83.5 206 PRO B N 1
ATOM 5380 C CA . PRO B 1 206 ? 1.936 9.301 -10.909 1 83.5 206 PRO B CA 1
ATOM 5381 C C . PRO B 1 206 ? 2.343 9.971 -9.599 1 83.5 206 PRO B C 1
ATOM 5383 O O . PRO B 1 206 ? 3.227 10.832 -9.59 1 83.5 206 PRO B O 1
ATOM 5386 N N . ALA B 1 207 ? 1.736 9.597 -8.584 1 84.58 207 ALA B N 1
ATOM 5387 C CA . ALA B 1 207 ? 2.056 10.172 -7.28 1 84.58 207 ALA B CA 1
ATOM 5388 C C . ALA B 1 207 ? 3.514 9.915 -6.91 1 84.58 207 ALA B C 1
ATOM 5390 O O . ALA B 1 207 ? 4.136 10.721 -6.215 1 84.58 207 ALA B O 1
ATOM 5391 N N . VAL B 1 208 ? 4.063 8.823 -7.36 1 88.31 208 VAL B N 1
ATOM 5392 C CA . VAL B 1 208 ? 5.451 8.472 -7.08 1 88.31 208 VAL B CA 1
ATOM 5393 C C . VAL B 1 208 ? 6.385 9.459 -7.779 1 88.31 208 VAL B C 1
ATOM 5395 O O . VAL B 1 208 ? 7.335 9.959 -7.173 1 88.31 208 VAL B O 1
ATOM 5398 N N . ALA B 1 209 ? 6.069 9.758 -8.992 1 84.33 209 ALA B N 1
ATOM 5399 C CA . ALA B 1 209 ? 6.879 10.709 -9.75 1 84.33 209 ALA B CA 1
ATOM 5400 C C . ALA B 1 209 ? 6.859 12.089 -9.099 1 84.33 209 ALA B C 1
ATOM 5402 O O . ALA B 1 209 ? 7.89 12.761 -9.023 1 84.33 209 ALA B O 1
ATOM 5403 N N . GLU B 1 210 ? 5.737 12.409 -8.673 1 84.68 210 GLU B N 1
ATOM 5404 C CA . GLU B 1 210 ? 5.593 13.7 -8.008 1 84.68 210 GLU B CA 1
ATOM 5405 C C . GLU B 1 210 ? 6.41 13.751 -6.72 1 84.68 210 GLU B C 1
ATOM 5407 O O . GLU B 1 210 ? 7.062 14.757 -6.431 1 84.68 210 GLU B O 1
ATOM 5412 N N . ARG B 1 211 ? 6.358 12.742 -6.006 1 84.88 211 ARG B N 1
ATOM 5413 C CA . ARG B 1 211 ? 7.101 12.686 -4.752 1 84.88 211 ARG B CA 1
ATOM 5414 C C . ARG B 1 211 ? 8.605 12.72 -5.005 1 84.88 211 ARG B C 1
ATOM 5416 O O . ARG B 1 211 ? 9.357 13.311 -4.227 1 84.88 211 ARG B O 1
ATOM 5423 N N . LEU B 1 212 ? 9.045 12.097 -6.024 1 85.02 212 LEU B N 1
ATOM 5424 C CA . LEU B 1 212 ? 10.462 12.101 -6.373 1 85.02 212 LEU B CA 1
ATOM 5425 C C . LEU B 1 212 ? 10.928 13.507 -6.736 1 85.02 212 LEU B C 1
ATOM 5427 O O . LEU B 1 212 ? 12.023 13.922 -6.348 1 85.02 212 LEU B O 1
ATOM 5431 N N . ARG B 1 213 ? 10.099 14.186 -7.374 1 82.43 213 ARG B N 1
ATOM 5432 C CA . ARG B 1 213 ? 10.416 15.574 -7.698 1 82.43 213 ARG B CA 1
ATOM 5433 C C . ARG B 1 213 ? 10.511 16.423 -6.435 1 82.43 213 ARG B C 1
ATOM 5435 O O . ARG B 1 213 ? 11.417 17.248 -6.301 1 82.43 213 ARG B O 1
ATOM 5442 N N . HIS B 1 214 ? 9.63 16.165 -5.588 1 79.93 214 HIS B N 1
ATOM 5443 C CA . HIS B 1 214 ? 9.617 16.905 -4.331 1 79.93 214 HIS B CA 1
ATOM 5444 C C . HIS B 1 214 ? 10.853 16.59 -3.495 1 79.93 214 HIS B C 1
ATOM 5446 O O . HIS B 1 214 ? 11.416 17.48 -2.853 1 79.93 214 HIS B O 1
ATOM 5452 N N . ALA B 1 215 ? 11.218 15.368 -3.453 1 79.46 215 ALA B N 1
ATOM 5453 C CA . ALA B 1 215 ? 12.401 14.955 -2.704 1 79.46 215 ALA B CA 1
ATOM 5454 C C . ALA B 1 215 ? 13.647 15.682 -3.202 1 79.46 215 ALA B C 1
ATOM 5456 O O . ALA B 1 215 ? 14.516 16.053 -2.41 1 79.46 215 ALA B O 1
ATOM 5457 N N . GLN B 1 216 ? 13.661 15.894 -4.427 1 76.95 216 GLN B N 1
ATOM 5458 C CA . GLN B 1 216 ? 14.791 16.598 -5.025 1 76.95 216 GLN B CA 1
ATOM 5459 C C . GLN B 1 216 ? 14.825 18.059 -4.585 1 76.95 216 GLN B C 1
ATOM 5461 O O . GLN B 1 216 ? 15.896 18.609 -4.323 1 76.95 216 GLN B O 1
ATOM 5466 N N . VAL B 1 217 ? 13.708 18.601 -4.327 1 73.85 217 VAL B N 1
ATOM 5467 C CA . VAL B 1 217 ? 13.587 20.021 -4.016 1 73.85 217 VAL B CA 1
ATOM 5468 C C . VAL B 1 217 ? 13.811 20.244 -2.522 1 73.85 217 VAL B C 1
ATOM 5470 O O . VAL B 1 217 ? 14.458 21.215 -2.123 1 73.85 217 VAL B O 1
ATOM 5473 N N . GLU B 1 218 ? 13.3 19.33 -1.698 1 71.79 218 GLU B N 1
ATOM 5474 C CA . GLU B 1 218 ? 13.324 19.511 -0.25 1 71.79 218 GLU B CA 1
ATOM 5475 C C . GLU B 1 218 ? 14.715 19.241 0.317 1 71.79 218 GLU B C 1
ATOM 5477 O O . GLU B 1 218 ? 15.039 19.687 1.42 1 71.79 218 GLU B O 1
ATOM 5482 N N . GLY B 1 219 ? 15.566 18.534 -0.421 1 72.33 219 GLY B N 1
ATOM 5483 C CA . GLY B 1 219 ? 16.939 18.334 0.015 1 72.33 219 GLY B CA 1
ATOM 5484 C C . GLY B 1 219 ? 17.167 16.984 0.668 1 72.33 219 GLY B C 1
ATOM 5485 O O . GLY B 1 219 ? 16.211 16.283 1.007 1 72.33 219 GLY B O 1
ATOM 5486 N N . PRO B 1 220 ? 18.376 16.665 0.857 1 73.29 220 PRO B N 1
ATOM 5487 C CA . PRO B 1 220 ? 18.773 15.301 1.214 1 73.29 220 PRO B CA 1
ATOM 5488 C C . PRO B 1 220 ? 18.344 14.912 2.627 1 73.29 220 PRO B C 1
ATOM 5490 O O . PRO B 1 220 ? 17.909 13.78 2.855 1 73.29 220 PRO B O 1
ATOM 5493 N N . ASN B 1 221 ? 18.356 15.83 3.556 1 68.01 221 ASN B N 1
ATOM 5494 C CA . ASN B 1 221 ? 18.046 15.476 4.937 1 68.01 221 ASN B CA 1
ATOM 5495 C C . ASN B 1 221 ? 16.568 15.141 5.112 1 68.01 221 ASN B C 1
ATOM 5497 O O . ASN B 1 221 ? 16.224 14.161 5.775 1 68.01 221 ASN B O 1
ATOM 5501 N N . TYR B 1 222 ? 15.797 15.917 4.538 1 66.8 222 TYR B N 1
ATOM 5502 C CA . TYR B 1 222 ? 14.363 15.654 4.596 1 66.8 222 TYR B CA 1
ATOM 5503 C C . TYR B 1 222 ? 14.021 14.342 3.902 1 66.8 222 TYR B C 1
ATOM 5505 O O . TYR B 1 222 ? 13.31 13.503 4.461 1 66.8 222 TYR B O 1
ATOM 5513 N N . ALA B 1 223 ? 14.592 14.204 2.76 1 71.25 223 ALA B N 1
ATOM 5514 C CA . ALA B 1 223 ? 14.262 13.043 1.938 1 71.25 223 ALA B CA 1
ATOM 5515 C C . ALA B 1 223 ? 14.697 11.748 2.618 1 71.25 223 ALA B C 1
ATOM 5517 O O . ALA B 1 223 ? 13.947 10.77 2.643 1 71.25 223 ALA B O 1
ATOM 5518 N N . LEU B 1 224 ? 15.826 11.748 3.172 1 72.32 224 LEU B N 1
ATOM 5519 C CA . LEU B 1 224 ? 16.34 10.541 3.809 1 72.32 224 LEU B CA 1
ATOM 5520 C C . LEU B 1 224 ? 15.546 10.21 5.068 1 72.32 224 LEU B C 1
ATOM 5522 O O . LEU B 1 224 ? 15.302 9.038 5.363 1 72.32 224 LEU B O 1
ATOM 5526 N N . HIS B 1 225 ? 15.084 11.235 5.709 1 67.58 225 HIS B N 1
ATOM 5527 C CA . HIS B 1 225 ? 14.224 11.025 6.868 1 67.58 225 HIS B CA 1
ATOM 5528 C C . HIS B 1 225 ? 12.892 10.404 6.461 1 67.58 225 HIS B C 1
ATOM 5530 O O . HIS B 1 225 ? 12.421 9.461 7.1 1 67.58 225 HIS B O 1
ATOM 5536 N N . GLU B 1 226 ? 12.417 10.979 5.436 1 67.1 226 GLU B N 1
ATOM 5537 C CA . GLU B 1 226 ? 11.093 10.57 4.975 1 67.1 226 GLU B CA 1
ATOM 5538 C C . GLU B 1 226 ? 11.114 9.144 4.431 1 67.1 226 GLU B C 1
ATOM 5540 O O . GLU B 1 226 ? 10.173 8.378 4.647 1 67.1 226 GLU B O 1
ATOM 5545 N N . TYR B 1 227 ? 12.222 8.805 3.835 1 69.98 227 TYR B N 1
ATOM 5546 C CA . TYR B 1 227 ? 12.135 7.596 3.025 1 69.98 227 TYR B CA 1
ATOM 5547 C C . TYR B 1 227 ? 13.039 6.501 3.579 1 69.98 227 TYR B C 1
ATOM 5549 O O . TYR B 1 227 ? 12.866 5.323 3.259 1 69.98 227 TYR B O 1
ATOM 5557 N N . VAL B 1 228 ? 13.968 6.838 4.348 1 67.41 228 VAL B N 1
ATOM 5558 C CA . VAL B 1 228 ? 14.933 5.835 4.785 1 67.41 228 VAL B CA 1
ATOM 5559 C C . VAL B 1 228 ? 14.726 5.53 6.267 1 67.41 228 VAL B C 1
ATOM 5561 O O . VAL B 1 228 ? 15.183 4.498 6.764 1 67.41 228 VAL B O 1
ATOM 5564 N N . GLY B 1 229 ? 13.947 6.386 6.919 1 66.13 229 GLY B N 1
ATOM 5565 C CA . GLY B 1 229 ? 13.729 6.123 8.333 1 66.13 229 GLY B CA 1
ATOM 5566 C C . GLY B 1 229 ? 13.099 4.769 8.597 1 66.13 229 GLY B C 1
ATOM 5567 O O . GLY B 1 229 ? 12.41 4.22 7.735 1 66.13 229 GLY B O 1
ATOM 5568 N N . PRO B 1 230 ? 13.419 4.148 9.652 1 60.63 230 PRO B N 1
ATOM 5569 C CA . PRO B 1 230 ? 13.063 2.754 9.927 1 60.63 230 PRO B CA 1
ATOM 5570 C C . PRO B 1 230 ? 11.558 2.548 10.077 1 60.63 230 PRO B C 1
ATOM 5572 O O . PRO B 1 230 ? 11.05 1.458 9.803 1 60.63 230 PRO B O 1
ATOM 5575 N N . ASP B 1 231 ? 10.976 3.636 10.597 1 73.71 231 ASP B N 1
ATOM 5576 C CA . ASP B 1 231 ? 9.568 3.394 10.898 1 73.71 231 ASP B CA 1
ATOM 5577 C C . ASP B 1 231 ? 8.665 4.298 10.062 1 73.71 231 ASP B C 1
ATOM 5579 O O . ASP B 1 231 ? 8.913 5.501 9.951 1 73.71 231 ASP B O 1
ATOM 5583 N N . SER B 1 232 ? 7.901 3.854 9.289 1 78.17 232 SER B N 1
ATOM 5584 C CA . SER B 1 232 ? 6.834 4.551 8.576 1 78.17 232 SER B CA 1
ATOM 5585 C C . SER B 1 232 ? 5.59 3.677 8.452 1 78.17 232 SER B C 1
ATOM 5587 O O . SER B 1 232 ? 5.613 2.649 7.772 1 78.17 232 SER B O 1
ATOM 5589 N N . HIS B 1 233 ? 4.596 4.145 9.092 1 87.41 233 HIS B N 1
ATOM 5590 C CA . HIS B 1 233 ? 3.354 3.383 9.147 1 87.41 233 HIS B CA 1
ATOM 5591 C C . HIS B 1 233 ? 2.157 4.253 8.777 1 87.41 233 HIS B C 1
ATOM 5593 O O . HIS B 1 233 ? 1.476 4.785 9.656 1 87.41 233 HIS B O 1
ATOM 5599 N N . PRO B 1 234 ? 1.91 4.385 7.514 1 92.88 234 PRO B N 1
ATOM 5600 C CA . PRO B 1 234 ? 0.648 5.064 7.214 1 92.88 234 PRO B CA 1
ATOM 5601 C C . PRO B 1 234 ? -0.558 4.379 7.854 1 92.88 234 PRO B C 1
ATOM 5603 O O . PRO B 1 234 ? -0.592 3.15 7.956 1 92.88 234 PRO B O 1
ATOM 5606 N N . LEU B 1 235 ? -1.506 5.142 8.265 1 96.95 235 LEU B N 1
ATOM 5607 C CA . LEU B 1 235 ? -2.622 4.624 9.049 1 96.95 235 LEU B CA 1
ATOM 5608 C C . LEU B 1 235 ? -3.956 5.01 8.417 1 96.95 235 LEU B C 1
ATOM 5610 O O . LEU B 1 235 ? -4.061 6.053 7.767 1 96.95 235 LEU B O 1
ATOM 5614 N N . TYR B 1 236 ? -4.984 4.184 8.579 1 97.66 236 TYR B N 1
ATOM 5615 C CA . TYR B 1 236 ? -6.354 4.588 8.285 1 97.66 236 TYR B CA 1
ATOM 5616 C C . TYR B 1 236 ? -6.91 5.477 9.391 1 97.66 236 TYR B C 1
ATOM 5618 O O . TYR B 1 236 ? -6.553 5.319 10.561 1 97.66 236 TYR B O 1
ATOM 5626 N N . PHE B 1 237 ? -7.809 6.346 9.035 1 98.29 237 PHE B N 1
ATOM 5627 C CA . PHE B 1 237 ? -8.4 7.235 10.028 1 98.29 237 PHE B CA 1
ATOM 5628 C C . PHE B 1 237 ? -9.027 6.436 11.165 1 98.29 237 PHE B C 1
ATOM 5630 O O . PHE B 1 237 ? -8.85 6.771 12.338 1 98.29 237 PHE B O 1
ATOM 5637 N N . HIS B 1 238 ? -9.774 5.391 10.856 1 97.79 238 HIS B N 1
ATOM 5638 C CA . HIS B 1 238 ? -10.5 4.656 11.887 1 97.79 238 HIS B CA 1
ATOM 5639 C C . HIS B 1 238 ? -9.54 4.001 12.875 1 97.79 238 HIS B C 1
ATOM 5641 O O . HIS B 1 238 ? -9.883 3.808 14.044 1 97.79 238 HIS B O 1
ATOM 5647 N N . GLN B 1 239 ? -8.352 3.639 12.436 1 96.67 239 GLN B N 1
ATOM 5648 C CA . GLN B 1 239 ? -7.355 3.075 13.34 1 96.67 239 GLN B CA 1
ATOM 5649 C C . GLN B 1 239 ? -6.867 4.118 14.341 1 96.67 239 GLN B C 1
ATOM 5651 O O . GLN B 1 239 ? -6.753 3.835 15.535 1 96.67 239 GLN B O 1
ATOM 5656 N N . VAL B 1 240 ? -6.563 5.313 13.827 1 98.1 240 VAL B N 1
ATOM 5657 C CA . VAL B 1 240 ? -6.123 6.401 14.694 1 98.1 240 VAL B CA 1
ATOM 5658 C C . VAL B 1 240 ? -7.23 6.755 15.683 1 98.1 240 VAL B C 1
ATOM 5660 O O . VAL B 1 240 ? -6.973 6.927 16.877 1 98.1 240 VAL B O 1
ATOM 5663 N N . ALA B 1 241 ? -8.469 6.873 15.154 1 98.1 241 ALA B N 1
ATOM 5664 C CA . ALA B 1 241 ? -9.614 7.168 16.01 1 98.1 241 ALA B CA 1
ATOM 5665 C C . ALA B 1 241 ? -9.75 6.13 17.121 1 98.1 241 ALA B C 1
ATOM 5667 O O . ALA B 1 241 ? -10.031 6.476 18.271 1 98.1 241 ALA B O 1
ATOM 5668 N N . ALA B 1 242 ? -9.561 4.874 16.785 1 96.82 242 ALA B N 1
ATOM 5669 C CA . ALA B 1 242 ? -9.666 3.801 17.771 1 96.82 242 ALA B CA 1
ATOM 5670 C C . ALA B 1 242 ? -8.582 3.927 18.837 1 96.82 242 ALA B C 1
ATOM 5672 O O . ALA B 1 242 ? -8.844 3.719 20.025 1 96.82 242 ALA B O 1
ATOM 5673 N N . GLU B 1 243 ? -7.359 4.199 18.438 1 97.38 243 GLU B N 1
ATOM 5674 C CA . GLU B 1 243 ? -6.266 4.38 19.388 1 97.38 243 GLU B CA 1
ATOM 5675 C C . GLU B 1 243 ? -6.555 5.529 20.35 1 97.38 243 GLU B C 1
ATOM 5677 O O . GLU B 1 243 ? -6.287 5.424 21.549 1 97.38 243 GLU B O 1
ATOM 5682 N N . PHE B 1 244 ? -7.096 6.589 19.848 1 98.23 244 PHE B N 1
ATOM 5683 C CA . PHE B 1 244 ? -7.341 7.778 20.654 1 98.23 244 PHE B CA 1
ATOM 5684 C C . PHE B 1 244 ? -8.585 7.601 21.516 1 98.23 244 PHE B C 1
ATOM 5686 O O . PHE B 1 244 ? -8.72 8.243 22.56 1 98.23 244 PHE B O 1
ATOM 5693 N N . GLU B 1 245 ? -9.531 6.773 21.048 1 96.53 245 GLU B N 1
ATOM 5694 C CA . GLU B 1 245 ? -10.742 6.507 21.819 1 96.53 245 GLU B CA 1
ATOM 5695 C C . GLU B 1 245 ? -10.406 5.946 23.198 1 96.53 245 GLU B C 1
ATOM 5697 O O . GLU B 1 245 ? -11.098 6.235 24.176 1 96.53 245 GLU B O 1
ATOM 5702 N N . SER B 1 246 ? -9.374 5.17 23.225 1 91.92 246 SER B N 1
ATOM 5703 C CA . SER B 1 246 ? -8.95 4.582 24.491 1 91.92 246 SER B CA 1
ATOM 5704 C C . SER B 1 246 ? -8.568 5.659 25.501 1 91.92 246 SER B C 1
ATOM 5706 O O . SER B 1 246 ? -8.621 5.43 26.711 1 91.92 246 SER B O 1
ATOM 5708 N N . ALA B 1 247 ? -8.195 6.822 25.06 1 94.73 247 ALA B N 1
ATOM 5709 C CA . ALA B 1 247 ? -7.831 7.951 25.912 1 94.73 247 ALA B CA 1
ATOM 5710 C C . ALA B 1 247 ? -9 8.919 26.069 1 94.73 247 ALA B C 1
ATOM 5712 O O . ALA B 1 247 ? -8.826 10.039 26.555 1 94.73 247 ALA B O 1
ATOM 5713 N N . GLY B 1 248 ? -10.19 8.506 25.568 1 96.35 248 GLY B N 1
ATOM 5714 C CA . GLY B 1 248 ? -11.387 9.319 25.708 1 96.35 248 GLY B CA 1
ATOM 5715 C C . GLY B 1 248 ? -11.485 10.421 24.67 1 96.35 248 GLY B C 1
ATOM 5716 O O . GLY B 1 248 ? -12.201 11.404 24.867 1 96.35 248 GLY B O 1
ATOM 5717 N N . LEU B 1 249 ? -10.767 10.295 23.616 1 98.16 249 LEU B N 1
ATOM 5718 C CA . LEU B 1 249 ? -10.745 11.327 22.585 1 98.16 249 LEU B CA 1
ATOM 5719 C C . LEU B 1 249 ? -11.676 10.964 21.433 1 98.16 249 LEU B C 1
ATOM 5721 O O . LEU B 1 249 ? -11.847 9.785 21.115 1 98.16 249 LEU B O 1
ATOM 5725 N N . SER B 1 250 ? -12.255 11.975 20.833 1 97.89 250 SER B N 1
ATOM 5726 C CA . SER B 1 250 ? -13.054 11.828 19.621 1 97.89 250 SER B CA 1
ATOM 5727 C C . SER B 1 250 ? -12.655 12.857 18.568 1 97.89 250 SER B C 1
ATOM 5729 O O . SER B 1 250 ? -12.206 13.954 18.904 1 97.89 250 SER B O 1
ATOM 5731 N N . PHE B 1 251 ? -12.839 12.484 17.403 1 98.14 251 PHE B N 1
ATOM 5732 C CA . PHE B 1 251 ? -12.536 13.389 16.3 1 98.14 251 PHE B CA 1
ATOM 5733 C C . PHE B 1 251 ? -13.45 14.608 16.333 1 98.14 251 PHE B C 1
ATOM 5735 O O . PHE B 1 251 ? -14.669 14.474 16.451 1 98.14 251 PHE B O 1
ATOM 5742 N N . ALA B 1 252 ? -12.803 15.779 16.186 1 97.99 252 ALA B N 1
ATOM 5743 C CA . ALA B 1 252 ? -13.58 17.011 16.285 1 97.99 252 ALA B CA 1
ATOM 5744 C C . ALA B 1 252 ? -13.62 17.744 14.947 1 97.99 252 ALA B C 1
ATOM 5746 O O . ALA B 1 252 ? -14.673 18.23 14.53 1 97.99 252 ALA B O 1
ATOM 5747 N N . ALA B 1 253 ? -12.412 17.829 14.277 1 96.78 253 ALA B N 1
ATOM 5748 C CA . ALA B 1 253 ? -12.347 18.597 13.036 1 96.78 253 ALA B CA 1
ATOM 5749 C C . ALA B 1 253 ? -11.008 18.391 12.333 1 96.78 253 ALA B C 1
ATOM 5751 O O . ALA B 1 253 ? -9.993 18.128 12.983 1 96.78 253 ALA B O 1
ATOM 5752 N N . PRO B 1 254 ? -11.059 18.545 10.985 1 96.47 254 PRO B N 1
ATOM 5753 C CA . PRO B 1 254 ? -9.767 18.784 10.338 1 96.47 254 PRO B CA 1
ATOM 5754 C C . PRO B 1 254 ? -9.11 20.085 10.794 1 96.47 254 PRO B C 1
ATOM 5756 O O . PRO B 1 254 ? -9.797 21.089 10.999 1 96.47 254 PRO B O 1
ATOM 5759 N N . ALA B 1 255 ? -7.839 20.033 10.953 1 96.93 255 ALA B N 1
ATOM 5760 C CA . ALA B 1 255 ? -7.131 21.215 11.439 1 96.93 255 ALA B CA 1
ATOM 5761 C C . ALA B 1 255 ? -6.917 22.226 10.316 1 96.93 255 ALA B C 1
ATOM 5763 O O . ALA B 1 255 ? -6.835 23.431 10.565 1 96.93 255 ALA B O 1
ATOM 5764 N N . LEU B 1 256 ? -6.744 21.751 9.13 1 95.26 256 LEU B N 1
ATOM 5765 C CA . LEU B 1 256 ? -6.637 22.659 7.993 1 95.26 256 LEU B CA 1
ATOM 5766 C C . LEU B 1 256 ? -7.99 23.283 7.667 1 95.26 256 LEU B C 1
ATOM 5768 O O . LEU B 1 256 ? -8.921 22.583 7.264 1 95.26 256 LEU B O 1
ATOM 5772 N N . LEU B 1 257 ? -8.072 24.508 7.773 1 95.84 257 LEU B N 1
ATOM 5773 C CA . LEU B 1 257 ? -9.344 25.219 7.709 1 95.84 257 LEU B CA 1
ATOM 5774 C C . LEU B 1 257 ? -10.008 25.023 6.35 1 95.84 257 LEU B C 1
ATOM 5776 O O . LEU B 1 257 ? -11.226 24.85 6.269 1 95.84 257 LEU B O 1
ATOM 5780 N N . ALA B 1 258 ? -9.281 25.006 5.286 1 94.47 258 ALA B N 1
ATOM 5781 C CA . ALA B 1 258 ? -9.841 24.854 3.945 1 94.47 258 ALA B CA 1
ATOM 5782 C C . ALA B 1 258 ? -10.565 23.518 3.801 1 94.47 258 ALA B C 1
ATOM 5784 O O . ALA B 1 258 ? -11.54 23.411 3.054 1 94.47 258 ALA B O 1
ATOM 5785 N N . GLU B 1 259 ? -10.138 22.509 4.524 1 94.57 259 GLU B N 1
ATOM 5786 C CA . GLU B 1 259 ? -10.709 21.168 4.433 1 94.57 259 GLU B CA 1
ATOM 5787 C C . GLU B 1 259 ? -12.083 21.107 5.094 1 94.57 259 GLU B C 1
ATOM 5789 O O . GLU B 1 259 ? -12.801 20.114 4.956 1 94.57 259 GLU B O 1
ATOM 5794 N N . GLN B 1 260 ? -12.442 22.18 5.767 1 95.6 260 GLN B N 1
ATOM 5795 C CA . GLN B 1 260 ? -13.729 22.209 6.454 1 95.6 260 GLN B CA 1
ATOM 5796 C C . GLN B 1 260 ? -14.826 22.755 5.545 1 95.6 260 GLN B C 1
ATOM 5798 O O . GLN B 1 260 ? -15.997 22.794 5.93 1 95.6 260 GLN B O 1
ATOM 5803 N N . VAL B 1 261 ? -14.433 23.146 4.332 1 95.56 261 VAL B N 1
ATOM 5804 C CA . VAL B 1 261 ? -15.403 23.659 3.37 1 95.56 261 VAL B CA 1
ATOM 5805 C C . VAL B 1 261 ? -15.812 22.547 2.406 1 95.56 261 VAL B C 1
ATOM 5807 O O . VAL B 1 261 ? -15.324 22.488 1.275 1 95.56 261 VAL B O 1
ATOM 5810 N N . ASP B 1 262 ? -16.767 21.791 2.74 1 93.84 262 ASP B N 1
ATOM 5811 C CA . ASP B 1 262 ? -17.17 20.596 2.004 1 93.84 262 ASP B CA 1
ATOM 5812 C C . ASP B 1 262 ? -17.593 20.946 0.579 1 93.84 262 ASP B C 1
ATOM 5814 O O . ASP B 1 262 ? -17.301 20.202 -0.361 1 93.84 262 ASP B O 1
ATOM 5818 N N . ALA B 1 263 ? -18.241 22.088 0.424 1 90.98 263 ALA B N 1
ATOM 5819 C CA . ALA B 1 263 ? -18.736 22.498 -0.888 1 90.98 263 ALA B CA 1
ATOM 5820 C C . ALA B 1 263 ? -17.589 22.665 -1.88 1 90.98 263 ALA B C 1
ATOM 5822 O O . ALA B 1 263 ? -17.781 22.522 -3.09 1 90.98 263 ALA B O 1
ATOM 5823 N N . ALA B 1 264 ? -16.429 22.93 -1.305 1 90.71 264 ALA B N 1
ATOM 5824 C CA . ALA B 1 264 ? -15.265 23.147 -2.16 1 90.71 264 ALA B CA 1
ATOM 5825 C C . ALA B 1 264 ? -14.452 21.865 -2.315 1 90.71 264 ALA B C 1
ATOM 5827 O O . ALA B 1 264 ? -13.768 21.675 -3.323 1 90.71 264 ALA B O 1
ATOM 5828 N N . CYS B 1 265 ? -14.569 20.952 -1.365 1 90.25 265 CYS B N 1
ATOM 5829 C CA . CYS B 1 265 ? -13.572 19.889 -1.291 1 90.25 265 CYS B CA 1
ATOM 5830 C C . CYS B 1 265 ? -14.202 18.53 -1.571 1 90.25 265 CYS B C 1
ATOM 5832 O O . CYS B 1 265 ? -13.5 17.57 -1.893 1 90.25 265 CYS B O 1
ATOM 5834 N N . VAL B 1 266 ? -15.526 18.422 -1.482 1 93.51 266 VAL B N 1
ATOM 5835 C CA . VAL B 1 266 ? -16.17 17.113 -1.52 1 93.51 266 VAL B CA 1
ATOM 5836 C C . VAL B 1 266 ? -17.083 17.023 -2.741 1 93.51 266 VAL B C 1
ATOM 5838 O O . VAL B 1 266 ? -18.072 17.753 -2.839 1 93.51 266 VAL B O 1
ATOM 5841 N N . PRO B 1 267 ? -16.813 16.14 -3.628 1 92.27 267 PRO B N 1
ATOM 5842 C CA . PRO B 1 267 ? -17.71 15.934 -4.767 1 92.27 267 PRO B CA 1
ATOM 5843 C C . PRO B 1 267 ? -19.109 15.491 -4.344 1 92.27 267 PRO B C 1
ATOM 5845 O O . PRO B 1 267 ? -19.273 14.883 -3.283 1 92.27 267 PRO B O 1
ATOM 5848 N N . GLU B 1 268 ? -20.03 15.744 -5.172 1 92.67 268 GLU B N 1
ATOM 5849 C CA . GLU B 1 268 ? -21.439 15.533 -4.856 1 92.67 268 GLU B CA 1
ATOM 5850 C C . GLU B 1 268 ? -21.71 14.076 -4.489 1 92.67 268 GLU B C 1
ATOM 5852 O O . GLU B 1 268 ? -22.425 13.796 -3.525 1 92.67 268 GLU B O 1
ATOM 5857 N N . GLU B 1 269 ? -21.164 13.184 -5.259 1 93.2 269 GLU B N 1
ATOM 5858 C CA . GLU B 1 269 ? -21.399 11.766 -5.006 1 93.2 269 GLU B CA 1
ATOM 5859 C C . GLU B 1 269 ? -20.863 11.353 -3.639 1 93.2 269 GLU B C 1
ATOM 5861 O O . GLU B 1 269 ? -21.491 10.561 -2.933 1 93.2 269 GLU B O 1
ATOM 5866 N N . LEU B 1 270 ? -19.728 11.892 -3.362 1 94.85 270 LEU B N 1
ATOM 5867 C CA . LEU B 1 270 ? -19.145 11.597 -2.058 1 94.85 270 LEU B CA 1
ATOM 5868 C C . LEU B 1 270 ? -19.977 12.213 -0.938 1 94.85 270 LEU B C 1
ATOM 5870 O O . LEU B 1 270 ? -20.179 11.59 0.107 1 94.85 270 LEU B O 1
ATOM 5874 N N . ALA B 1 271 ? -20.451 13.418 -1.133 1 95.41 271 ALA B N 1
ATOM 5875 C CA . ALA B 1 271 ? -21.28 14.076 -0.127 1 95.41 271 ALA B CA 1
ATOM 5876 C C . ALA B 1 271 ? -22.51 13.236 0.206 1 95.41 271 ALA B C 1
ATOM 5878 O O . ALA B 1 271 ? -22.87 13.088 1.376 1 95.41 271 ALA B O 1
ATOM 5879 N N . ALA B 1 272 ? -23.107 12.691 -0.828 1 94.26 272 ALA B N 1
ATOM 5880 C CA . ALA B 1 272 ? -24.291 11.857 -0.642 1 94.26 272 ALA B CA 1
ATOM 5881 C C . ALA B 1 272 ? -23.957 10.6 0.157 1 94.26 272 ALA B C 1
ATOM 5883 O O . ALA B 1 272 ? -24.718 10.198 1.041 1 94.26 272 ALA B O 1
ATOM 5884 N N . LEU B 1 273 ? -22.842 10.022 -0.177 1 93.52 273 LEU B N 1
ATOM 5885 C CA . LEU B 1 273 ? -22.398 8.832 0.54 1 93.52 273 LEU B CA 1
ATOM 5886 C C . LEU B 1 273 ? -22.136 9.147 2.008 1 93.52 273 LEU B C 1
ATOM 5888 O O . LEU B 1 273 ? -22.556 8.397 2.893 1 93.52 273 LEU B O 1
ATOM 5892 N N . LEU B 1 274 ? -21.468 10.206 2.26 1 95.56 274 LEU B N 1
ATOM 5893 C CA . LEU B 1 274 ? -21.136 10.594 3.627 1 95.56 274 LEU B CA 1
ATOM 5894 C C . LEU B 1 274 ? -22.399 10.885 4.43 1 95.56 274 LEU B C 1
ATOM 5896 O O . LEU B 1 274 ? -22.506 10.488 5.593 1 95.56 274 LEU B O 1
ATOM 5900 N N . GLU B 1 275 ? -23.347 11.526 3.831 1 94.85 275 GLU B N 1
ATOM 5901 C CA . GLU B 1 275 ? -24.602 11.861 4.498 1 94.85 275 GLU B CA 1
ATOM 5902 C C . GLU B 1 275 ? -25.377 10.603 4.88 1 94.85 275 GLU B C 1
ATOM 5904 O O . GLU B 1 275 ? -26.058 10.575 5.907 1 94.85 275 GLU B O 1
ATOM 5909 N N . SER B 1 276 ? -25.223 9.582 4.103 1 92.48 276 SER B N 1
ATOM 5910 C CA . SER B 1 276 ? -25.977 8.353 4.326 1 92.48 276 SER B CA 1
ATOM 5911 C C . SER B 1 276 ? -25.26 7.435 5.31 1 92.48 276 SER B C 1
ATOM 5913 O O . SER B 1 276 ? -25.808 6.41 5.724 1 92.48 276 SER B O 1
ATOM 5915 N N . THR B 1 277 ? -24.072 7.782 5.643 1 94.27 277 THR B N 1
ATOM 5916 C CA . THR B 1 277 ? -23.298 6.962 6.568 1 94.27 277 THR B CA 1
ATOM 5917 C C . THR B 1 277 ? -23.457 7.464 8 1 94.27 277 THR B C 1
ATOM 5919 O O . THR B 1 277 ? -22.949 8.532 8.349 1 94.27 277 THR B O 1
ATOM 5922 N N . LEU B 1 278 ? -24.038 6.757 8.874 1 92.69 278 LEU B N 1
ATOM 5923 C CA . LEU B 1 278 ? -24.407 7.195 10.215 1 92.69 278 LEU B CA 1
ATOM 5924 C C . LEU B 1 278 ? -23.209 7.132 11.157 1 92.69 278 LEU B C 1
ATOM 5926 O O . LEU B 1 278 ? -23.012 8.03 11.979 1 92.69 278 LEU B O 1
ATOM 5930 N N . ASP B 1 279 ? -22.39 6.073 11.032 1 94.59 279 ASP B N 1
ATOM 5931 C CA . ASP B 1 279 ? -21.206 5.927 11.873 1 94.59 279 ASP B CA 1
ATOM 5932 C C . ASP B 1 279 ? -20.175 7.009 11.562 1 94.59 279 ASP B C 1
ATOM 5934 O O . ASP B 1 279 ? -19.59 7.023 10.476 1 94.59 279 ASP B O 1
ATOM 5938 N N . PRO B 1 280 ? -19.901 7.908 12.489 1 94.96 280 PRO B N 1
ATOM 5939 C CA . PRO B 1 280 ? -19.023 9.043 12.194 1 94.96 280 PRO B CA 1
ATOM 5940 C C . PRO B 1 280 ? -17.598 8.615 11.855 1 94.96 280 PRO B C 1
ATOM 5942 O O . PRO B 1 280 ? -16.931 9.262 11.043 1 94.96 280 PRO B O 1
ATOM 5945 N N . VAL B 1 281 ? -17.139 7.565 12.503 1 96.9 281 VAL B N 1
ATOM 5946 C CA . VAL B 1 281 ? -15.784 7.094 12.235 1 96.9 281 VAL B CA 1
ATOM 5947 C C . VAL B 1 281 ? -15.711 6.503 10.829 1 96.9 281 VAL B C 1
ATOM 5949 O O . VAL B 1 281 ? -14.773 6.785 10.079 1 96.9 281 VAL B O 1
ATOM 5952 N N . LEU B 1 282 ? -16.71 5.697 10.461 1 96.99 282 LEU B N 1
ATOM 5953 C CA . LEU B 1 282 ? -16.761 5.159 9.106 1 96.99 282 LEU B CA 1
ATOM 5954 C C . LEU B 1 282 ? -16.916 6.279 8.082 1 96.99 282 LEU B C 1
ATOM 5956 O O . LEU B 1 282 ? -16.288 6.247 7.021 1 96.99 282 LEU B O 1
ATOM 5960 N N . ARG B 1 283 ? -17.741 7.235 8.363 1 96.98 283 ARG B N 1
ATOM 5961 C CA . ARG B 1 283 ? -17.977 8.371 7.478 1 96.98 283 ARG B CA 1
ATOM 5962 C C . ARG B 1 283 ? -16.672 9.087 7.146 1 96.98 283 ARG B C 1
ATOM 5964 O O . ARG B 1 283 ? -16.381 9.349 5.977 1 96.98 283 ARG B O 1
ATOM 5971 N N . GLU B 1 284 ? -15.874 9.367 8.178 1 97.4 284 GLU B N 1
ATOM 5972 C CA . GLU B 1 284 ? -14.605 10.057 7.965 1 97.4 284 GLU B CA 1
ATOM 5973 C C . GLU B 1 284 ? -13.608 9.165 7.231 1 97.4 284 GLU B C 1
ATOM 5975 O O . GLU B 1 284 ? -12.799 9.652 6.438 1 97.4 284 GLU B O 1
ATOM 5980 N N . THR B 1 285 ? -13.641 7.876 7.507 1 98.07 285 THR B N 1
ATOM 5981 C CA . THR B 1 285 ? -12.786 6.934 6.793 1 98.07 285 THR B CA 1
ATOM 5982 C C . THR B 1 285 ? -13.144 6.895 5.31 1 98.07 285 THR B C 1
ATOM 5984 O O . THR B 1 285 ? -12.259 6.923 4.451 1 98.07 285 THR B O 1
ATOM 5987 N N . LEU B 1 286 ? -14.448 6.874 5.017 1 97.23 286 LEU B N 1
ATOM 5988 C CA . LEU B 1 286 ? -14.906 6.853 3.632 1 97.23 286 LEU B CA 1
ATOM 5989 C C . LEU B 1 286 ? -14.573 8.165 2.929 1 97.23 286 LEU B C 1
ATOM 5991 O O . LEU B 1 286 ? -14.306 8.179 1.726 1 97.23 286 LEU B O 1
ATOM 5995 N N . ARG B 1 287 ? -14.579 9.229 3.684 1 97.52 287 ARG B N 1
ATOM 5996 C CA . ARG B 1 287 ? -14.152 10.51 3.13 1 97.52 287 ARG B CA 1
ATOM 5997 C C . ARG B 1 287 ? -12.736 10.42 2.571 1 97.52 287 ARG B C 1
ATOM 5999 O O . ARG B 1 287 ? -12.455 10.944 1.491 1 97.52 287 ARG B O 1
ATOM 6006 N N . ASP B 1 288 ? -11.87 9.741 3.287 1 97.8 288 ASP B N 1
ATOM 6007 C CA . ASP B 1 288 ? -10.494 9.576 2.827 1 97.8 288 ASP B CA 1
ATOM 6008 C C . ASP B 1 288 ? -10.44 8.749 1.544 1 97.8 288 ASP B C 1
ATOM 6010 O O . ASP B 1 288 ? -9.636 9.03 0.653 1 97.8 288 ASP B O 1
ATOM 6014 N N . TYR B 1 289 ? -11.276 7.724 1.467 1 97.36 289 TYR B N 1
ATOM 6015 C CA . TYR B 1 289 ? -11.337 6.914 0.255 1 97.36 289 TYR B CA 1
ATOM 6016 C C . TYR B 1 289 ? -11.867 7.728 -0.919 1 97.36 289 TYR B C 1
ATOM 6018 O O . TYR B 1 289 ? -11.358 7.621 -2.037 1 97.36 289 TYR B O 1
ATOM 6026 N N . GLY B 1 290 ? -12.908 8.506 -0.633 1 96.51 290 GLY B N 1
ATOM 6027 C CA . GLY B 1 290 ? -13.519 9.301 -1.687 1 96.51 290 GLY B CA 1
ATOM 6028 C C . GLY B 1 290 ? -12.624 10.418 -2.188 1 96.51 290 GLY B C 1
ATOM 6029 O O . GLY B 1 290 ? -12.793 10.9 -3.31 1 96.51 290 GLY B O 1
ATOM 6030 N N . LEU B 1 291 ? -11.656 10.821 -1.349 1 95.55 291 LEU B N 1
ATOM 6031 C CA . LEU B 1 291 ? -10.754 11.903 -1.727 1 95.55 291 LEU B CA 1
ATOM 6032 C C . LEU B 1 291 ? -9.355 11.369 -2.015 1 95.55 291 LEU B C 1
ATOM 6034 O O . LEU B 1 291 ? -8.45 12.136 -2.352 1 95.55 291 LEU B O 1
ATOM 6038 N N . ASN B 1 292 ? -9.199 10.051 -1.841 1 94.53 292 ASN B N 1
ATOM 6039 C CA . ASN B 1 292 ? -7.886 9.423 -1.947 1 94.53 292 ASN B CA 1
ATOM 6040 C C . ASN B 1 292 ? -6.832 10.192 -1.155 1 94.53 292 ASN B C 1
ATOM 6042 O O . ASN B 1 292 ? -5.78 10.543 -1.692 1 94.53 292 ASN B O 1
ATOM 6046 N N . ARG B 1 293 ? -7.098 10.402 0.121 1 95.53 293 ARG B N 1
ATOM 6047 C CA . ARG B 1 293 ? -6.307 11.267 0.991 1 95.53 293 ARG B CA 1
ATOM 6048 C C . ARG B 1 293 ? -5.004 10.588 1.399 1 95.53 293 ARG B C 1
ATOM 6050 O O . ARG B 1 293 ? -4.991 9.396 1.715 1 95.53 293 ARG B O 1
ATOM 6057 N N . ALA B 1 294 ? -3.917 11.396 1.399 1 93.87 294 ALA B N 1
ATOM 6058 C CA . ALA B 1 294 ? -2.603 10.832 1.697 1 93.87 294 ALA B CA 1
ATOM 6059 C C . ALA B 1 294 ? -2.041 11.405 2.995 1 93.87 294 ALA B C 1
ATOM 6061 O O . ALA B 1 294 ? -1.056 10.893 3.532 1 93.87 294 ALA B O 1
ATOM 6062 N N . PHE B 1 295 ? -2.627 12.418 3.534 1 93.96 295 PHE B N 1
ATOM 6063 C CA . PHE B 1 295 ? -2.123 13.087 4.728 1 93.96 295 PHE B CA 1
ATOM 6064 C C . PHE B 1 295 ? -3.263 13.728 5.511 1 93.96 295 PHE B C 1
ATOM 6066 O O . PHE B 1 295 ? -4.129 14.385 4.93 1 93.96 295 PHE B O 1
ATOM 6073 N N . ARG B 1 296 ? -3.271 13.499 6.767 1 96.99 296 ARG B N 1
ATOM 6074 C CA . ARG B 1 296 ? -4.317 14.045 7.626 1 96.99 296 ARG B CA 1
ATOM 6075 C C . ARG B 1 296 ? -3.731 15.003 8.659 1 96.99 296 ARG B C 1
ATOM 6077 O O . ARG B 1 296 ? -2.597 14.823 9.107 1 96.99 296 ARG B O 1
ATOM 6084 N N . ARG B 1 297 ? -4.396 15.96 8.968 1 97.58 297 ARG B N 1
ATOM 6085 C CA . ARG B 1 297 ? -4.21 16.904 10.065 1 97.58 297 ARG B CA 1
ATOM 6086 C C . ARG B 1 297 ? -5.486 17.045 10.888 1 97.58 297 ARG B C 1
ATOM 6088 O O . ARG B 1 297 ? -6.403 17.774 10.501 1 97.58 297 ARG B O 1
ATOM 6095 N N . ASP B 1 298 ? -5.502 16.468 12.035 1 98.47 298 ASP B N 1
ATOM 6096 C CA . ASP B 1 298 ? -6.778 16.296 12.723 1 98.47 298 ASP B CA 1
ATOM 6097 C C . ASP B 1 298 ? -6.727 16.882 14.132 1 98.47 298 ASP B C 1
ATOM 6099 O O . ASP B 1 298 ? -5.661 16.931 14.751 1 98.47 298 ASP B O 1
ATOM 6103 N N . LEU B 1 299 ? -7.85 17.268 14.574 1 98.75 299 LEU B N 1
ATOM 6104 C CA . LEU B 1 299 ? -8.072 17.663 15.96 1 98.75 299 LEU B CA 1
ATOM 6105 C C . LEU B 1 299 ? -8.974 16.661 16.673 1 98.75 299 LEU B C 1
ATOM 6107 O O . LEU B 1 299 ? -10.044 16.313 16.167 1 98.75 299 LEU B O 1
ATOM 6111 N N . PHE B 1 300 ? -8.53 16.18 17.755 1 98.8 300 PHE B N 1
ATOM 6112 C CA . PHE B 1 300 ? -9.313 15.341 18.654 1 98.8 300 PHE B CA 1
ATOM 6113 C C . PHE B 1 300 ? -9.551 16.046 19.984 1 98.8 300 PHE B C 1
ATOM 6115 O O . PHE B 1 300 ? -8.705 16.815 20.445 1 98.8 300 PHE B O 1
ATOM 6122 N N . VAL B 1 301 ? -10.683 15.765 20.619 1 98.54 301 VAL B N 1
ATOM 6123 C CA . VAL B 1 301 ? -11.014 16.426 21.877 1 98.54 301 VAL B CA 1
ATOM 6124 C C . VAL B 1 301 ? -11.412 15.383 22.919 1 98.54 301 VAL B C 1
ATOM 6126 O O . VAL B 1 301 ? -12.029 14.368 22.587 1 98.54 301 VAL B O 1
ATOM 6129 N N . ARG B 1 302 ? -11.004 15.59 24.073 1 98.09 302 ARG B N 1
ATOM 6130 C CA . ARG B 1 302 ? -11.369 14.719 25.186 1 98.09 302 ARG B CA 1
ATOM 6131 C C . ARG B 1 302 ? -12.693 15.151 25.807 1 98.09 302 ARG B C 1
ATOM 6133 O O . ARG B 1 302 ? -12.753 16.155 26.52 1 98.09 302 ARG B O 1
ATOM 6140 N N . GLY B 1 303 ? -13.742 14.404 25.554 1 95.7 303 GLY B N 1
ATOM 6141 C CA . GLY B 1 303 ? -15.049 14.809 26.046 1 95.7 303 GLY B CA 1
ATOM 6142 C C . GLY B 1 303 ? -15.553 16.093 25.415 1 95.7 303 GLY B C 1
ATOM 6143 O O . GLY B 1 303 ? -16.006 16.999 26.116 1 95.7 303 GLY B O 1
ATOM 6144 N N . GLY B 1 304 ? -15.531 16.201 24.209 1 92.84 304 GLY B N 1
ATOM 6145 C CA . GLY B 1 304 ? -15.882 17.396 23.459 1 92.84 304 GLY B CA 1
ATOM 6146 C C . GLY B 1 304 ? -17.28 17.902 23.762 1 92.84 304 GLY B C 1
ATOM 6147 O O . GLY B 1 304 ? -18.174 17.117 24.082 1 92.84 304 GLY B O 1
ATOM 6148 N N . GLN B 1 305 ? -17.419 19.204 23.743 1 93.93 305 GLN B N 1
ATOM 6149 C CA . GLN B 1 305 ? -18.703 19.865 23.952 1 93.93 305 GLN B CA 1
ATOM 6150 C C . GLN B 1 305 ? -19.136 20.631 22.706 1 93.93 305 GLN B C 1
ATOM 6152 O O . GLN B 1 305 ? -18.384 21.457 22.186 1 93.93 305 GLN B O 1
ATOM 6157 N N . ALA B 1 306 ? -20.299 20.443 22.354 1 95.65 306 ALA B N 1
ATOM 6158 C CA . ALA B 1 306 ? -20.854 21.161 21.209 1 95.65 306 ALA B CA 1
ATOM 6159 C C . ALA B 1 306 ? -21.309 22.562 21.608 1 95.65 306 ALA B C 1
ATOM 6161 O O . ALA B 1 306 ? -21.86 22.756 22.694 1 95.65 306 ALA B O 1
ATOM 6162 N N . LEU B 1 307 ? -21.038 23.443 20.731 1 96.65 307 LEU B N 1
ATOM 6163 C CA . LEU B 1 307 ? -21.568 24.791 20.906 1 96.65 307 LEU B CA 1
ATOM 6164 C C . LEU B 1 307 ? -23.036 24.856 20.498 1 96.65 307 LEU B C 1
ATOM 6166 O O . LEU B 1 307 ? -23.441 24.223 19.52 1 96.65 307 LEU B O 1
ATOM 6170 N N . ALA B 1 308 ? -23.75 25.678 21.249 1 96.47 308 ALA B N 1
ATOM 6171 C CA . ALA B 1 308 ? -25.087 26.002 20.758 1 96.47 308 ALA B CA 1
ATOM 6172 C C . ALA B 1 308 ? -25.018 26.734 19.421 1 96.47 308 ALA B C 1
ATOM 6174 O O . ALA B 1 308 ? -24.107 27.533 19.19 1 96.47 308 ALA B O 1
ATOM 6175 N N . PRO B 1 309 ? -25.976 26.506 18.59 1 94.98 309 PRO B N 1
ATOM 6176 C CA . PRO B 1 309 ? -25.932 27.116 17.259 1 94.98 309 PRO B CA 1
ATOM 6177 C C . PRO B 1 309 ? -25.77 28.634 17.311 1 94.98 309 PRO B C 1
ATOM 6179 O O . PRO B 1 309 ? -24.978 29.199 16.552 1 94.98 309 PRO B O 1
ATOM 6182 N N . ALA B 1 310 ? -26.441 29.242 18.233 1 96.33 310 ALA B N 1
ATOM 6183 C CA . ALA B 1 310 ? -26.36 30.696 18.355 1 96.33 310 ALA B CA 1
ATOM 6184 C C . ALA B 1 310 ? -24.965 31.132 18.793 1 96.33 310 ALA B C 1
ATOM 6186 O O . ALA B 1 310 ? -24.457 32.159 18.336 1 96.33 310 ALA B O 1
ATOM 6187 N N . GLU B 1 311 ? -24.441 30.349 19.668 1 96.52 311 GLU B N 1
ATOM 6188 C CA . GLU B 1 311 ? -23.098 30.665 20.145 1 96.52 311 GLU B CA 1
ATOM 6189 C C . GLU B 1 311 ? -22.061 30.471 19.042 1 96.52 311 GLU B C 1
ATOM 6191 O O . GLU B 1 311 ? -21.119 31.257 18.923 1 96.52 311 GLU B O 1
ATOM 6196 N N . GLN B 1 312 ? -22.233 29.434 18.298 1 96.09 312 GLN B N 1
ATOM 6197 C CA . GLN B 1 312 ? -21.328 29.193 17.179 1 96.09 312 GLN B CA 1
ATOM 6198 C C . GLN B 1 312 ? -21.349 30.357 16.193 1 96.09 312 GLN B C 1
ATOM 6200 O O . GLN B 1 312 ? -20.296 30.826 15.756 1 96.09 312 GLN B O 1
ATOM 6205 N N . VAL B 1 313 ? -22.513 30.822 15.851 1 96.65 313 VAL B N 1
ATOM 6206 C CA . VAL B 1 313 ? -22.671 31.932 14.917 1 96.65 313 VAL B CA 1
ATOM 6207 C C . VAL B 1 313 ? -22.047 33.195 15.504 1 96.65 313 VAL B C 1
ATOM 6209 O O . VAL B 1 313 ? -21.372 33.948 14.798 1 96.65 313 VAL B O 1
ATOM 6212 N N . ALA B 1 314 ? -22.245 33.381 16.775 1 96.83 314 ALA B N 1
ATOM 6213 C CA . ALA B 1 314 ? -21.695 34.562 17.435 1 96.83 314 ALA B CA 1
ATOM 6214 C C . ALA B 1 314 ? -20.17 34.562 17.378 1 96.83 314 ALA B C 1
ATOM 6216 O O . ALA B 1 314 ? -19.553 35.591 17.094 1 96.83 314 ALA B O 1
ATOM 6217 N N . ARG B 1 315 ? -19.622 33.464 17.656 1 95.54 315 ARG B N 1
ATOM 6218 C CA . ARG B 1 315 ? -18.167 33.35 17.633 1 95.54 315 ARG B CA 1
ATOM 6219 C C . ARG B 1 315 ? -17.624 33.551 16.223 1 95.54 315 ARG B C 1
ATOM 6221 O O . ARG B 1 315 ? -16.587 34.193 16.037 1 95.54 315 ARG B O 1
ATOM 6228 N N . MET B 1 316 ? -18.325 32.983 15.281 1 96.08 316 MET B N 1
ATOM 6229 C CA . MET B 1 316 ? -17.946 33.155 13.882 1 96.08 316 MET B CA 1
ATOM 6230 C C . MET B 1 316 ? -17.967 34.628 13.489 1 96.08 316 MET B C 1
ATOM 6232 O O . MET B 1 316 ? -17.017 35.128 12.884 1 96.08 316 MET B O 1
ATOM 6236 N N . LEU B 1 317 ? -18.947 35.334 13.897 1 97.19 317 LEU B N 1
ATOM 6237 C CA . LEU B 1 317 ? -19.15 36.728 13.516 1 97.19 317 LEU B CA 1
ATOM 6238 C C . LEU B 1 317 ? -18.136 37.633 14.207 1 97.19 317 LEU B C 1
ATOM 6240 O O . LEU B 1 317 ? -17.749 38.669 13.66 1 97.19 317 LEU B O 1
ATOM 6244 N N . GLU B 1 318 ? -17.68 37.206 15.357 1 96.37 318 GLU B N 1
ATOM 6245 C CA . GLU B 1 318 ? -16.79 38.054 16.144 1 96.37 318 GLU B CA 1
ATOM 6246 C C . GLU B 1 318 ? -15.327 37.798 15.791 1 96.37 318 GLU B C 1
ATOM 6248 O O . GLU B 1 318 ? -14.448 38.58 16.157 1 96.37 318 GLU B O 1
ATOM 6253 N N . ARG B 1 319 ? -15.091 36.799 15.05 1 96.08 319 ARG B N 1
ATOM 6254 C CA . ARG B 1 319 ? -13.715 36.487 14.68 1 96.08 319 ARG B CA 1
ATOM 6255 C C . ARG B 1 319 ? -13.163 37.521 13.703 1 96.08 319 ARG B C 1
ATOM 6257 O O . ARG B 1 319 ? -13.857 37.937 12.774 1 96.08 319 ARG B O 1
ATOM 6264 N N . GLU B 1 320 ? -11.934 37.877 13.937 1 97.16 320 GLU B N 1
ATOM 6265 C CA . GLU B 1 320 ? -11.263 38.852 13.083 1 97.16 320 GLU B CA 1
ATOM 6266 C C . GLU B 1 320 ? -10.315 38.167 12.102 1 97.16 320 GLU B C 1
ATOM 6268 O O . GLU B 1 320 ? -9.739 37.123 12.414 1 97.16 320 GLU B O 1
ATOM 6273 N N . TRP B 1 321 ? -10.236 38.781 10.95 1 97.63 321 TRP B N 1
ATOM 6274 C CA . TRP B 1 321 ? -9.368 38.299 9.881 1 97.63 321 TRP B CA 1
ATOM 6275 C C . TRP B 1 321 ? -8.542 39.439 9.294 1 97.63 321 TRP B C 1
ATOM 6277 O O . TRP B 1 321 ? -8.9 40.61 9.436 1 97.63 321 TRP B O 1
ATOM 6287 N N . LEU B 1 322 ? -7.444 39.128 8.667 1 96.99 322 LEU B N 1
ATOM 6288 C CA . LEU B 1 322 ? -6.629 40.131 7.991 1 96.99 322 LEU B CA 1
ATOM 6289 C C . LEU B 1 322 ? -5.896 39.524 6.8 1 96.99 322 LEU B C 1
ATOM 6291 O O . LEU B 1 322 ? -5.801 38.3 6.682 1 96.99 322 LEU B O 1
ATOM 6295 N N . LEU B 1 323 ? -5.463 40.346 5.944 1 95.75 323 LEU B N 1
ATOM 6296 C CA . LEU B 1 323 ? -4.683 39.909 4.791 1 95.75 323 LEU B CA 1
ATOM 6297 C C . LEU B 1 323 ? -3.265 39.532 5.206 1 95.75 323 LEU B C 1
ATOM 6299 O O . LEU B 1 323 ? -2.649 40.219 6.024 1 95.75 323 LEU B O 1
ATOM 6303 N N . ALA B 1 324 ? -2.737 38.505 4.627 1 92.92 324 ALA B N 1
ATOM 6304 C CA . ALA B 1 324 ? -1.412 38.006 4.985 1 92.92 324 ALA B CA 1
ATOM 6305 C C . ALA B 1 324 ? -0.335 38.623 4.097 1 92.92 324 ALA B C 1
ATOM 6307 O O . ALA B 1 324 ? 0.857 38.523 4.396 1 92.92 324 ALA B O 1
ATOM 6308 N N . ALA B 1 325 ? -0.717 39.288 3.063 1 90.54 325 ALA B N 1
ATOM 6309 C CA . ALA B 1 325 ? 0.186 39.888 2.085 1 90.54 325 ALA B CA 1
ATOM 6310 C C . ALA B 1 325 ? -0.346 41.234 1.601 1 90.54 325 ALA B C 1
ATOM 6312 O O . ALA B 1 325 ? -1.495 41.589 1.873 1 90.54 325 ALA B O 1
ATOM 6313 N N . PRO B 1 326 ? 0.57 41.916 0.914 1 89.89 326 PRO B N 1
ATOM 6314 C CA . PRO B 1 326 ? 0.061 43.157 0.327 1 89.89 326 PRO B CA 1
ATOM 6315 C C . PRO B 1 326 ? -1.022 42.914 -0.721 1 89.89 326 PRO B C 1
ATOM 6317 O O . PRO B 1 326 ? -0.937 41.953 -1.49 1 89.89 326 PRO B O 1
ATOM 6320 N N . ARG B 1 327 ? -1.992 43.846 -0.73 1 91.83 327 ARG B N 1
ATOM 6321 C CA . ARG B 1 327 ? -3.141 43.721 -1.621 1 91.83 327 ARG B CA 1
ATOM 6322 C C . ARG B 1 327 ? -2.695 43.579 -3.073 1 91.83 327 ARG B C 1
ATOM 6324 O O . ARG B 1 327 ? -3.307 42.839 -3.846 1 91.83 327 ARG B O 1
ATOM 6331 N N . ASP B 1 328 ? -1.617 44.181 -3.475 1 88.58 328 ASP B N 1
ATOM 6332 C CA . ASP B 1 328 ? -1.169 44.21 -4.864 1 88.58 328 ASP B CA 1
ATOM 6333 C C . ASP B 1 328 ? -0.225 43.046 -5.161 1 88.58 328 ASP B C 1
ATOM 6335 O O . ASP B 1 328 ? 0.215 42.872 -6.299 1 88.58 328 ASP B O 1
ATOM 6339 N N . ALA B 1 329 ? 0.009 42.21 -4.187 1 88.08 329 ALA B N 1
ATOM 6340 C CA . ALA B 1 329 ? 0.945 41.104 -4.374 1 88.08 329 ALA B CA 1
ATOM 6341 C C . ALA B 1 329 ? 0.337 39.786 -3.901 1 88.08 329 ALA B C 1
ATOM 6343 O O . ALA B 1 329 ? 1.042 38.926 -3.368 1 88.08 329 ALA B O 1
ATOM 6344 N N . LEU B 1 330 ? -0.897 39.674 -4.004 1 89.97 330 LEU B N 1
ATOM 6345 C CA . LEU B 1 330 ? -1.551 38.428 -3.619 1 89.97 330 LEU B CA 1
ATOM 6346 C C . LEU B 1 330 ? -1.209 37.309 -4.598 1 89.97 330 LEU B C 1
ATOM 6348 O O . LEU B 1 330 ? -1.116 37.542 -5.805 1 89.97 330 LEU B O 1
ATOM 6352 N N . PRO B 1 331 ? -0.963 36.164 -4.087 1 85.17 331 PRO B N 1
ATOM 6353 C CA . PRO B 1 331 ? -0.671 35.039 -4.979 1 85.17 331 PRO B CA 1
ATOM 6354 C C . PRO B 1 331 ? -1.877 34.625 -5.819 1 85.17 331 PRO B C 1
ATOM 6356 O O . PRO B 1 331 ? -3.013 34.672 -5.341 1 85.17 331 PRO B O 1
ATOM 6359 N N . GLN B 1 332 ? -1.591 34.215 -7.046 1 86.32 332 GLN B N 1
ATOM 6360 C CA . GLN B 1 332 ? -2.63 33.596 -7.862 1 86.32 332 GLN B CA 1
ATOM 6361 C C . GLN B 1 332 ? -2.818 32.127 -7.492 1 86.32 332 GLN B C 1
ATOM 6363 O O . GLN B 1 332 ? -1.898 31.321 -7.644 1 86.32 332 GLN B O 1
ATOM 6368 N N . CYS B 1 333 ? -3.917 31.868 -6.901 1 88.62 333 CYS B N 1
ATOM 6369 C CA . CYS B 1 333 ? -4.135 30.493 -6.466 1 88.62 333 CYS B CA 1
ATOM 6370 C C . CYS B 1 333 ? -5.573 30.06 -6.725 1 88.62 333 CYS B C 1
ATOM 6372 O O . CYS B 1 333 ? -6.434 30.893 -7.017 1 88.62 333 CYS B O 1
ATOM 6374 N N . ALA B 1 334 ? -5.797 28.809 -6.633 1 88.57 334 ALA B N 1
ATOM 6375 C CA . ALA B 1 334 ? -7.103 28.214 -6.908 1 88.57 334 ALA B CA 1
ATOM 6376 C C . ALA B 1 334 ? -8.148 28.699 -5.908 1 88.57 334 ALA B C 1
ATOM 6378 O O . ALA B 1 334 ? -9.318 28.87 -6.257 1 88.57 334 ALA B O 1
ATOM 6379 N N . ALA B 1 335 ? -7.704 28.951 -4.696 1 91.73 335 ALA B N 1
ATOM 6380 C CA . ALA B 1 335 ? -8.635 29.387 -3.658 1 91.73 335 ALA B CA 1
ATOM 6381 C C . ALA B 1 335 ? -9.22 30.758 -3.987 1 91.73 335 ALA B C 1
ATOM 6383 O O . ALA B 1 335 ? -10.423 30.979 -3.835 1 91.73 335 ALA B O 1
ATOM 6384 N N . LEU B 1 336 ? -8.35 31.606 -4.431 1 93.58 336 LEU B N 1
ATOM 6385 C CA . LEU B 1 336 ? -8.807 32.947 -4.778 1 93.58 336 LEU B CA 1
ATOM 6386 C C . LEU B 1 336 ? -9.784 32.903 -5.947 1 93.58 336 LEU B C 1
ATOM 6388 O O . LEU B 1 336 ? -10.79 33.616 -5.949 1 93.58 336 LEU B O 1
ATOM 6392 N N . ARG B 1 337 ? -9.491 32.063 -6.957 1 94.09 337 ARG B N 1
ATOM 6393 C CA . ARG B 1 337 ? -10.376 31.912 -8.108 1 94.09 337 ARG B CA 1
ATOM 6394 C C . ARG B 1 337 ? -11.729 31.347 -7.688 1 94.09 337 ARG B C 1
ATOM 6396 O O . ARG B 1 337 ? -12.773 31.842 -8.116 1 94.09 337 ARG B O 1
ATOM 6403 N N . LEU B 1 338 ? -11.669 30.416 -6.864 1 94.06 338 LEU B N 1
ATOM 6404 C CA . LEU B 1 338 ? -12.897 29.776 -6.406 1 94.06 338 LEU B CA 1
ATOM 6405 C C . LEU B 1 338 ? -13.751 30.751 -5.602 1 94.06 338 LEU B C 1
ATOM 6407 O O . LEU B 1 338 ? -14.968 30.814 -5.785 1 94.06 338 LEU B O 1
ATOM 6411 N N . VAL B 1 339 ? -13.168 31.473 -4.733 1 95.78 339 VAL B N 1
ATOM 6412 C CA . VAL B 1 339 ? -13.889 32.432 -3.901 1 95.78 339 VAL B CA 1
ATOM 6413 C C . VAL B 1 339 ? -14.474 33.538 -4.776 1 95.78 339 VAL B C 1
ATOM 6415 O O . VAL B 1 339 ? -15.596 33.994 -4.543 1 95.78 339 VAL B O 1
ATOM 6418 N N . GLY B 1 340 ? -13.698 33.941 -5.782 1 95.69 340 GLY B N 1
ATOM 6419 C CA . GLY B 1 340 ? -14.226 34.904 -6.736 1 95.69 340 GLY B CA 1
ATOM 6420 C C . GLY B 1 340 ? -15.469 34.413 -7.453 1 95.69 340 GLY B C 1
ATOM 6421 O O . GLY B 1 340 ? -16.396 35.187 -7.7 1 95.69 340 GLY B O 1
ATOM 6422 N N . GLN B 1 341 ? -15.493 33.218 -7.73 1 94.6 341 GLN B N 1
ATOM 6423 C CA . GLN B 1 341 ? -16.644 32.621 -8.398 1 94.6 341 GLN B CA 1
ATOM 6424 C C . GLN B 1 341 ? -17.825 32.485 -7.442 1 94.6 341 GLN B C 1
ATOM 6426 O O . GLN B 1 341 ? -18.976 32.692 -7.834 1 94.6 341 GLN B O 1
ATOM 6431 N N . TRP B 1 342 ? -17.537 32.169 -6.231 1 93.87 342 TRP B N 1
ATOM 6432 C CA . TRP B 1 342 ? -18.573 31.903 -5.239 1 93.87 342 TRP B CA 1
ATOM 6433 C C . TRP B 1 342 ? -19.244 33.197 -4.791 1 93.87 342 TRP B C 1
ATOM 6435 O O . TRP B 1 342 ? -20.472 33.27 -4.708 1 93.87 342 TRP B O 1
ATOM 6445 N N . LEU B 1 343 ? -18.431 34.201 -4.526 1 95.48 343 LEU B N 1
ATOM 6446 C CA . LEU B 1 343 ? -18.957 35.431 -3.944 1 95.48 343 LEU B CA 1
ATOM 6447 C C . LEU B 1 343 ? -19.248 36.464 -5.027 1 95.48 343 LEU B C 1
ATOM 6449 O O . LEU B 1 343 ? -20.02 37.4 -4.807 1 95.48 343 LEU B O 1
ATOM 6453 N N . GLY B 1 344 ? -18.601 36.341 -6.177 1 95.18 344 GLY B N 1
ATOM 6454 C CA . GLY B 1 344 ? -18.54 37.398 -7.174 1 95.18 344 GLY B CA 1
ATOM 6455 C C . GLY B 1 344 ? -17.257 38.206 -7.109 1 95.18 344 GLY B C 1
ATOM 6456 O O . GLY B 1 344 ? -16.743 38.477 -6.022 1 95.18 344 GLY B O 1
ATOM 6457 N N . GLU B 1 345 ? -16.799 38.633 -8.208 1 94.85 345 GLU B N 1
ATOM 6458 C CA . GLU B 1 345 ? -15.511 39.311 -8.31 1 94.85 345 GLU B CA 1
ATOM 6459 C C . GLU B 1 345 ? -15.505 40.61 -7.509 1 94.85 345 GLU B C 1
ATOM 6461 O O . GLU B 1 345 ? -14.525 40.922 -6.829 1 94.85 345 GLU B O 1
ATOM 6466 N N . ALA B 1 346 ? -16.537 41.279 -7.577 1 95.58 346 ALA B N 1
ATOM 6467 C CA . ALA B 1 346 ? -16.617 42.565 -6.888 1 95.58 346 ALA B CA 1
ATOM 6468 C C . ALA B 1 346 ? -16.626 42.376 -5.374 1 95.58 346 ALA B C 1
ATOM 6470 O O . ALA B 1 346 ? -15.95 43.108 -4.646 1 95.58 346 ALA B O 1
ATOM 6471 N N . ALA B 1 347 ? -17.443 41.454 -4.94 1 96.55 347 ALA B N 1
ATOM 6472 C CA . ALA B 1 347 ? -17.519 41.171 -3.509 1 96.55 347 ALA B CA 1
ATOM 6473 C C . ALA B 1 347 ? -16.181 40.664 -2.978 1 96.55 347 ALA B C 1
ATOM 6475 O O . ALA B 1 347 ? -15.766 41.025 -1.875 1 96.55 347 ALA B O 1
ATOM 6476 N N . CYS B 1 348 ? -15.544 39.834 -3.759 1 96.46 348 CYS B N 1
ATOM 6477 C CA . CYS B 1 348 ? -14.238 39.314 -3.372 1 96.46 348 CYS B CA 1
ATOM 6478 C C . CYS B 1 348 ? -13.212 40.436 -3.271 1 96.46 348 CYS B C 1
ATOM 6480 O O . CYS B 1 348 ? -12.453 40.505 -2.303 1 96.46 348 CYS B O 1
ATOM 6482 N N . ALA B 1 349 ? -13.233 41.283 -4.24 1 96.03 349 ALA B N 1
ATOM 6483 C CA . ALA B 1 349 ? -12.292 42.4 -4.243 1 96.03 349 ALA B CA 1
ATOM 6484 C C . ALA B 1 349 ? -12.516 43.309 -3.037 1 96.03 349 ALA B C 1
ATOM 6486 O O . ALA B 1 349 ? -11.559 43.742 -2.392 1 96.03 349 ALA B O 1
ATOM 6487 N N . ASP B 1 350 ? -13.718 43.62 -2.796 1 96.98 350 ASP B N 1
ATOM 6488 C CA . ASP B 1 350 ? -14.062 44.469 -1.66 1 96.98 350 ASP B CA 1
ATOM 6489 C C . ASP B 1 350 ? -13.637 43.823 -0.343 1 96.98 350 ASP B C 1
ATOM 6491 O O . ASP B 1 350 ? -13.154 44.507 0.562 1 96.98 350 ASP B O 1
ATOM 6495 N N . LEU B 1 351 ? -13.887 42.573 -0.245 1 96.79 351 LEU B N 1
ATOM 6496 C CA . LEU B 1 351 ? -13.486 41.808 0.93 1 96.79 351 LEU B CA 1
ATOM 6497 C C . LEU B 1 351 ? -11.98 41.905 1.155 1 96.79 351 LEU B C 1
ATOM 6499 O O . LEU B 1 351 ? -11.531 42.191 2.267 1 96.79 351 LEU B O 1
ATOM 6503 N N . LEU B 1 352 ? -11.21 41.707 0.136 1 96.88 352 LEU B N 1
ATOM 6504 C CA . LEU B 1 352 ? -9.755 41.743 0.228 1 96.88 352 LEU B CA 1
ATOM 6505 C C . LEU B 1 352 ? -9.264 43.15 0.55 1 96.88 352 LEU B C 1
ATOM 6507 O O . LEU B 1 352 ? -8.295 43.32 1.293 1 96.88 352 LEU B O 1
ATOM 6511 N N . ASP B 1 353 ? -9.93 44.149 0.019 1 96.57 353 ASP B N 1
ATOM 6512 C CA . ASP B 1 353 ? -9.588 45.536 0.323 1 96.57 353 ASP B CA 1
ATOM 6513 C C . ASP B 1 353 ? -9.783 45.837 1.807 1 96.57 353 ASP B C 1
ATOM 6515 O O . ASP B 1 353 ? -8.935 46.476 2.433 1 96.57 353 ASP B O 1
ATOM 6519 N N . ALA B 1 354 ? -10.873 45.405 2.32 1 96.69 354 ALA B N 1
ATOM 6520 C CA . ALA B 1 354 ? -11.163 45.629 3.734 1 96.69 354 ALA B CA 1
ATOM 6521 C C . ALA B 1 354 ? -10.132 44.937 4.621 1 96.69 354 ALA B C 1
ATOM 6523 O O . ALA B 1 354 ? -9.671 45.511 5.611 1 96.69 354 ALA B O 1
ATOM 6524 N N . LEU B 1 355 ? -9.78 43.742 4.258 1 96.88 355 LEU B N 1
ATOM 6525 C CA . LEU B 1 355 ? -8.833 42.955 5.04 1 96.88 355 LEU B CA 1
ATOM 6526 C C . LEU B 1 355 ? -7.429 43.542 4.943 1 96.88 355 LEU B C 1
ATOM 6528 O O . LEU B 1 355 ? -6.578 43.269 5.793 1 96.88 355 LEU B O 1
ATOM 6532 N N . GLY B 1 356 ? -7.147 44.283 3.931 1 94.79 356 GLY B N 1
ATOM 6533 C CA . GLY B 1 356 ? -5.846 44.895 3.715 1 94.79 356 GLY B CA 1
ATOM 6534 C C . GLY B 1 356 ? -5.565 46.049 4.659 1 94.79 356 GLY B C 1
ATOM 6535 O O . GLY B 1 356 ? -4.419 46.481 4.796 1 94.79 356 GLY B O 1
ATOM 6536 N N . GLU B 1 357 ? -6.485 46.491 5.335 1 92.01 357 GLU B N 1
ATOM 6537 C CA . GLU B 1 357 ? -6.331 47.643 6.217 1 92.01 357 GLU B CA 1
ATOM 6538 C C . GLU B 1 357 ? -6.027 47.207 7.648 1 92.01 357 GLU B C 1
ATOM 6540 O O . GLU B 1 357 ? -5.644 48.028 8.484 1 92.01 357 GLU B O 1
ATOM 6545 N N . GLY B 1 358 ? -6.195 46 7.915 1 92.6 358 GLY B N 1
ATOM 6546 C CA . GLY B 1 358 ? -5.993 45.454 9.247 1 92.6 358 GLY B CA 1
ATOM 6547 C C . GLY B 1 358 ? -7.016 44.399 9.622 1 92.6 358 GLY B C 1
ATOM 6548 O O . GLY B 1 358 ? -7.774 43.931 8.77 1 92.6 358 GLY B O 1
ATOM 6549 N N . PRO B 1 359 ? -7.013 44.044 10.893 1 96.68 359 PRO B N 1
ATOM 6550 C CA . PRO B 1 359 ? -7.973 43.039 11.355 1 96.68 359 PRO B CA 1
ATOM 6551 C C . PRO B 1 359 ? -9.416 43.535 11.303 1 96.68 359 PRO B C 1
ATOM 6553 O O . PRO B 1 359 ? -9.711 44.638 11.768 1 96.68 359 PRO B O 1
ATOM 6556 N N . VAL B 1 360 ? -10.308 42.74 10.715 1 97.26 360 VAL B N 1
ATOM 6557 C CA . VAL B 1 360 ? -11.72 43.086 10.594 1 97.26 360 VAL B CA 1
ATOM 6558 C C . VAL B 1 360 ? -12.581 41.906 11.039 1 97.26 360 VAL B C 1
ATOM 6560 O O . VAL B 1 360 ? -12.285 40.755 10.712 1 97.26 360 VAL B O 1
ATOM 6563 N N . ARG B 1 361 ? -13.634 42.2 11.796 1 97.79 361 ARG B N 1
ATOM 6564 C CA . ARG B 1 361 ? -14.57 41.163 12.217 1 97.79 361 ARG B CA 1
ATOM 6565 C C . ARG B 1 361 ? -15.413 40.677 11.043 1 97.79 361 ARG B C 1
ATOM 6567 O O . ARG B 1 361 ? -15.751 41.456 10.15 1 97.79 361 ARG B O 1
ATOM 6574 N N . LEU B 1 362 ? -15.732 39.454 11.102 1 97.67 362 LEU B N 1
ATOM 6575 C CA . LEU B 1 362 ? -16.587 38.904 10.055 1 97.67 362 LEU B CA 1
ATOM 6576 C C . LEU B 1 362 ? -17.911 39.657 9.983 1 97.67 362 LEU B C 1
ATOM 6578 O O . LEU B 1 362 ? -18.431 39.903 8.893 1 97.67 362 LEU B O 1
ATOM 6582 N N . ARG B 1 363 ? -18.442 40.022 11.179 1 97.38 363 ARG B N 1
ATOM 6583 C CA . ARG B 1 363 ? -19.696 40.767 11.212 1 97.38 363 ARG B CA 1
ATOM 6584 C C . ARG B 1 363 ? -19.59 42.054 10.4 1 97.38 363 ARG B C 1
ATOM 6586 O O . ARG B 1 363 ? -20.533 42.435 9.704 1 97.38 363 ARG B O 1
ATOM 6593 N N . ASP B 1 364 ? -18.515 42.749 10.498 1 97.26 364 ASP B N 1
ATOM 6594 C CA . ASP B 1 364 ? -18.302 44.014 9.801 1 97.26 364 ASP B CA 1
ATOM 6595 C C . ASP B 1 364 ? -18.08 43.787 8.307 1 97.26 364 ASP B C 1
ATOM 6597 O O . ASP B 1 364 ? -18.5 44.601 7.482 1 97.26 364 ASP B O 1
ATOM 6601 N N . LEU B 1 365 ? -17.42 42.731 7.979 1 97.17 365 LEU B N 1
ATOM 6602 C CA . LEU B 1 365 ? -17.251 42.369 6.576 1 97.17 365 LEU B CA 1
ATOM 6603 C C . LEU B 1 365 ? -18.6 42.086 5.922 1 97.17 365 LEU B C 1
ATOM 6605 O O . LEU B 1 365 ? -18.856 42.532 4.801 1 97.17 365 LEU B O 1
ATOM 6609 N N . ALA B 1 366 ? -19.423 41.351 6.637 1 96.36 366 ALA B N 1
ATOM 6610 C CA . ALA B 1 366 ? -20.727 40.944 6.119 1 96.36 366 ALA B CA 1
ATOM 6611 C C . ALA B 1 366 ? -21.653 42.146 5.96 1 96.36 366 ALA B C 1
ATOM 6613 O O . ALA B 1 366 ? -22.591 42.114 5.159 1 96.36 366 ALA B O 1
ATOM 6614 N N . ALA B 1 367 ? -21.358 43.222 6.684 1 95.93 367 ALA B N 1
ATOM 6615 C CA . ALA B 1 367 ? -22.213 44.407 6.672 1 95.93 367 ALA B CA 1
ATOM 6616 C C . ALA B 1 367 ? -21.846 45.336 5.519 1 95.93 367 ALA B C 1
ATOM 6618 O O . ALA B 1 367 ? -22.583 46.276 5.213 1 95.93 367 ALA B O 1
ATOM 6619 N N . ARG B 1 368 ? -20.806 45.044 4.824 1 95.73 368 ARG B N 1
ATOM 6620 C CA . ARG B 1 368 ? -20.387 45.893 3.713 1 95.73 368 ARG B CA 1
ATOM 6621 C C . ARG B 1 368 ? -21.351 45.771 2.538 1 95.73 368 ARG B C 1
ATOM 6623 O O . ARG B 1 368 ? -21.932 44.708 2.312 1 95.73 368 ARG B O 1
ATOM 6630 N N . PRO B 1 369 ? -21.438 46.79 1.705 1 93.4 369 PRO B N 1
ATOM 6631 C CA . PRO B 1 369 ? -22.454 46.848 0.651 1 93.4 369 PRO B CA 1
ATOM 6632 C C . PRO B 1 369 ? -22.331 45.702 -0.35 1 93.4 369 PRO B C 1
ATOM 6634 O O . PRO B 1 369 ? -23.342 45.133 -0.77 1 93.4 369 PRO B O 1
ATOM 6637 N N . GLN B 1 370 ? -21.152 45.337 -0.701 1 92.63 370 GLN B N 1
ATOM 6638 C CA . GLN B 1 370 ? -20.963 44.301 -1.711 1 92.63 370 GLN B CA 1
ATOM 6639 C C . GLN B 1 370 ? -21.252 42.916 -1.138 1 92.63 370 GLN B C 1
ATOM 6641 O O . GLN B 1 370 ? -21.496 41.968 -1.887 1 92.63 370 GLN B O 1
ATOM 6646 N N . GLN B 1 371 ? -21.206 42.807 0.222 1 91.43 371 GLN B N 1
ATOM 6647 C CA . GLN B 1 371 ? -21.377 41.517 0.882 1 91.43 371 GLN B CA 1
ATOM 6648 C C . GLN B 1 371 ? -22.779 41.381 1.468 1 91.43 371 GLN B C 1
ATOM 6650 O O . GLN B 1 371 ? -23.209 40.278 1.813 1 91.43 371 GLN B O 1
ATOM 6655 N N . ALA B 1 372 ? -23.51 42.423 1.453 1 88.45 372 ALA B N 1
ATOM 6656 C CA . ALA B 1 372 ? -24.744 42.508 2.23 1 88.45 372 ALA B CA 1
ATOM 6657 C C . ALA B 1 372 ? -25.76 41.47 1.761 1 88.45 372 ALA B C 1
ATOM 6659 O O . ALA B 1 372 ? -26.601 41.019 2.542 1 88.45 372 ALA B O 1
ATOM 6660 N N . ARG B 1 373 ? -25.696 41.023 0.583 1 90.96 373 ARG B N 1
ATOM 6661 C CA . ARG B 1 373 ? -26.671 40.072 0.059 1 90.96 373 ARG B CA 1
ATOM 6662 C C . ARG B 1 373 ? -26.187 38.637 0.238 1 90.96 373 ARG B C 1
ATOM 6664 O O . ARG B 1 373 ? -26.931 37.688 -0.021 1 90.96 373 ARG B O 1
ATOM 6671 N N . LEU B 1 374 ? -25.025 38.438 0.728 1 94.51 374 LEU B N 1
ATOM 6672 C CA . LEU B 1 374 ? -24.455 37.106 0.897 1 94.51 374 LEU B CA 1
ATOM 6673 C C . LEU B 1 374 ? -24.646 36.61 2.326 1 94.51 374 LEU B C 1
ATOM 6675 O O . LEU B 1 374 ? -24.565 37.393 3.276 1 94.51 374 LEU B O 1
ATOM 6679 N N . PRO B 1 375 ? -24.938 35.34 2.452 1 94.89 375 PRO B N 1
ATOM 6680 C CA . PRO B 1 375 ? -24.946 34.795 3.811 1 94.89 375 PRO B CA 1
ATOM 6681 C C . PRO B 1 375 ? -23.586 34.902 4.498 1 94.89 375 PRO B C 1
ATOM 6683 O O . PRO B 1 375 ? -22.552 34.67 3.866 1 94.89 375 PRO B O 1
ATOM 6686 N N . ALA B 1 376 ? -23.55 35.21 5.792 1 95.79 376 ALA B N 1
ATOM 6687 C CA . ALA B 1 376 ? -22.312 35.322 6.559 1 95.79 376 ALA B CA 1
ATOM 6688 C C . ALA B 1 376 ? -21.506 34.028 6.491 1 95.79 376 ALA B C 1
ATOM 6690 O O . ALA B 1 376 ? -20.273 34.057 6.484 1 95.79 376 ALA B O 1
ATOM 6691 N N . GLN B 1 377 ? -22.255 32.99 6.378 1 95.23 377 GLN B N 1
ATOM 6692 C CA . GLN B 1 377 ? -21.616 31.68 6.306 1 95.23 377 GLN B CA 1
ATOM 6693 C C . GLN B 1 377 ? -20.779 31.546 5.037 1 95.23 377 GLN B C 1
ATOM 6695 O O . GLN B 1 377 ? -19.709 30.934 5.056 1 95.23 377 GLN B O 1
ATOM 6700 N N . SER B 1 378 ? -21.246 32.047 3.985 1 96.23 378 SER B N 1
ATOM 6701 C CA . SER B 1 378 ? -20.516 31.986 2.723 1 96.23 378 SER B CA 1
ATOM 6702 C C . SER B 1 378 ? -19.222 32.79 2.793 1 96.23 378 SER B C 1
ATOM 6704 O O . SER B 1 378 ? -18.196 32.374 2.251 1 96.23 378 SER B O 1
ATOM 6706 N N . ILE B 1 379 ? -19.291 33.888 3.471 1 97.29 379 ILE B N 1
ATOM 6707 C CA . ILE B 1 379 ? -18.105 34.719 3.647 1 97.29 379 ILE B CA 1
ATOM 6708 C C . ILE B 1 379 ? -17.103 34.003 4.549 1 97.29 379 ILE B C 1
ATOM 6710 O O . ILE B 1 379 ? -15.899 34.015 4.281 1 97.29 379 ILE B O 1
ATOM 6714 N N . HIS B 1 380 ? -17.658 33.453 5.547 1 97.37 380 HIS B N 1
ATOM 6715 C CA . HIS B 1 380 ? -16.805 32.698 6.458 1 97.37 380 HIS B CA 1
ATOM 6716 C C . HIS B 1 380 ? -16.082 31.57 5.728 1 97.37 380 HIS B C 1
ATOM 6718 O O . HIS B 1 380 ? -14.873 31.39 5.898 1 97.37 380 HIS B O 1
ATOM 6724 N N . GLU B 1 381 ? -16.766 30.823 4.938 1 96.42 381 GLU B N 1
ATOM 6725 C CA . GLU B 1 381 ? -16.188 29.718 4.179 1 96.42 381 GLU B CA 1
ATOM 6726 C C . GLU B 1 381 ? -15.133 30.216 3.195 1 96.42 381 GLU B C 1
ATOM 6728 O O . GLU B 1 381 ? -14.111 29.559 2.989 1 96.42 381 GLU B O 1
ATOM 6733 N N . ALA B 1 382 ? -15.399 31.321 2.616 1 96.96 382 ALA B N 1
ATOM 6734 C CA . ALA B 1 382 ? -14.412 31.936 1.732 1 96.96 382 ALA B CA 1
ATOM 6735 C C . ALA B 1 382 ? -13.117 32.238 2.481 1 96.96 382 ALA B C 1
ATOM 6737 O O . ALA B 1 382 ? -12.024 31.986 1.969 1 96.96 382 ALA B O 1
ATOM 6738 N N . LEU B 1 383 ? -13.277 32.742 3.655 1 97.43 383 LEU B N 1
ATOM 6739 C CA . LEU B 1 383 ? -12.113 33.083 4.464 1 97.43 383 LEU B CA 1
ATOM 6740 C C . LEU B 1 383 ? -11.347 31.829 4.871 1 97.43 383 LEU B C 1
ATOM 6742 O O . LEU B 1 383 ? -10.114 31.827 4.888 1 97.43 383 LEU B O 1
ATOM 6746 N N . LEU B 1 384 ? -12.069 30.795 5.196 1 96.51 384 LEU B N 1
ATOM 6747 C CA . LEU B 1 384 ? -11.428 29.528 5.529 1 96.51 384 LEU B CA 1
ATOM 6748 C C . LEU B 1 384 ? -10.6 29.013 4.356 1 96.51 384 LEU B C 1
ATOM 6750 O O . LEU B 1 384 ? -9.468 28.559 4.541 1 96.51 384 LEU B O 1
ATOM 6754 N N . LEU B 1 385 ? -11.093 29.132 3.152 1 95.38 385 LEU B N 1
ATOM 6755 C CA . LEU B 1 385 ? -10.401 28.676 1.951 1 95.38 385 LEU B CA 1
ATOM 6756 C C . LEU B 1 385 ? -9.143 29.502 1.702 1 95.38 385 LEU B C 1
ATOM 6758 O O . LEU B 1 385 ? -8.088 28.953 1.378 1 95.38 385 LEU B O 1
ATOM 6762 N N . LEU B 1 386 ? -9.277 30.761 1.867 1 95.45 386 LEU B N 1
ATOM 6763 C CA . LEU B 1 386 ? -8.175 31.673 1.58 1 95.45 386 LEU B CA 1
ATOM 6764 C C . LEU B 1 386 ? -7.07 31.534 2.621 1 95.45 386 LEU B C 1
ATOM 6766 O O . LEU B 1 386 ? -5.904 31.82 2.337 1 95.45 386 LEU B O 1
ATOM 6770 N N . SER B 1 387 ? -7.419 31.171 3.804 1 93.78 387 SER B N 1
ATOM 6771 C CA . SER B 1 387 ? -6.447 31.064 4.887 1 93.78 387 SER B CA 1
ATOM 6772 C C . SER B 1 387 ? -5.423 29.971 4.605 1 93.78 387 SER B C 1
ATOM 6774 O O . SER B 1 387 ? -4.248 30.109 4.953 1 93.78 387 SER B O 1
ATOM 6776 N N . SER B 1 388 ? -5.79 28.921 3.952 1 86.4 388 SER B N 1
ATOM 6777 C CA . SER B 1 388 ? -4.905 27.785 3.714 1 86.4 388 SER B CA 1
ATOM 6778 C C . SER B 1 388 ? -3.956 28.059 2.552 1 86.4 388 SER B C 1
ATOM 6780 O O . SER B 1 388 ? -3.037 27.277 2.297 1 86.4 388 SER B O 1
ATOM 6782 N N . SER B 1 389 ? -4.161 29.221 1.846 1 86.27 389 SER B N 1
ATOM 6783 C CA . SER B 1 389 ? -3.311 29.569 0.712 1 86.27 389 SER B CA 1
ATOM 6784 C C . SER B 1 389 ? -2.397 30.743 1.046 1 86.27 389 SER B C 1
ATOM 6786 O O . SER B 1 389 ? -1.774 31.325 0.155 1 86.27 389 SER B O 1
ATOM 6788 N N . GLY B 1 390 ? -2.447 31.174 2.29 1 85.67 390 GLY B N 1
ATOM 6789 C CA . GLY B 1 390 ? -1.566 32.247 2.723 1 85.67 390 GLY B CA 1
ATOM 6790 C C . GLY B 1 390 ? -2.07 33.625 2.338 1 85.67 390 GLY B C 1
ATOM 6791 O O . GLY B 1 390 ? -1.314 34.598 2.366 1 85.67 390 GLY B O 1
ATOM 6792 N N . VAL B 1 391 ? -3.336 33.717 1.97 1 92.64 391 VAL B N 1
ATOM 6793 C CA . VAL B 1 391 ? -3.905 34.996 1.56 1 92.64 391 VAL B CA 1
ATOM 6794 C C . VAL B 1 391 ? -4.437 35.741 2.782 1 92.64 391 VAL B C 1
ATOM 6796 O O . VAL B 1 391 ? -4.211 36.945 2.93 1 92.64 391 VAL B O 1
ATOM 6799 N N . VAL B 1 392 ? -5.147 34.976 3.583 1 95.7 392 VAL B N 1
ATOM 6800 C CA . VAL B 1 392 ? -5.772 35.555 4.767 1 95.7 392 VAL B CA 1
ATOM 6801 C C . VAL B 1 392 ? -5.349 34.774 6.009 1 95.7 392 VAL B C 1
ATOM 6803 O O . VAL B 1 392 ? -4.907 33.627 5.908 1 95.7 392 VAL B O 1
ATOM 6806 N N . MET B 1 393 ? -5.369 35.425 7.139 1 95.12 393 MET B N 1
ATOM 6807 C CA . MET B 1 393 ? -5.103 34.765 8.414 1 95.12 393 MET B CA 1
ATOM 6808 C C . MET B 1 393 ? -6.108 35.204 9.474 1 95.12 393 MET B C 1
ATOM 6810 O O . MET B 1 393 ? -6.574 36.345 9.46 1 95.12 393 MET B O 1
ATOM 6814 N N . PRO B 1 394 ? -6.434 34.295 10.304 1 96.14 394 PRO B N 1
ATOM 6815 C CA . PRO B 1 394 ? -7.197 34.763 11.463 1 96.14 394 PRO B CA 1
ATOM 6816 C C . PRO B 1 394 ? -6.393 35.706 12.356 1 96.14 394 PRO B C 1
ATOM 6818 O O . PRO B 1 394 ? -5.193 35.503 12.553 1 96.14 394 PRO B O 1
ATOM 6821 N N . ALA B 1 395 ? -6.999 36.696 12.874 1 96.98 395 ALA B N 1
ATOM 6822 C CA . ALA B 1 395 ? -6.343 37.643 13.772 1 96.98 395 ALA B CA 1
ATOM 6823 C C . ALA B 1 395 ? -6.625 37.299 15.232 1 96.98 395 ALA B C 1
ATOM 6825 O O . ALA B 1 395 ? -7.623 36.643 15.54 1 96.98 395 ALA B O 1
ATOM 6826 N N . LEU B 1 396 ? -5.752 37.716 16.091 1 96.22 396 LEU B N 1
ATOM 6827 C CA . LEU B 1 396 ? -5.988 37.599 17.526 1 96.22 396 LEU B CA 1
ATOM 6828 C C . LEU B 1 396 ? -6.768 38.801 18.048 1 96.22 396 LEU B C 1
ATOM 6830 O O . LEU B 1 396 ? -6.693 39.891 17.477 1 96.22 396 LEU B O 1
ATOM 6834 N N . PRO B 1 397 ? -7.484 38.573 19.097 1 93.62 397 PRO B N 1
ATOM 6835 C CA . PRO B 1 397 ? -8.142 39.719 19.729 1 93.62 397 PRO B CA 1
ATOM 6836 C C . PRO B 1 397 ? -7.154 40.79 20.185 1 93.62 397 PRO B C 1
ATOM 6838 O O . PRO B 1 397 ? -6.03 40.469 20.581 1 93.62 397 PRO B O 1
ATOM 6841 N N . ALA B 1 398 ? -7.605 41.98 20.207 1 93.99 398 ALA B N 1
ATOM 6842 C CA . ALA B 1 398 ? -6.766 43.138 20.504 1 93.99 398 ALA B CA 1
ATOM 6843 C C . ALA B 1 398 ? -6.081 42.985 21.859 1 93.99 398 ALA B C 1
ATOM 6845 O O . ALA B 1 398 ? -4.923 43.378 22.024 1 93.99 398 ALA B O 1
ATOM 6846 N N . ALA B 1 399 ? -6.795 42.488 22.803 1 94.54 399 ALA B N 1
ATOM 6847 C CA . ALA B 1 399 ? -6.249 42.348 24.15 1 94.54 399 ALA B CA 1
ATOM 6848 C C . ALA B 1 399 ? -5.049 41.405 24.161 1 94.54 399 ALA B C 1
ATOM 6850 O O . ALA B 1 399 ? -4.055 41.662 24.844 1 94.54 399 ALA B O 1
ATOM 6851 N N . LEU B 1 400 ? -5.126 40.371 23.441 1 96.14 400 LEU B N 1
ATOM 6852 C CA . LEU B 1 400 ? -4.034 39.406 23.369 1 96.14 400 LEU B CA 1
ATOM 6853 C C . LEU B 1 400 ? -2.844 39.987 22.614 1 96.14 400 LEU B C 1
ATOM 6855 O O . LEU B 1 400 ? -1.692 39.759 22.992 1 96.14 400 LEU B O 1
ATOM 6859 N N . ARG B 1 401 ? -3.108 40.745 21.564 1 96.59 401 ARG B N 1
ATOM 6860 C CA . ARG B 1 401 ? -2.042 41.379 20.795 1 96.59 401 ARG B CA 1
ATOM 6861 C C . ARG B 1 401 ? -1.24 42.344 21.662 1 96.59 401 ARG B C 1
ATOM 6863 O O . ARG B 1 401 ? -0.009 42.355 21.612 1 96.59 401 ARG B O 1
ATOM 6870 N N . ALA B 1 402 ? -1.962 43.052 22.407 1 96.08 402 ALA B N 1
ATOM 6871 C CA . ALA B 1 402 ? -1.328 44.056 23.259 1 96.08 402 ALA B CA 1
ATOM 6872 C C . ALA B 1 402 ? -0.417 43.401 24.293 1 96.08 402 ALA B C 1
ATOM 6874 O O . ALA B 1 402 ? 0.693 43.878 24.542 1 96.08 402 ALA B O 1
ATOM 6875 N N . THR B 1 403 ? -0.875 42.363 24.835 1 95.65 403 THR B N 1
ATOM 6876 C CA . THR B 1 403 ? -0.119 41.684 25.881 1 95.65 403 THR B CA 1
ATOM 6877 C C . THR B 1 403 ? 1.105 40.984 25.297 1 95.65 403 THR B C 1
ATOM 6879 O O . THR B 1 403 ? 2.113 40.808 25.985 1 95.65 403 THR B O 1
ATOM 6882 N N . ALA B 1 404 ? 1.067 40.662 24.045 1 97.43 404 ALA B N 1
ATOM 6883 C CA . ALA B 1 404 ? 2.115 39.845 23.439 1 97.43 404 ALA B CA 1
ATOM 6884 C C . ALA B 1 404 ? 3.143 40.716 22.721 1 97.43 404 ALA B C 1
ATOM 6886 O O . ALA B 1 404 ? 4.173 40.219 22.26 1 97.43 404 ALA B O 1
ATOM 6887 N N . ARG B 1 405 ? 2.935 41.99 22.612 1 97.15 405 ARG B N 1
ATOM 6888 C CA . ARG B 1 405 ? 3.743 42.884 21.79 1 97.15 405 ARG B CA 1
ATOM 6889 C C . ARG B 1 405 ? 5.224 42.755 22.132 1 97.15 405 ARG B C 1
ATOM 6891 O O . ARG B 1 405 ? 6.06 42.586 21.242 1 97.15 405 ARG B O 1
ATOM 6898 N N . ALA B 1 406 ? 5.546 42.805 23.407 1 97.47 406 ALA B N 1
ATOM 6899 C CA . ALA B 1 406 ? 6.942 42.781 23.836 1 97.47 406 ALA B CA 1
ATOM 6900 C C . ALA B 1 406 ? 7.59 41.436 23.52 1 97.47 406 ALA B C 1
ATOM 6902 O O . ALA B 1 406 ? 8.733 41.383 23.06 1 97.47 406 ALA B O 1
ATOM 6903 N N . SER B 1 407 ? 6.898 40.387 23.86 1 98.15 407 SER B N 1
ATOM 6904 C CA . SER B 1 407 ? 7.455 39.058 23.631 1 98.15 407 SER B CA 1
ATOM 6905 C C . SER B 1 407 ? 7.604 38.771 22.14 1 98.15 407 SER B C 1
ATOM 6907 O O . SER B 1 407 ? 8.575 38.138 21.719 1 98.15 407 SER B O 1
ATOM 6909 N N . VAL B 1 408 ? 6.666 39.186 21.304 1 98.24 408 VAL B N 1
ATOM 6910 C CA . VAL B 1 408 ? 6.758 39.026 19.857 1 98.24 408 VAL B CA 1
ATOM 6911 C C . VAL B 1 408 ? 7.977 39.779 19.33 1 98.24 408 VAL B C 1
ATOM 6913 O O . VAL B 1 408 ? 8.746 39.244 18.528 1 98.24 408 VAL B O 1
ATOM 6916 N N . GLN B 1 409 ? 8.146 40.981 19.811 1 96.95 409 GLN B N 1
ATOM 6917 C CA . GLN B 1 409 ? 9.303 41.769 19.401 1 96.95 409 GLN B CA 1
ATOM 6918 C C . GLN B 1 409 ? 10.606 41.094 19.82 1 96.95 409 GLN B C 1
ATOM 6920 O O . GLN B 1 409 ? 11.586 41.105 19.072 1 96.95 409 GLN B O 1
ATOM 6925 N N . GLY B 1 410 ? 10.602 40.594 21.051 1 97.51 410 GLY B N 1
ATOM 6926 C CA . GLY B 1 410 ? 11.779 39.874 21.512 1 97.51 410 GLY B CA 1
ATOM 6927 C C . GLY B 1 410 ? 12.141 38.695 20.628 1 97.51 410 GLY B C 1
ATOM 6928 O O . GLY B 1 410 ? 13.308 38.514 20.274 1 97.51 410 GLY B O 1
ATOM 6929 N N . PHE B 1 411 ? 11.182 37.939 20.304 1 97.92 411 PHE B N 1
ATOM 6930 C CA . PHE B 1 411 ? 11.398 36.783 19.441 1 97.92 411 PHE B CA 1
ATOM 6931 C C . PHE B 1 411 ? 11.904 37.219 18.07 1 97.92 411 PHE B C 1
ATOM 6933 O O . PHE B 1 411 ? 12.881 36.667 17.559 1 97.92 411 PHE B O 1
ATOM 6940 N N . ASN B 1 412 ? 11.207 38.187 17.435 1 97.51 412 ASN B N 1
ATOM 6941 C CA . ASN B 1 412 ? 11.59 38.649 16.105 1 97.51 412 ASN B CA 1
ATOM 6942 C C . ASN B 1 412 ? 12.999 39.235 16.099 1 97.51 412 ASN B C 1
ATOM 6944 O O . ASN B 1 412 ? 13.758 39.026 15.152 1 97.51 412 ASN B O 1
ATOM 6948 N N . THR B 1 413 ? 13.305 39.942 17.164 1 96.23 413 THR B N 1
ATOM 6949 C CA . THR B 1 413 ? 14.65 40.494 17.28 1 96.23 413 THR B CA 1
ATOM 6950 C C . THR B 1 413 ? 15.69 39.379 17.329 1 96.23 413 THR B C 1
ATOM 6952 O O . THR B 1 413 ? 16.734 39.468 16.68 1 96.23 413 THR B O 1
ATOM 6955 N N . ALA B 1 414 ? 15.422 38.395 18.1 1 96.08 414 ALA B N 1
ATOM 6956 C CA . ALA B 1 414 ? 16.345 37.268 18.209 1 96.08 414 ALA B CA 1
ATOM 6957 C C . ALA B 1 414 ? 16.548 36.592 16.856 1 96.08 414 ALA B C 1
ATOM 6959 O O . ALA B 1 414 ? 17.669 36.212 16.508 1 96.08 414 ALA B O 1
ATOM 6960 N N . VAL B 1 415 ? 15.509 36.384 16.086 1 95.4 415 VAL B N 1
ATOM 6961 C CA . VAL B 1 415 ? 15.589 35.756 14.771 1 95.4 415 VAL B CA 1
ATOM 6962 C C . VAL B 1 415 ? 16.368 36.656 13.815 1 95.4 415 VAL B C 1
ATOM 6964 O O . VAL B 1 415 ? 17.221 36.181 13.061 1 95.4 415 VAL B O 1
ATOM 6967 N N . LEU B 1 416 ? 16.08 37.927 13.822 1 94.31 416 LEU B N 1
ATOM 6968 C CA . LEU B 1 416 ? 16.752 38.881 12.946 1 94.31 416 LEU B CA 1
ATOM 6969 C C . LEU B 1 416 ? 18.251 38.914 13.227 1 94.31 416 LEU B C 1
ATOM 6971 O O . LEU B 1 416 ? 19.056 39.071 12.307 1 94.31 416 LEU B O 1
ATOM 6975 N N . GLN B 1 417 ? 18.573 38.777 14.448 1 92.31 417 GLN B N 1
ATOM 6976 C CA . GLN B 1 417 ? 19.983 38.788 14.822 1 92.31 417 GLN B CA 1
ATOM 6977 C C . GLN B 1 417 ? 20.712 37.573 14.255 1 92.31 417 GLN B C 1
ATOM 6979 O O . GLN B 1 417 ? 21.899 37.65 13.933 1 92.31 417 GLN B O 1
ATOM 6984 N N . ARG B 1 418 ? 19.999 36.531 14.08 1 89.48 418 ARG B N 1
ATOM 6985 C CA . ARG B 1 418 ? 20.584 35.307 13.542 1 89.48 418 ARG B CA 1
ATOM 6986 C C . ARG B 1 418 ? 20.686 35.371 12.022 1 89.48 418 ARG B C 1
ATOM 6988 O O . ARG B 1 418 ? 21.47 34.638 11.416 1 89.48 418 ARG B O 1
ATOM 6995 N N . GLY B 1 419 ? 19.86 36.184 11.36 1 83.57 419 GLY B N 1
ATOM 6996 C CA . GLY B 1 419 ? 19.952 36.48 9.939 1 83.57 419 GLY B CA 1
ATOM 6997 C C . GLY B 1 419 ? 19.575 35.304 9.059 1 83.57 419 GLY B C 1
ATOM 6998 O O . GLY B 1 419 ? 19.957 35.25 7.888 1 83.57 419 GLY B O 1
ATOM 6999 N N . GLY B 1 420 ? 19.039 34.339 9.648 1 81.79 420 GLY B N 1
ATOM 7000 C CA . GLY B 1 420 ? 18.612 33.193 8.862 1 81.79 420 GLY B CA 1
ATOM 7001 C C . GLY B 1 420 ? 19.727 32.197 8.605 1 81.79 420 GLY B C 1
ATOM 7002 O O . GLY B 1 420 ? 19.512 31.171 7.957 1 81.79 420 GLY B O 1
ATOM 7003 N N . ALA B 1 421 ? 20.895 32.412 9.03 1 77.74 421 ALA B N 1
ATOM 7004 C CA . ALA B 1 421 ? 22.079 31.594 8.782 1 77.74 421 ALA B CA 1
ATOM 7005 C C . ALA B 1 421 ? 21.905 30.19 9.354 1 77.74 421 ALA B C 1
ATOM 7007 O O . ALA B 1 421 ? 22.383 29.212 8.773 1 77.74 421 ALA B O 1
ATOM 7008 N N . ASP B 1 422 ? 21.197 30.142 10.366 1 79.54 422 ASP B N 1
ATOM 7009 C CA . ASP B 1 422 ? 21.02 28.851 11.025 1 79.54 422 ASP B CA 1
ATOM 7010 C C . ASP B 1 422 ? 19.763 28.146 10.521 1 79.54 422 ASP B C 1
ATOM 7012 O O . ASP B 1 422 ? 19.394 27.086 11.03 1 79.54 422 ASP B O 1
ATOM 7016 N N . GLY B 1 423 ? 19.004 28.783 9.597 1 81.94 423 GLY B N 1
ATOM 7017 C CA . GLY B 1 423 ? 17.816 28.165 9.029 1 81.94 423 GLY B CA 1
ATOM 7018 C C . GLY B 1 423 ? 16.524 28.733 9.585 1 81.94 423 GLY B C 1
ATOM 7019 O O . GLY B 1 423 ? 15.452 28.528 9.012 1 81.94 423 GLY B O 1
ATOM 7020 N N . THR B 1 424 ? 16.586 29.461 10.677 1 89.16 424 THR B N 1
ATOM 7021 C CA . THR B 1 424 ? 15.391 30.087 11.231 1 89.16 424 THR B CA 1
ATOM 7022 C C . THR B 1 424 ? 15.032 31.351 10.455 1 89.16 424 THR B C 1
ATOM 7024 O O . THR B 1 424 ? 15.765 32.341 10.498 1 89.16 424 THR B O 1
ATOM 7027 N N . ARG B 1 425 ? 13.867 31.281 9.817 1 91.57 425 ARG B N 1
ATOM 7028 C CA . ARG B 1 425 ? 13.529 32.353 8.887 1 91.57 425 ARG B CA 1
ATOM 7029 C C . ARG B 1 425 ? 12.101 32.841 9.108 1 91.57 425 ARG B C 1
ATOM 7031 O O . ARG B 1 425 ? 11.507 33.461 8.224 1 91.57 425 ARG B O 1
ATOM 7038 N N . HIS B 1 426 ? 11.616 32.545 10.303 1 95.12 426 HIS B N 1
ATOM 7039 C CA . HIS B 1 426 ? 10.216 32.89 10.525 1 95.12 426 HIS B CA 1
ATOM 7040 C C . HIS B 1 426 ? 10.081 34.024 11.536 1 95.12 426 HIS B C 1
ATOM 7042 O O . HIS B 1 426 ? 10.681 33.975 12.612 1 95.12 426 HIS B O 1
ATOM 7048 N N . LEU B 1 427 ? 9.351 35.051 11.119 1 96.47 427 LEU B N 1
ATOM 7049 C CA . LEU B 1 427 ? 9.013 36.138 12.032 1 96.47 427 LEU B CA 1
ATOM 7050 C C . LEU B 1 427 ? 7.54 36.081 12.424 1 96.47 427 LEU B C 1
ATOM 7052 O O . LEU B 1 427 ? 6.682 35.786 11.589 1 96.47 427 LEU B O 1
ATOM 7056 N N . VAL B 1 428 ? 7.275 36.363 13.69 1 97.97 428 VAL B N 1
ATOM 7057 C CA . VAL B 1 428 ? 5.914 36.286 14.211 1 97.97 428 VAL B CA 1
ATOM 7058 C C . VAL B 1 428 ? 5.145 37.55 13.836 1 97.97 428 VAL B C 1
ATOM 7060 O O . VAL B 1 428 ? 5.67 38.66 13.95 1 97.97 428 VAL B O 1
ATOM 7063 N N . CYS B 1 429 ? 3.95 37.314 13.346 1 97.07 429 CYS B N 1
ATOM 7064 C CA . CYS B 1 429 ? 2.969 38.372 13.137 1 97.07 429 CYS B CA 1
ATOM 7065 C C . CYS B 1 429 ? 2.137 38.601 14.393 1 97.07 429 CYS B C 1
ATOM 7067 O O . CYS B 1 429 ? 1.226 37.826 14.689 1 97.07 429 CYS B O 1
ATOM 7069 N N . GLY B 1 430 ? 2.376 39.699 15.025 1 97.34 430 GLY B N 1
ATOM 7070 C CA . GLY B 1 430 ? 1.679 39.979 16.27 1 97.34 430 GLY B CA 1
ATOM 7071 C C . GLY B 1 430 ? 0.173 40.05 16.108 1 97.34 430 GLY B C 1
ATOM 7072 O O . GLY B 1 430 ? -0.573 39.703 17.027 1 97.34 430 GLY B O 1
ATOM 7073 N N . ALA B 1 431 ? -0.287 40.418 14.963 1 97.02 431 ALA B N 1
ATOM 7074 C CA . ALA B 1 431 ? -1.714 40.584 14.701 1 97.02 431 ALA B CA 1
ATOM 7075 C C . ALA B 1 431 ? -2.429 39.236 14.683 1 97.02 431 ALA B C 1
ATOM 7077 O O . ALA B 1 431 ? -3.616 39.151 15.007 1 97.02 431 ALA B O 1
ATOM 7078 N N . SER B 1 432 ? -1.732 38.19 14.34 1 96.67 432 SER B N 1
ATOM 7079 C CA . SER B 1 432 ? -2.379 36.895 14.153 1 96.67 432 SER B CA 1
ATOM 7080 C C . SER B 1 432 ? -1.79 35.843 15.086 1 96.67 432 SER B C 1
ATOM 7082 O O . SER B 1 432 ? -2.391 34.787 15.297 1 96.67 432 SER B O 1
ATOM 7084 N N . GLY B 1 433 ? -0.604 36.108 15.575 1 96.01 433 GLY B N 1
ATOM 7085 C CA . GLY B 1 433 ? 0.094 35.1 16.356 1 96.01 433 GLY B CA 1
ATOM 7086 C C . GLY B 1 433 ? 0.737 34.023 15.502 1 96.01 433 GLY B C 1
ATOM 7087 O O . GLY B 1 433 ? 1.321 33.073 16.028 1 96.01 433 GLY B O 1
ATOM 7088 N N . LEU B 1 434 ? 0.671 34.115 14.173 1 96.24 434 LEU B N 1
ATOM 7089 C CA . LEU B 1 434 ? 1.317 33.207 13.231 1 96.24 434 LEU B CA 1
ATOM 7090 C C . LEU B 1 434 ? 2.651 33.773 12.756 1 96.24 434 LEU B C 1
ATOM 7092 O O . LEU B 1 434 ? 2.962 34.938 13.015 1 96.24 434 LEU B O 1
ATOM 7096 N N . ALA B 1 435 ? 3.433 32.893 12.129 1 95.67 435 ALA B N 1
ATOM 7097 C CA . ALA B 1 435 ? 4.723 33.364 11.631 1 95.67 435 ALA B CA 1
ATOM 7098 C C . ALA B 1 435 ? 4.816 33.208 10.116 1 95.67 435 ALA B C 1
ATOM 7100 O O . ALA B 1 435 ? 4.122 32.376 9.527 1 95.67 435 ALA B O 1
ATOM 7101 N N . THR B 1 436 ? 5.583 34.047 9.532 1 91.88 436 THR B N 1
ATOM 7102 C CA . THR B 1 436 ? 5.81 34 8.092 1 91.88 436 THR B CA 1
ATOM 7103 C C . THR B 1 436 ? 7.297 33.844 7.784 1 91.88 436 THR B C 1
ATOM 7105 O O . THR B 1 436 ? 8.145 34.363 8.514 1 91.88 436 THR B O 1
ATOM 7108 N N . GLU B 1 437 ? 7.529 33.179 6.779 1 89.87 437 GLU B N 1
ATOM 7109 C CA . GLU B 1 437 ? 8.906 32.908 6.38 1 89.87 437 GLU B CA 1
ATOM 7110 C C . GLU B 1 437 ? 9.47 34.046 5.533 1 89.87 437 GLU B C 1
ATOM 7112 O O . GLU B 1 437 ? 8.758 34.626 4.711 1 89.87 437 GLU B O 1
ATOM 7117 N N . TRP B 1 438 ? 10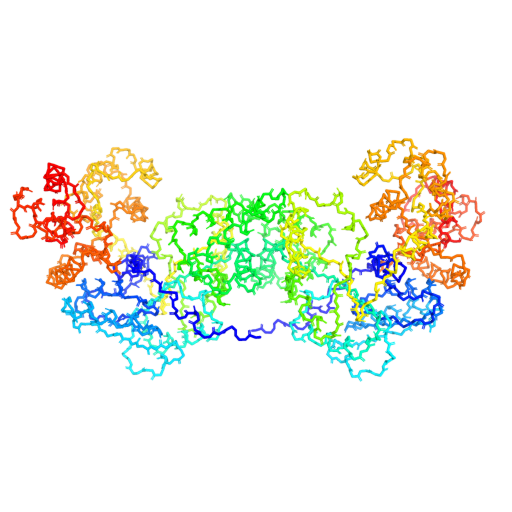.782 34.306 5.692 1 89.93 438 TRP B N 1
ATOM 7118 C CA . TRP B 1 438 ? 11.484 35.343 4.944 1 89.93 438 TRP B CA 1
ATOM 7119 C C . TRP B 1 438 ? 12.826 34.83 4.431 1 89.93 438 TRP B C 1
ATOM 7121 O O . TRP B 1 438 ? 13.438 33.952 5.044 1 89.93 438 TRP B O 1
ATOM 7131 N N . THR B 1 439 ? 13.237 35.396 3.351 1 86.21 439 THR B N 1
ATOM 7132 C CA . THR B 1 439 ? 14.565 35.059 2.85 1 86.21 439 THR B CA 1
ATOM 7133 C C . THR B 1 439 ? 15.647 35.7 3.714 1 86.21 439 THR B C 1
ATOM 7135 O O . THR B 1 439 ? 15.401 36.709 4.38 1 86.21 439 THR B O 1
ATOM 7138 N N . PRO B 1 440 ? 16.806 35.149 3.652 1 86.9 440 PRO B N 1
ATOM 7139 C CA . PRO B 1 440 ? 17.907 35.773 4.391 1 86.9 440 PRO B CA 1
ATOM 7140 C C . PRO B 1 440 ? 18.137 37.228 3.99 1 86.9 440 PRO B C 1
ATOM 7142 O O . PRO B 1 440 ? 18.396 38.075 4.848 1 86.9 440 PRO B O 1
ATOM 7145 N N . ALA B 1 441 ? 18.034 37.547 2.735 1 84.27 441 ALA B N 1
ATOM 7146 C CA . ALA B 1 441 ? 18.204 38.916 2.256 1 84.27 441 ALA B CA 1
ATOM 7147 C C . ALA B 1 441 ? 17.154 39.843 2.863 1 84.27 441 ALA B C 1
ATOM 7149 O O . ALA B 1 441 ? 17.467 40.967 3.263 1 84.27 441 ALA B O 1
ATOM 7150 N N . ALA B 1 442 ? 15.924 39.337 2.923 1 88.22 442 ALA B N 1
ATOM 7151 C CA . ALA B 1 442 ? 14.843 40.132 3.499 1 88.22 442 ALA B CA 1
ATOM 7152 C C . ALA B 1 442 ? 15.057 40.348 4.995 1 88.22 442 ALA B C 1
ATOM 7154 O O . ALA B 1 442 ? 14.787 41.432 5.517 1 88.22 442 ALA B O 1
ATOM 7155 N N . LEU B 1 443 ? 15.554 39.357 5.668 1 91.9 443 LEU B N 1
ATOM 7156 C CA . LEU B 1 443 ? 15.798 39.462 7.103 1 91.9 443 LEU B CA 1
ATOM 7157 C C . LEU B 1 443 ? 16.867 40.51 7.397 1 91.9 443 LEU B C 1
ATOM 7159 O O . LEU B 1 443 ? 16.735 41.288 8.344 1 91.9 443 LEU B O 1
ATOM 7163 N N . ARG B 1 444 ? 17.88 40.521 6.6 1 89.32 444 ARG B N 1
ATOM 7164 C CA . ARG B 1 444 ? 18.94 41.509 6.769 1 89.32 444 ARG B CA 1
ATOM 7165 C C . ARG B 1 444 ? 18.414 42.922 6.534 1 89.32 444 ARG B C 1
ATOM 7167 O O . ARG B 1 444 ? 18.784 43.854 7.251 1 89.32 444 ARG B O 1
ATOM 7174 N N . GLN B 1 445 ? 17.637 43.005 5.556 1 89.77 445 GLN B N 1
ATOM 7175 C CA . GLN B 1 445 ? 17.058 44.307 5.244 1 89.77 445 GLN B CA 1
ATOM 7176 C C . GLN B 1 445 ? 16.149 44.79 6.37 1 89.77 445 GLN B C 1
ATOM 7178 O O . GLN B 1 445 ? 16.171 45.969 6.73 1 89.77 445 GLN B O 1
ATOM 7183 N N . ILE B 1 446 ? 15.356 43.905 6.898 1 91.62 446 ILE B N 1
ATOM 7184 C CA . ILE B 1 446 ? 14.448 44.237 7.99 1 91.62 446 ILE B CA 1
ATOM 7185 C C . ILE B 1 446 ? 15.25 44.669 9.215 1 91.62 446 ILE B C 1
ATOM 7187 O O . ILE B 1 446 ? 14.917 45.663 9.865 1 91.62 446 ILE B O 1
ATOM 7191 N N . ARG B 1 447 ? 16.269 43.987 9.512 1 91.54 447 ARG B N 1
ATOM 7192 C CA . ARG B 1 447 ? 17.126 44.325 10.644 1 91.54 447 ARG B CA 1
ATOM 7193 C C . ARG B 1 447 ? 17.764 45.697 10.458 1 91.54 447 ARG B C 1
ATOM 7195 O O . ARG B 1 447 ? 17.77 46.515 11.38 1 91.54 447 ARG B O 1
ATOM 7202 N N . ALA B 1 448 ? 18.298 45.922 9.277 1 90 448 ALA B N 1
ATOM 7203 C CA . ALA B 1 448 ? 18.947 47.196 8.978 1 90 448 ALA B CA 1
ATOM 7204 C C . ALA B 1 448 ? 17.961 48.355 9.094 1 90 448 ALA B C 1
ATOM 7206 O O . ALA B 1 448 ? 18.321 49.442 9.551 1 90 448 ALA B O 1
ATOM 7207 N N . ALA B 1 449 ? 16.765 48.139 8.705 1 89.98 449 ALA B N 1
ATOM 7208 C CA . ALA B 1 449 ? 15.737 49.176 8.707 1 89.98 449 ALA B CA 1
ATOM 7209 C C . ALA B 1 449 ? 15.341 49.554 10.131 1 89.98 449 ALA B C 1
ATOM 7211 O O . ALA B 1 449 ? 14.894 50.675 10.382 1 89.98 449 ALA B O 1
ATOM 7212 N N . GLN B 1 450 ? 15.493 48.645 11.02 1 86.92 450 GLN B N 1
ATOM 7213 C CA . GLN B 1 450 ? 15.152 48.927 12.41 1 86.92 450 GLN B CA 1
ATOM 7214 C C . GLN B 1 450 ? 16.082 49.983 13.002 1 86.92 450 GLN B C 1
ATOM 7216 O O . GLN B 1 450 ? 15.673 50.767 13.86 1 86.92 450 GLN B O 1
ATOM 7221 N N . SER B 1 451 ? 17.272 50.001 12.505 1 83.36 451 SER B N 1
ATOM 7222 C CA . SER B 1 451 ? 18.262 50.919 13.057 1 83.36 451 SER B CA 1
ATOM 7223 C C . SER B 1 451 ? 18.317 52.218 12.261 1 83.36 451 SER B C 1
ATOM 7225 O O . SER B 1 451 ? 18.814 53.234 12.752 1 83.36 451 SER B O 1
ATOM 7227 N N . HIS B 1 452 ? 17.83 52.206 11.021 1 81.54 452 HIS B N 1
ATOM 7228 C CA . HIS B 1 452 ? 18.109 53.358 10.172 1 81.54 452 HIS B CA 1
ATOM 7229 C C . HIS B 1 452 ? 16.819 53.975 9.641 1 81.54 452 HIS B C 1
ATOM 7231 O O . HIS B 1 452 ? 16.847 54.759 8.689 1 81.54 452 HIS B O 1
ATOM 7237 N N . ALA B 1 453 ? 15.821 53.943 10.432 1 67.73 453 ALA B N 1
ATOM 7238 C CA . ALA B 1 453 ? 14.498 54.558 10.494 1 67.73 453 ALA B CA 1
ATOM 7239 C C . ALA B 1 453 ? 14.088 55.116 9.133 1 67.73 453 ALA B C 1
ATOM 7241 O O . ALA B 1 453 ? 13.44 56.162 9.054 1 67.73 453 ALA B O 1
ATOM 7242 N N . GLY B 1 454 ? 14.47 54.6 7.853 1 76.9 454 GLY B N 1
ATOM 7243 C CA . GLY B 1 454 ? 13.84 55.057 6.625 1 76.9 454 GLY B CA 1
ATOM 7244 C C . GLY B 1 454 ? 14.834 55.566 5.598 1 76.9 454 GLY B C 1
ATOM 7245 O O . GLY B 1 454 ? 14.441 56.077 4.547 1 76.9 454 GLY B O 1
ATOM 7246 N N . ASP B 1 455 ? 15.986 55.568 5.907 1 86.84 455 ASP B N 1
ATOM 7247 C CA . ASP B 1 455 ? 17.016 55.984 4.96 1 86.84 455 ASP B CA 1
ATOM 7248 C C . ASP B 1 455 ? 17.471 54.812 4.093 1 86.84 455 ASP B C 1
ATOM 7250 O O . ASP B 1 455 ? 18.258 53.973 4.537 1 86.84 455 ASP B O 1
ATOM 7254 N N . PRO B 1 456 ? 17.041 54.881 2.874 1 88.48 456 PRO B N 1
ATOM 7255 C CA . PRO B 1 456 ? 17.349 53.739 2.011 1 88.48 456 PRO B CA 1
ATOM 7256 C C . PRO B 1 456 ? 18.85 53.516 1.84 1 88.48 456 PRO B C 1
ATOM 7258 O O . PRO B 1 456 ? 19.302 52.371 1.758 1 88.48 456 PRO B O 1
ATOM 7261 N N . ASP B 1 457 ? 19.537 54.611 1.807 1 87.77 457 ASP B N 1
ATOM 7262 C CA . ASP B 1 457 ? 20.977 54.487 1.606 1 87.77 457 ASP B CA 1
ATOM 7263 C C . ASP B 1 457 ? 21.657 53.907 2.844 1 87.77 457 ASP B C 1
ATOM 7265 O O . ASP B 1 457 ? 22.589 53.109 2.73 1 87.77 457 ASP B O 1
ATOM 7269 N N . ALA B 1 458 ? 21.202 54.341 3.93 1 89.28 458 ALA B N 1
ATOM 7270 C CA . ALA B 1 458 ? 21.754 53.809 5.174 1 89.28 458 ALA B CA 1
ATOM 7271 C C . ALA B 1 458 ? 21.429 52.326 5.328 1 89.28 458 ALA B C 1
ATOM 7273 O O . ALA B 1 458 ? 22.266 51.546 5.787 1 89.28 458 ALA B O 1
ATOM 7274 N N . ILE B 1 459 ? 20.266 51.966 4.953 1 90.07 459 ILE B N 1
ATOM 7275 C CA . ILE B 1 459 ? 19.844 50.57 5.011 1 90.07 459 ILE B CA 1
ATOM 7276 C C . ILE B 1 459 ? 20.706 49.732 4.069 1 90.07 459 ILE B C 1
ATOM 7278 O O . ILE B 1 459 ? 21.188 48.661 4.447 1 90.07 459 ILE B O 1
ATOM 7282 N N . ALA B 1 460 ? 20.902 50.251 2.874 1 88.46 460 ALA B N 1
ATOM 7283 C CA . ALA B 1 460 ? 21.701 49.556 1.868 1 88.46 460 ALA B CA 1
ATOM 7284 C C . ALA B 1 460 ? 23.128 49.331 2.361 1 88.46 460 ALA B C 1
ATOM 7286 O O . ALA B 1 460 ? 23.7 48.258 2.156 1 88.46 460 ALA B O 1
ATOM 7287 N N . ARG B 1 461 ? 23.619 50.355 2.956 1 86.63 461 ARG B N 1
ATOM 7288 C CA . ARG B 1 461 ? 24.982 50.266 3.469 1 86.63 461 ARG B CA 1
ATOM 7289 C C . ARG B 1 461 ? 25.08 49.23 4.584 1 86.63 461 ARG B C 1
ATOM 7291 O O . ARG B 1 461 ? 26.036 48.454 4.635 1 86.63 461 ARG B O 1
ATOM 7298 N N . ALA B 1 462 ? 24.147 49.236 5.397 1 87.14 462 ALA B N 1
ATOM 7299 C CA . ALA B 1 462 ? 24.137 48.292 6.512 1 87.14 462 ALA B CA 1
ATOM 7300 C C . ALA B 1 462 ? 24.028 46.854 6.012 1 87.14 462 ALA B C 1
ATOM 7302 O O . ALA B 1 462 ? 24.659 45.949 6.563 1 87.14 462 ALA B O 1
ATOM 7303 N N . VAL B 1 463 ? 23.246 46.613 5.015 1 87.16 463 VAL B N 1
ATOM 7304 C CA . VAL B 1 463 ? 23.079 45.285 4.435 1 87.16 463 VAL B CA 1
ATOM 7305 C C . VAL B 1 463 ? 24.383 44.839 3.779 1 87.16 463 VAL B C 1
ATOM 7307 O O . VAL B 1 463 ? 24.794 43.685 3.921 1 87.16 463 VAL B O 1
ATOM 7310 N N . ALA B 1 464 ? 24.96 45.734 3.043 1 85.64 464 ALA B N 1
ATOM 7311 C CA . ALA B 1 464 ? 26.233 45.441 2.391 1 85.64 464 ALA B CA 1
ATOM 7312 C C . ALA B 1 464 ? 27.293 45.037 3.412 1 85.64 464 ALA B C 1
ATOM 7314 O O . ALA B 1 464 ? 28.083 44.122 3.167 1 85.64 464 ALA B O 1
ATOM 7315 N N . GLU B 1 465 ? 27.347 45.743 4.451 1 83.29 465 GLU B N 1
ATOM 7316 C CA . GLU B 1 465 ? 28.31 45.466 5.513 1 83.29 465 GLU B CA 1
ATOM 7317 C C . GLU B 1 465 ? 28.081 44.085 6.119 1 83.29 465 GLU B C 1
ATOM 7319 O O . GLU B 1 465 ? 29.035 43.395 6.484 1 83.29 465 GLU B O 1
ATOM 7324 N N . SER B 1 466 ? 26.857 43.762 6.267 1 80.73 466 SER B N 1
ATOM 7325 C CA . SER B 1 466 ? 26.518 42.477 6.871 1 80.73 466 SER B CA 1
ATOM 7326 C C . SER B 1 466 ? 26.902 41.318 5.958 1 80.73 466 SER B C 1
ATOM 7328 O O . SER B 1 466 ? 27.089 40.191 6.421 1 80.73 466 SER B O 1
ATOM 7330 N N . LEU B 1 467 ? 26.971 41.483 4.67 1 76.04 467 LEU B N 1
ATOM 7331 C CA . LEU B 1 467 ? 27.317 40.445 3.706 1 76.04 467 LEU B CA 1
ATOM 7332 C C . LEU B 1 467 ? 28.83 40.292 3.591 1 76.04 467 LEU B C 1
ATOM 7334 O O . LEU B 1 467 ? 29.318 39.319 3.012 1 76.04 467 LEU B O 1
ATOM 7338 N N . GLY B 1 468 ? 29.725 40.85 4.474 1 62.06 468 GLY B N 1
ATOM 7339 C CA . GLY B 1 468 ? 31.172 40.737 4.574 1 62.06 468 GLY B CA 1
ATOM 7340 C C . GLY B 1 468 ? 31.891 41.146 3.303 1 62.06 468 GLY B C 1
ATOM 7341 O O . GLY B 1 468 ? 32.992 40.666 3.024 1 62.06 468 GLY B O 1
ATOM 7342 N N . GLY B 1 469 ? 31.571 42.094 2.469 1 53.15 469 GLY B N 1
ATOM 7343 C CA . GLY B 1 469 ? 32.352 42.53 1.322 1 53.15 469 GLY B CA 1
ATOM 7344 C C . GLY B 1 469 ? 32.25 41.587 0.138 1 53.15 469 GLY B C 1
ATOM 7345 O O . GLY B 1 469 ? 32.7 41.913 -0.963 1 53.15 469 GLY B O 1
ATOM 7346 N N . ASP B 1 470 ? 32.175 40.354 0.377 1 49.72 470 ASP B N 1
ATOM 7347 C CA . ASP B 1 470 ? 32.373 39.386 -0.697 1 49.72 470 ASP B CA 1
ATOM 7348 C C . ASP B 1 470 ? 31.238 39.456 -1.716 1 49.72 470 ASP B C 1
ATOM 7350 O O . ASP B 1 470 ? 31.375 38.969 -2.841 1 49.72 470 ASP B O 1
ATOM 7354 N N . GLY B 1 471 ? 30.029 39.576 -1.465 1 50.38 471 GLY B N 1
ATOM 7355 C CA . GLY B 1 471 ? 28.985 39.553 -2.478 1 50.38 471 GLY B CA 1
ATOM 7356 C C . GLY B 1 471 ? 28.64 40.931 -3.01 1 50.38 471 GLY B C 1
ATOM 7357 O O . GLY B 1 471 ? 28.103 41.767 -2.28 1 50.38 471 GLY B O 1
ATOM 7358 N N . VAL B 1 472 ? 29.392 41.352 -3.993 1 52.06 472 VAL B N 1
ATOM 7359 C CA . VAL B 1 472 ? 29.479 42.589 -4.761 1 52.06 472 VAL B CA 1
ATOM 7360 C C . VAL B 1 472 ? 28.078 43.055 -5.152 1 52.06 472 VAL B C 1
ATOM 7362 O O . VAL B 1 472 ? 27.534 42.618 -6.169 1 52.06 472 VAL B O 1
ATOM 7365 N N . LEU B 1 473 ? 27.059 42.793 -4.299 1 60.41 473 LEU B N 1
ATOM 7366 C CA . LEU B 1 473 ? 25.884 43.431 -4.881 1 60.41 473 LEU B CA 1
ATOM 7367 C C . LEU B 1 473 ? 26.119 44.925 -5.08 1 60.41 473 LEU B C 1
ATOM 7369 O O . LEU B 1 473 ? 26.843 45.553 -4.304 1 60.41 473 LEU B O 1
ATOM 7373 N N . ASP B 1 474 ? 25.819 45.401 -6.252 1 73.13 474 ASP B N 1
ATOM 7374 C CA . ASP B 1 474 ? 25.839 46.791 -6.699 1 73.13 474 ASP B CA 1
ATOM 7375 C C . ASP B 1 474 ? 25.081 47.692 -5.727 1 73.13 474 ASP B C 1
ATOM 7377 O O . ASP B 1 474 ? 23.967 47.366 -5.311 1 73.13 474 ASP B O 1
ATOM 7381 N N . ALA B 1 475 ? 25.854 48.568 -5.013 1 75.8 475 ALA B N 1
ATOM 7382 C CA . ALA B 1 475 ? 25.284 49.546 -4.09 1 75.8 475 ALA B CA 1
ATOM 7383 C C . ALA B 1 475 ? 23.965 50.099 -4.622 1 75.8 475 ALA B C 1
ATOM 7385 O O . ALA B 1 475 ? 23.026 50.327 -3.856 1 75.8 475 ALA B O 1
ATOM 7386 N N . ALA B 1 476 ? 23.936 50.193 -5.864 1 80.69 476 ALA B N 1
ATOM 7387 C CA . ALA B 1 476 ? 22.725 50.725 -6.485 1 80.69 476 ALA B CA 1
ATOM 7388 C C . ALA B 1 476 ? 21.571 49.732 -6.375 1 80.69 476 ALA B C 1
ATOM 7390 O O . ALA B 1 476 ? 20.427 50.126 -6.137 1 80.69 476 ALA B O 1
ATOM 7391 N N . GLU B 1 477 ? 21.931 48.54 -6.496 1 83.8 477 GLU B N 1
ATOM 7392 C CA . GLU B 1 477 ? 20.906 47.504 -6.402 1 83.8 477 GLU B CA 1
ATOM 7393 C C . GLU B 1 477 ? 20.388 47.369 -4.973 1 83.8 477 GLU B C 1
ATOM 7395 O O . GLU B 1 477 ? 19.19 47.171 -4.757 1 83.8 477 GLU B O 1
ATOM 7400 N N . LEU B 1 478 ? 21.269 47.525 -4.103 1 86.11 478 LEU B N 1
ATOM 7401 C CA . LEU B 1 478 ? 20.888 47.424 -2.699 1 86.11 478 LEU B CA 1
ATOM 7402 C C . LEU B 1 478 ? 20.036 48.618 -2.279 1 86.11 478 LEU B C 1
ATOM 7404 O O . LEU B 1 478 ? 19.091 48.468 -1.501 1 86.11 478 LEU B O 1
ATOM 7408 N N . ALA B 1 479 ? 20.363 49.728 -2.795 1 86.64 479 ALA B N 1
ATOM 7409 C CA . ALA B 1 479 ? 19.574 50.918 -2.489 1 86.64 479 ALA B CA 1
ATOM 7410 C C . ALA B 1 479 ? 18.169 50.81 -3.075 1 86.64 479 ALA B C 1
ATOM 7412 O O . ALA B 1 479 ? 17.192 51.214 -2.44 1 86.64 479 ALA B O 1
ATOM 7413 N N . GLU B 1 480 ? 18.164 50.339 -4.217 1 87.19 480 GLU B N 1
ATOM 7414 C CA . GLU B 1 480 ? 16.86 50.143 -4.842 1 87.19 480 GLU B CA 1
ATOM 7415 C C . GLU B 1 480 ? 16.027 49.122 -4.073 1 87.19 480 GLU B C 1
ATOM 7417 O O . GLU B 1 480 ? 14.821 49.303 -3.896 1 87.19 480 GLU B O 1
ATOM 7422 N N . SER B 1 481 ? 16.695 48.12 -3.67 1 86.6 481 SER B N 1
ATOM 7423 C CA . SER B 1 481 ? 16.016 47.116 -2.858 1 86.6 481 SER B CA 1
ATOM 7424 C C . SER B 1 481 ? 15.504 47.715 -1.553 1 86.6 481 SER B C 1
ATOM 7426 O O . SER B 1 481 ? 14.407 47.383 -1.099 1 86.6 481 SER B O 1
ATOM 7428 N N . ALA B 1 482 ? 16.254 48.531 -1.004 1 87.48 482 ALA B N 1
ATOM 7429 C CA . ALA B 1 482 ? 15.864 49.193 0.238 1 87.48 482 ALA B CA 1
ATOM 7430 C C . ALA B 1 482 ? 14.661 50.106 0.018 1 87.48 482 ALA B C 1
ATOM 7432 O O . ALA B 1 482 ? 13.778 50.197 0.874 1 87.48 482 ALA B O 1
ATOM 7433 N N . ARG B 1 483 ? 14.662 50.782 -1.069 1 88.08 483 ARG B N 1
ATOM 7434 C CA . ARG B 1 483 ? 13.521 51.633 -1.394 1 88.08 483 ARG B CA 1
ATOM 7435 C C . ARG B 1 483 ? 12.253 50.805 -1.571 1 88.08 483 ARG B C 1
ATOM 7437 O O . ARG B 1 483 ? 11.18 51.197 -1.108 1 88.08 483 ARG B O 1
ATOM 7444 N N . GLN B 1 484 ? 12.433 49.761 -2.212 1 84.3 484 GLN B N 1
ATOM 7445 C CA . GLN B 1 484 ? 11.297 48.867 -2.409 1 84.3 484 GLN B CA 1
ATOM 7446 C C . GLN B 1 484 ? 10.799 48.308 -1.079 1 84.3 484 GLN B C 1
ATOM 7448 O O . GLN B 1 484 ? 9.592 48.179 -0.867 1 84.3 484 GLN B O 1
ATOM 7453 N N . TYR B 1 485 ? 11.704 47.971 -0.291 1 83.88 485 TYR B N 1
ATOM 7454 C CA . TYR B 1 485 ? 11.36 47.518 1.052 1 83.88 485 TYR B CA 1
ATOM 7455 C C . TYR B 1 485 ? 10.545 48.573 1.791 1 83.88 485 TYR B C 1
ATOM 7457 O O . TYR B 1 485 ? 9.49 48.27 2.352 1 83.88 485 TYR B O 1
ATOM 7465 N N . LEU B 1 486 ? 10.999 49.791 1.821 1 85.95 486 LEU B N 1
ATOM 7466 C CA . LEU B 1 486 ? 10.336 50.855 2.566 1 85.95 486 LEU B CA 1
ATOM 7467 C C . LEU B 1 486 ? 8.956 51.147 1.986 1 85.95 486 LEU B C 1
ATOM 7469 O O . LEU B 1 486 ? 8.028 51.489 2.723 1 85.95 486 LEU B O 1
ATOM 7473 N N . ALA B 1 487 ? 8.84 50.885 0.687 1 83.49 487 ALA B N 1
ATOM 7474 C CA . ALA B 1 487 ? 7.594 51.218 -0 1 83.49 487 ALA B CA 1
ATOM 7475 C C . ALA B 1 487 ? 6.57 50.096 0.146 1 83.49 487 ALA B C 1
ATOM 7477 O O . ALA B 1 487 ? 5.369 50.354 0.253 1 83.49 487 ALA B O 1
ATOM 7478 N N . GLN B 1 488 ? 7.007 48.942 0.222 1 83.25 488 GLN B N 1
ATOM 7479 C CA . GLN B 1 488 ? 6.055 47.843 0.102 1 83.25 488 GLN B CA 1
ATOM 7480 C C . GLN B 1 488 ? 6.098 46.941 1.332 1 83.25 488 GLN B C 1
ATOM 7482 O O . GLN B 1 488 ? 5.062 46.659 1.938 1 83.25 488 GLN B O 1
ATOM 7487 N N . ARG B 1 489 ? 7.233 46.574 1.758 1 86.64 489 ARG B N 1
ATOM 7488 C CA . ARG B 1 489 ? 7.367 45.575 2.813 1 86.64 489 ARG B CA 1
ATOM 7489 C C . ARG B 1 489 ? 7.171 46.202 4.189 1 86.64 489 ARG B C 1
ATOM 7491 O O . ARG B 1 489 ? 6.551 45.601 5.069 1 86.64 489 ARG B O 1
ATOM 7498 N N . ALA B 1 490 ? 7.705 47.396 4.351 1 89.77 490 ALA B N 1
ATOM 7499 C CA . ALA B 1 490 ? 7.643 48.038 5.661 1 89.77 490 ALA B CA 1
ATOM 7500 C C . ALA B 1 490 ? 6.197 48.27 6.091 1 89.77 490 ALA B C 1
ATOM 7502 O O . ALA B 1 490 ? 5.827 47.978 7.23 1 89.77 490 ALA B O 1
ATOM 7503 N N . PRO B 1 491 ? 5.324 48.762 5.203 1 89.35 491 PRO B N 1
ATOM 7504 C CA . PRO B 1 491 ? 3.924 48.927 5.599 1 89.35 491 PRO B CA 1
ATOM 7505 C C . PRO B 1 491 ? 3.251 47.603 5.955 1 89.35 491 PRO B C 1
ATOM 7507 O O . PRO B 1 491 ? 2.437 47.549 6.88 1 89.35 491 PRO B O 1
ATOM 7510 N N . LEU B 1 492 ? 3.527 46.613 5.252 1 91.08 492 LEU B N 1
ATOM 7511 C CA . LEU B 1 492 ? 2.976 45.294 5.544 1 91.08 492 LEU B CA 1
ATOM 7512 C C . LEU B 1 492 ? 3.421 44.812 6.921 1 91.08 492 LEU B C 1
ATOM 7514 O O . LEU B 1 492 ? 2.606 44.315 7.702 1 91.08 492 LEU B O 1
ATOM 7518 N N . LEU B 1 493 ? 4.704 44.954 7.214 1 92.8 493 LEU B N 1
ATOM 7519 C CA . LEU B 1 493 ? 5.257 44.499 8.485 1 92.8 493 LEU B CA 1
ATOM 7520 C C . LEU B 1 493 ? 4.616 45.242 9.653 1 92.8 493 LEU B C 1
ATOM 7522 O O . LEU B 1 493 ? 4.372 44.654 10.709 1 92.8 493 LEU B O 1
ATOM 7526 N N . ARG B 1 494 ? 4.33 46.477 9.449 1 92.12 494 ARG B N 1
ATOM 7527 C CA . ARG B 1 494 ? 3.666 47.262 10.485 1 92.12 494 ARG B CA 1
ATOM 7528 C C . ARG B 1 494 ? 2.23 46.793 10.692 1 92.12 494 ARG B C 1
ATOM 7530 O O . ARG B 1 494 ? 1.782 46.631 11.829 1 92.12 494 ARG B O 1
ATOM 7537 N N . ARG B 1 495 ? 1.596 46.55 9.623 1 92.34 495 ARG B N 1
ATOM 7538 C CA . ARG B 1 495 ? 0.207 46.11 9.691 1 92.34 495 ARG B CA 1
ATOM 7539 C C . ARG B 1 495 ? 0.097 44.743 10.358 1 92.34 495 ARG B C 1
ATOM 7541 O O . ARG B 1 495 ? -0.831 44.496 11.131 1 92.34 495 ARG B O 1
ATOM 7548 N N . LEU B 1 496 ? 1.066 43.91 10.107 1 94.69 496 LEU B N 1
ATOM 7549 C CA . LEU B 1 496 ? 1.071 42.567 10.675 1 94.69 496 LEU B CA 1
ATOM 7550 C C . LEU B 1 496 ? 1.677 42.57 12.075 1 94.69 496 LEU B C 1
ATOM 7552 O O . LEU B 1 496 ? 1.739 41.529 12.732 1 94.69 496 LEU B O 1
ATOM 7556 N N . GLU B 1 497 ? 2.173 43.731 12.469 1 95.23 497 GLU B N 1
ATOM 7557 C CA . GLU B 1 497 ? 2.762 43.928 13.791 1 95.23 497 GLU B CA 1
ATOM 7558 C C . GLU B 1 497 ? 3.987 43.041 13.987 1 95.23 497 GLU B C 1
ATOM 7560 O O . GLU B 1 497 ? 4.128 42.388 15.024 1 95.23 497 GLU B O 1
ATOM 7565 N N . VAL B 1 498 ? 4.784 42.967 12.976 1 93.55 498 VAL B N 1
ATOM 7566 C CA . VAL B 1 498 ? 6.034 42.216 13.034 1 93.55 498 VAL B CA 1
ATOM 7567 C C . VAL B 1 498 ? 7.124 43.074 13.671 1 93.55 498 VAL B C 1
ATOM 7569 O O . VAL B 1 498 ? 7.987 42.562 14.388 1 93.55 498 VAL B O 1
ATOM 7572 N N . VAL B 1 499 ? 7.148 44.39 13.239 1 87.8 499 VAL B N 1
ATOM 7573 C CA . VAL B 1 499 ? 8.107 45.357 13.763 1 87.8 499 VAL B CA 1
ATOM 7574 C C . VAL B 1 499 ? 7.364 46.519 14.418 1 87.8 499 VAL B C 1
ATOM 7576 O O . VAL B 1 499 ? 6.203 46.783 14.095 1 87.8 499 VAL B O 1
#

Organism: Paracidovorax avenae (strain ATCC 19860 / DSM 7227 / CCUG 15838 / JCM 20985 / LMG 2117 / NCPPB 1011) (NCBI:txid643561)

Foldseek 3Di:
DPPDPPPLQPLQDFLDADQLQALQLQCVFLLLLQWHAPDLVDQFEEEEEACRLVNHQLLNCLLRVSYAYEYEHLHPVSQVNNVVLCVQLVRDRYYYYNDQLQCQLVDDDAAGQEYEYEPPQQQDDPVSNLSNLSSCLRRHDAFHKYKDKAWAPDLCVLVVVVLVLLQCCCPPPDDPPDDLQRSLVSSLVVVVVQCPDPPGSPVVDVVNVVVSVVDVVVGRSVNCSVRNRPGGHHYQQLVVQVSNVVSQKHFRGFSQLLVRLCVPQPDPVLVVVLVPDPPPSVSVRVRCVRNVDTMTITMIGRNIDGHDPVVSVVVQQAWKKAFQFALVDADDDPLLVVLCVQLNVVLSSVLNVVRNQAIDGLNVSCVDPSNVVPDSVSVSSSQSSCCSVSGMATFDDPVSLVVSLSSLQSSLVSLLVVLCPVSNAWHAQSGHSGIDGDDSLVSLLVNQCVVVVQQLLSSLVSSCVVVPVPPCDPSVVSSVVSVVCSVGVVVSCVSSSRD/DPDDPPPLQPLQDFLDADQLLALQLQCVFLLLLQWHAPDLVDQFEEEEEACRLVNHQLLNCLLRVSYAYEYEHQHPVSQVNNVVLCVQLVRDRYYYYNDQLQCQLVDDDAAGQEYEYEPPQQQDDPVSNLSNLSSCLRRHDAFHKYKYKAWAPDLCVLVVVVLVLLQCCQPPPDDPPDDQQRSLVSSLVVVVVQCPDPPGSPVVDVVNVVVSVVLVVVGRSVNCSVRNRPGGHHYQQLVVQVSNVVSQKHFRGFSQLLVRLCVPQPDPVLVVVLVPDPPPSVSVRVRCVRNSDTMTITMIGRNIDGHDPVVSVVVQQAWKKAFQFALVDADDDPLLVVLCVQLNVVLSSVLNVVRNQAIDGLNVSCVDPSNVVPDSVSVSSSQSSCCNVSGMATFDDPVSLVVSLSSLQSSLLSLLVVLCPVSNAWHAQSGHSGTDGDDSLVSLLVNQCVVVVQQLLSSLVSSCVVVPVPPPDPSVVSSVVSVVCSVGVVVSCVSSSRD

pLDDT: mean 90.12, std 12.8, range [16.86, 98.85]

Nearest PDB structures (foldseek):
  5dpd-assembly1_B  TM=7.255E-01  e=3.897E-18  Rickettsia prowazekii str. Madrid E
  6mro-assembly1_A  TM=8.382E-01  e=3.638E-05  Methanosarcina acetivorans C2A
  8gdu-assembly1_A  TM=7.822E-01  e=3.638E-05  Methanosarcina acetivorans C2A
  3mcz-assembly1_B  TM=6.731E-01  e=3.638E-05  Burkholderia thailandensis E264
  3dp7-assembly1_B  TM=6.836E-01  e=9.639E-05  Phocaeicola vulgatus ATCC 8482

Radius of gyration: 35.43 Å; Cα contacts (8 Å, |Δi|>4): 1791; chains: 2; bounding box: 68×104×79 Å

Sequence (998 aa):
MSLPRTAANELVYTHGYYEILSPGVIAAALESRGQRAPDLQDPLCYFELGMGFGVSLLAHAASFPHMRFFGNDFNPAHVTYARELARDAGLSNVEVFEDGFEELPDRDLPMMDCIVMHGVYSWVSPALRQAIVRFIERRLKPGGVVYVSYNTLPGWAPLLPLRELFHLHASRVADPGSDAAGQLQGALDFIGRLAACEGGYVQAHPAVAERLRHAQVEGPNYALHEYVGPDSHPLYFHQVAAEFESAGLSFAAPALLAEQVDAACVPEELAALLESTLDPVLRETLRDYGLNRAFRRDLFVRGGQALAPAEQVARMLEREWLLAAPRDALPQCAALRLVGQWLGEAACADLLDALGEGPVRLRDLAARPQQARLPAQSIHEALLLLSSSGVVMPALPAALRATARASVQGFNTAVLQRGGADGTRHLVCGASGLATEWTPAALRQIRAAQSHAGDPDAIARAVAESLGGDGVLDAAELAESARQYLAQRAPLLRRLEVVMSLPRTAANELVYTHGYYEILSPGVIAAALESRGQRAPDLQDPLCYFELGMGFGVSLLAHAASFPHMRFFGNDFNPAHVTYARELARDAGLSNVEVFEDGFEELPDRDLPMMDCIVMHGVYSWVSPALRQAIVRFIERRLKPGGVVYVSYNTLPGWAPLLPLRELFHLHASRVADPGSDAAGQLQGALDFIGRLAACEGGYVQAHPAVAERLRHAQVEGPNYALHEYVGPDSHPLYFHQVAAEFESAGLSFAAPALLAEQVDAACVPEELAALLESTLDPVLRETLRDYGLNRAFRRDLFVRGGQALAPAEQVARMLEREWLLAAPRDALPQCAALRLVGQWLGEAACADLLDALGEGPVRLRDLAARPQQARLPAQSIHEALLLLSSSGVVMPALPAALRATARASVQGFNTAVLQRGGADGTRHLVCGASGLATEWTPAALRQIRAAQSHAGDPDAIARAVAESLGGDGVLDAAELAESARQYLAQRAPLLRRLEVV

Secondary structure (DSSP, 8-state):
----TTSSS---------GGG-HHHHHHHHHHTTBPPPPTTS--EEEEET-TT-HHHHHHHHH-TTSEEEEEES-HHHHHHHHHHHHHHT--SEEEEE--GGGGGGS----EEEEEESS-GGGS-HHHHHHHHHHHHHHEEEEEEEEEEEEBTTTTGGGHHHHHHHHHIIIIIS-TT--HHHHHHHHHHHHHHHHTSTTSHHHH-HHHHHHHHHHHHH-HHHHHHHHH-S----B-HHHHHHHHHTTTEEEEEESSGGGG-HHHHS-HHHHHHHHH---HHHHHHHHHHHHT--EEEEEEEET--BPPHHHHHHHHHH-EEEESS-GGG----HHHHHHHHHH-HHHHHHHHHHHTTS-EEHHHHHTSTTTTTS-HHHHHHHHHHHHTTTSEEEPPPHHHHHHHHHHHHHHHHHHHHHTTTTS--EEEETTTTEEEE--HHHHHHHHHHHHHTT-HHHHHHHHHHHTTT-S---HHHHHHHHHHIIIIIHHHHHHTT--/----TTTTTS--------GGG-HHHHHHHHHHTTBPPPPTTS--EEEEET-TT-HHHHHHHHH-TTSEEEEEES-HHHHHHHHHHHHHHT--SEEEEE--GGGGGGS----EEEEEESS-GGGS-HHHHHHHHHHHHHHEEEEEEEEEEEEBTTTTGGGHHHHHHHHHIIIIIS-TT--HHHHHHHHHHHHHHHHTSTTSHHHH-HHHHHHHHHHHHH-HHHHHHHHH-S----B-HHHHHHHHHTTTEEEEEESSGGGG-HHHHS-HHHHHHHHH---HHHHHHHHHHHHT--EEEEEEEET--BPPHHHHHHHHHH-EEEESS-GGG----HHHHHHHHHH-HHHHHHHHHHHTTS-EEHHHHHTSTTTTTS-HHHHHHHHHHHHTTTSEEEPPPHHHHHHHHHHHHHHHHHHHHHTTTTS--EEEETTTTEEEE--HHHHHHHHHHHHHTT-HHHHHHHHHHHTTT-S---HHHHHHHHHHIIIIIHHHHHHTT--

InterPro domains:
  IPR018773 Methyltransferase regulatory domain, predicted [PF10119] (220-302)
  IPR029063 S-adenosyl-L-methionine-dependent methyltransferase superfamily [G3DSA:3.40.50.150] (26-250)
  IPR029063 S-adenosyl-L-methionine-dependent methyltransferase superfamily [SSF53335] (40-171)
  IPR041698 Methyltransferase domain 25 [PF13649] (48-144)